Protein AF-A0A3C0NBJ3-F1 (afdb_monomer_lite)

Sequence (930 aa):
MSEVDSIRFATFNASLNRNNLGQLITDLSTPNNAQAKTVAEIIQRTNPDILLVNEFDFDAGGQAAQLFQQNYLSVSQNGVNPVEYPYFYVAPSNTGVASGFDLNNNGTVVTTPGAPGYGDDALGFGNFPGQYGMVIYSKYPIDTENVRTFQNFLWEDMPGALLPDNPNTAAANDWYSPEELEVFRLSSKSHWDVPVEVNGETVHVLVSHPTPPTFDGLEDRNGKRNHDEIRFWSDYITPGQGSYIYDDAGDYGGLGPGSRFVIMGDQNADPNDGDSVDNAIRQLLDNPLINTSITPSSEGGAEQAALQGGANTTHITDPAFDTADFADTTPGNLRVDYVLPSQNLEITDAAVFWPESTDPQFSLVGTFNPSIPGGFPSSDHRLVRVDVTPEPSTPDFNRQSVSNVEFIGEVTFPTGLTFEGTQVGGLSGIAYDRFNNVFYSISDDRSQFNPARFYTLSINLSDGRLDNGDVTFQDVTTITDENGQPFALNSLDPEGIAFSERGTLFISSEGERSTNRLLNPFINEFSLQGRQFNELPVPDRFNPRGTGANDPGIRNNLAFESLTITPNQRFLFTATENALVQDGPAATLTNGSPSRILQYDLQTGQEVGEFLYITDPVADAPNPVGSFNTNGLVELLALDNNGTFLSLERSFSTGVGNSVKLYQTSILGATDISNLDSVNGVDVDAAQKRLLLDFGDLGITLDNLEGIALGPKLADGRQSLIVVADNNFSSTQFTQILSFALDIDAIAGVAPIIGSDTNDILYGDNANDTIQGRGGNDQIFGGEGINTLFGDSGDDLIYGGSQADTITGGTGNDTIYTSEGNNTVFGSAGDDIIYSGSGSDVINGGTGNDTIWLGGGRDIVVLARGNGVDTINNFQLGLTQIGLTGGLTFSDLAIAQVDGATLISAGNELLAALSWVQASSINSSSFVTV

Structure (mmCIF, N/CA/C/O backbone):
data_AF-A0A3C0NBJ3-F1
#
_entry.id   AF-A0A3C0NBJ3-F1
#
loop_
_atom_site.group_PDB
_atom_site.id
_atom_site.type_symbol
_atom_site.label_atom_id
_atom_site.label_alt_id
_atom_site.label_comp_id
_atom_site.label_asym_id
_atom_site.label_entity_id
_atom_site.label_seq_id
_atom_site.pdbx_PDB_ins_code
_atom_site.Cartn_x
_atom_site.Cartn_y
_atom_site.Cartn_z
_atom_site.occupancy
_atom_site.B_iso_or_equiv
_atom_site.auth_seq_id
_atom_site.auth_comp_id
_atom_site.auth_asym_id
_atom_site.auth_atom_id
_atom_site.pdbx_PDB_model_num
ATOM 1 N N . MET A 1 1 ? 9.391 -20.615 16.357 1.00 29.08 1 MET A N 1
ATOM 2 C CA . MET A 1 1 ? 9.469 -19.472 15.438 1.00 29.08 1 MET A CA 1
ATOM 3 C C . MET A 1 1 ? 10.856 -19.519 14.834 1.00 29.08 1 MET A C 1
ATOM 5 O O . MET A 1 1 ? 11.816 -19.362 15.576 1.00 29.08 1 MET A O 1
ATOM 9 N N . SER A 1 2 ? 10.971 -19.940 13.576 1.00 29.11 2 SER A N 1
ATOM 10 C CA . SER A 1 2 ? 12.180 -19.681 12.789 1.00 29.11 2 SER A CA 1
ATOM 11 C C . SER A 1 2 ? 12.291 -18.166 12.634 1.00 29.11 2 SER A C 1
ATOM 13 O O . SER A 1 2 ? 11.265 -17.530 12.401 1.00 29.11 2 SER A O 1
ATOM 15 N N . GLU A 1 3 ? 13.478 -17.594 12.845 1.00 37.84 3 GLU A N 1
ATOM 16 C CA . GLU A 1 3 ? 13.745 -16.207 12.446 1.00 37.84 3 GLU A CA 1
ATOM 17 C C . GLU A 1 3 ? 13.321 -16.051 10.980 1.00 37.84 3 GLU A C 1
ATOM 19 O O . GLU A 1 3 ? 13.626 -16.912 10.155 1.00 37.84 3 GLU A O 1
ATOM 24 N N . VAL A 1 4 ? 12.539 -15.015 10.683 1.00 51.56 4 VAL A N 1
ATOM 25 C CA . VAL A 1 4 ? 12.315 -14.587 9.302 1.00 51.56 4 VAL A CA 1
ATOM 26 C C . VAL A 1 4 ? 13.670 -14.066 8.826 1.00 51.56 4 VAL A C 1
ATOM 28 O O . VAL A 1 4 ? 14.218 -13.153 9.443 1.00 51.56 4 VAL A O 1
ATOM 31 N N . ASP A 1 5 ? 14.257 -14.704 7.811 1.00 68.25 5 ASP A N 1
ATOM 32 C CA . ASP A 1 5 ? 15.579 -14.327 7.305 1.00 68.25 5 ASP A CA 1
ATOM 33 C C . ASP A 1 5 ? 15.504 -12.905 6.719 1.00 68.25 5 ASP A C 1
ATOM 35 O O . ASP A 1 5 ? 14.826 -12.666 5.719 1.00 68.25 5 ASP A O 1
ATOM 39 N N . SER A 1 6 ? 16.180 -11.956 7.373 1.00 87.94 6 SER A N 1
ATOM 40 C CA . SER A 1 6 ? 16.324 -10.576 6.895 1.00 87.94 6 SER A CA 1
ATOM 41 C C . SER A 1 6 ? 17.142 -10.542 5.597 1.00 87.94 6 SER A C 1
ATOM 43 O O . SER A 1 6 ? 18.134 -11.262 5.468 1.00 87.94 6 SER A O 1
ATOM 45 N N . ILE A 1 7 ? 16.729 -9.710 4.639 1.00 94.19 7 ILE A N 1
ATOM 46 C CA . ILE A 1 7 ? 17.386 -9.517 3.341 1.00 94.19 7 ILE A CA 1
ATOM 47 C C . ILE A 1 7 ? 18.196 -8.225 3.382 1.00 94.19 7 ILE A C 1
ATOM 49 O O . ILE A 1 7 ? 17.657 -7.150 3.643 1.00 94.19 7 ILE A O 1
ATOM 53 N N . ARG A 1 8 ? 19.484 -8.301 3.048 1.00 97.81 8 ARG A N 1
ATOM 54 C CA . ARG A 1 8 ? 20.381 -7.143 3.013 1.00 97.81 8 ARG A CA 1
ATOM 55 C C . ARG A 1 8 ? 20.541 -6.581 1.604 1.00 97.81 8 ARG A C 1
ATOM 57 O O . ARG A 1 8 ? 21.175 -7.202 0.747 1.00 97.81 8 ARG A O 1
ATOM 64 N N . PHE A 1 9 ? 20.071 -5.356 1.408 1.00 98.69 9 PHE A N 1
ATOM 65 C CA . PHE A 1 9 ? 20.303 -4.551 0.210 1.00 98.69 9 PHE A CA 1
ATOM 66 C C . PHE A 1 9 ? 21.470 -3.592 0.451 1.00 98.69 9 PHE A C 1
ATOM 68 O O . PHE A 1 9 ? 21.559 -2.974 1.513 1.00 98.69 9 PHE A O 1
ATOM 75 N N . ALA A 1 10 ? 22.383 -3.454 -0.513 1.00 98.81 10 ALA A N 1
ATOM 76 C CA . ALA A 1 10 ? 23.491 -2.509 -0.402 1.00 98.81 10 ALA A CA 1
ATOM 77 C C . ALA A 1 10 ? 23.874 -1.845 -1.724 1.00 98.81 10 ALA A C 1
ATOM 79 O O . ALA A 1 10 ? 23.907 -2.495 -2.766 1.00 98.81 10 ALA A O 1
ATOM 80 N N . THR A 1 11 ? 24.236 -0.567 -1.668 1.00 98.88 11 THR A N 1
ATOM 81 C CA . THR A 1 11 ? 24.849 0.142 -2.795 1.00 98.88 11 THR A CA 1
ATOM 82 C C . THR A 1 11 ? 26.283 0.534 -2.464 1.00 98.88 11 THR A C 1
ATOM 84 O O . THR A 1 11 ? 26.604 0.830 -1.309 1.00 98.88 11 THR A O 1
ATOM 87 N N . PHE A 1 12 ? 27.161 0.518 -3.465 1.00 98.75 12 PHE A N 1
ATOM 88 C CA . PHE A 1 12 ? 28.531 0.989 -3.330 1.00 98.75 12 PHE A CA 1
ATOM 89 C C . PHE A 1 12 ? 29.029 1.613 -4.637 1.00 98.75 12 PHE A C 1
ATOM 91 O O . PHE A 1 12 ? 29.381 0.895 -5.576 1.00 98.75 12 PHE A O 1
ATOM 98 N N . ASN A 1 13 ? 29.146 2.942 -4.685 1.00 98.50 13 ASN A N 1
ATOM 99 C CA . ASN A 1 13 ? 29.994 3.580 -5.685 1.00 98.50 13 ASN A CA 1
ATOM 100 C C . ASN A 1 13 ? 31.462 3.227 -5.391 1.00 98.50 13 ASN A C 1
ATOM 102 O O . ASN A 1 13 ? 32.079 3.713 -4.444 1.00 98.50 13 ASN A O 1
ATOM 106 N N . ALA A 1 14 ? 32.005 2.283 -6.160 1.00 96.94 14 ALA A N 1
ATOM 107 C CA . ALA A 1 14 ? 33.306 1.683 -5.884 1.00 96.94 14 ALA A CA 1
ATOM 108 C C . ALA A 1 14 ? 34.460 2.348 -6.652 1.00 96.94 14 ALA A C 1
ATOM 110 O O . ALA A 1 14 ? 35.603 1.893 -6.524 1.00 96.94 14 ALA A O 1
ATOM 111 N N . SER A 1 15 ? 34.171 3.362 -7.477 1.00 95.69 15 SER A N 1
ATOM 112 C CA . SER A 1 15 ? 35.147 4.074 -8.318 1.00 95.69 15 SER A CA 1
ATOM 113 C C . SER A 1 15 ? 36.046 3.097 -9.104 1.00 95.69 15 SER A C 1
ATOM 115 O O . SER A 1 15 ? 37.273 3.234 -9.206 1.00 95.69 15 SER A O 1
ATOM 117 N N . LEU A 1 16 ? 35.430 2.021 -9.619 1.00 96.00 16 LEU A N 1
ATOM 118 C CA . LEU A 1 16 ? 36.055 0.974 -10.437 1.00 96.00 16 LEU A CA 1
ATOM 119 C C . LEU A 1 16 ? 35.979 1.297 -11.939 1.00 96.00 16 LEU A C 1
ATOM 121 O O . LEU A 1 16 ? 36.159 0.430 -12.788 1.00 96.00 16 LEU A O 1
ATOM 125 N N . ASN A 1 17 ? 35.786 2.556 -12.291 1.00 94.81 17 ASN A N 1
ATOM 126 C CA . ASN A 1 17 ? 35.856 3.079 -13.644 1.00 94.81 17 ASN A CA 1
ATOM 127 C C . ASN A 1 17 ? 37.318 3.331 -14.049 1.00 94.81 17 ASN A C 1
ATOM 129 O O . ASN A 1 17 ? 38.215 3.477 -13.210 1.00 94.81 17 ASN A O 1
ATOM 133 N N . ARG A 1 18 ? 37.607 3.388 -15.349 1.00 95.06 18 ARG A N 1
ATOM 134 C CA . ARG A 1 18 ? 38.958 3.653 -15.863 1.00 95.06 18 ARG A CA 1
ATOM 135 C C . ARG A 1 18 ? 38.945 4.710 -16.952 1.00 95.06 18 ARG A C 1
ATOM 137 O O . ARG A 1 18 ? 37.949 4.951 -17.613 1.00 95.06 18 ARG A O 1
ATOM 144 N N . ASN A 1 19 ? 40.108 5.316 -17.179 1.00 92.38 19 ASN A N 1
ATOM 145 C CA . ASN A 1 19 ? 40.284 6.333 -18.221 1.00 92.38 19 ASN A CA 1
ATOM 146 C C . ASN A 1 19 ? 40.377 5.747 -19.636 1.00 92.38 19 ASN A C 1
ATOM 148 O O . ASN A 1 19 ? 40.322 6.492 -20.609 1.00 92.38 19 ASN A O 1
ATOM 152 N N . ASN A 1 20 ? 40.557 4.428 -19.764 1.00 93.00 20 ASN A N 1
ATOM 153 C CA . ASN A 1 20 ? 40.681 3.754 -21.051 1.00 93.00 20 ASN A CA 1
ATOM 154 C C . ASN A 1 20 ? 39.703 2.583 -21.141 1.00 93.00 20 ASN A C 1
ATOM 156 O O . ASN A 1 20 ? 39.637 1.750 -20.234 1.00 93.00 20 ASN A O 1
ATOM 160 N N . LEU A 1 21 ? 39.035 2.472 -22.289 1.00 93.25 21 LEU A N 1
ATOM 161 C CA . LEU A 1 21 ? 38.132 1.371 -22.604 1.00 93.25 21 LEU A CA 1
ATOM 162 C C . LEU A 1 21 ? 38.822 0.008 -22.411 1.00 93.25 21 LEU A C 1
ATOM 164 O O . LEU A 1 21 ? 39.921 -0.226 -22.920 1.00 93.25 21 LEU A O 1
ATOM 168 N N . GLY A 1 22 ? 38.168 -0.900 -21.682 1.00 95.06 22 GLY A N 1
ATOM 169 C CA . GLY A 1 22 ? 38.655 -2.262 -21.421 1.00 95.06 22 GLY A CA 1
ATOM 170 C C . GLY A 1 22 ? 39.768 -2.369 -20.368 1.00 95.06 22 GLY A C 1
ATOM 171 O O . GLY A 1 22 ? 40.236 -3.473 -20.070 1.00 95.06 22 GLY A O 1
ATOM 172 N N . GLN A 1 23 ? 40.196 -1.253 -19.769 1.00 96.50 23 GLN A N 1
ATOM 173 C CA . GLN A 1 23 ? 41.198 -1.287 -18.706 1.00 96.50 23 GLN A CA 1
ATOM 174 C C . GLN A 1 23 ? 40.659 -1.950 -17.433 1.00 96.50 23 GLN A C 1
ATOM 176 O O . GLN A 1 23 ? 41.407 -2.685 -16.794 1.00 96.50 23 GLN A O 1
ATOM 181 N N . LEU A 1 24 ? 39.370 -1.786 -17.111 1.00 97.50 24 LEU A N 1
ATOM 182 C CA . LEU A 1 24 ? 38.758 -2.459 -15.963 1.00 97.50 24 LEU A CA 1
ATOM 183 C C . LEU A 1 24 ? 38.866 -3.989 -16.081 1.00 97.50 24 LEU A C 1
ATOM 185 O O . LEU A 1 24 ? 39.357 -4.649 -15.169 1.00 97.50 24 LEU A O 1
ATOM 189 N N . ILE A 1 25 ? 38.522 -4.550 -17.245 1.00 98.31 25 ILE A N 1
ATOM 190 C CA . ILE A 1 25 ? 38.688 -5.985 -17.541 1.00 98.31 25 ILE A CA 1
ATOM 191 C C . ILE A 1 25 ? 40.145 -6.417 -17.335 1.00 98.31 25 ILE A C 1
ATOM 193 O O . ILE A 1 25 ? 40.414 -7.461 -16.742 1.00 98.31 25 ILE A O 1
ATOM 197 N N . THR A 1 26 ? 41.099 -5.609 -17.807 1.00 97.88 26 THR A N 1
ATOM 198 C CA . THR A 1 26 ? 42.531 -5.902 -17.653 1.00 97.88 26 THR A CA 1
ATOM 199 C C . THR A 1 26 ? 42.930 -5.950 -16.178 1.00 97.88 26 THR A C 1
ATOM 201 O O . THR A 1 26 ? 43.587 -6.904 -15.755 1.00 97.88 26 THR A O 1
ATOM 204 N N . ASP A 1 27 ? 42.491 -4.976 -15.384 1.00 97.31 27 ASP A N 1
ATOM 205 C CA . ASP A 1 27 ? 42.780 -4.893 -13.952 1.00 97.31 27 ASP A CA 1
ATOM 206 C C . ASP A 1 27 ? 42.161 -6.059 -13.167 1.00 97.31 27 ASP A C 1
ATOM 208 O O . ASP A 1 27 ? 42.806 -6.630 -12.281 1.00 97.31 27 ASP A O 1
ATOM 212 N N . LEU A 1 28 ? 40.937 -6.455 -13.524 1.00 98.38 28 LEU A N 1
ATOM 213 C CA . LEU A 1 28 ? 40.202 -7.534 -12.864 1.00 98.38 28 LEU A CA 1
ATOM 214 C C . LEU A 1 28 ? 40.626 -8.937 -13.323 1.00 98.38 28 LEU A C 1
ATOM 216 O O . LEU A 1 28 ? 40.340 -9.922 -12.642 1.00 98.38 28 LEU A O 1
ATOM 220 N N . SER A 1 29 ? 41.353 -9.054 -14.439 1.00 97.75 29 SER A N 1
ATOM 221 C CA . SER A 1 29 ? 41.797 -10.342 -15.001 1.00 97.75 29 SER A CA 1
ATOM 222 C C . SER A 1 29 ? 42.785 -11.118 -14.120 1.00 97.75 29 SER A C 1
ATOM 224 O O . SER A 1 29 ? 43.007 -12.311 -14.330 1.00 97.75 29 SER A O 1
ATOM 226 N N . THR A 1 30 ? 43.383 -10.455 -13.128 1.00 95.38 30 THR A N 1
ATOM 227 C CA . THR A 1 30 ? 44.258 -11.068 -12.121 1.00 95.38 30 THR A CA 1
ATOM 228 C C . THR A 1 30 ? 43.787 -10.666 -10.728 1.00 95.38 30 THR A C 1
ATOM 230 O O . THR A 1 30 ? 43.254 -9.574 -10.602 1.00 95.38 30 THR A O 1
ATOM 233 N N . PRO A 1 31 ? 44.038 -11.448 -9.664 1.00 94.19 31 PRO A N 1
ATOM 234 C CA . PRO A 1 31 ? 43.608 -11.124 -8.300 1.00 94.19 31 PRO A CA 1
ATOM 235 C C . PRO A 1 31 ? 44.600 -10.178 -7.594 1.00 94.19 31 PRO A C 1
ATOM 237 O O . PRO A 1 31 ? 44.971 -10.408 -6.444 1.00 94.19 31 PRO A O 1
ATOM 240 N N . ASN A 1 32 ? 45.148 -9.176 -8.290 1.00 95.25 32 ASN A N 1
ATOM 241 C CA . ASN A 1 32 ? 46.264 -8.353 -7.795 1.00 95.25 32 ASN A CA 1
ATOM 242 C C . ASN A 1 32 ? 45.982 -6.849 -7.750 1.00 95.25 32 ASN A C 1
ATOM 244 O O . ASN A 1 32 ? 46.804 -6.122 -7.191 1.00 95.25 32 ASN A O 1
ATOM 248 N N . ASN A 1 33 ? 44.868 -6.370 -8.307 1.00 96.81 33 ASN A N 1
ATOM 249 C CA . ASN A 1 33 ? 44.523 -4.955 -8.228 1.00 96.81 33 ASN A CA 1
ATOM 250 C C . ASN A 1 33 ? 44.215 -4.585 -6.767 1.00 96.81 33 ASN A C 1
ATOM 252 O O . ASN A 1 33 ? 43.391 -5.224 -6.119 1.00 96.81 33 ASN A O 1
ATOM 256 N N . ALA A 1 34 ? 44.922 -3.586 -6.236 1.00 95.44 34 ALA A N 1
ATOM 257 C CA . ALA A 1 34 ? 44.838 -3.232 -4.822 1.00 95.44 34 ALA A CA 1
ATOM 258 C C . ALA A 1 34 ? 43.461 -2.665 -4.444 1.00 95.44 34 ALA A C 1
ATOM 260 O O . ALA A 1 34 ? 42.879 -3.131 -3.472 1.00 95.44 34 ALA A O 1
ATOM 261 N N . GLN A 1 35 ? 42.925 -1.735 -5.241 1.00 96.75 35 GLN A N 1
ATOM 262 C CA . GLN A 1 35 ? 41.612 -1.126 -5.011 1.00 96.75 35 GLN A CA 1
ATOM 263 C C . GLN A 1 35 ? 40.508 -2.189 -5.027 1.00 96.75 35 GLN A C 1
ATOM 265 O O . GLN A 1 35 ? 39.727 -2.286 -4.087 1.00 96.75 35 GLN A O 1
ATOM 270 N N . ALA A 1 36 ? 40.502 -3.060 -6.043 1.00 97.88 36 ALA A N 1
ATOM 271 C CA . ALA A 1 36 ? 39.502 -4.120 -6.164 1.00 97.88 36 ALA A CA 1
ATOM 272 C C . ALA A 1 36 ? 39.545 -5.124 -4.993 1.00 97.88 36 ALA A C 1
ATOM 274 O O . ALA A 1 36 ? 38.499 -5.637 -4.603 1.00 97.88 36 ALA A O 1
ATOM 275 N N . LYS A 1 37 ? 40.716 -5.378 -4.382 1.00 97.94 37 LYS A N 1
ATOM 276 C CA . LYS A 1 37 ? 40.802 -6.168 -3.136 1.00 97.94 37 LYS A CA 1
ATOM 277 C C . LYS A 1 37 ? 40.146 -5.461 -1.963 1.00 97.94 37 LYS A C 1
ATOM 279 O O . LYS A 1 37 ? 39.405 -6.100 -1.228 1.00 97.94 37 LYS A O 1
ATOM 284 N N . THR A 1 38 ? 40.418 -4.169 -1.796 1.00 98.00 38 THR A N 1
ATOM 285 C CA . THR A 1 38 ? 39.830 -3.363 -0.724 1.00 98.00 38 THR A CA 1
ATOM 286 C C . THR A 1 38 ? 38.308 -3.314 -0.853 1.00 98.00 38 THR A C 1
ATOM 288 O O . THR A 1 38 ? 37.604 -3.603 0.109 1.00 98.00 38 THR A O 1
ATOM 291 N N . VAL A 1 39 ? 37.801 -3.035 -2.060 1.00 98.56 39 VAL A N 1
ATOM 292 C CA . VAL A 1 39 ? 36.362 -3.031 -2.372 1.00 98.56 39 VAL A CA 1
ATOM 293 C C . VAL A 1 39 ? 35.743 -4.403 -2.087 1.00 98.56 39 VAL A C 1
ATOM 295 O O . VAL A 1 39 ? 34.729 -4.492 -1.400 1.00 98.56 39 VAL A O 1
ATOM 298 N N . ALA A 1 40 ? 36.372 -5.486 -2.552 1.00 98.75 40 ALA A N 1
ATOM 299 C CA . ALA A 1 40 ? 35.876 -6.837 -2.303 1.00 98.75 40 ALA A CA 1
ATOM 300 C C . ALA A 1 40 ? 35.888 -7.216 -0.818 1.00 98.75 40 ALA A C 1
ATOM 302 O O . ALA A 1 40 ? 34.968 -7.889 -0.369 1.00 98.75 40 ALA A O 1
ATOM 303 N N . GLU A 1 41 ? 36.878 -6.774 -0.038 1.00 98.62 41 GLU A N 1
ATOM 304 C CA . GLU A 1 41 ? 36.890 -7.009 1.406 1.00 98.62 41 GLU A CA 1
ATOM 305 C C . GLU A 1 41 ? 35.724 -6.307 2.110 1.00 98.62 41 GLU A C 1
ATOM 307 O O . GLU A 1 41 ? 35.075 -6.921 2.956 1.00 98.62 41 GLU A O 1
ATOM 312 N N . ILE A 1 42 ? 35.429 -5.054 1.745 1.00 98.81 42 ILE A N 1
ATOM 313 C CA . ILE A 1 42 ? 34.271 -4.315 2.273 1.00 98.81 42 ILE A CA 1
ATOM 314 C C . ILE A 1 42 ? 32.981 -5.085 1.959 1.00 98.81 42 ILE A C 1
ATOM 316 O O . ILE A 1 42 ? 32.202 -5.377 2.864 1.00 98.81 42 ILE A O 1
ATOM 320 N N . ILE A 1 43 ? 32.797 -5.508 0.703 1.00 98.81 43 ILE A N 1
ATOM 321 C CA . ILE A 1 43 ? 31.631 -6.303 0.289 1.00 98.81 43 ILE A CA 1
ATOM 322 C C . ILE A 1 43 ? 31.562 -7.631 1.054 1.00 98.81 43 ILE A C 1
ATOM 324 O O . ILE A 1 43 ? 30.483 -8.026 1.478 1.00 98.81 43 ILE A O 1
ATOM 328 N N . GLN A 1 44 ? 32.685 -8.314 1.280 1.00 98.69 44 GLN A N 1
ATOM 329 C CA . GLN A 1 44 ? 32.726 -9.577 2.025 1.00 98.69 44 GLN A CA 1
ATOM 330 C C . GLN A 1 44 ? 32.371 -9.417 3.506 1.00 98.69 44 GLN A C 1
ATOM 332 O O . GLN A 1 44 ? 31.748 -10.301 4.092 1.00 98.69 44 GLN A O 1
ATOM 337 N N . ARG A 1 45 ? 32.757 -8.294 4.122 1.00 97.94 45 ARG A N 1
ATOM 338 C CA . ARG A 1 45 ? 32.411 -7.972 5.514 1.00 97.94 45 ARG A CA 1
ATOM 339 C C . ARG A 1 45 ? 30.940 -7.602 5.654 1.00 97.94 45 ARG A C 1
ATOM 341 O O . ARG A 1 45 ? 30.305 -8.027 6.615 1.00 97.94 45 ARG A O 1
ATOM 348 N N . THR A 1 46 ? 30.407 -6.850 4.694 1.00 98.00 46 THR A N 1
ATOM 349 C CA . THR A 1 46 ? 28.992 -6.472 4.666 1.00 98.00 46 THR A CA 1
ATOM 350 C C . THR A 1 46 ? 28.091 -7.633 4.234 1.00 98.00 46 THR A C 1
ATOM 352 O O . THR A 1 46 ? 26.970 -7.738 4.718 1.00 98.00 46 THR A O 1
ATOM 355 N N . ASN A 1 47 ? 28.575 -8.528 3.373 1.00 97.88 47 ASN A N 1
ATOM 356 C CA . ASN A 1 47 ? 27.869 -9.698 2.844 1.00 97.88 47 ASN A CA 1
ATOM 357 C C . ASN A 1 47 ? 26.418 -9.419 2.381 1.00 97.88 47 ASN A C 1
ATOM 359 O O . ASN A 1 47 ? 25.508 -10.133 2.811 1.00 97.88 47 ASN A O 1
ATOM 363 N N . PRO A 1 48 ? 26.174 -8.397 1.537 1.00 98.31 48 PRO A N 1
ATOM 364 C CA . PRO A 1 48 ? 24.825 -8.098 1.071 1.00 98.31 48 PRO A CA 1
ATOM 365 C C . PRO A 1 48 ? 24.244 -9.252 0.255 1.00 98.31 48 PRO A C 1
ATOM 367 O O . PRO A 1 48 ? 24.980 -10.069 -0.297 1.00 98.31 48 PRO A O 1
ATOM 370 N N . ASP A 1 49 ? 22.922 -9.352 0.212 1.00 98.19 49 ASP A N 1
ATOM 371 C CA . ASP A 1 49 ? 22.225 -10.337 -0.613 1.00 98.19 49 ASP A CA 1
ATOM 372 C C . ASP A 1 49 ? 21.980 -9.806 -2.019 1.00 98.19 49 ASP A C 1
ATOM 374 O O . ASP A 1 49 ? 22.121 -10.552 -2.989 1.00 98.19 49 ASP A O 1
ATOM 378 N N . ILE A 1 50 ? 21.686 -8.510 -2.120 1.00 98.69 50 ILE A N 1
ATOM 379 C CA . ILE A 1 50 ? 21.548 -7.772 -3.372 1.00 98.69 50 ILE A CA 1
ATOM 380 C C . ILE A 1 50 ? 22.447 -6.537 -3.283 1.00 98.69 50 ILE A C 1
ATOM 382 O O . ILE A 1 50 ? 22.341 -5.734 -2.354 1.00 98.69 50 ILE A O 1
ATOM 386 N N . LEU A 1 51 ? 23.372 -6.414 -4.232 1.00 98.88 51 LEU A N 1
ATOM 387 C CA . LEU A 1 51 ? 24.412 -5.391 -4.261 1.00 98.88 51 LEU A CA 1
ATOM 388 C C . LEU A 1 51 ? 24.385 -4.637 -5.586 1.00 98.88 51 LEU A C 1
ATOM 390 O O . LEU A 1 51 ? 24.609 -5.237 -6.635 1.00 98.88 51 LEU A O 1
ATOM 394 N N . LEU A 1 52 ? 24.231 -3.319 -5.522 1.00 98.88 52 LEU A N 1
ATOM 395 C CA . LEU A 1 52 ? 24.530 -2.419 -6.630 1.00 98.88 52 LEU A CA 1
ATOM 396 C C . LEU A 1 52 ? 25.963 -1.891 -6.496 1.00 98.88 52 LEU A C 1
ATOM 398 O O . LEU A 1 52 ? 26.360 -1.424 -5.430 1.00 98.88 52 LEU A O 1
ATOM 402 N N . VAL A 1 53 ? 26.733 -1.941 -7.582 1.00 98.81 53 VAL A N 1
ATOM 403 C CA . VAL A 1 53 ? 28.042 -1.285 -7.679 1.00 98.81 53 VAL A CA 1
ATOM 404 C C . VAL A 1 53 ? 27.989 -0.211 -8.762 1.00 98.81 53 VAL A C 1
ATOM 406 O O . VAL A 1 53 ? 27.844 -0.534 -9.945 1.00 98.81 53 VAL A O 1
ATOM 409 N N . ASN A 1 54 ? 28.122 1.054 -8.359 1.00 98.62 54 ASN A N 1
ATOM 410 C CA . ASN A 1 54 ? 28.247 2.193 -9.269 1.00 98.62 54 ASN A CA 1
ATOM 411 C C . ASN A 1 54 ? 29.715 2.408 -9.676 1.00 98.62 54 ASN A C 1
ATOM 413 O O . ASN A 1 54 ? 30.641 1.872 -9.059 1.00 98.62 54 ASN A O 1
ATOM 417 N N . GLU A 1 55 ? 29.913 3.183 -10.743 1.00 97.12 55 GLU A N 1
ATOM 418 C CA . GLU A 1 55 ? 31.218 3.418 -11.374 1.00 97.12 55 GLU A CA 1
ATOM 419 C C . GLU A 1 55 ? 31.944 2.129 -11.745 1.00 97.12 55 GLU A C 1
ATOM 421 O O . GLU A 1 55 ? 33.120 1.925 -11.459 1.00 97.12 55 GLU A O 1
ATOM 426 N N . PHE A 1 56 ? 31.221 1.247 -12.422 1.00 98.00 56 PHE A N 1
ATOM 427 C CA . PHE A 1 56 ? 31.731 -0.007 -12.941 1.00 98.00 56 PHE A CA 1
ATOM 428 C C . PHE A 1 56 ? 31.611 0.017 -14.466 1.00 98.00 56 PHE A C 1
ATOM 430 O O . PHE A 1 56 ? 30.512 -0.104 -15.003 1.00 98.00 56 PHE A O 1
ATOM 437 N N . ASP A 1 57 ? 32.728 0.241 -15.171 1.00 97.75 57 ASP A N 1
ATOM 438 C CA . ASP A 1 57 ? 32.722 0.399 -16.634 1.00 97.75 57 ASP A CA 1
ATOM 439 C C . ASP A 1 57 ? 31.970 -0.750 -17.324 1.00 97.75 57 ASP A C 1
ATOM 441 O O . ASP A 1 57 ? 32.269 -1.929 -17.114 1.00 97.75 57 ASP A O 1
ATOM 445 N N . PHE A 1 58 ? 31.010 -0.391 -18.175 1.00 97.25 58 PHE A N 1
ATOM 446 C CA . PHE A 1 58 ? 30.164 -1.337 -18.882 1.00 97.25 58 PHE A CA 1
ATOM 447 C C . PHE A 1 58 ? 30.947 -2.095 -19.955 1.00 97.25 58 PHE A C 1
ATOM 449 O O . PHE A 1 58 ? 31.683 -1.522 -20.765 1.00 97.25 58 PHE A O 1
ATOM 456 N N . ASP A 1 59 ? 30.702 -3.400 -20.021 1.00 96.12 59 ASP A N 1
ATOM 457 C CA . ASP A 1 59 ? 31.072 -4.235 -21.147 1.00 96.12 59 ASP A CA 1
ATOM 458 C C . ASP A 1 59 ? 29.902 -5.155 -21.515 1.00 96.12 59 ASP A C 1
ATOM 460 O O . ASP A 1 59 ? 29.308 -5.809 -20.660 1.00 96.12 59 ASP A O 1
ATOM 464 N N . ALA A 1 60 ? 29.573 -5.226 -22.807 1.00 93.44 60 ALA A N 1
ATOM 465 C CA . ALA A 1 60 ? 28.387 -5.943 -23.281 1.00 93.44 60 ALA A CA 1
ATOM 466 C C . ALA A 1 60 ? 28.412 -7.460 -23.004 1.00 93.44 60 ALA A C 1
ATOM 468 O O . ALA A 1 60 ? 27.384 -8.119 -23.123 1.00 93.44 60 ALA A O 1
ATOM 469 N N . GLY A 1 61 ? 29.579 -8.029 -22.685 1.00 94.06 61 GLY A N 1
ATOM 470 C CA . GLY A 1 61 ? 29.723 -9.444 -22.346 1.00 94.06 61 GLY A CA 1
ATOM 471 C C . GLY A 1 61 ? 29.613 -9.742 -20.848 1.00 94.06 61 GLY A C 1
ATOM 472 O O . GLY A 1 61 ? 29.653 -10.917 -20.482 1.00 94.06 61 GLY A O 1
ATOM 473 N N . GLY A 1 62 ? 29.532 -8.718 -19.990 1.00 96.94 62 GLY A N 1
ATOM 474 C CA . GLY A 1 62 ? 29.616 -8.862 -18.535 1.00 96.94 62 GLY A CA 1
ATOM 475 C C . GLY A 1 62 ? 30.947 -9.452 -18.051 1.00 96.94 62 GLY A C 1
ATOM 476 O O . GLY A 1 62 ? 31.013 -10.042 -16.972 1.00 96.94 62 GLY A O 1
ATOM 477 N N . GLN A 1 63 ? 32.013 -9.351 -18.847 1.00 98.38 63 GLN A N 1
ATOM 478 C CA . GLN A 1 63 ? 33.310 -9.947 -18.551 1.00 98.38 63 GLN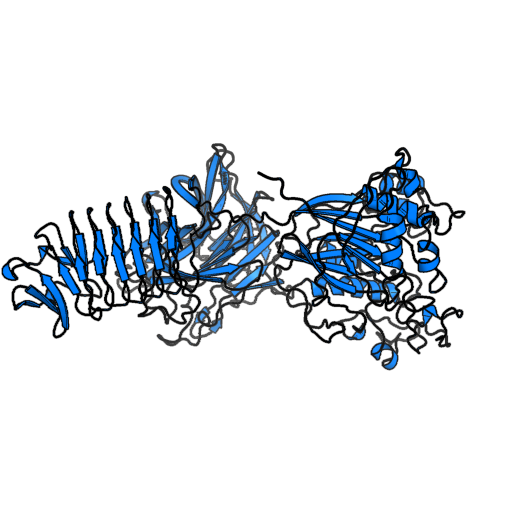 A CA 1
ATOM 479 C C . GLN A 1 63 ? 33.948 -9.317 -17.310 1.00 98.38 63 GLN A C 1
ATOM 481 O O . GLN A 1 63 ? 34.528 -10.037 -16.495 1.00 98.38 63 GLN A O 1
ATOM 486 N N . ALA A 1 64 ? 33.862 -7.994 -17.149 1.00 98.31 64 ALA A N 1
ATOM 487 C CA . ALA A 1 64 ? 34.373 -7.322 -15.960 1.00 98.31 64 ALA A CA 1
ATOM 488 C C . ALA A 1 64 ? 33.654 -7.833 -14.704 1.00 98.31 64 ALA A C 1
ATOM 490 O O . ALA A 1 64 ? 34.319 -8.172 -13.723 1.00 98.31 64 ALA A O 1
ATOM 491 N N . ALA A 1 65 ? 32.327 -7.980 -14.764 1.00 98.44 65 ALA A N 1
ATOM 492 C CA . ALA A 1 65 ? 31.530 -8.475 -13.647 1.00 98.44 65 ALA A CA 1
ATOM 493 C C . ALA A 1 65 ? 31.916 -9.912 -13.251 1.00 98.44 65 ALA A C 1
ATOM 495 O O . ALA A 1 65 ? 32.221 -10.203 -12.093 1.00 98.44 65 ALA A O 1
ATOM 496 N N . GLN A 1 66 ? 32.032 -10.806 -14.237 1.00 98.62 66 GLN A N 1
ATOM 497 C CA . GLN A 1 66 ? 32.478 -12.187 -14.021 1.00 98.62 66 GLN A CA 1
ATOM 498 C C . GLN A 1 66 ? 33.884 -12.261 -13.411 1.00 98.62 66 GLN A C 1
ATOM 500 O O . GLN A 1 66 ? 34.129 -13.063 -12.510 1.00 98.62 66 GLN A O 1
ATOM 505 N N . LEU A 1 67 ? 34.817 -11.429 -13.885 1.00 98.75 67 LEU A N 1
ATOM 506 C CA . LEU A 1 67 ? 36.184 -11.391 -13.365 1.00 98.75 67 LEU A CA 1
ATOM 507 C C . LEU A 1 67 ? 36.244 -10.829 -11.942 1.00 98.75 67 LEU A C 1
ATOM 509 O O . LEU A 1 67 ? 37.026 -11.333 -11.133 1.00 98.75 67 LEU A O 1
ATOM 513 N N . PHE A 1 68 ? 35.425 -9.825 -11.617 1.00 98.81 68 PHE A N 1
ATOM 514 C CA . PHE A 1 68 ? 35.325 -9.310 -10.253 1.00 98.81 68 PHE A CA 1
ATOM 515 C C . PHE A 1 68 ? 34.779 -10.379 -9.300 1.00 98.81 68 PHE A C 1
ATOM 517 O O . PHE A 1 68 ? 35.409 -10.662 -8.276 1.00 98.81 68 PHE A O 1
ATOM 524 N N . GLN A 1 69 ? 33.691 -11.058 -9.687 1.00 98.69 69 GLN A N 1
ATOM 525 C CA . GLN A 1 69 ? 33.154 -12.197 -8.944 1.00 98.69 69 GLN A CA 1
ATOM 526 C C . GLN A 1 69 ? 34.225 -13.278 -8.739 1.00 98.69 69 GLN A C 1
ATOM 528 O O . GLN A 1 69 ? 34.516 -13.662 -7.609 1.00 98.69 69 GLN A O 1
ATOM 533 N N . GLN A 1 70 ? 34.866 -13.733 -9.817 1.00 98.31 70 GLN A N 1
ATOM 534 C CA . GLN A 1 70 ? 35.797 -14.861 -9.790 1.00 98.31 70 GLN A CA 1
ATOM 535 C C . GLN A 1 70 ? 37.083 -14.579 -9.004 1.00 98.31 70 GLN A C 1
ATOM 537 O O . GLN A 1 70 ? 37.529 -15.426 -8.229 1.00 98.31 70 GLN A O 1
ATOM 542 N N . ASN A 1 71 ? 37.726 -13.436 -9.250 1.00 98.56 71 ASN A N 1
ATOM 543 C CA . ASN A 1 71 ? 39.080 -13.173 -8.757 1.00 98.56 71 ASN A CA 1
ATOM 544 C C . ASN A 1 71 ? 39.109 -12.401 -7.434 1.00 98.56 71 ASN A C 1
ATOM 546 O O . ASN A 1 71 ? 40.163 -12.366 -6.792 1.00 98.56 71 ASN A O 1
ATOM 550 N N . TYR A 1 72 ? 37.991 -11.787 -7.034 1.00 98.69 72 TYR A N 1
ATOM 551 C CA . TYR A 1 72 ? 37.935 -10.912 -5.866 1.00 98.69 72 TYR A CA 1
ATOM 552 C C . TYR A 1 72 ? 36.825 -11.299 -4.888 1.00 98.69 72 TYR A C 1
ATOM 554 O O . TYR A 1 72 ? 37.150 -11.580 -3.738 1.00 98.69 72 TYR A O 1
ATOM 562 N N . LEU A 1 73 ? 35.557 -11.379 -5.310 1.00 98.62 73 LEU A N 1
ATOM 563 C CA . LEU A 1 73 ? 34.443 -11.667 -4.387 1.00 98.62 73 LEU A CA 1
ATOM 564 C C . LEU A 1 73 ? 34.441 -13.125 -3.901 1.00 98.62 73 LEU A C 1
ATOM 566 O O . LEU A 1 73 ? 34.332 -13.364 -2.698 1.00 98.62 73 LEU A O 1
ATOM 570 N N . SER A 1 74 ? 34.687 -14.085 -4.798 1.00 98.06 74 SER A N 1
ATOM 571 C CA . SER A 1 74 ? 34.852 -15.517 -4.489 1.00 98.06 74 SER A CA 1
ATOM 572 C C . SER A 1 74 ? 36.220 -15.865 -3.878 1.00 98.06 74 SER A C 1
ATOM 574 O O . SER A 1 74 ? 36.502 -17.031 -3.594 1.00 98.06 74 SER A O 1
ATOM 576 N N . VAL A 1 75 ? 37.093 -14.878 -3.650 1.00 96.44 75 VAL A N 1
ATOM 577 C CA . VAL A 1 75 ? 38.430 -15.074 -3.072 1.00 96.44 75 VAL A CA 1
ATOM 578 C C . VAL A 1 75 ? 38.521 -14.342 -1.743 1.00 96.44 75 VAL A C 1
ATOM 580 O O . VAL A 1 75 ? 38.329 -13.136 -1.690 1.00 96.44 75 VAL A O 1
ATOM 583 N N . SER A 1 76 ? 38.871 -15.047 -0.667 1.00 97.62 76 SER A N 1
ATOM 584 C CA . SER A 1 76 ? 38.983 -14.439 0.666 1.00 97.62 76 SER A CA 1
ATOM 585 C C . SER A 1 76 ? 39.970 -13.269 0.663 1.00 97.62 76 SER A C 1
ATOM 587 O O . SER A 1 76 ? 41.149 -13.448 0.337 1.00 97.62 76 SER A O 1
ATOM 589 N N . GLN A 1 77 ? 39.498 -12.090 1.066 1.00 97.75 77 GLN A N 1
ATOM 590 C CA . GLN A 1 77 ? 40.341 -10.928 1.321 1.00 97.75 77 GLN A CA 1
ATOM 591 C C . GLN A 1 77 ? 40.644 -10.860 2.819 1.00 97.75 77 GLN A C 1
ATOM 593 O O . GLN A 1 77 ? 39.743 -10.861 3.652 1.00 97.75 77 GLN A O 1
ATOM 598 N N . ASN A 1 78 ? 41.930 -10.884 3.181 1.00 95.00 78 ASN A N 1
ATOM 599 C CA . ASN A 1 78 ? 42.403 -10.782 4.570 1.00 95.00 78 ASN A CA 1
ATOM 600 C C . ASN A 1 78 ? 41.707 -11.723 5.584 1.00 95.00 78 ASN A C 1
ATOM 602 O O . ASN A 1 78 ? 41.570 -11.398 6.763 1.00 95.00 78 ASN A O 1
ATOM 606 N N . GLY A 1 79 ? 41.319 -12.926 5.143 1.00 94.50 79 GLY A N 1
ATOM 607 C CA . GLY A 1 79 ? 40.697 -13.946 5.993 1.00 94.50 79 GLY A CA 1
ATOM 608 C C . GLY A 1 79 ? 39.192 -13.769 6.215 1.00 94.50 79 GLY A C 1
ATOM 609 O O . GLY A 1 79 ? 38.622 -14.525 6.999 1.00 94.50 79 GLY A O 1
ATOM 610 N N . VAL A 1 80 ? 38.552 -12.809 5.538 1.00 97.38 80 VAL A N 1
ATOM 611 C CA . VAL A 1 80 ? 37.089 -12.670 5.495 1.00 97.38 80 VAL A CA 1
ATOM 612 C C . VAL A 1 80 ? 36.508 -13.726 4.551 1.00 97.38 80 VAL A C 1
ATOM 614 O O . VAL A 1 80 ? 37.154 -14.123 3.576 1.00 97.38 80 VAL A O 1
ATOM 617 N N . ASN A 1 81 ? 35.315 -14.233 4.862 1.00 97.50 81 ASN A N 1
ATOM 618 C CA . ASN A 1 81 ? 34.655 -15.230 4.027 1.00 97.50 81 ASN A CA 1
ATOM 619 C C . ASN A 1 81 ? 34.361 -14.655 2.629 1.00 97.50 81 ASN A C 1
ATOM 621 O O . ASN A 1 81 ? 33.880 -13.527 2.536 1.00 97.50 81 ASN A O 1
ATOM 625 N N . PRO A 1 82 ? 34.623 -15.415 1.552 1.00 97.81 82 PRO A N 1
ATOM 626 C CA . PRO A 1 82 ? 34.163 -15.053 0.219 1.00 97.81 82 PRO A CA 1
ATOM 627 C C . PRO A 1 82 ? 32.643 -14.884 0.148 1.00 97.81 82 PRO A C 1
ATOM 629 O O . PRO A 1 82 ? 31.916 -15.529 0.905 1.00 97.81 82 PRO A O 1
ATOM 632 N N . VAL A 1 83 ? 32.182 -14.086 -0.814 1.00 97.44 83 VAL A N 1
ATOM 633 C CA . VAL A 1 83 ? 30.760 -13.928 -1.140 1.00 97.44 83 VAL A CA 1
ATOM 634 C C . VAL A 1 83 ? 30.542 -14.332 -2.592 1.00 97.44 83 VAL A C 1
ATOM 636 O O . VAL A 1 83 ? 31.292 -13.933 -3.488 1.00 97.44 83 VAL A O 1
ATOM 639 N N . GLU A 1 84 ? 29.524 -15.154 -2.820 1.00 97.81 84 GLU A N 1
ATOM 640 C CA . GLU A 1 84 ? 29.163 -15.655 -4.142 1.00 97.81 84 GLU A CA 1
ATOM 641 C C . GLU A 1 84 ? 27.796 -15.125 -4.553 1.00 97.81 84 GLU A C 1
ATOM 643 O O . GLU A 1 84 ? 26.806 -15.351 -3.858 1.00 97.81 84 GLU A O 1
ATOM 648 N N . TYR A 1 85 ? 27.757 -14.458 -5.704 1.00 98.50 85 TYR A N 1
ATOM 649 C CA . TYR A 1 85 ? 26.527 -14.031 -6.347 1.00 98.50 85 TYR A CA 1
ATOM 650 C C . TYR A 1 85 ? 26.319 -14.860 -7.622 1.00 98.50 85 TYR A C 1
ATOM 652 O O . TYR A 1 85 ? 27.039 -14.667 -8.606 1.00 98.50 85 TYR A O 1
ATOM 660 N N . PRO A 1 86 ? 25.391 -15.833 -7.618 1.00 97.44 86 PRO A N 1
ATOM 661 C CA . PRO A 1 86 ? 25.073 -16.634 -8.797 1.00 97.44 86 PRO A CA 1
ATOM 662 C C . PRO A 1 86 ? 24.451 -15.816 -9.935 1.00 97.44 86 PRO A C 1
ATOM 664 O O . PRO A 1 86 ? 24.534 -16.242 -11.088 1.00 97.44 86 PRO A O 1
ATOM 667 N N . TYR A 1 87 ? 23.863 -14.658 -9.629 1.00 98.44 87 TYR A N 1
ATOM 668 C CA . TYR A 1 87 ? 23.208 -13.790 -10.601 1.00 98.44 87 TYR A CA 1
ATOM 669 C C . TYR A 1 87 ? 23.874 -12.417 -10.622 1.00 98.44 87 TYR A C 1
ATOM 671 O O . TYR A 1 87 ? 24.266 -11.879 -9.584 1.00 98.44 87 TYR A O 1
ATOM 679 N N . PHE A 1 88 ? 23.990 -11.840 -11.814 1.00 98.38 88 PHE A N 1
ATOM 680 C CA . PHE A 1 88 ? 24.380 -10.449 -11.990 1.00 98.38 88 PHE A CA 1
ATOM 681 C C . PHE A 1 88 ? 23.662 -9.854 -13.201 1.00 98.38 88 PHE A C 1
ATOM 683 O O . PHE A 1 88 ? 23.282 -10.586 -14.118 1.00 98.38 88 PHE A O 1
ATOM 690 N N . TYR A 1 89 ? 23.515 -8.533 -13.216 1.00 98.44 89 TYR A N 1
ATOM 691 C CA . TYR A 1 89 ? 22.932 -7.797 -14.333 1.00 98.44 89 TYR A CA 1
ATOM 692 C C . TYR A 1 89 ? 23.786 -6.576 -14.685 1.00 98.44 89 TYR A C 1
ATOM 694 O O . TYR A 1 89 ? 24.269 -5.865 -13.802 1.00 98.44 89 TYR A O 1
ATOM 702 N N . VAL A 1 90 ? 23.980 -6.355 -15.987 1.00 97.88 90 VAL A N 1
ATOM 703 C CA . VAL A 1 90 ? 24.645 -5.182 -16.567 1.00 97.88 90 VAL A CA 1
ATOM 704 C C . VAL A 1 90 ? 23.850 -4.726 -17.784 1.00 97.88 90 VAL A C 1
ATOM 706 O O . VAL A 1 90 ? 23.375 -5.558 -18.557 1.00 97.88 90 VAL A O 1
ATOM 709 N N . ALA A 1 91 ? 23.758 -3.418 -17.995 1.00 96.56 91 ALA A N 1
ATOM 710 C CA . ALA A 1 91 ? 23.122 -2.840 -19.172 1.00 96.56 91 ALA A CA 1
ATOM 711 C C . ALA A 1 91 ? 23.891 -1.603 -19.669 1.00 96.56 91 ALA A C 1
ATOM 713 O O . ALA A 1 91 ? 24.713 -1.051 -18.929 1.00 96.56 91 ALA A O 1
ATOM 714 N N . PRO A 1 92 ? 23.677 -1.184 -20.932 1.00 94.88 92 PRO A N 1
ATOM 715 C CA . PRO A 1 92 ? 24.305 0.012 -21.477 1.00 94.88 92 PRO A CA 1
ATOM 716 C C . PRO A 1 92 ? 24.021 1.271 -20.642 1.00 94.88 92 PRO A C 1
ATOM 718 O O . PRO A 1 92 ? 22.935 1.441 -20.095 1.00 94.88 92 PRO A O 1
ATOM 721 N N . SER A 1 93 ? 25.004 2.170 -20.606 1.00 95.19 93 SER A N 1
ATOM 722 C CA . SER A 1 93 ? 24.928 3.493 -19.974 1.00 95.19 93 SER A CA 1
ATOM 723 C C . SER A 1 93 ? 24.995 4.587 -21.046 1.00 95.19 93 SER A C 1
ATOM 725 O O . SER A 1 93 ? 25.613 4.387 -22.096 1.00 95.19 93 SER A O 1
ATOM 727 N N . ASN A 1 94 ? 24.382 5.747 -20.798 1.00 97.56 94 ASN A N 1
ATOM 728 C CA . ASN A 1 94 ? 24.453 6.914 -21.693 1.00 97.56 94 ASN A CA 1
ATOM 729 C C . ASN A 1 94 ? 25.799 7.649 -21.645 1.00 97.56 94 ASN A C 1
ATOM 731 O O . ASN A 1 94 ? 26.129 8.430 -22.545 1.00 97.56 94 ASN A O 1
ATOM 735 N N . THR A 1 95 ? 26.616 7.355 -20.640 1.00 96.69 95 THR A N 1
ATOM 736 C CA . THR A 1 95 ? 27.959 7.911 -20.494 1.00 96.69 95 THR A CA 1
ATOM 737 C C . THR A 1 95 ? 28.855 7.626 -21.691 1.00 96.69 95 THR A C 1
ATOM 739 O O . THR A 1 95 ? 29.031 6.488 -22.139 1.00 96.69 95 THR A O 1
ATOM 742 N N . GLY A 1 96 ? 29.459 8.692 -22.210 1.00 95.88 96 GLY A N 1
ATOM 743 C CA . GLY A 1 96 ? 30.382 8.644 -23.331 1.00 95.88 96 GLY A CA 1
ATOM 744 C C . GLY A 1 96 ? 29.756 8.163 -24.638 1.00 95.88 96 GLY A C 1
ATOM 745 O O . GLY A 1 96 ? 30.505 7.818 -25.549 1.00 95.88 96 GLY A O 1
ATOM 746 N N . VAL A 1 97 ? 28.427 8.113 -24.768 1.00 97.25 97 VAL A N 1
ATOM 747 C CA . VAL A 1 97 ? 27.747 7.909 -26.055 1.00 97.25 97 VAL A CA 1
ATOM 748 C C . VAL A 1 97 ? 27.715 9.246 -26.791 1.00 97.25 97 VAL A C 1
ATOM 750 O O . VAL A 1 97 ? 27.162 10.216 -26.286 1.00 97.25 97 VAL A O 1
ATOM 753 N N . ALA A 1 98 ? 28.323 9.324 -27.975 1.00 96.81 98 ALA A N 1
ATOM 754 C CA . ALA A 1 98 ? 28.384 10.571 -28.736 1.00 96.81 98 ALA A CA 1
ATOM 755 C C . ALA A 1 98 ? 26.977 11.054 -29.138 1.00 96.81 98 ALA A C 1
ATOM 757 O O . ALA A 1 98 ? 26.247 10.306 -29.789 1.00 96.81 98 ALA A O 1
ATOM 758 N N . SER A 1 99 ? 26.629 12.303 -28.810 1.00 96.69 99 SER A N 1
ATOM 759 C CA . SER A 1 99 ? 25.340 12.899 -29.201 1.00 96.69 99 SER A CA 1
ATOM 760 C C . SER A 1 99 ? 25.310 13.315 -30.677 1.00 96.69 99 SER A C 1
ATOM 762 O O . SER A 1 99 ? 24.278 13.234 -31.334 1.00 96.69 99 SER A O 1
ATOM 764 N N . GLY A 1 100 ? 26.465 13.734 -31.212 1.00 96.75 100 GLY A N 1
ATOM 765 C CA . GLY A 1 100 ? 26.567 14.374 -32.526 1.00 96.75 100 GLY A CA 1
ATOM 766 C C . GLY A 1 100 ? 26.336 15.890 -32.512 1.00 96.75 100 GLY A C 1
ATOM 767 O O . GLY A 1 100 ? 26.387 16.498 -33.582 1.00 96.75 100 GLY A O 1
ATOM 768 N N . PHE A 1 101 ? 26.144 16.486 -31.333 1.00 97.88 101 PHE A N 1
ATOM 769 C CA . PHE A 1 101 ? 25.827 17.898 -31.116 1.00 97.88 101 PHE A CA 1
ATOM 770 C C . PHE A 1 101 ? 26.820 18.580 -30.153 1.00 97.88 101 PHE A C 1
ATOM 772 O O . PHE A 1 101 ? 27.665 17.909 -29.568 1.00 97.88 101 PHE A O 1
ATOM 779 N N . ASP A 1 102 ? 26.750 19.912 -30.052 1.00 96.56 102 ASP A N 1
ATOM 780 C CA . ASP A 1 102 ? 27.621 20.771 -29.223 1.00 96.56 102 ASP A CA 1
ATOM 781 C C . ASP A 1 102 ? 26.879 21.115 -27.925 1.00 96.56 102 ASP A C 1
ATOM 783 O O . ASP A 1 102 ? 26.389 22.228 -27.732 1.00 96.56 102 ASP A O 1
ATOM 787 N N . LEU A 1 103 ? 26.742 20.125 -27.041 1.00 95.06 103 LEU A N 1
ATOM 788 C CA . LEU A 1 103 ? 25.838 20.204 -25.885 1.00 95.06 103 LEU A CA 1
ATOM 789 C C . LEU A 1 103 ? 26.298 21.216 -24.824 1.00 95.06 103 LEU A C 1
ATOM 791 O O . LEU A 1 103 ? 25.515 21.618 -23.954 1.00 95.06 103 LEU A O 1
ATOM 795 N N . ASN A 1 104 ? 27.564 21.637 -24.871 1.00 93.31 104 ASN A N 1
ATOM 796 C CA . ASN A 1 104 ? 28.114 22.678 -24.004 1.00 93.31 104 ASN A CA 1
ATOM 797 C C . ASN A 1 104 ? 28.232 24.056 -24.684 1.00 93.31 104 ASN A C 1
ATOM 799 O O . ASN A 1 104 ? 28.727 24.992 -24.049 1.00 93.31 104 ASN A O 1
ATOM 803 N N . ASN A 1 105 ? 27.762 24.199 -25.928 1.00 93.62 105 ASN A N 1
ATOM 804 C CA . ASN A 1 105 ? 27.747 25.447 -26.691 1.00 93.62 105 ASN A CA 1
ATOM 805 C C . ASN A 1 105 ? 29.127 26.133 -26.806 1.00 93.62 105 ASN A C 1
ATOM 807 O O . ASN A 1 105 ? 29.231 27.368 -26.803 1.00 93.62 105 ASN A O 1
ATOM 811 N N . ASN A 1 106 ? 30.215 25.359 -26.912 1.00 93.12 106 ASN A N 1
ATOM 812 C CA . ASN A 1 106 ? 31.571 25.912 -27.034 1.00 93.12 106 ASN A CA 1
ATOM 813 C C . ASN A 1 106 ? 31.972 26.251 -28.487 1.00 93.12 106 ASN A C 1
ATOM 815 O O . ASN A 1 106 ? 33.030 26.849 -28.726 1.00 93.12 106 ASN A O 1
ATOM 819 N N . GLY A 1 107 ? 31.130 25.892 -29.458 1.00 95.12 107 GLY A N 1
ATOM 820 C CA . GLY A 1 107 ? 31.325 26.076 -30.893 1.00 95.12 107 GLY A CA 1
ATOM 821 C C . GLY A 1 107 ? 31.989 24.891 -31.604 1.00 95.12 107 GLY A C 1
ATOM 822 O O . GLY A 1 107 ? 32.363 25.032 -32.774 1.00 95.12 107 GLY A O 1
ATOM 823 N N . THR A 1 108 ? 32.187 23.756 -30.930 1.00 96.00 108 THR A N 1
ATOM 824 C CA . THR A 1 108 ? 32.878 22.571 -31.454 1.00 96.00 108 THR A CA 1
ATOM 825 C C . THR A 1 108 ? 32.142 21.302 -31.057 1.00 96.00 108 THR A C 1
ATOM 827 O O . THR A 1 108 ? 31.987 21.046 -29.879 1.00 96.00 108 THR A O 1
ATOM 830 N N . VAL A 1 109 ? 31.816 20.464 -32.044 1.00 97.38 109 VAL A N 1
ATOM 831 C CA . VAL A 1 109 ? 31.278 19.113 -31.824 1.00 97.38 109 VAL A CA 1
ATOM 832 C C . VAL A 1 109 ? 32.416 18.088 -31.816 1.00 97.38 109 VAL A C 1
ATOM 834 O O . VAL A 1 109 ? 33.148 17.961 -32.808 1.00 97.38 109 VAL A O 1
ATOM 837 N N . VAL A 1 110 ? 32.542 17.306 -30.744 1.00 96.75 110 VAL A N 1
ATOM 838 C CA . VAL A 1 110 ? 33.575 16.276 -30.571 1.00 96.75 110 VAL A CA 1
ATOM 839 C C . VAL A 1 110 ? 32.956 14.881 -30.445 1.00 96.75 110 VAL A C 1
ATOM 841 O O . VAL A 1 110 ? 32.448 14.485 -29.409 1.00 96.75 110 VAL A O 1
ATOM 844 N N . THR A 1 111 ? 33.081 14.060 -31.494 1.00 96.12 111 THR A N 1
ATOM 845 C CA . THR A 1 111 ? 32.485 12.702 -31.551 1.00 96.12 111 THR A CA 1
ATOM 846 C C . THR A 1 111 ? 33.501 11.559 -31.516 1.00 96.12 111 THR A C 1
ATOM 848 O O . THR A 1 111 ? 33.144 10.398 -31.709 1.00 96.12 111 THR A O 1
ATOM 851 N N . THR A 1 112 ? 34.786 11.854 -31.303 1.00 95.44 112 THR A N 1
ATOM 852 C CA . THR A 1 112 ? 35.842 10.829 -31.246 1.00 95.44 112 THR A CA 1
ATOM 853 C C . THR A 1 112 ? 36.182 10.477 -29.792 1.00 95.44 112 THR A C 1
ATOM 855 O O . THR A 1 112 ? 36.741 11.340 -29.113 1.00 95.44 112 THR A O 1
ATOM 858 N N . PRO A 1 113 ? 35.932 9.234 -29.326 1.00 93.75 113 PRO A N 1
ATOM 859 C CA . PRO A 1 113 ? 36.259 8.812 -27.963 1.00 93.75 113 PRO A CA 1
ATOM 860 C C . PRO A 1 113 ? 37.706 9.128 -27.563 1.00 93.75 113 PRO A C 1
ATOM 862 O O . PRO A 1 113 ? 38.644 8.888 -28.329 1.00 93.75 113 PRO A O 1
ATOM 865 N N . GLY A 1 114 ? 37.881 9.671 -26.358 1.00 89.44 114 GLY A N 1
ATOM 866 C CA . GLY A 1 114 ? 39.168 10.068 -25.781 1.00 89.44 114 GLY A CA 1
ATOM 867 C C . GLY A 1 114 ? 39.781 11.361 -26.339 1.00 89.44 114 GLY A C 1
ATOM 868 O O . GLY A 1 114 ? 40.855 11.761 -25.885 1.00 89.44 114 GLY A O 1
ATOM 869 N N . ALA A 1 115 ? 39.149 12.027 -27.313 1.00 94.44 115 ALA A N 1
ATOM 870 C CA . ALA A 1 115 ? 39.574 13.359 -27.742 1.00 94.44 115 ALA A CA 1
ATOM 871 C C . ALA A 1 115 ? 39.217 14.418 -26.675 1.00 94.44 115 ALA A C 1
ATOM 873 O O . ALA A 1 115 ? 38.176 14.295 -26.029 1.00 94.44 115 ALA A O 1
ATOM 874 N N . PRO A 1 116 ? 40.031 15.479 -26.486 1.00 93.81 116 PRO A N 1
ATOM 875 C CA . PRO A 1 116 ? 39.666 16.585 -25.600 1.00 93.81 116 PRO A CA 1
ATOM 876 C C . PRO A 1 116 ? 38.310 17.184 -25.997 1.00 93.81 116 PRO A C 1
ATOM 878 O O . PRO A 1 116 ? 38.124 17.514 -27.168 1.00 93.81 116 PRO A O 1
ATOM 881 N N . GLY A 1 117 ? 37.393 17.311 -25.037 1.00 92.38 117 GLY A N 1
ATOM 882 C CA . GLY A 1 117 ? 36.021 17.781 -25.258 1.00 92.38 117 GLY A CA 1
ATOM 883 C C . GLY A 1 117 ? 34.994 16.683 -25.565 1.00 92.38 117 GLY A C 1
ATOM 884 O O . GLY A 1 117 ? 33.809 16.969 -25.579 1.00 92.38 117 GLY A O 1
ATOM 885 N N . TYR A 1 118 ? 35.408 15.423 -25.777 1.00 95.31 118 TYR A N 1
ATOM 886 C CA . TYR A 1 118 ? 34.477 14.338 -26.135 1.00 95.31 118 TYR A CA 1
ATOM 887 C C . TYR A 1 118 ? 33.383 14.105 -25.088 1.00 95.31 118 TYR A C 1
ATOM 889 O O . TYR A 1 118 ? 32.222 13.929 -25.441 1.00 95.31 118 TYR A O 1
ATOM 897 N N . GLY A 1 119 ? 33.754 14.093 -23.805 1.00 94.12 119 GLY A N 1
ATOM 898 C CA . GLY A 1 119 ? 32.796 13.864 -22.726 1.00 94.12 119 GLY A CA 1
ATOM 899 C C . GLY A 1 119 ? 31.763 14.980 -22.598 1.00 94.12 119 GLY A C 1
ATOM 900 O O . GLY A 1 119 ? 30.640 14.701 -22.198 1.00 94.12 119 GLY A O 1
ATOM 901 N N . ASP A 1 120 ? 32.116 16.210 -22.972 1.00 94.62 120 ASP A N 1
ATOM 902 C CA . ASP A 1 120 ? 31.219 17.359 -22.860 1.00 94.62 120 ASP A CA 1
ATOM 903 C C . ASP A 1 120 ? 30.096 17.355 -23.917 1.00 94.62 120 ASP A C 1
ATOM 905 O O . ASP A 1 120 ? 29.053 17.964 -23.693 1.00 94.62 120 ASP A O 1
ATOM 909 N N . ASP A 1 121 ? 30.298 16.639 -25.032 1.00 96.12 121 ASP A N 1
ATOM 910 C CA . ASP A 1 121 ? 29.343 16.480 -26.142 1.00 96.12 121 ASP A CA 1
ATOM 911 C C . ASP A 1 121 ? 28.686 15.087 -26.175 1.00 96.12 121 ASP A C 1
ATOM 913 O O . ASP A 1 121 ? 27.979 14.722 -27.122 1.00 96.12 121 ASP A O 1
ATOM 917 N N . ALA A 1 122 ? 28.930 14.256 -25.165 1.00 96.94 122 ALA A N 1
ATOM 918 C CA . ALA A 1 122 ? 28.276 12.963 -25.023 1.00 96.94 122 ALA A CA 1
ATOM 919 C C . ALA A 1 122 ? 26.895 13.106 -24.351 1.00 96.94 122 ALA A C 1
ATOM 921 O O . ALA A 1 122 ? 26.654 14.040 -23.591 1.00 96.94 122 ALA A O 1
ATOM 922 N N . LEU A 1 123 ? 25.982 12.157 -24.598 1.00 96.94 123 LEU A N 1
ATOM 923 C CA . LEU A 1 123 ? 24.634 12.138 -23.997 1.00 96.94 123 LEU A CA 1
ATOM 924 C C . LEU A 1 123 ? 24.675 12.082 -22.456 1.00 96.94 123 LEU A C 1
ATOM 926 O O . LEU A 1 123 ? 23.793 12.612 -21.777 1.00 96.94 123 LEU A O 1
ATOM 930 N N . GLY A 1 124 ? 25.733 11.493 -21.908 1.00 96.25 124 GLY A N 1
ATOM 931 C CA . GLY A 1 124 ? 26.209 11.712 -20.548 1.00 96.25 124 GLY A CA 1
ATOM 932 C C . GLY A 1 124 ? 27.732 11.759 -20.536 1.00 96.25 124 GLY A C 1
ATOM 933 O O . GLY A 1 124 ? 28.380 11.161 -21.399 1.00 96.25 124 GLY A O 1
ATOM 934 N N . PHE A 1 125 ? 28.321 12.456 -19.567 1.00 95.88 125 PHE A N 1
ATOM 935 C CA . PHE A 1 125 ? 29.765 12.671 -19.548 1.00 95.88 125 PHE A CA 1
ATOM 936 C C . PHE A 1 125 ? 30.548 11.349 -19.470 1.00 95.88 125 PHE A C 1
ATOM 938 O O . PHE A 1 125 ? 30.306 10.500 -18.614 1.00 95.88 125 PHE A O 1
ATOM 945 N N . GLY A 1 126 ? 31.512 11.174 -20.374 1.00 95.50 126 GLY A N 1
ATOM 946 C CA . GLY A 1 126 ? 32.408 10.020 -20.393 1.00 95.50 126 GLY A CA 1
ATOM 947 C C . GLY A 1 126 ? 33.364 10.057 -21.581 1.00 95.50 126 GLY A C 1
ATOM 948 O O . GLY A 1 126 ? 33.023 10.529 -22.658 1.00 95.50 126 GLY A O 1
ATOM 949 N N . ASN A 1 127 ? 34.577 9.539 -21.411 1.00 94.94 127 ASN A N 1
ATOM 950 C CA . ASN A 1 127 ? 35.622 9.529 -22.439 1.00 94.94 127 ASN A CA 1
ATOM 951 C C . ASN A 1 127 ? 35.446 8.413 -23.482 1.00 94.94 127 ASN A C 1
ATOM 953 O O . ASN A 1 127 ? 36.091 8.438 -24.531 1.00 94.94 127 ASN A O 1
ATOM 957 N N . PHE A 1 128 ? 34.599 7.426 -23.199 1.00 95.88 128 PHE A N 1
ATOM 958 C CA . PHE A 1 128 ? 34.215 6.349 -24.108 1.00 95.88 128 PHE A CA 1
ATOM 959 C C . PHE A 1 128 ? 32.833 5.793 -23.722 1.00 95.88 128 PHE A C 1
ATOM 961 O O . PHE A 1 128 ? 32.458 5.901 -22.552 1.00 95.88 128 PHE A O 1
ATOM 968 N N . PRO A 1 129 ? 32.092 5.178 -24.667 1.00 96.06 129 PRO A N 1
ATOM 969 C CA . PRO A 1 129 ? 30.782 4.599 -24.379 1.00 96.06 129 PRO A CA 1
ATOM 970 C C . PRO A 1 129 ? 30.841 3.556 -23.258 1.00 96.06 129 PRO A C 1
ATOM 972 O O . PRO A 1 129 ? 31.601 2.590 -23.356 1.00 96.06 129 PRO A O 1
ATOM 975 N N . GLY A 1 130 ? 30.033 3.748 -22.215 1.00 94.19 130 GLY A N 1
ATOM 976 C CA . GLY A 1 130 ? 29.925 2.821 -21.087 1.00 94.19 130 GLY A CA 1
ATOM 977 C C . GLY A 1 130 ? 30.872 3.089 -19.912 1.00 94.19 130 GLY A C 1
ATOM 978 O O . GLY A 1 130 ? 30.848 2.325 -18.948 1.00 94.19 130 GLY A O 1
ATOM 979 N N . GLN A 1 131 ? 31.693 4.146 -19.945 1.00 96.81 131 GLN A N 1
ATOM 980 C CA . GLN A 1 131 ? 32.484 4.557 -18.773 1.00 96.81 131 GLN A CA 1
ATOM 981 C C . GLN A 1 131 ? 31.559 4.906 -17.592 1.00 96.81 131 GLN A C 1
ATOM 983 O O . GLN A 1 131 ? 30.527 5.513 -17.821 1.00 96.81 131 GLN A O 1
ATOM 988 N N . TYR A 1 132 ? 31.895 4.593 -16.340 1.00 96.38 132 TYR A N 1
ATOM 989 C CA . TYR A 1 132 ? 31.016 4.879 -15.178 1.00 96.38 132 TYR A CA 1
ATOM 990 C C . TYR A 1 132 ? 29.663 4.132 -15.182 1.00 96.38 132 TYR A C 1
ATOM 992 O O . TYR A 1 132 ? 28.672 4.636 -14.650 1.00 96.38 132 TYR A O 1
ATOM 1000 N N . GLY A 1 133 ? 29.607 2.945 -15.790 1.00 97.31 133 GLY A N 1
ATOM 1001 C CA . GLY A 1 133 ? 28.421 2.086 -15.757 1.00 97.31 133 GLY A CA 1
ATOM 1002 C C . GLY A 1 133 ? 28.087 1.553 -14.356 1.00 97.31 133 GLY A C 1
ATOM 1003 O O . GLY A 1 133 ? 28.613 2.014 -13.339 1.00 97.31 133 GLY A O 1
ATOM 1004 N N . MET A 1 134 ? 27.205 0.556 -14.306 1.00 98.25 134 MET A N 1
ATOM 1005 C CA . MET A 1 134 ? 26.806 -0.114 -13.068 1.00 98.25 134 MET A CA 1
ATOM 1006 C C . MET A 1 134 ? 26.747 -1.633 -13.250 1.00 98.25 134 MET A C 1
ATOM 1008 O O . MET A 1 134 ? 26.665 -2.142 -14.371 1.00 98.25 134 MET A O 1
ATOM 1012 N N . VAL A 1 135 ? 26.751 -2.357 -12.134 1.00 98.62 135 VAL A N 1
ATOM 1013 C CA . VAL A 1 135 ? 26.453 -3.792 -12.084 1.00 98.62 135 VAL A CA 1
ATOM 1014 C C . VAL A 1 135 ? 25.638 -4.113 -10.837 1.00 98.62 135 VAL A C 1
ATOM 1016 O O . VAL A 1 135 ? 25.953 -3.630 -9.751 1.00 98.62 135 VAL A O 1
ATOM 1019 N N . ILE A 1 136 ? 24.614 -4.953 -10.988 1.00 98.75 136 ILE A N 1
ATOM 1020 C CA . ILE A 1 136 ? 23.926 -5.593 -9.862 1.00 98.75 136 ILE A CA 1
ATOM 1021 C C . ILE A 1 136 ? 24.494 -6.995 -9.684 1.00 98.75 136 ILE A C 1
ATOM 1023 O O . ILE A 1 136 ? 24.632 -7.727 -10.661 1.00 98.75 136 ILE A O 1
ATOM 1027 N N . TYR A 1 137 ? 24.762 -7.385 -8.444 1.00 98.88 137 TYR A N 1
ATOM 1028 C CA . TYR A 1 137 ? 25.009 -8.760 -8.031 1.00 98.88 137 TYR A CA 1
ATOM 1029 C C . TYR A 1 137 ? 23.907 -9.213 -7.075 1.00 98.88 137 TYR A C 1
ATOM 1031 O O . TYR A 1 137 ? 23.530 -8.466 -6.176 1.00 98.88 137 TYR A O 1
ATOM 1039 N N . SER A 1 138 ? 23.407 -10.436 -7.242 1.00 98.50 138 SER A N 1
ATOM 1040 C CA . SER A 1 138 ? 22.322 -10.967 -6.416 1.00 98.50 138 SER A CA 1
ATOM 1041 C C . SER A 1 138 ? 22.546 -12.429 -6.036 1.00 98.50 138 SER A C 1
ATOM 1043 O O . SER A 1 138 ? 22.972 -13.258 -6.850 1.00 98.50 138 SER A O 1
ATOM 1045 N N . LYS A 1 139 ? 22.251 -12.751 -4.772 1.00 98.00 139 LYS A N 1
ATOM 1046 C CA . LYS A 1 139 ? 22.118 -14.130 -4.277 1.00 98.00 139 LYS A CA 1
ATOM 1047 C C . LYS A 1 139 ? 20.804 -14.771 -4.727 1.00 98.00 139 LYS A C 1
ATOM 1049 O O . LYS A 1 139 ? 20.722 -15.996 -4.810 1.00 98.00 139 LYS A O 1
ATOM 1054 N N . TYR A 1 140 ? 19.823 -13.943 -5.071 1.00 96.88 140 TYR A N 1
ATOM 1055 C CA . TYR A 1 140 ? 18.488 -14.323 -5.518 1.00 96.88 140 TYR A CA 1
ATOM 1056 C C . TYR A 1 140 ? 18.341 -14.210 -7.046 1.00 96.88 140 TYR A C 1
ATOM 1058 O O . TYR A 1 140 ? 19.005 -13.362 -7.654 1.00 96.88 140 TYR A O 1
ATOM 1066 N N . PRO A 1 141 ? 17.504 -15.044 -7.688 1.00 97.69 141 PRO A N 1
ATOM 1067 C CA . PRO A 1 141 ? 17.273 -14.975 -9.129 1.00 97.69 141 PRO A CA 1
ATOM 1068 C C . PRO A 1 141 ? 16.799 -13.589 -9.577 1.00 97.69 141 PRO A C 1
ATOM 1070 O O . PRO A 1 141 ? 15.913 -13.004 -8.963 1.00 97.69 141 PRO A O 1
ATOM 1073 N N . ILE A 1 142 ? 17.385 -13.089 -10.665 1.00 98.31 142 ILE A N 1
ATOM 1074 C CA . ILE A 1 142 ? 16.931 -11.874 -11.349 1.00 98.31 142 ILE A CA 1
ATOM 1075 C C . ILE A 1 142 ? 15.961 -12.298 -12.448 1.00 98.31 142 ILE A C 1
ATOM 1077 O O . ILE A 1 142 ? 16.320 -13.138 -13.280 1.00 98.31 142 ILE A O 1
ATOM 1081 N N . ASP A 1 143 ? 14.770 -11.707 -12.479 1.00 97.19 143 ASP A N 1
ATOM 1082 C CA . ASP A 1 143 ? 13.810 -11.915 -13.558 1.00 97.19 143 ASP A CA 1
ATOM 1083 C C . ASP A 1 143 ? 14.186 -11.056 -14.769 1.00 97.19 143 ASP A C 1
ATOM 1085 O O . ASP A 1 143 ? 13.679 -9.961 -15.000 1.00 97.19 143 ASP A O 1
ATOM 1089 N N . THR A 1 144 ? 15.136 -11.565 -15.552 1.00 95.19 144 THR A N 1
ATOM 1090 C CA . THR A 1 144 ? 15.689 -10.852 -16.707 1.00 95.19 144 THR A CA 1
ATOM 1091 C C . THR A 1 144 ? 14.680 -10.592 -17.823 1.00 95.19 144 THR A C 1
ATOM 1093 O O . THR A 1 144 ? 14.962 -9.757 -18.677 1.00 95.19 144 THR A O 1
ATOM 1096 N N . GLU A 1 145 ? 13.556 -11.317 -17.870 1.00 94.25 145 GLU A N 1
ATOM 1097 C CA . GLU A 1 145 ? 12.539 -11.122 -18.914 1.00 94.25 145 GLU A CA 1
ATOM 1098 C C . GLU A 1 145 ? 11.711 -9.857 -18.668 1.00 94.25 145 GLU A C 1
ATOM 1100 O O . GLU A 1 145 ? 11.296 -9.220 -19.633 1.00 94.25 145 GLU A O 1
ATOM 1105 N N . ASN A 1 146 ? 11.544 -9.466 -17.401 1.00 95.19 146 ASN A N 1
ATOM 1106 C CA . ASN A 1 146 ? 10.758 -8.303 -16.984 1.00 95.19 146 ASN A CA 1
ATOM 1107 C C . ASN A 1 146 ? 11.620 -7.111 -16.527 1.00 95.19 146 ASN A C 1
ATOM 1109 O O . ASN A 1 146 ? 11.102 -6.156 -15.949 1.00 95.19 146 ASN A O 1
ATOM 1113 N N . VAL A 1 147 ? 12.933 -7.134 -16.785 1.00 98.31 147 VAL A N 1
ATOM 1114 C CA . VAL A 1 147 ? 13.795 -5.969 -16.539 1.00 98.31 147 VAL A CA 1
ATOM 1115 C C . VAL A 1 147 ? 13.417 -4.831 -17.478 1.00 98.31 147 VAL A C 1
ATOM 1117 O O . VAL A 1 147 ? 13.380 -5.010 -18.697 1.00 98.31 147 VAL A O 1
ATOM 1120 N N . ARG A 1 148 ? 13.251 -3.631 -16.918 1.00 98.38 148 ARG A N 1
ATOM 1121 C CA . ARG A 1 148 ? 13.035 -2.402 -17.686 1.00 98.38 148 ARG A CA 1
ATOM 1122 C C . ARG A 1 148 ? 14.260 -1.507 -17.588 1.00 98.38 148 ARG A C 1
ATOM 1124 O O . ARG A 1 148 ? 14.796 -1.260 -16.507 1.00 98.38 148 ARG A O 1
ATOM 1131 N N . THR A 1 149 ? 14.719 -1.010 -18.729 1.00 98.44 149 THR A N 1
ATOM 1132 C CA . THR A 1 149 ? 15.796 -0.019 -18.807 1.00 98.44 149 THR A CA 1
ATOM 1133 C C . THR A 1 149 ? 15.269 1.257 -19.437 1.00 98.44 149 THR A C 1
ATOM 1135 O O . THR A 1 149 ? 14.425 1.213 -20.328 1.00 98.44 149 THR A O 1
ATOM 1138 N N . PHE A 1 150 ? 15.769 2.398 -18.973 1.00 98.38 150 PHE A N 1
ATOM 1139 C CA . PHE A 1 150 ? 15.288 3.714 -19.403 1.00 98.38 150 PHE A CA 1
ATOM 1140 C C . PHE A 1 150 ? 16.403 4.520 -20.080 1.00 98.38 150 PHE A C 1
ATOM 1142 O O . PHE A 1 150 ? 16.527 5.730 -19.890 1.00 98.38 150 PHE A O 1
ATOM 1149 N N . GLN A 1 151 ? 17.270 3.850 -20.848 1.00 97.25 151 GLN A N 1
ATOM 1150 C CA . GLN A 1 151 ? 18.410 4.496 -21.497 1.00 97.25 151 GLN A CA 1
ATOM 1151 C C . GLN A 1 151 ? 17.950 5.553 -22.511 1.00 97.25 151 GLN A C 1
ATOM 1153 O O . GLN A 1 151 ? 18.563 6.615 -22.628 1.00 97.25 151 GLN A O 1
ATOM 1158 N N . ASN A 1 152 ? 16.890 5.269 -23.265 1.00 97.75 152 ASN A N 1
ATOM 1159 C CA . ASN A 1 152 ? 16.441 6.100 -24.374 1.00 97.75 152 ASN A CA 1
ATOM 1160 C C . ASN A 1 152 ? 15.360 7.116 -23.999 1.00 97.75 152 ASN A C 1
ATOM 1162 O O . ASN A 1 152 ? 15.006 7.931 -24.851 1.00 97.75 152 ASN A O 1
ATOM 1166 N N . PHE A 1 153 ? 14.886 7.116 -22.755 1.00 98.50 153 PHE A N 1
ATOM 1167 C CA . PHE A 1 153 ? 13.895 8.076 -22.285 1.00 98.50 153 PHE A CA 1
ATOM 1168 C C . PHE A 1 153 ? 14.433 9.514 -22.413 1.00 98.50 153 PHE A C 1
ATOM 1170 O O . PHE A 1 153 ? 15.526 9.818 -21.920 1.00 98.50 153 PHE A O 1
ATOM 1177 N N . LEU A 1 154 ? 13.720 10.381 -23.138 1.00 98.62 154 LEU A N 1
ATOM 1178 C CA . LEU A 1 154 ? 14.148 11.756 -23.423 1.00 98.62 154 LEU A CA 1
ATOM 1179 C C . LEU A 1 154 ? 13.848 12.693 -22.253 1.00 98.62 154 LEU A C 1
ATOM 1181 O O . LEU A 1 154 ? 12.824 12.564 -21.588 1.00 98.62 154 LEU A O 1
ATOM 1185 N N . TRP A 1 155 ? 14.725 13.672 -22.018 1.00 98.38 155 TRP A N 1
ATOM 1186 C CA . TRP A 1 155 ? 14.497 14.649 -20.948 1.00 98.38 155 TRP A CA 1
ATOM 1187 C C . TRP A 1 155 ? 13.280 15.536 -21.247 1.00 98.38 155 TRP A C 1
ATOM 1189 O O . TRP A 1 155 ? 12.481 15.813 -20.357 1.00 98.38 155 TRP A O 1
ATOM 1199 N N . GLU A 1 156 ? 13.087 15.922 -22.511 1.00 97.94 156 GLU A N 1
ATOM 1200 C CA . GLU A 1 156 ? 11.951 16.760 -22.916 1.00 97.94 156 GLU A CA 1
ATOM 1201 C C . GLU A 1 156 ? 10.580 16.080 -22.771 1.00 97.94 156 GLU A C 1
ATOM 1203 O O . GLU A 1 156 ? 9.569 16.775 -22.677 1.00 97.94 156 GLU A O 1
ATOM 1208 N N . ASP A 1 157 ? 10.540 14.744 -22.705 1.00 98.12 157 ASP A N 1
ATOM 1209 C CA . ASP A 1 157 ? 9.293 13.985 -22.567 1.00 98.12 157 ASP A CA 1
ATOM 1210 C C . ASP A 1 157 ? 8.738 14.018 -21.135 1.00 98.12 157 ASP A C 1
ATOM 1212 O O . ASP A 1 157 ? 7.581 13.652 -20.912 1.00 98.12 157 ASP A O 1
ATOM 1216 N N . MET A 1 158 ? 9.521 14.484 -20.154 1.00 98.06 158 MET A N 1
ATOM 1217 C CA . MET A 1 158 ? 9.010 14.687 -18.801 1.00 98.06 158 MET A CA 1
ATOM 1218 C C . MET A 1 158 ? 8.020 15.859 -18.759 1.00 98.06 158 MET A C 1
ATOM 1220 O O . MET A 1 158 ? 8.360 16.987 -19.139 1.00 98.06 158 MET A O 1
ATOM 1224 N N . PRO A 1 159 ? 6.807 15.665 -18.209 1.00 96.75 159 PRO A N 1
ATOM 1225 C CA . PRO A 1 159 ? 5.880 16.759 -17.973 1.00 96.75 159 PRO A CA 1
ATOM 1226 C C . PRO A 1 159 ? 6.508 17.819 -17.064 1.00 96.75 159 PRO A C 1
ATOM 1228 O O . PRO A 1 159 ? 6.820 17.556 -15.900 1.00 96.75 159 PRO A O 1
ATOM 1231 N N . GLY A 1 160 ? 6.681 19.027 -17.602 1.00 95.81 160 GLY A N 1
ATOM 1232 C CA . GLY A 1 160 ? 7.295 20.136 -16.873 1.00 95.81 160 GLY A CA 1
ATOM 1233 C C . GLY A 1 160 ? 8.799 19.978 -16.634 1.00 95.81 160 GLY A C 1
ATOM 1234 O O . GLY A 1 160 ? 9.276 20.503 -15.633 1.00 95.81 160 GLY A O 1
ATOM 1235 N N . ALA A 1 161 ? 9.518 19.271 -17.517 1.00 97.19 161 ALA A N 1
ATOM 1236 C CA . ALA A 1 161 ? 10.974 19.122 -17.462 1.00 97.19 161 ALA A CA 1
ATOM 1237 C C . ALA A 1 161 ? 11.692 20.454 -17.173 1.00 97.19 161 ALA A C 1
ATOM 1239 O O . ALA A 1 161 ? 11.411 21.479 -17.811 1.00 97.19 161 ALA A O 1
ATOM 1240 N N . LEU A 1 162 ? 12.657 20.432 -16.253 1.00 96.94 162 LEU A N 1
ATOM 1241 C CA . LEU A 1 162 ? 13.493 21.573 -15.886 1.00 96.94 162 LEU A CA 1
ATOM 1242 C C . LEU A 1 162 ? 14.597 21.806 -16.925 1.00 96.94 162 LEU A C 1
ATOM 1244 O O . LEU A 1 162 ? 15.787 21.772 -16.625 1.00 96.94 162 LEU A O 1
ATOM 1248 N N . LEU A 1 163 ? 14.220 22.076 -18.172 1.00 97.50 163 LEU A N 1
ATOM 1249 C CA . LEU A 1 163 ? 15.198 22.371 -19.215 1.00 97.50 163 LEU A CA 1
ATOM 1250 C C . LEU A 1 163 ? 15.981 23.673 -18.895 1.00 97.50 163 LEU A C 1
ATOM 1252 O O . LEU A 1 163 ? 15.430 24.623 -18.328 1.00 97.50 163 LEU A O 1
ATOM 1256 N N . PRO A 1 164 ? 17.289 23.742 -19.204 1.00 96.38 164 PRO A N 1
ATOM 1257 C CA . PRO A 1 164 ? 18.119 24.890 -18.856 1.00 96.38 164 PRO A CA 1
ATOM 1258 C C . PRO A 1 164 ? 17.928 26.078 -19.813 1.00 96.38 164 PRO A C 1
ATOM 1260 O O . PRO A 1 164 ? 17.738 25.911 -21.020 1.00 96.38 164 PRO A O 1
ATOM 1263 N N . ASP A 1 165 ? 18.035 27.291 -19.263 1.00 95.44 165 ASP A N 1
ATOM 1264 C CA . ASP A 1 165 ? 18.005 28.550 -20.016 1.00 95.44 165 ASP A CA 1
ATOM 1265 C C . ASP A 1 165 ? 19.419 28.907 -20.478 1.00 95.44 165 ASP A C 1
ATOM 1267 O O . ASP A 1 165 ? 20.388 28.728 -19.733 1.00 95.44 165 ASP A O 1
ATOM 1271 N N . ASN A 1 166 ? 19.560 29.498 -21.663 1.00 94.00 166 ASN A N 1
ATOM 1272 C CA . ASN A 1 166 ? 20.806 30.143 -22.040 1.00 94.00 166 ASN A CA 1
ATOM 1273 C C . ASN A 1 166 ? 20.923 31.502 -21.325 1.00 94.00 166 ASN A C 1
ATOM 1275 O O . ASN A 1 166 ? 20.169 32.429 -21.628 1.00 94.00 166 ASN A O 1
ATOM 1279 N N . PRO A 1 167 ? 21.918 31.715 -20.442 1.00 92.44 167 PRO A N 1
ATOM 1280 C CA . PRO A 1 167 ? 22.033 32.957 -19.673 1.00 92.44 167 PRO A CA 1
ATOM 1281 C C . PRO A 1 167 ? 22.319 34.196 -20.541 1.00 92.44 167 PRO A C 1
ATOM 1283 O O . PRO A 1 167 ? 22.294 35.326 -20.048 1.00 92.44 167 PRO A O 1
ATOM 1286 N N . ASN A 1 168 ? 22.616 34.009 -21.832 1.00 92.06 168 ASN A N 1
ATOM 1287 C CA . ASN A 1 168 ? 22.874 35.087 -22.786 1.00 92.06 168 ASN A CA 1
ATOM 1288 C C . ASN A 1 168 ? 21.643 35.493 -23.611 1.00 92.06 168 ASN A C 1
ATOM 1290 O O . ASN A 1 168 ? 21.730 36.435 -24.409 1.00 92.06 168 ASN A O 1
ATOM 1294 N N . THR A 1 169 ? 20.514 34.807 -23.455 1.00 92.25 169 THR A N 1
ATOM 1295 C CA . THR A 1 169 ? 19.261 35.098 -24.154 1.00 92.25 169 THR A CA 1
ATOM 1296 C C . THR A 1 169 ? 18.163 35.439 -23.139 1.00 92.25 169 THR A C 1
ATOM 1298 O O . THR A 1 169 ? 18.387 35.492 -21.934 1.00 92.25 169 THR A O 1
ATOM 1301 N N . ALA A 1 170 ? 16.979 35.796 -23.639 1.00 92.19 170 ALA A N 1
ATOM 1302 C CA . ALA A 1 170 ? 15.797 36.039 -22.808 1.00 92.19 170 ALA A CA 1
ATOM 1303 C C . ALA A 1 170 ? 14.707 34.976 -23.020 1.00 92.19 170 ALA A C 1
ATOM 1305 O O . ALA A 1 170 ? 13.606 35.131 -22.492 1.00 92.19 170 ALA A O 1
ATOM 1306 N N . ALA A 1 171 ? 14.967 33.976 -23.868 1.00 93.19 171 ALA A N 1
ATOM 1307 C CA . ALA A 1 171 ? 14.050 32.865 -24.063 1.00 93.19 171 ALA A CA 1
ATOM 1308 C C . ALA A 1 171 ? 14.278 31.846 -22.942 1.00 93.19 171 ALA A C 1
ATOM 1310 O O . ALA A 1 171 ? 15.379 31.751 -22.417 1.00 93.19 171 ALA A O 1
ATOM 1311 N N . ALA A 1 172 ? 13.216 31.149 -22.551 1.00 93.19 172 ALA A N 1
ATOM 1312 C CA . ALA A 1 172 ? 13.307 30.074 -21.575 1.00 93.19 172 ALA A CA 1
ATOM 1313 C C . ALA A 1 172 ? 13.557 28.742 -22.289 1.00 93.19 172 ALA A C 1
ATOM 1315 O O . ALA A 1 172 ? 13.116 28.574 -23.432 1.00 93.19 172 ALA A O 1
ATOM 1316 N N . ASN A 1 173 ? 14.193 27.806 -21.591 1.00 94.44 173 ASN A N 1
ATOM 1317 C CA . ASN A 1 173 ? 14.477 26.437 -22.000 1.00 94.44 173 ASN A CA 1
ATOM 1318 C C . ASN A 1 173 ? 15.214 26.360 -23.347 1.00 94.44 173 ASN A C 1
ATOM 1320 O O . ASN A 1 173 ? 14.928 25.489 -24.165 1.00 94.44 173 ASN A O 1
ATOM 1324 N N . ASP A 1 174 ? 16.109 27.313 -23.614 1.00 95.38 174 ASP A N 1
ATOM 1325 C CA . ASP A 1 174 ? 16.747 27.500 -24.920 1.00 95.38 174 ASP A CA 1
ATOM 1326 C C . ASP A 1 174 ? 18.254 27.206 -24.922 1.00 95.38 174 ASP A C 1
ATOM 1328 O O . ASP A 1 174 ? 18.955 27.582 -25.866 1.00 95.38 174 ASP A O 1
ATOM 1332 N N . TRP A 1 175 ? 18.770 26.534 -23.886 1.00 96.75 175 TRP A N 1
ATOM 1333 C CA . TRP A 1 175 ? 20.148 26.044 -23.910 1.00 96.75 175 TRP A CA 1
ATOM 1334 C C . TRP A 1 175 ? 20.363 25.005 -25.019 1.00 96.75 175 TRP A C 1
ATOM 1336 O O . TRP A 1 175 ? 21.366 25.077 -25.732 1.00 96.75 175 TRP A O 1
ATOM 1346 N N . TYR A 1 176 ? 19.424 24.063 -25.151 1.00 97.00 176 TYR A N 1
ATOM 1347 C CA . TYR A 1 176 ? 19.419 23.036 -26.191 1.00 97.00 176 TYR A CA 1
ATOM 1348 C C . TYR A 1 176 ? 18.452 23.425 -27.313 1.00 97.00 176 TYR A C 1
ATOM 1350 O O . TYR A 1 176 ? 17.353 23.932 -27.081 1.00 97.00 176 TYR A O 1
ATOM 1358 N N . SER A 1 177 ? 18.866 23.176 -28.546 1.00 96.00 177 SER A N 1
ATOM 1359 C CA . SER A 1 177 ? 18.027 23.278 -29.736 1.00 96.00 177 SER A CA 1
ATOM 1360 C C . SER A 1 177 ? 16.980 22.156 -29.792 1.00 96.00 177 SER A C 1
ATOM 1362 O O . SER A 1 177 ? 17.175 21.100 -29.188 1.00 96.00 177 SER A O 1
ATOM 1364 N N . PRO A 1 178 ? 15.885 22.331 -30.558 1.00 96.38 178 PRO A N 1
ATOM 1365 C CA . PRO A 1 178 ? 14.911 21.262 -30.770 1.00 96.38 178 PRO A CA 1
ATOM 1366 C C . PRO A 1 178 ? 15.543 19.967 -31.300 1.00 96.38 178 PRO A C 1
ATOM 1368 O O . PRO A 1 178 ? 15.194 18.888 -30.845 1.00 96.38 178 PRO A O 1
ATOM 1371 N N . GLU A 1 179 ? 16.513 20.062 -32.213 1.00 97.56 179 GLU A N 1
ATOM 1372 C CA . GLU A 1 179 ? 17.202 18.892 -32.768 1.00 97.56 179 GLU A CA 1
ATOM 1373 C C . GLU A 1 179 ? 18.098 18.169 -31.746 1.00 97.56 179 GLU A C 1
ATOM 1375 O O . GLU A 1 179 ? 18.316 16.965 -31.866 1.00 97.56 179 GLU A O 1
ATOM 1380 N N . GLU A 1 180 ? 18.628 18.885 -30.750 1.00 98.00 180 GLU A N 1
ATOM 1381 C CA . GLU A 1 180 ? 19.374 18.279 -29.641 1.00 98.00 180 GLU A CA 1
ATOM 1382 C C . GLU A 1 180 ? 18.442 17.537 -28.685 1.00 98.00 180 GLU A C 1
ATOM 1384 O O . GLU A 1 180 ? 18.761 16.425 -28.264 1.00 98.00 180 GLU A O 1
ATOM 1389 N N . LEU A 1 181 ? 17.283 18.121 -28.370 1.00 97.75 181 LEU A N 1
ATOM 1390 C CA . LEU A 1 181 ? 16.312 17.522 -27.455 1.00 97.75 181 LEU A CA 1
ATOM 1391 C C . LEU A 1 181 ? 15.733 16.204 -27.994 1.00 97.75 181 LEU A C 1
ATOM 1393 O O . LEU A 1 181 ? 15.608 15.264 -27.211 1.00 97.75 181 LEU A O 1
ATOM 1397 N N . GLU A 1 182 ? 15.578 16.065 -29.319 1.00 97.50 182 GLU A N 1
ATOM 1398 C CA . GLU A 1 182 ? 15.140 14.817 -29.977 1.00 97.50 182 GLU A CA 1
ATOM 1399 C C . GLU A 1 182 ? 16.034 13.597 -29.662 1.00 97.50 182 GLU A C 1
ATOM 1401 O O . GLU A 1 182 ? 15.633 12.446 -29.868 1.00 97.50 182 GLU A O 1
ATOM 1406 N N . VAL A 1 183 ? 17.271 13.821 -29.200 1.00 96.81 183 VAL A N 1
ATOM 1407 C CA . VAL A 1 183 ? 18.212 12.753 -28.827 1.00 96.81 183 VAL A CA 1
ATOM 1408 C C . VAL A 1 183 ? 18.676 12.821 -27.374 1.00 96.81 183 VAL A C 1
ATOM 1410 O O . VAL A 1 183 ? 19.316 11.872 -26.906 1.00 96.81 183 VAL A O 1
ATOM 1413 N N . PHE A 1 184 ? 18.407 13.914 -26.657 1.00 97.44 184 PHE A N 1
ATOM 1414 C CA . PHE A 1 184 ? 18.995 14.139 -25.343 1.00 97.44 184 PHE A CA 1
ATOM 1415 C C . PHE A 1 184 ? 18.231 13.392 -24.250 1.00 97.44 184 PHE A C 1
ATOM 1417 O O . PHE A 1 184 ? 17.085 13.686 -23.908 1.00 97.44 184 PHE A O 1
ATOM 1424 N N . ARG A 1 185 ? 18.895 12.370 -23.710 1.00 97.81 185 ARG A N 1
ATOM 1425 C CA . ARG A 1 185 ? 18.317 11.437 -22.740 1.00 97.81 185 ARG A CA 1
ATOM 1426 C C . ARG A 1 185 ? 18.161 12.096 -21.378 1.00 97.81 185 ARG A C 1
ATOM 1428 O O . ARG A 1 185 ? 19.038 12.856 -20.979 1.00 97.81 185 ARG A O 1
ATOM 1435 N N . LEU A 1 186 ? 17.127 11.740 -20.622 1.00 98.38 186 LEU A N 1
ATOM 1436 C CA . LEU A 1 186 ? 17.042 12.115 -19.212 1.00 98.38 186 LEU A CA 1
ATOM 1437 C C . LEU A 1 186 ? 18.204 11.492 -18.443 1.00 98.38 186 LEU A C 1
ATOM 1439 O O . LEU A 1 186 ? 19.020 12.211 -17.874 1.00 98.38 186 LEU A O 1
ATOM 1443 N N . SER A 1 187 ? 18.326 10.162 -18.488 1.00 97.25 187 SER A N 1
ATOM 1444 C CA . SER A 1 187 ? 19.371 9.490 -17.730 1.00 97.25 187 SER A CA 1
ATOM 1445 C C . SER A 1 187 ? 20.751 9.806 -18.304 1.00 97.25 187 SER A C 1
ATOM 1447 O O . SER A 1 187 ? 21.045 9.510 -19.461 1.00 97.25 187 SER A O 1
ATOM 1449 N N . SER A 1 188 ? 21.616 10.391 -17.486 1.00 95.94 188 SER A N 1
ATOM 1450 C CA . SER A 1 188 ? 23.007 10.696 -17.817 1.00 95.94 188 SER A CA 1
ATOM 1451 C C . SER A 1 188 ? 23.880 9.447 -17.809 1.00 95.94 188 SER A C 1
ATOM 1453 O O . SER A 1 188 ? 24.703 9.263 -18.709 1.00 95.94 188 SER A O 1
ATOM 1455 N N . LYS A 1 189 ? 23.673 8.563 -16.829 1.00 96.81 189 LYS A N 1
ATOM 1456 C CA . LYS A 1 189 ? 24.329 7.257 -16.756 1.00 96.81 189 LYS A CA 1
ATOM 1457 C C . LYS A 1 189 ? 23.311 6.155 -17.000 1.00 96.81 189 LYS A 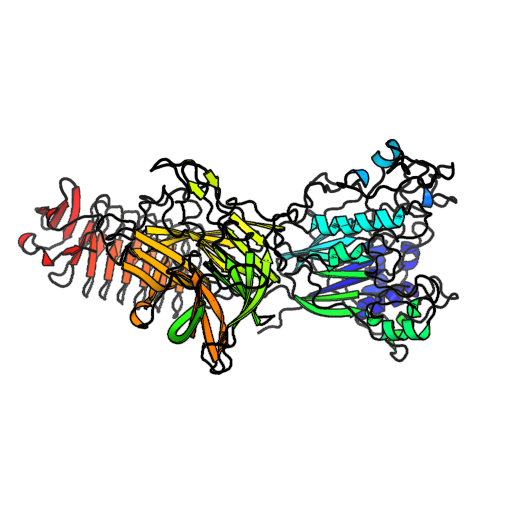C 1
ATOM 1459 O O . LYS A 1 189 ? 23.197 5.702 -18.138 1.00 96.81 189 LYS A O 1
ATOM 1464 N N . SER A 1 190 ? 22.571 5.715 -15.980 1.00 96.19 190 SER A N 1
ATOM 1465 C CA . SER A 1 190 ? 21.480 4.747 -16.187 1.00 96.19 190 SER A CA 1
ATOM 1466 C C . SER A 1 190 ? 20.368 4.830 -15.133 1.00 96.19 190 SER A C 1
ATOM 1468 O O . SER A 1 190 ? 20.610 5.293 -14.019 1.00 96.19 190 SER A O 1
ATOM 1470 N N . HIS A 1 191 ? 19.183 4.337 -15.511 1.00 98.31 191 HIS A N 1
ATOM 1471 C CA . HIS A 1 191 ? 18.031 4.008 -14.661 1.00 98.31 191 HIS A CA 1
ATOM 1472 C C . HIS A 1 191 ? 17.516 2.629 -15.079 1.00 98.31 191 HIS A C 1
ATOM 1474 O O . HIS A 1 191 ? 17.223 2.438 -16.266 1.00 98.31 191 HIS A O 1
ATOM 1480 N N . TRP A 1 192 ? 17.413 1.687 -14.140 1.00 98.62 192 TRP A N 1
ATOM 1481 C CA . TRP A 1 192 ? 16.901 0.335 -14.380 1.00 98.62 192 TRP A CA 1
ATOM 1482 C C . TRP A 1 192 ? 15.909 -0.069 -13.289 1.00 98.62 192 TRP A C 1
ATOM 1484 O O . TRP A 1 192 ? 16.165 0.165 -12.111 1.00 98.62 192 TRP A O 1
ATOM 1494 N N . ASP A 1 193 ? 14.822 -0.718 -13.685 1.00 98.69 193 ASP A N 1
ATOM 1495 C CA . ASP A 1 193 ? 13.967 -1.502 -12.798 1.00 98.69 193 ASP A CA 1
ATOM 1496 C C . ASP A 1 193 ? 14.314 -2.979 -13.000 1.00 98.69 193 ASP A C 1
ATOM 1498 O O . ASP A 1 193 ? 14.144 -3.520 -14.097 1.00 98.69 193 ASP A O 1
ATOM 1502 N N . VAL A 1 194 ? 14.878 -3.603 -11.964 1.00 98.69 194 VAL A N 1
ATOM 1503 C CA . VAL A 1 194 ? 15.367 -4.982 -12.006 1.00 98.69 194 VAL A CA 1
ATOM 1504 C C . VAL A 1 194 ? 14.587 -5.830 -11.002 1.00 98.69 194 VAL A C 1
ATOM 1506 O O . VAL A 1 194 ? 14.928 -5.827 -9.817 1.00 98.69 194 VAL A O 1
ATOM 1509 N N . PRO A 1 195 ? 13.557 -6.574 -11.442 1.00 98.06 195 PRO A N 1
ATOM 1510 C CA . PRO A 1 195 ? 12.796 -7.443 -10.554 1.00 98.06 195 PRO A CA 1
ATOM 1511 C C . PRO A 1 195 ? 13.648 -8.630 -10.072 1.00 98.06 195 PRO A C 1
ATOM 1513 O O . PRO A 1 195 ? 14.327 -9.301 -10.858 1.00 98.06 195 PRO A O 1
ATOM 1516 N N . VAL A 1 196 ? 13.638 -8.880 -8.761 1.00 97.38 196 VAL A N 1
ATOM 1517 C CA . VAL A 1 196 ? 14.376 -9.971 -8.107 1.00 97.38 196 VAL A CA 1
ATOM 1518 C C . VAL A 1 196 ? 13.415 -10.833 -7.298 1.00 97.38 196 VAL A C 1
ATOM 1520 O O . VAL A 1 196 ? 12.636 -10.325 -6.497 1.00 97.38 196 VAL A O 1
ATOM 1523 N N . GLU A 1 197 ? 13.508 -12.148 -7.479 1.00 91.69 197 GLU A N 1
ATOM 1524 C CA . GLU A 1 197 ? 12.643 -13.129 -6.820 1.00 91.69 197 GLU A CA 1
ATOM 1525 C C . GLU A 1 197 ? 13.198 -13.509 -5.446 1.00 91.69 197 GLU A C 1
ATOM 1527 O O . GLU A 1 197 ? 14.130 -14.314 -5.334 1.00 91.69 197 GLU A O 1
ATOM 1532 N N . VAL A 1 198 ? 12.615 -12.954 -4.382 1.00 85.06 198 VAL A N 1
ATOM 1533 C CA . VAL A 1 198 ? 13.027 -13.213 -3.002 1.00 85.06 198 VAL A CA 1
ATOM 1534 C C . VAL A 1 198 ? 11.921 -13.938 -2.247 1.00 85.06 198 VAL A C 1
ATOM 1536 O O . VAL A 1 198 ? 10.817 -13.436 -2.095 1.00 85.06 198 VAL A O 1
ATOM 1539 N N . ASN A 1 199 ? 12.214 -15.147 -1.759 1.00 77.94 199 ASN A N 1
ATOM 1540 C CA . ASN A 1 199 ? 11.273 -15.975 -0.992 1.00 77.94 199 ASN A CA 1
ATOM 1541 C C . ASN A 1 199 ? 9.907 -16.220 -1.675 1.00 77.94 199 ASN A C 1
ATOM 1543 O O . ASN A 1 199 ? 8.918 -16.477 -0.994 1.00 77.94 199 ASN A O 1
ATOM 1547 N N . GLY A 1 200 ? 9.870 -16.215 -3.013 1.00 74.12 200 GLY A N 1
ATOM 1548 C CA . GLY A 1 200 ? 8.654 -16.433 -3.808 1.00 74.12 200 GLY A CA 1
ATOM 1549 C C . GLY A 1 200 ? 7.860 -15.162 -4.120 1.00 74.12 200 GLY A C 1
ATOM 1550 O O . GLY A 1 200 ? 6.751 -15.270 -4.636 1.00 74.12 200 GLY A O 1
ATOM 1551 N N . GLU A 1 201 ? 8.411 -13.988 -3.810 1.00 81.19 201 GLU A N 1
ATOM 1552 C CA . GLU A 1 201 ? 7.824 -12.690 -4.130 1.00 81.19 201 GLU A CA 1
ATOM 1553 C C . GLU A 1 201 ? 8.819 -11.819 -4.904 1.00 81.19 201 GLU A C 1
ATOM 1555 O O . GLU A 1 201 ? 10.029 -11.843 -4.658 1.00 81.19 201 GLU A O 1
ATOM 1560 N N . THR A 1 202 ? 8.296 -11.001 -5.811 1.00 87.88 202 THR A N 1
ATOM 1561 C CA . THR A 1 202 ? 9.090 -10.048 -6.583 1.00 87.88 202 THR A CA 1
ATOM 1562 C C . THR A 1 202 ? 9.382 -8.791 -5.761 1.00 87.88 202 THR A C 1
ATOM 1564 O O . THR A 1 202 ? 8.470 -8.136 -5.249 1.00 87.88 202 THR A O 1
ATOM 1567 N N . VAL A 1 203 ? 10.659 -8.413 -5.675 1.00 95.31 203 VAL A N 1
ATOM 1568 C CA . VAL A 1 203 ? 11.107 -7.098 -5.199 1.00 95.31 203 VAL A CA 1
ATOM 1569 C C . VAL A 1 203 ? 11.777 -6.362 -6.357 1.00 95.31 203 VAL A C 1
ATOM 1571 O O . VAL A 1 203 ? 12.766 -6.838 -6.914 1.00 95.31 203 VAL A O 1
ATOM 1574 N N . HIS A 1 204 ? 11.254 -5.192 -6.715 1.00 98.19 204 HIS A N 1
ATOM 1575 C CA . HIS A 1 204 ? 11.808 -4.332 -7.759 1.00 98.19 204 HIS A CA 1
ATOM 1576 C C . HIS A 1 204 ? 13.045 -3.588 -7.249 1.00 98.19 204 HIS A C 1
ATOM 1578 O O . HIS A 1 204 ? 12.959 -2.722 -6.378 1.00 98.19 204 HIS A O 1
ATOM 1584 N N . VAL A 1 205 ? 14.221 -3.911 -7.779 1.00 98.69 205 VAL A N 1
ATOM 1585 C CA . VAL A 1 205 ? 15.467 -3.217 -7.436 1.00 98.69 205 VAL A CA 1
ATOM 1586 C C . VAL A 1 205 ? 15.639 -2.058 -8.415 1.00 98.69 205 VAL A C 1
ATOM 1588 O O . VAL A 1 205 ? 16.087 -2.246 -9.548 1.00 98.69 205 VAL A O 1
ATOM 1591 N N . LEU A 1 206 ? 15.234 -0.863 -7.983 1.00 98.88 206 LEU A N 1
ATOM 1592 C CA . LEU A 1 206 ? 15.228 0.355 -8.791 1.00 98.88 206 LEU A CA 1
ATOM 1593 C C . LEU A 1 206 ? 16.584 1.044 -8.658 1.00 98.88 206 LEU A C 1
ATOM 1595 O O . LEU A 1 206 ? 16.884 1.660 -7.636 1.00 98.88 206 LEU A O 1
ATOM 1599 N N . VAL A 1 207 ? 17.440 0.913 -9.665 1.00 98.75 207 VAL A N 1
ATOM 1600 C CA . VAL A 1 207 ? 18.825 1.387 -9.578 1.00 98.75 207 VAL A CA 1
ATOM 1601 C C . VAL A 1 207 ? 19.093 2.542 -10.516 1.00 98.75 207 VAL A C 1
ATOM 1603 O O . VAL A 1 207 ? 18.748 2.500 -11.698 1.00 98.75 207 VAL A O 1
ATOM 1606 N N . SER A 1 208 ? 19.764 3.570 -10.009 1.00 98.62 208 SER A N 1
ATOM 1607 C CA . SER A 1 208 ? 20.197 4.693 -10.832 1.00 98.62 208 SER A CA 1
ATOM 1608 C C . SER A 1 208 ? 21.560 5.226 -10.427 1.00 98.62 208 SER A C 1
ATOM 1610 O O . SER A 1 208 ? 22.101 4.941 -9.357 1.00 98.62 208 SER A O 1
ATOM 1612 N N . HIS A 1 209 ? 22.123 6.003 -11.345 1.00 98.25 209 HIS A N 1
ATOM 1613 C CA . HIS A 1 209 ? 23.297 6.818 -11.094 1.00 98.25 209 HIS A CA 1
ATOM 1614 C C . HIS A 1 209 ? 23.128 8.151 -11.836 1.00 98.25 209 HIS A C 1
ATOM 1616 O O . HIS A 1 209 ? 23.598 8.278 -12.970 1.00 98.25 209 HIS A O 1
ATOM 1622 N N . PRO A 1 210 ? 22.384 9.109 -11.257 1.00 97.56 210 PRO A N 1
ATOM 1623 C CA . PRO A 1 210 ? 22.159 10.422 -11.843 1.00 97.56 210 PRO A CA 1
ATOM 1624 C C . PRO A 1 210 ? 23.443 11.233 -12.039 1.00 97.56 210 PRO A C 1
ATOM 1626 O O . PRO A 1 210 ? 24.527 10.883 -11.558 1.00 97.56 210 PRO A O 1
ATOM 1629 N N . THR A 1 211 ? 23.323 12.346 -12.757 1.00 96.56 211 THR A N 1
ATOM 1630 C CA . THR A 1 211 ? 24.435 13.267 -12.983 1.00 96.56 211 THR A CA 1
ATOM 1631 C C . THR A 1 211 ? 24.800 13.986 -11.680 1.00 96.56 211 THR A C 1
ATOM 1633 O O . THR A 1 211 ? 23.898 14.365 -10.934 1.00 96.56 211 THR A O 1
ATOM 1636 N N . PRO A 1 212 ? 26.088 14.238 -11.392 1.00 95.81 212 PRO A N 1
ATOM 1637 C CA . PRO A 1 212 ? 26.480 15.151 -10.320 1.00 95.81 212 PRO A CA 1
ATOM 1638 C C . PRO A 1 212 ? 25.941 16.565 -10.585 1.00 95.81 212 PRO A C 1
ATOM 1640 O O . PRO A 1 212 ? 26.150 17.040 -11.702 1.00 95.81 212 PRO A O 1
ATOM 1643 N N . PRO A 1 213 ? 25.306 17.262 -9.620 1.00 93.69 213 PRO A N 1
ATOM 1644 C CA . PRO A 1 213 ? 24.693 18.584 -9.804 1.00 93.69 213 PRO A CA 1
ATOM 1645 C C . PRO A 1 213 ? 25.735 19.719 -9.782 1.00 93.69 213 PRO A C 1
ATOM 1647 O O . PRO A 1 213 ? 25.625 20.688 -9.043 1.00 93.69 213 PRO A O 1
ATOM 1650 N N . THR A 1 214 ? 26.824 19.560 -10.531 1.00 91.50 214 THR A N 1
ATOM 1651 C CA . THR A 1 214 ? 27.936 20.518 -10.594 1.00 91.50 214 THR A CA 1
ATOM 1652 C C . THR A 1 214 ? 28.633 20.435 -11.956 1.00 91.50 214 THR A C 1
ATOM 1654 O O . THR A 1 214 ? 28.196 19.697 -12.836 1.00 91.50 214 THR A O 1
ATOM 1657 N N . PHE A 1 215 ? 29.747 21.149 -12.144 1.00 86.94 215 PHE A N 1
ATOM 1658 C CA . PHE A 1 215 ? 30.524 21.228 -13.395 1.00 86.94 215 PHE A CA 1
ATOM 1659 C C . PHE A 1 215 ? 29.840 21.984 -14.552 1.00 86.94 215 PHE A C 1
ATOM 1661 O O . PHE A 1 215 ? 30.078 21.697 -15.728 1.00 86.94 215 PHE A O 1
ATOM 1668 N N . ASP A 1 216 ? 29.046 23.000 -14.230 1.00 88.38 216 ASP A N 1
ATOM 1669 C CA . ASP A 1 216 ? 28.340 23.872 -15.170 1.00 88.38 216 ASP A CA 1
ATOM 1670 C C . ASP A 1 216 ? 28.345 25.354 -14.732 1.00 88.38 216 ASP A C 1
ATOM 1672 O O . ASP A 1 216 ? 28.995 25.748 -13.759 1.00 88.38 216 ASP A O 1
ATOM 1676 N N . GLY A 1 217 ? 27.754 26.218 -15.562 1.00 91.06 217 GLY A N 1
ATOM 1677 C CA . GLY A 1 217 ? 27.630 27.653 -15.328 1.00 91.06 217 GLY A CA 1
ATOM 1678 C C . GLY A 1 217 ? 26.268 28.060 -14.757 1.00 91.06 217 GLY A C 1
ATOM 1679 O O . GLY A 1 217 ? 25.552 27.274 -14.151 1.00 91.06 217 GLY A O 1
ATOM 1680 N N . LEU A 1 218 ? 25.893 29.327 -14.970 1.00 91.62 218 LEU A N 1
ATOM 1681 C CA . LEU A 1 218 ? 24.630 29.895 -14.470 1.00 91.62 218 LEU A CA 1
ATOM 1682 C C . LEU A 1 218 ? 23.373 29.226 -15.052 1.00 91.62 218 LEU A C 1
ATOM 1684 O O . LEU A 1 218 ? 22.281 29.454 -14.541 1.00 91.62 218 LEU A O 1
ATOM 1688 N N . GLU A 1 219 ? 23.517 28.473 -16.140 1.00 94.00 219 GLU A N 1
ATOM 1689 C CA . GLU A 1 219 ? 22.451 27.691 -16.761 1.00 94.00 219 GLU A CA 1
ATOM 1690 C C . GLU A 1 219 ? 21.977 26.498 -15.910 1.00 94.00 219 GLU A C 1
ATOM 1692 O O . GLU A 1 219 ? 20.825 26.084 -16.069 1.00 94.00 219 GLU A O 1
ATOM 1697 N N . ASP A 1 220 ? 22.850 25.982 -15.029 1.00 94.81 220 ASP A N 1
ATOM 1698 C CA . ASP A 1 220 ? 22.610 24.859 -14.110 1.00 94.81 220 ASP A CA 1
ATOM 1699 C C . ASP A 1 220 ? 22.025 23.611 -14.805 1.00 94.81 220 ASP A C 1
ATOM 1701 O O . ASP A 1 220 ? 20.918 23.144 -14.529 1.00 94.81 220 ASP A O 1
ATOM 1705 N N . ARG A 1 221 ? 22.752 23.104 -15.807 1.00 95.25 221 ARG A N 1
ATOM 1706 C CA . ARG A 1 221 ? 22.323 21.960 -16.632 1.00 95.25 221 ARG A CA 1
ATOM 1707 C C . ARG A 1 221 ? 22.256 20.688 -15.814 1.00 95.25 221 ARG A C 1
ATOM 1709 O O . ARG A 1 221 ? 21.310 19.916 -15.955 1.00 95.25 221 ARG A O 1
ATOM 1716 N N . ASN A 1 222 ? 23.284 20.453 -15.017 1.00 96.44 222 ASN A N 1
ATOM 1717 C CA . ASN A 1 222 ? 23.455 19.219 -14.291 1.00 96.44 222 ASN A CA 1
ATOM 1718 C C . ASN A 1 222 ? 22.617 19.212 -13.016 1.00 96.44 222 ASN A C 1
ATOM 1720 O O . ASN A 1 222 ? 22.027 18.177 -12.725 1.00 96.44 222 ASN A O 1
ATOM 1724 N N . GLY A 1 223 ? 22.482 20.333 -12.299 1.00 97.12 223 GLY A N 1
ATOM 1725 C CA . GLY A 1 223 ? 21.589 20.400 -11.142 1.00 97.12 223 GLY A CA 1
ATOM 1726 C C . GLY A 1 223 ? 20.128 20.188 -11.532 1.00 97.12 223 GLY A C 1
ATOM 1727 O O . GLY A 1 223 ? 19.435 19.379 -10.913 1.00 97.12 223 GLY A O 1
ATOM 1728 N N . LYS A 1 224 ? 19.674 20.811 -12.626 1.00 98.00 224 LYS A N 1
ATOM 1729 C CA . LYS A 1 224 ? 18.315 20.595 -13.150 1.00 98.00 224 LYS A CA 1
ATOM 1730 C C . LYS A 1 224 ? 18.087 19.181 -13.689 1.00 98.00 224 LYS A C 1
ATOM 1732 O O . LYS A 1 224 ? 17.027 18.605 -13.457 1.00 98.00 224 LYS A O 1
ATOM 1737 N N . ARG A 1 225 ? 19.069 18.597 -14.387 1.00 98.12 225 ARG A N 1
ATOM 1738 C CA . ARG A 1 225 ? 18.967 17.213 -14.878 1.00 98.12 225 ARG A CA 1
ATOM 1739 C C . ARG A 1 225 ? 18.957 16.209 -13.728 1.00 98.12 225 ARG A C 1
ATOM 1741 O O . ARG A 1 225 ? 18.133 15.307 -13.748 1.00 98.12 225 ARG A O 1
ATOM 1748 N N . ASN A 1 226 ? 19.808 16.393 -12.716 1.00 98.50 226 ASN A N 1
ATOM 1749 C CA . ASN A 1 226 ? 19.827 15.564 -11.508 1.00 98.50 226 ASN A CA 1
ATOM 1750 C C . ASN A 1 226 ? 18.473 15.601 -10.785 1.00 98.50 226 ASN A C 1
ATOM 1752 O O . ASN A 1 226 ? 17.950 14.553 -10.413 1.00 98.50 226 ASN A O 1
ATOM 1756 N N . HIS A 1 227 ? 17.878 16.793 -10.657 1.00 98.56 227 HIS A N 1
ATOM 1757 C CA . HIS A 1 227 ? 16.542 16.951 -10.089 1.00 98.56 227 HIS A CA 1
ATOM 1758 C C . HIS A 1 227 ? 15.502 16.081 -10.799 1.00 98.56 227 HIS A C 1
ATOM 1760 O O . HIS A 1 227 ? 14.754 15.351 -10.147 1.00 98.56 227 HIS A O 1
ATOM 1766 N N . ASP A 1 228 ? 15.472 16.138 -12.128 1.00 98.69 228 ASP A N 1
ATOM 1767 C CA . ASP A 1 228 ? 14.511 15.392 -12.936 1.00 98.69 228 ASP A CA 1
ATOM 1768 C C . ASP A 1 228 ? 14.830 13.888 -13.008 1.00 98.69 228 ASP A C 1
ATOM 1770 O O . ASP A 1 228 ? 13.914 13.067 -13.016 1.00 98.69 228 ASP A O 1
ATOM 1774 N N . GLU A 1 229 ? 16.108 13.499 -12.971 1.00 98.69 229 GLU A N 1
ATOM 1775 C CA . GLU A 1 229 ? 16.527 12.100 -12.818 1.00 98.69 229 GLU A CA 1
ATOM 1776 C C . GLU A 1 229 ? 16.046 11.509 -11.480 1.00 98.69 229 GLU A C 1
ATOM 1778 O O . GLU A 1 229 ? 15.587 10.375 -11.441 1.00 98.69 229 GLU A O 1
ATOM 1783 N N . ILE A 1 230 ? 16.078 12.267 -10.382 1.00 98.75 230 ILE A N 1
ATOM 1784 C CA . ILE A 1 230 ? 15.549 11.803 -9.089 1.00 98.75 230 ILE A CA 1
ATOM 1785 C C . ILE A 1 230 ? 14.016 11.788 -9.092 1.00 98.75 230 ILE A C 1
ATOM 1787 O O . ILE A 1 230 ? 13.399 10.827 -8.621 1.00 98.75 230 ILE A O 1
ATOM 1791 N N . ARG A 1 231 ? 13.390 12.833 -9.652 1.00 98.44 231 ARG A N 1
ATOM 1792 C CA . ARG A 1 231 ? 11.933 12.913 -9.809 1.00 98.44 231 ARG A CA 1
ATOM 1793 C C . ARG A 1 231 ? 11.386 11.714 -10.573 1.00 98.44 231 ARG A C 1
ATOM 1795 O O . ARG A 1 231 ? 10.331 11.208 -10.204 1.00 98.44 231 ARG A O 1
ATOM 1802 N N . PHE A 1 232 ? 12.109 11.247 -11.591 1.00 98.75 232 PHE A N 1
ATOM 1803 C CA . PHE A 1 232 ? 11.747 10.067 -12.370 1.00 98.75 232 PHE A CA 1
ATOM 1804 C C . PHE A 1 232 ? 11.364 8.890 -11.472 1.00 98.75 232 PHE A C 1
ATOM 1806 O O . PHE A 1 232 ? 10.309 8.297 -11.678 1.00 98.75 232 PHE A O 1
ATOM 1813 N N . TRP A 1 233 ? 12.160 8.584 -10.439 1.00 98.56 233 TRP A N 1
ATOM 1814 C CA . TRP A 1 233 ? 11.816 7.504 -9.516 1.00 98.56 233 TRP A CA 1
ATOM 1815 C C . TRP A 1 233 ? 10.601 7.810 -8.655 1.00 98.56 233 TRP A C 1
ATOM 1817 O O . TRP A 1 233 ? 9.795 6.909 -8.450 1.00 98.56 233 TRP A O 1
ATOM 1827 N N . SER A 1 234 ? 10.435 9.052 -8.195 1.00 97.06 234 SER A N 1
ATOM 1828 C CA . SER A 1 234 ? 9.260 9.447 -7.407 1.00 97.06 234 SER A CA 1
ATOM 1829 C C . SER A 1 234 ? 7.968 9.289 -8.217 1.00 97.06 234 SER A C 1
ATOM 1831 O O . SER A 1 234 ? 7.002 8.698 -7.733 1.00 97.06 234 SER A O 1
ATOM 1833 N N . ASP A 1 235 ? 7.975 9.714 -9.483 1.00 96.44 235 ASP A N 1
ATOM 1834 C CA . ASP A 1 235 ? 6.848 9.539 -10.402 1.00 96.44 235 ASP A CA 1
ATOM 1835 C C . ASP A 1 235 ? 6.647 8.050 -10.755 1.00 96.44 235 ASP A C 1
ATOM 1837 O O . ASP A 1 235 ? 5.513 7.583 -10.832 1.00 96.44 235 ASP A O 1
ATOM 1841 N N . TYR A 1 236 ? 7.730 7.281 -10.933 1.00 97.81 236 TYR A N 1
ATOM 1842 C CA . TYR A 1 236 ? 7.679 5.855 -11.284 1.00 97.81 236 TYR A CA 1
ATOM 1843 C C . TYR A 1 236 ? 7.068 4.982 -10.182 1.00 97.81 236 TYR A C 1
ATOM 1845 O O . TYR A 1 236 ? 6.308 4.069 -10.493 1.00 97.81 236 TYR A O 1
ATOM 1853 N N . ILE A 1 237 ? 7.383 5.240 -8.909 1.00 92.44 237 ILE A N 1
ATOM 1854 C CA . ILE A 1 237 ? 6.852 4.457 -7.778 1.00 92.44 237 ILE A CA 1
ATOM 1855 C C . ILE A 1 237 ? 5.454 4.899 -7.346 1.00 92.44 237 ILE A C 1
ATOM 1857 O O . ILE A 1 237 ? 4.779 4.154 -6.641 1.00 92.44 237 ILE A O 1
ATOM 1861 N N . THR A 1 238 ? 5.034 6.110 -7.720 1.00 79.94 238 THR A N 1
ATOM 1862 C CA . THR A 1 238 ? 3.747 6.670 -7.305 1.00 79.94 238 THR A CA 1
ATOM 1863 C C . THR A 1 238 ? 2.673 6.268 -8.316 1.00 79.94 238 THR A C 1
ATOM 1865 O O . THR A 1 238 ? 2.738 6.703 -9.474 1.00 79.94 238 THR A O 1
ATOM 1868 N N . PRO A 1 239 ? 1.666 5.466 -7.919 1.00 74.94 239 PRO A N 1
ATOM 1869 C CA . PRO A 1 239 ? 0.612 5.035 -8.828 1.00 74.94 239 PRO A CA 1
ATOM 1870 C C . PRO A 1 239 ? -0.025 6.211 -9.581 1.00 74.94 239 PRO A C 1
ATOM 1872 O O . PRO A 1 239 ? -0.306 7.264 -9.015 1.00 74.94 239 PRO A O 1
ATOM 1875 N N . GLY A 1 240 ? -0.208 6.049 -10.893 1.00 73.44 240 GLY A N 1
ATOM 1876 C CA . GLY A 1 240 ? -0.799 7.065 -11.774 1.00 73.44 240 GLY A CA 1
ATOM 1877 C C . GLY A 1 240 ? 0.149 8.178 -12.249 1.00 73.44 240 GLY A C 1
ATOM 1878 O O . GLY A 1 240 ? -0.046 8.694 -13.353 1.00 73.44 240 GLY A O 1
ATOM 1879 N N . GLN A 1 241 ? 1.213 8.506 -11.507 1.00 82.25 241 GLN A N 1
ATOM 1880 C CA . GLN A 1 241 ? 2.134 9.596 -11.876 1.00 82.25 241 GLN A CA 1
ATOM 1881 C C . GLN A 1 241 ? 3.107 9.198 -12.998 1.00 82.25 241 GLN A C 1
ATOM 1883 O O . GLN A 1 241 ? 3.392 9.995 -13.890 1.00 82.25 241 GLN A O 1
ATOM 1888 N N . GLY A 1 242 ? 3.547 7.938 -13.034 1.00 89.50 242 GLY A N 1
ATOM 1889 C CA . GLY A 1 242 ? 4.493 7.418 -14.030 1.00 89.50 242 GLY A CA 1
ATOM 1890 C C . GLY A 1 242 ? 3.911 7.109 -15.418 1.00 89.50 242 GLY A C 1
ATOM 1891 O O . GLY A 1 242 ? 4.556 6.427 -16.208 1.00 89.50 242 GLY A O 1
ATOM 1892 N N . SER A 1 243 ? 2.694 7.557 -15.749 1.00 89.19 243 SER A N 1
ATOM 1893 C CA . SER A 1 243 ? 2.014 7.197 -17.012 1.00 89.19 243 SER A CA 1
ATOM 1894 C C . SER A 1 243 ? 2.736 7.661 -18.287 1.00 89.19 243 SER A C 1
ATOM 1896 O O . SER A 1 243 ? 2.554 7.068 -19.350 1.00 89.19 243 SER A O 1
ATOM 1898 N N . TYR A 1 244 ? 3.567 8.703 -18.189 1.00 96.25 244 TYR A N 1
ATOM 1899 C CA . TYR A 1 244 ? 4.371 9.231 -19.294 1.00 96.25 244 TYR A CA 1
ATOM 1900 C C . TYR A 1 244 ? 5.702 8.485 -19.489 1.00 96.25 244 TYR A C 1
ATOM 1902 O O . TYR A 1 244 ? 6.349 8.650 -20.524 1.00 96.25 244 TYR A O 1
ATOM 1910 N N . ILE A 1 245 ? 6.119 7.684 -18.505 1.00 98.31 245 ILE A N 1
ATOM 1911 C CA . ILE A 1 245 ? 7.402 6.984 -18.510 1.00 98.31 245 ILE A CA 1
ATOM 1912 C C . ILE A 1 245 ? 7.304 5.786 -19.447 1.00 98.31 245 ILE A C 1
ATOM 1914 O O . ILE A 1 245 ? 6.435 4.937 -19.263 1.00 98.31 245 ILE A O 1
ATOM 1918 N N . TYR A 1 246 ? 8.214 5.707 -20.417 1.00 98.31 246 TYR A N 1
ATOM 1919 C CA . TYR A 1 246 ? 8.385 4.550 -21.291 1.00 98.31 246 TYR A CA 1
ATOM 1920 C C . TYR A 1 246 ? 9.792 3.978 -21.156 1.00 98.31 246 TYR A C 1
ATOM 1922 O O . TYR A 1 246 ? 10.764 4.719 -20.999 1.00 98.31 246 TYR A O 1
ATOM 1930 N N . ASP A 1 247 ? 9.899 2.657 -21.223 1.00 98.38 247 ASP A N 1
ATOM 1931 C CA . ASP A 1 247 ? 11.187 1.971 -21.244 1.00 98.38 247 ASP A CA 1
ATOM 1932 C C . ASP A 1 247 ? 11.751 1.817 -22.666 1.00 98.38 247 ASP A C 1
ATOM 1934 O O . ASP A 1 247 ? 11.157 2.224 -23.669 1.00 98.38 247 ASP A O 1
ATOM 1938 N N . ASP A 1 248 ? 12.933 1.214 -22.758 1.00 98.12 248 ASP A N 1
ATOM 1939 C CA . ASP A 1 248 ? 13.632 0.965 -24.018 1.00 98.12 248 ASP A CA 1
ATOM 1940 C C . ASP A 1 248 ? 12.926 -0.051 -24.939 1.00 98.12 248 ASP A C 1
ATOM 1942 O O . ASP A 1 248 ? 13.257 -0.123 -26.128 1.00 98.12 248 ASP A O 1
ATOM 1946 N N . ALA A 1 249 ? 11.963 -0.824 -24.423 1.00 96.81 249 ALA A N 1
ATOM 1947 C CA . ALA A 1 249 ? 11.101 -1.705 -25.213 1.00 96.81 249 ALA A CA 1
ATOM 1948 C C . ALA A 1 249 ? 9.850 -0.978 -25.746 1.00 96.81 249 ALA A C 1
ATOM 1950 O O . ALA A 1 249 ? 9.214 -1.460 -26.689 1.00 96.81 249 ALA A O 1
ATOM 1951 N N . GLY A 1 250 ? 9.558 0.215 -25.220 1.00 95.69 250 GLY A N 1
ATOM 1952 C CA . GLY A 1 250 ? 8.408 1.041 -25.572 1.00 95.69 250 GLY A CA 1
ATOM 1953 C C . GLY A 1 250 ? 7.182 0.798 -24.691 1.00 95.69 250 GLY A C 1
ATOM 1954 O O . GLY A 1 250 ? 6.095 1.254 -25.055 1.00 95.69 250 GLY A O 1
ATOM 1955 N N . ASP A 1 251 ? 7.337 0.100 -23.563 1.00 94.56 251 ASP A N 1
ATOM 1956 C CA . ASP A 1 251 ? 6.259 -0.139 -22.608 1.00 94.56 251 ASP A CA 1
ATOM 1957 C C . ASP A 1 251 ? 6.130 1.043 -21.639 1.00 94.56 251 ASP A C 1
ATOM 1959 O O . ASP A 1 251 ? 7.116 1.517 -21.065 1.00 94.56 251 ASP A O 1
ATOM 1963 N N . TYR A 1 252 ? 4.895 1.524 -21.467 1.00 95.25 252 TYR A N 1
ATOM 1964 C CA . TYR A 1 252 ? 4.564 2.714 -20.678 1.00 95.25 252 TYR A CA 1
ATOM 1965 C C . TYR A 1 252 ? 4.070 2.371 -19.268 1.00 95.25 252 TYR A C 1
ATOM 1967 O O . TYR A 1 252 ? 3.404 1.357 -19.068 1.00 95.25 252 TYR A O 1
ATOM 1975 N N . GLY A 1 253 ? 4.308 3.277 -18.318 1.00 88.75 253 GLY A N 1
ATOM 1976 C CA . GLY A 1 253 ? 3.765 3.228 -16.959 1.00 88.75 253 GLY A CA 1
ATOM 1977 C C . GLY A 1 253 ? 4.822 3.023 -15.872 1.00 88.75 253 GLY A C 1
ATOM 1978 O O . GLY A 1 253 ? 5.960 2.636 -16.154 1.00 88.75 253 GLY A O 1
ATOM 1979 N N . GLY A 1 254 ? 4.416 3.291 -14.628 1.00 90.00 254 GLY A N 1
ATOM 1980 C CA . GLY A 1 254 ? 5.202 3.077 -13.408 1.00 90.00 254 GLY A CA 1
ATOM 1981 C C . GLY A 1 254 ? 4.904 1.743 -12.715 1.00 90.00 254 GLY A C 1
ATOM 1982 O O . GLY A 1 254 ? 4.292 0.851 -13.306 1.00 90.00 254 GLY A O 1
ATOM 1983 N N . LEU A 1 255 ? 5.316 1.621 -11.453 1.00 84.56 255 LEU A N 1
ATOM 1984 C CA . LEU A 1 255 ? 4.950 0.497 -10.595 1.00 84.56 255 LEU A CA 1
ATOM 1985 C C . LEU A 1 255 ? 3.466 0.540 -10.215 1.00 84.56 255 LEU A C 1
ATOM 1987 O O . LEU A 1 255 ? 2.849 1.602 -10.101 1.00 84.56 255 LEU A O 1
ATOM 1991 N N . GLY A 1 256 ? 2.898 -0.647 -10.012 1.00 74.06 256 GLY A N 1
ATOM 1992 C CA . GLY A 1 256 ? 1.544 -0.790 -9.498 1.00 74.06 256 GLY A CA 1
ATOM 1993 C C . GLY A 1 256 ? 1.455 -0.436 -8.006 1.00 74.06 256 GLY A C 1
ATOM 1994 O O . GLY A 1 256 ? 2.463 -0.474 -7.293 1.00 74.06 256 GLY A O 1
ATOM 1995 N N . PRO A 1 257 ? 0.249 -0.124 -7.498 1.00 60.25 257 PRO A N 1
ATOM 1996 C CA . PRO A 1 257 ? 0.017 0.004 -6.063 1.00 60.25 257 PRO A CA 1
ATOM 1997 C C . PRO A 1 257 ? 0.500 -1.241 -5.312 1.00 60.25 257 PRO A C 1
ATOM 1999 O O . PRO A 1 257 ? 0.280 -2.357 -5.768 1.00 60.25 257 PRO A O 1
ATOM 2002 N N . GLY A 1 258 ? 1.147 -1.053 -4.159 1.00 64.12 258 GLY A N 1
ATOM 2003 C CA . GLY A 1 258 ? 1.574 -2.158 -3.291 1.00 64.12 258 GLY A CA 1
ATOM 2004 C C . GLY A 1 258 ? 2.817 -2.934 -3.751 1.00 64.12 258 GLY A C 1
ATOM 2005 O O . GLY A 1 258 ? 3.272 -3.811 -3.010 1.00 64.12 258 GLY A O 1
ATOM 2006 N N . SER A 1 259 ? 3.416 -2.598 -4.902 1.00 80.00 259 SER A N 1
ATOM 2007 C CA . SER A 1 259 ? 4.701 -3.161 -5.336 1.00 80.00 259 SER A CA 1
ATOM 2008 C C . SER A 1 259 ? 5.781 -2.986 -4.264 1.00 80.00 259 SER A C 1
ATOM 2010 O O . SER A 1 259 ? 5.913 -1.925 -3.653 1.00 80.00 259 SER A O 1
ATOM 2012 N N . ARG A 1 260 ? 6.579 -4.034 -4.041 1.00 87.19 260 ARG A N 1
ATOM 2013 C CA . ARG A 1 260 ? 7.771 -3.958 -3.191 1.00 87.19 260 ARG A CA 1
ATOM 2014 C C . ARG A 1 260 ? 8.946 -3.515 -4.032 1.00 87.19 260 ARG A C 1
ATOM 2016 O O . ARG A 1 260 ? 9.206 -4.109 -5.078 1.00 87.19 260 ARG A O 1
ATOM 2023 N N . PHE A 1 261 ? 9.666 -2.506 -3.572 1.00 96.69 261 PHE A N 1
ATOM 2024 C CA . PHE A 1 261 ? 10.823 -1.996 -4.286 1.00 96.69 261 PHE A CA 1
ATOM 2025 C C . PHE A 1 261 ? 11.921 -1.553 -3.328 1.00 96.69 261 PHE A C 1
ATOM 2027 O O . PHE A 1 261 ? 11.677 -1.295 -2.155 1.00 96.69 261 PHE A O 1
ATOM 2034 N N . VAL A 1 262 ? 13.146 -1.449 -3.829 1.00 98.62 262 VAL A N 1
ATOM 2035 C CA . VAL A 1 262 ? 14.246 -0.780 -3.133 1.00 98.62 262 VAL A CA 1
ATOM 2036 C C . VAL A 1 262 ? 14.944 0.120 -4.138 1.00 98.62 262 VAL A C 1
ATOM 2038 O O . VAL A 1 262 ? 15.500 -0.373 -5.119 1.00 98.62 262 VAL A O 1
ATOM 2041 N N . ILE A 1 263 ? 14.912 1.434 -3.905 1.00 98.88 263 ILE A N 1
ATOM 2042 C CA . ILE A 1 263 ? 15.675 2.395 -4.707 1.00 98.88 263 ILE A CA 1
ATOM 2043 C C . ILE A 1 263 ? 17.112 2.413 -4.206 1.00 98.88 263 ILE A C 1
ATOM 2045 O O . ILE A 1 263 ? 17.351 2.577 -3.008 1.00 98.88 263 ILE A O 1
ATOM 2049 N N . MET A 1 264 ? 18.077 2.228 -5.104 1.00 98.62 264 MET A N 1
ATOM 2050 C CA . MET A 1 264 ? 19.485 2.108 -4.742 1.00 98.62 264 MET A CA 1
ATOM 2051 C C . MET A 1 264 ? 20.398 2.863 -5.703 1.00 98.62 264 MET A C 1
ATOM 2053 O O . MET A 1 264 ? 20.193 2.850 -6.915 1.00 98.62 264 MET A O 1
ATOM 2057 N N . GLY A 1 265 ? 21.450 3.474 -5.165 1.00 98.50 265 GLY A N 1
ATOM 2058 C CA . GLY A 1 265 ? 22.510 4.074 -5.973 1.00 98.50 265 GLY A CA 1
ATOM 2059 C C . GLY A 1 265 ? 23.064 5.364 -5.404 1.00 98.50 265 GLY A C 1
ATOM 2060 O O . GLY A 1 265 ? 22.542 5.909 -4.431 1.00 98.50 265 GLY A O 1
ATOM 2061 N N . ASP A 1 266 ? 24.120 5.838 -6.050 1.00 98.62 266 ASP A N 1
ATOM 2062 C CA . ASP A 1 266 ? 24.624 7.196 -5.895 1.00 98.62 266 ASP A CA 1
ATOM 2063 C C . ASP A 1 266 ? 23.685 8.163 -6.628 1.00 98.62 266 ASP A C 1
ATOM 2065 O O . ASP A 1 266 ? 23.732 8.275 -7.855 1.00 98.62 266 ASP A O 1
ATOM 2069 N N . GLN A 1 267 ? 22.815 8.830 -5.869 1.00 98.31 267 GLN A N 1
ATOM 2070 C CA . GLN A 1 267 ? 21.852 9.816 -6.362 1.00 98.31 267 GLN A CA 1
ATOM 2071 C C . GLN A 1 267 ? 22.482 11.200 -6.571 1.00 98.31 267 GLN A C 1
ATOM 2073 O O . GLN A 1 267 ? 21.831 12.087 -7.122 1.00 98.31 267 GLN A O 1
ATOM 2078 N N . ASN A 1 268 ? 23.741 11.400 -6.159 1.00 97.94 268 ASN A N 1
ATOM 2079 C CA . ASN A 1 268 ? 24.469 12.664 -6.282 1.00 97.94 268 ASN A CA 1
ATOM 2080 C C . ASN A 1 268 ? 23.779 13.888 -5.637 1.00 97.94 268 ASN A C 1
ATOM 2082 O O . ASN A 1 268 ? 24.132 15.029 -5.931 1.00 97.94 268 ASN A O 1
ATOM 2086 N N . ALA A 1 269 ? 22.813 13.674 -4.745 1.00 97.44 269 ALA A N 1
ATOM 2087 C CA . ALA A 1 269 ? 22.038 14.737 -4.121 1.00 97.44 269 ALA A CA 1
ATOM 2088 C C . ALA A 1 269 ? 21.981 14.555 -2.604 1.00 97.44 269 ALA A C 1
ATOM 2090 O O . ALA A 1 269 ? 21.495 13.542 -2.098 1.00 97.44 269 ALA A O 1
ATOM 2091 N N . ASP A 1 270 ? 22.470 15.570 -1.900 1.00 97.06 270 ASP A N 1
ATOM 2092 C CA . ASP A 1 270 ? 22.360 15.699 -0.453 1.00 97.06 270 ASP A CA 1
ATOM 2093 C C . ASP A 1 270 ? 21.066 16.450 -0.086 1.00 97.06 270 ASP A C 1
ATOM 2095 O O . ASP A 1 270 ? 20.670 17.366 -0.815 1.00 97.06 270 ASP A O 1
ATOM 2099 N N . PRO A 1 271 ? 20.380 16.095 1.017 1.00 93.94 271 PRO A N 1
ATOM 2100 C CA . PRO A 1 271 ? 19.130 16.742 1.401 1.00 93.94 271 PRO A CA 1
ATOM 2101 C C . PRO A 1 271 ? 19.254 18.216 1.807 1.00 93.94 271 PRO A C 1
ATOM 2103 O O . PRO A 1 271 ? 18.205 18.865 1.887 1.00 93.94 271 PRO A O 1
ATOM 2106 N N . ASN A 1 272 ? 20.454 18.724 2.138 1.00 92.50 272 ASN A N 1
ATOM 2107 C CA . ASN A 1 272 ? 20.625 20.091 2.653 1.00 92.50 272 ASN A CA 1
ATOM 2108 C C . ASN A 1 272 ? 21.968 20.783 2.329 1.00 92.50 272 ASN A C 1
ATOM 2110 O O . ASN A 1 272 ? 21.998 22.012 2.286 1.00 92.50 272 ASN A O 1
ATOM 2114 N N . ASP A 1 273 ? 23.069 20.043 2.189 1.00 92.31 273 ASP A N 1
ATOM 2115 C CA . ASP A 1 273 ? 24.439 20.582 2.209 1.00 92.31 273 ASP A CA 1
ATOM 2116 C C . ASP A 1 273 ? 25.119 20.610 0.828 1.00 92.31 273 ASP A C 1
ATOM 2118 O O . ASP A 1 273 ? 26.156 21.250 0.654 1.00 92.31 273 ASP A O 1
ATOM 2122 N N . GLY A 1 274 ? 24.529 19.940 -0.165 1.00 89.00 274 GLY A N 1
ATOM 2123 C CA . GLY A 1 274 ? 25.017 19.898 -1.545 1.00 89.00 274 GLY A CA 1
ATOM 2124 C C . GLY A 1 274 ? 24.425 20.980 -2.458 1.00 89.00 274 GLY A C 1
ATOM 2125 O O . GLY A 1 274 ? 23.504 21.705 -2.093 1.00 89.00 274 GLY A O 1
ATOM 2126 N N . ASP A 1 275 ? 24.910 21.028 -3.701 1.00 88.50 275 ASP A N 1
ATOM 2127 C CA . ASP A 1 275 ? 24.495 22.007 -4.724 1.00 88.50 275 ASP A CA 1
ATOM 2128 C C . ASP A 1 275 ? 23.267 21.553 -5.550 1.00 88.50 275 ASP A C 1
ATOM 2130 O O . ASP A 1 275 ? 23.023 22.046 -6.649 1.00 88.50 275 ASP A O 1
ATOM 2134 N N . SER A 1 276 ? 22.480 20.591 -5.052 1.00 91.88 276 SER A N 1
ATOM 2135 C CA . SER A 1 276 ? 21.315 20.084 -5.793 1.00 91.88 276 SER A CA 1
ATOM 2136 C C . SER A 1 276 ? 20.210 21.139 -5.932 1.00 91.88 276 SER A C 1
ATOM 2138 O O . SER A 1 276 ? 19.886 21.863 -4.986 1.00 91.88 276 SER A O 1
ATOM 2140 N N . VAL A 1 277 ? 19.584 21.197 -7.111 1.00 95.25 277 VAL A N 1
ATOM 2141 C CA . VAL A 1 277 ? 18.420 22.059 -7.348 1.00 95.25 277 VAL A CA 1
ATOM 2142 C C . VAL A 1 277 ? 17.267 21.614 -6.458 1.00 95.25 277 VAL A C 1
ATOM 2144 O O . VAL A 1 277 ? 16.899 20.443 -6.452 1.00 95.25 277 VAL A O 1
ATOM 2147 N N . ASP A 1 278 ? 16.712 22.569 -5.711 1.00 93.75 278 ASP A N 1
ATOM 2148 C CA . ASP A 1 278 ? 15.539 22.400 -4.842 1.00 93.75 278 ASP A CA 1
ATOM 2149 C C . ASP A 1 278 ? 15.623 21.207 -3.870 1.00 93.75 278 ASP A C 1
ATOM 2151 O O . ASP A 1 278 ? 14.617 20.602 -3.512 1.00 93.75 278 ASP A O 1
ATOM 2155 N N . ASN A 1 279 ? 16.835 20.861 -3.414 1.00 93.31 279 ASN A N 1
ATOM 2156 C CA . ASN A 1 279 ? 17.074 19.698 -2.549 1.00 93.31 279 ASN A CA 1
ATOM 2157 C C . ASN A 1 279 ? 16.506 18.402 -3.158 1.00 93.31 279 ASN A C 1
ATOM 2159 O O . ASN A 1 279 ? 15.803 17.649 -2.479 1.00 93.31 279 ASN A O 1
ATOM 2163 N N . ALA A 1 280 ? 16.787 18.164 -4.442 1.00 96.75 280 ALA A N 1
ATOM 2164 C CA . ALA A 1 280 ? 16.161 17.158 -5.302 1.00 96.75 280 ALA A CA 1
ATOM 2165 C C . ALA A 1 280 ? 15.836 15.807 -4.642 1.00 96.75 280 ALA A C 1
ATOM 2167 O O . ALA A 1 280 ? 14.763 15.254 -4.884 1.00 96.75 280 ALA A O 1
ATOM 2168 N N . ILE A 1 281 ? 16.726 15.282 -3.792 1.00 97.94 281 ILE A N 1
ATOM 2169 C CA . ILE A 1 281 ? 16.549 13.988 -3.119 1.00 97.94 281 ILE A CA 1
ATOM 2170 C C . ILE A 1 281 ? 15.332 13.921 -2.188 1.00 97.94 281 ILE A C 1
ATOM 2172 O O . ILE A 1 281 ? 14.789 12.841 -1.948 1.00 97.94 281 ILE A O 1
ATOM 2176 N N . ARG A 1 282 ? 14.845 15.065 -1.697 1.00 94.19 282 ARG A N 1
ATOM 2177 C CA . ARG A 1 282 ? 13.635 15.140 -0.868 1.00 94.19 282 ARG A CA 1
ATOM 2178 C C . ARG A 1 282 ? 12.385 14.659 -1.597 1.00 94.19 282 ARG A C 1
ATOM 2180 O O . ARG A 1 282 ? 11.487 14.141 -0.949 1.00 94.19 282 ARG A O 1
ATOM 2187 N N . GLN A 1 283 ? 12.372 14.697 -2.931 1.00 96.88 283 GLN A N 1
ATOM 2188 C CA . GLN A 1 283 ? 11.306 14.089 -3.735 1.00 96.88 283 GLN A CA 1
ATOM 2189 C C . GLN A 1 283 ? 11.146 12.581 -3.481 1.00 96.88 283 GLN A C 1
ATOM 2191 O O . GLN A 1 283 ? 10.060 12.049 -3.706 1.00 96.88 283 GLN A O 1
ATOM 2196 N N . LEU A 1 284 ? 12.205 11.896 -3.027 1.00 96.75 284 LEU A N 1
ATOM 2197 C CA . LEU A 1 284 ? 12.157 10.504 -2.576 1.00 96.75 284 LEU A CA 1
ATOM 2198 C C . LEU A 1 284 ? 12.029 10.406 -1.052 1.00 96.75 284 LEU A C 1
ATOM 2200 O O . LEU A 1 284 ? 11.205 9.645 -0.561 1.00 96.75 284 LEU A O 1
ATOM 2204 N N . LEU A 1 285 ? 12.809 11.175 -0.285 1.00 90.69 285 LEU A N 1
ATOM 2205 C CA . LEU A 1 285 ? 12.800 11.061 1.183 1.00 90.69 285 LEU A CA 1
ATOM 2206 C C . LEU A 1 285 ? 11.459 11.448 1.824 1.00 90.69 285 LEU A C 1
ATOM 2208 O O . LEU A 1 285 ? 11.113 10.895 2.867 1.00 90.69 285 LEU A O 1
ATOM 2212 N N . ASP A 1 286 ? 10.720 12.364 1.198 1.00 84.94 286 ASP A N 1
ATOM 2213 C CA . ASP A 1 286 ? 9.412 12.826 1.663 1.00 84.94 286 ASP A CA 1
ATOM 2214 C C . ASP A 1 286 ? 8.253 12.072 0.966 1.00 84.94 286 ASP A C 1
ATOM 2216 O O . ASP A 1 286 ? 7.082 12.363 1.223 1.00 84.94 286 ASP A O 1
ATOM 2220 N N . ASN A 1 287 ? 8.547 11.103 0.083 1.00 82.06 287 ASN A N 1
ATOM 2221 C CA . ASN A 1 287 ? 7.521 10.285 -0.565 1.00 82.06 287 ASN A CA 1
ATOM 2222 C C . ASN A 1 287 ? 6.972 9.247 0.437 1.00 82.06 287 ASN A C 1
ATOM 2224 O O . ASN A 1 287 ? 7.748 8.445 0.963 1.00 82.06 287 ASN A O 1
ATOM 2228 N N . PRO A 1 288 ? 5.647 9.206 0.687 1.00 74.12 288 PRO A N 1
ATOM 2229 C CA . PRO A 1 288 ? 5.060 8.326 1.699 1.00 74.12 288 PRO A CA 1
ATOM 2230 C C . PRO A 1 288 ? 5.223 6.831 1.391 1.00 74.12 288 PRO A C 1
ATOM 2232 O O . PRO A 1 288 ? 5.123 6.015 2.300 1.00 74.12 288 PRO A O 1
ATOM 2235 N N . LEU A 1 289 ? 5.500 6.457 0.137 1.00 77.12 289 LEU A N 1
ATOM 2236 C CA . LEU A 1 289 ? 5.692 5.064 -0.271 1.00 77.12 289 LEU A CA 1
ATOM 2237 C C . LEU A 1 289 ? 7.100 4.534 0.028 1.00 77.12 289 LEU A C 1
ATOM 2239 O O . LEU A 1 289 ? 7.370 3.358 -0.224 1.00 77.12 289 LEU A O 1
ATOM 2243 N N . ILE A 1 290 ? 7.997 5.368 0.560 1.00 85.94 290 ILE A N 1
ATOM 2244 C CA . ILE A 1 290 ? 9.371 4.999 0.902 1.00 85.94 290 ILE A CA 1
ATOM 2245 C C . ILE A 1 290 ? 9.515 4.898 2.419 1.00 85.94 290 ILE A C 1
ATOM 2247 O O . ILE A 1 290 ? 9.166 5.811 3.166 1.00 85.94 290 ILE A O 1
ATOM 2251 N N . ASN A 1 291 ? 10.091 3.792 2.888 1.00 82.88 291 ASN A N 1
ATOM 2252 C CA . ASN A 1 291 ? 10.432 3.635 4.292 1.00 82.88 291 ASN A CA 1
ATOM 2253 C C . ASN A 1 291 ? 11.717 4.412 4.627 1.00 82.88 291 ASN A C 1
ATOM 2255 O O . ASN A 1 291 ? 12.819 4.004 4.260 1.00 82.88 291 ASN A O 1
ATOM 2259 N N . THR A 1 292 ? 11.585 5.513 5.368 1.00 85.94 292 THR A N 1
ATOM 2260 C CA . THR A 1 292 ? 12.713 6.317 5.879 1.00 85.94 292 THR A CA 1
ATOM 2261 C C . THR A 1 292 ? 12.865 6.254 7.405 1.00 85.94 292 THR A C 1
ATOM 2263 O O . THR A 1 292 ? 13.617 7.038 7.988 1.00 85.94 292 THR A O 1
ATOM 2266 N N . SER A 1 293 ? 12.189 5.298 8.062 1.00 81.19 293 SER A N 1
ATOM 2267 C CA . SER A 1 293 ? 12.160 5.138 9.530 1.00 81.19 293 SER A CA 1
ATOM 2268 C C . SER A 1 293 ? 13.539 4.989 10.177 1.00 81.19 293 SER A C 1
ATOM 2270 O O . SER A 1 293 ? 13.736 5.407 11.320 1.00 81.19 293 SER A O 1
ATOM 2272 N N . ILE A 1 294 ? 14.503 4.430 9.443 1.00 87.69 294 ILE A N 1
ATOM 2273 C CA . ILE A 1 294 ? 15.897 4.310 9.861 1.00 87.69 294 ILE A CA 1
ATOM 2274 C C . ILE A 1 294 ? 16.784 4.873 8.753 1.00 87.69 294 ILE A C 1
ATOM 2276 O O . ILE A 1 294 ? 16.782 4.397 7.620 1.00 87.69 294 ILE A O 1
ATOM 2280 N N . THR A 1 295 ? 17.577 5.887 9.094 1.00 93.38 295 THR A N 1
ATOM 2281 C CA . THR A 1 295 ? 18.603 6.430 8.199 1.00 93.38 295 THR A CA 1
ATOM 2282 C C . THR A 1 295 ? 19.930 5.698 8.436 1.00 93.38 295 THR A C 1
ATOM 2284 O O . THR A 1 295 ? 20.394 5.687 9.579 1.00 93.38 295 THR A O 1
ATOM 2287 N N . PRO A 1 296 ? 20.564 5.108 7.399 1.00 97.75 296 PRO A N 1
ATOM 2288 C CA . PRO A 1 296 ? 21.898 4.528 7.525 1.00 97.75 296 PRO A CA 1
ATOM 2289 C C . PRO A 1 296 ? 22.897 5.546 8.083 1.00 97.75 296 PRO A C 1
ATOM 2291 O O . PRO A 1 296 ? 22.935 6.688 7.630 1.00 97.75 296 PRO A O 1
ATOM 2294 N N . SER A 1 297 ? 23.719 5.130 9.045 1.00 97.25 297 SER A N 1
ATOM 2295 C CA . SER A 1 297 ? 24.692 6.019 9.683 1.00 97.25 297 SER A CA 1
ATOM 2296 C C . SER A 1 297 ? 26.022 5.334 9.997 1.00 97.25 297 SER A C 1
ATOM 2298 O O . SER A 1 297 ? 26.160 4.109 9.885 1.00 97.25 297 SER A O 1
ATOM 2300 N N . SER A 1 298 ? 27.022 6.137 10.362 1.00 97.94 298 SER A N 1
ATOM 2301 C CA . SER A 1 298 ? 28.337 5.684 10.808 1.00 97.94 298 SER A CA 1
ATOM 2302 C C . SER A 1 298 ? 29.019 6.681 11.745 1.00 97.94 298 SER A C 1
ATOM 2304 O O . SER A 1 298 ? 28.935 7.892 11.562 1.00 97.94 298 SER A O 1
ATOM 2306 N N . GLU A 1 299 ? 29.786 6.169 12.706 1.00 96.75 299 GLU A N 1
ATOM 2307 C CA . GLU A 1 299 ? 30.630 7.009 13.569 1.00 96.75 299 GLU A CA 1
ATOM 2308 C C . GLU A 1 299 ? 31.848 7.574 12.811 1.00 96.75 299 GLU A C 1
ATOM 2310 O O . GLU A 1 299 ? 32.316 8.676 13.098 1.00 96.75 299 GLU A O 1
ATOM 2315 N N . GLY A 1 300 ? 32.363 6.847 11.810 1.00 96.94 300 GLY A N 1
ATOM 2316 C CA . GLY A 1 300 ? 33.513 7.292 11.023 1.00 96.94 300 GLY A CA 1
ATOM 2317 C C . GLY A 1 300 ? 33.214 8.500 10.138 1.00 96.94 300 GLY A C 1
ATOM 2318 O O . GLY A 1 300 ? 34.095 9.348 9.998 1.00 96.94 300 GLY A O 1
ATOM 2319 N N . GLY A 1 301 ? 31.994 8.631 9.601 1.00 95.88 301 GLY A N 1
ATOM 2320 C CA . GLY A 1 301 ? 31.570 9.833 8.869 1.00 95.88 301 GLY A CA 1
ATOM 2321 C C . GLY A 1 301 ? 31.673 11.088 9.739 1.00 95.88 301 GLY A C 1
ATOM 2322 O O . GLY A 1 301 ? 32.372 12.042 9.385 1.00 95.88 301 GLY A O 1
ATOM 2323 N N . ALA A 1 302 ? 31.111 11.029 10.951 1.00 96.25 302 ALA A N 1
ATOM 2324 C CA . ALA A 1 302 ? 31.192 12.112 11.930 1.00 96.25 302 ALA A CA 1
ATOM 2325 C C . ALA A 1 302 ? 32.639 12.435 12.352 1.00 96.25 302 ALA A C 1
ATOM 2327 O O . ALA A 1 302 ? 33.015 13.609 12.452 1.00 96.25 302 ALA A O 1
ATOM 2328 N N . GLU A 1 303 ? 33.479 11.415 12.569 1.00 96.44 303 GLU A N 1
ATOM 2329 C CA . GLU A 1 303 ? 34.897 11.612 12.892 1.00 96.44 303 GLU A CA 1
ATOM 2330 C C . GLU A 1 303 ? 35.653 12.300 11.744 1.00 96.44 303 GLU A C 1
ATOM 2332 O O . GLU A 1 303 ? 36.386 13.265 11.983 1.00 96.44 303 GLU A O 1
ATOM 2337 N N . GLN A 1 304 ? 35.489 11.834 10.499 1.00 94.56 304 GLN A N 1
ATOM 2338 C CA . GLN A 1 304 ? 36.211 12.400 9.356 1.00 94.56 304 GLN A CA 1
ATOM 2339 C C . GLN A 1 304 ? 35.754 13.826 9.045 1.00 94.56 304 GLN A C 1
ATOM 2341 O O . GLN A 1 304 ? 36.614 14.689 8.865 1.00 94.56 304 GLN A O 1
ATOM 2346 N N . ALA A 1 305 ? 34.448 14.108 9.096 1.00 93.94 305 ALA A N 1
ATOM 2347 C CA . ALA A 1 305 ? 33.924 15.462 8.930 1.00 93.94 305 ALA A CA 1
ATOM 2348 C C . ALA A 1 305 ? 34.557 16.440 9.940 1.00 93.94 305 ALA A C 1
ATOM 2350 O O . ALA A 1 305 ? 35.014 17.528 9.572 1.00 93.94 305 ALA A O 1
ATOM 2351 N N . ALA A 1 306 ? 34.672 16.023 11.209 1.00 93.38 306 ALA A N 1
ATOM 2352 C CA . ALA A 1 306 ? 35.301 16.816 12.264 1.00 93.38 306 ALA A CA 1
ATOM 2353 C C . ALA A 1 306 ? 36.824 16.975 12.093 1.00 93.38 306 ALA A C 1
ATOM 2355 O O . ALA A 1 306 ? 37.373 18.029 12.427 1.00 93.38 306 ALA A O 1
ATOM 2356 N N . LEU A 1 307 ? 37.519 15.939 11.610 1.00 91.31 307 LEU A N 1
ATOM 2357 C CA . LEU A 1 307 ? 38.970 15.960 11.392 1.00 91.31 307 LEU A CA 1
ATOM 2358 C C . LEU A 1 307 ? 39.379 16.804 10.184 1.00 91.31 307 LEU A C 1
ATOM 2360 O O . LEU A 1 307 ? 40.407 17.481 10.251 1.00 91.31 307 LEU A O 1
ATOM 2364 N N . GLN A 1 308 ? 38.608 16.739 9.098 1.00 89.12 308 GLN A N 1
ATOM 2365 C CA . GLN A 1 308 ? 38.849 17.514 7.884 1.00 89.12 308 GLN A CA 1
ATOM 2366 C C . GLN A 1 308 ? 38.543 18.992 8.144 1.00 89.12 308 GLN A C 1
ATOM 2368 O O . GLN A 1 308 ? 39.434 19.832 8.037 1.00 89.12 308 GLN A O 1
ATOM 2373 N N . GLY A 1 309 ? 37.345 19.303 8.643 1.00 88.06 309 GLY A N 1
ATOM 2374 C CA . GLY A 1 309 ? 36.917 20.683 8.827 1.00 88.06 309 GLY A CA 1
ATOM 2375 C C . GLY A 1 309 ? 36.438 21.312 7.516 1.00 88.06 309 GLY A C 1
ATOM 2376 O O . GLY A 1 309 ? 35.519 20.791 6.894 1.00 88.06 309 GLY A O 1
ATOM 2377 N N . GLY A 1 310 ? 36.968 22.488 7.156 1.00 90.00 310 GLY A N 1
ATOM 2378 C CA . GLY A 1 310 ? 36.645 23.148 5.882 1.00 90.00 310 GLY A CA 1
ATOM 2379 C C . GLY A 1 310 ? 35.143 23.323 5.632 1.00 90.00 310 GLY A C 1
ATOM 2380 O O . GLY A 1 310 ? 34.450 23.935 6.451 1.00 90.00 310 GLY A O 1
ATOM 2381 N N . ALA A 1 311 ? 34.659 22.800 4.499 1.00 90.81 311 ALA A N 1
ATOM 2382 C CA . ALA A 1 311 ? 33.245 22.847 4.104 1.00 90.81 311 ALA A CA 1
ATOM 2383 C C . ALA A 1 311 ? 32.324 22.160 5.133 1.00 90.81 311 ALA A C 1
ATOM 2385 O O . ALA A 1 311 ? 31.294 22.728 5.499 1.00 90.81 311 ALA A O 1
ATOM 2386 N N . ASN A 1 312 ? 32.778 21.055 5.739 1.00 93.44 312 ASN A N 1
ATOM 2387 C CA . ASN A 1 312 ? 32.018 20.295 6.740 1.00 93.44 312 ASN A CA 1
ATOM 2388 C C . ASN A 1 312 ? 31.642 21.136 7.969 1.00 93.44 312 ASN A C 1
ATOM 2390 O O . ASN A 1 312 ? 30.645 20.877 8.631 1.00 93.44 312 ASN A O 1
ATOM 2394 N N . THR A 1 313 ? 32.413 22.187 8.288 1.00 92.44 313 THR A N 1
ATOM 2395 C CA . THR A 1 313 ? 32.098 23.074 9.428 1.00 92.44 313 THR A CA 1
ATOM 2396 C C . THR A 1 313 ? 30.855 23.936 9.217 1.00 92.44 313 THR A C 1
ATOM 2398 O O . THR A 1 313 ? 30.361 24.534 10.176 1.00 92.44 313 THR A O 1
ATOM 2401 N N . THR A 1 314 ? 30.382 24.035 7.974 1.00 91.62 314 THR A N 1
ATOM 2402 C CA . THR A 1 314 ? 29.182 24.789 7.602 1.00 91.62 314 THR A CA 1
ATOM 2403 C C . THR A 1 314 ? 27.976 23.909 7.302 1.00 91.62 314 THR A C 1
ATOM 2405 O O . THR A 1 314 ? 26.895 24.465 7.123 1.00 91.62 314 THR A O 1
ATOM 2408 N N . HIS A 1 315 ? 28.147 22.584 7.285 1.00 94.62 315 HIS A N 1
ATOM 2409 C CA . HIS A 1 315 ? 27.060 21.647 7.016 1.00 94.62 315 HIS A CA 1
ATOM 2410 C C . HIS A 1 315 ? 26.071 21.606 8.184 1.00 94.62 315 HIS A C 1
ATOM 2412 O O . HIS A 1 315 ? 26.442 21.827 9.345 1.00 94.62 315 HIS A O 1
ATOM 2418 N N . ILE A 1 316 ? 24.802 21.364 7.870 1.00 93.06 316 ILE A N 1
ATOM 2419 C CA . ILE A 1 316 ? 23.702 21.305 8.837 1.00 93.06 316 ILE A CA 1
ATOM 2420 C C . ILE A 1 316 ? 23.114 19.902 8.990 1.00 93.06 316 ILE A C 1
ATOM 2422 O O . ILE A 1 316 ? 22.439 19.654 9.994 1.00 93.06 316 ILE A O 1
ATOM 2426 N N . THR A 1 317 ? 23.360 18.994 8.043 1.00 89.31 317 THR A N 1
ATOM 2427 C CA . THR A 1 317 ? 23.038 17.571 8.194 1.00 89.31 317 THR A CA 1
ATOM 2428 C C . THR A 1 317 ? 23.976 16.939 9.221 1.00 89.31 317 THR A C 1
ATOM 2430 O O . THR A 1 317 ? 25.113 17.374 9.410 1.00 89.31 317 THR A O 1
ATOM 2433 N N . ASP A 1 318 ? 23.485 15.929 9.941 1.00 94.12 318 ASP A N 1
ATOM 2434 C CA . ASP A 1 318 ? 24.336 15.146 10.835 1.00 94.12 318 ASP A CA 1
ATOM 2435 C C . ASP A 1 318 ? 25.361 14.362 9.992 1.00 94.12 318 ASP A C 1
ATOM 2437 O O . ASP A 1 318 ? 24.948 13.509 9.199 1.00 94.12 318 ASP A O 1
ATOM 2441 N N . PRO A 1 319 ? 26.677 14.603 10.157 1.00 95.56 319 PRO A N 1
ATOM 2442 C CA . PRO A 1 319 ? 27.710 13.959 9.345 1.00 95.56 319 PRO A CA 1
ATOM 2443 C C . PRO A 1 319 ? 27.805 12.445 9.571 1.00 95.56 319 PRO A C 1
ATOM 2445 O O . PRO A 1 319 ? 28.495 11.742 8.835 1.00 95.56 319 PRO A O 1
ATOM 2448 N N . ALA A 1 320 ? 27.114 11.900 10.579 1.00 96.69 320 ALA A N 1
ATOM 2449 C CA . ALA A 1 320 ? 26.956 10.458 10.702 1.00 96.69 320 ALA A CA 1
ATOM 2450 C C . ALA A 1 320 ? 26.217 9.843 9.499 1.00 96.69 320 ALA A C 1
ATOM 2452 O O . ALA A 1 320 ? 26.387 8.650 9.242 1.00 96.69 320 ALA A O 1
ATOM 2453 N N . PHE A 1 321 ? 25.409 10.624 8.773 1.00 97.56 321 PHE A N 1
ATOM 2454 C CA . PHE A 1 321 ? 24.663 10.177 7.594 1.00 97.56 321 PHE A CA 1
ATOM 2455 C C . PHE A 1 321 ? 25.434 10.328 6.280 1.00 97.56 321 PHE A C 1
ATOM 2457 O O . PHE A 1 321 ? 24.944 9.860 5.253 1.00 97.56 321 PHE A O 1
ATOM 2464 N N . ASP A 1 322 ? 26.614 10.953 6.299 1.00 97.69 322 ASP A N 1
ATOM 2465 C CA . ASP A 1 322 ? 27.423 11.146 5.098 1.00 97.69 322 ASP A CA 1
ATOM 2466 C C . ASP A 1 322 ? 27.877 9.801 4.521 1.00 97.69 322 ASP A C 1
ATOM 2468 O O . ASP A 1 322 ? 28.272 8.873 5.236 1.00 97.69 322 ASP A O 1
ATOM 2472 N N . THR A 1 323 ? 27.855 9.708 3.195 1.00 98.38 323 THR A N 1
ATOM 2473 C CA . THR A 1 323 ? 28.210 8.497 2.446 1.00 98.38 323 THR A CA 1
ATOM 2474 C C . THR A 1 323 ? 29.385 8.717 1.505 1.00 98.38 323 THR A C 1
ATOM 2476 O O . THR A 1 323 ? 29.941 7.739 1.015 1.00 98.38 323 THR A O 1
ATOM 2479 N N . ALA A 1 324 ? 29.810 9.963 1.291 1.00 97.00 324 ALA A N 1
ATOM 2480 C CA . ALA A 1 324 ? 30.950 10.311 0.453 1.00 97.00 324 ALA A CA 1
ATOM 2481 C C . ALA A 1 324 ? 31.853 11.369 1.103 1.00 97.00 324 ALA A C 1
ATOM 2483 O O . ALA A 1 324 ? 31.406 12.175 1.918 1.00 97.00 324 ALA A O 1
ATOM 2484 N N . ASP A 1 325 ? 33.134 11.349 0.731 1.00 94.81 325 ASP A N 1
ATOM 2485 C CA . ASP A 1 325 ? 34.180 12.274 1.177 1.00 94.81 325 ASP A CA 1
ATOM 2486 C C . ASP A 1 325 ? 34.851 12.933 -0.036 1.00 94.81 325 ASP A C 1
ATOM 2488 O O . ASP A 1 325 ? 35.721 12.339 -0.681 1.00 94.81 325 ASP A O 1
ATOM 2492 N N . PHE A 1 326 ? 34.490 14.188 -0.319 1.00 92.31 326 PHE A N 1
ATOM 2493 C CA . PHE A 1 326 ? 35.078 14.976 -1.408 1.00 92.31 326 PHE A CA 1
ATOM 2494 C C . PHE A 1 326 ? 36.255 15.855 -0.944 1.00 92.31 326 PHE A C 1
ATOM 2496 O O . PHE A 1 326 ? 36.550 16.897 -1.539 1.00 92.31 326 PHE A O 1
ATOM 2503 N N . ALA A 1 327 ? 36.976 15.395 0.087 1.00 85.62 327 ALA A N 1
ATOM 2504 C CA . ALA A 1 327 ? 38.090 16.072 0.746 1.00 85.62 327 ALA A CA 1
ATOM 2505 C C . ALA A 1 327 ? 37.697 17.389 1.451 1.00 85.62 327 ALA A C 1
ATOM 2507 O O . ALA A 1 327 ? 36.540 17.776 1.537 1.00 85.62 327 ALA A O 1
ATOM 2508 N N . ASP A 1 328 ? 38.689 18.109 1.986 1.00 77.62 328 ASP A N 1
ATOM 2509 C CA . ASP A 1 328 ? 38.493 19.311 2.818 1.00 77.62 328 ASP A CA 1
ATOM 2510 C C . ASP A 1 328 ? 38.190 20.599 2.004 1.00 77.62 328 ASP A C 1
ATOM 2512 O O . ASP A 1 328 ? 38.542 21.721 2.379 1.00 77.62 328 ASP A O 1
ATOM 2516 N N . THR A 1 329 ? 37.586 20.445 0.826 1.00 81.31 329 THR A N 1
ATOM 2517 C CA . THR A 1 329 ? 37.171 21.533 -0.074 1.00 81.31 329 THR A CA 1
ATOM 2518 C C . THR A 1 329 ? 35.696 21.395 -0.403 1.00 81.31 329 THR A C 1
ATOM 2520 O O . THR A 1 329 ? 35.187 20.287 -0.367 1.00 81.31 329 THR A O 1
ATOM 2523 N N . THR A 1 330 ? 35.019 22.489 -0.771 1.00 84.12 330 THR A N 1
ATOM 2524 C CA . THR A 1 330 ? 33.627 22.433 -1.252 1.00 84.12 330 THR A CA 1
ATOM 2525 C C . THR A 1 330 ? 33.485 21.340 -2.328 1.00 84.12 330 THR A C 1
ATOM 2527 O O . THR A 1 330 ? 34.249 21.387 -3.299 1.00 84.12 330 THR A O 1
ATOM 2530 N N . PRO A 1 331 ? 32.571 20.367 -2.157 1.00 90.50 331 PRO A N 1
ATOM 2531 C CA . PRO A 1 331 ? 31.453 20.387 -1.208 1.00 90.50 331 PRO A CA 1
ATOM 2532 C C . PRO A 1 331 ? 31.700 19.741 0.169 1.00 90.50 331 PRO A C 1
ATOM 2534 O O . PRO A 1 331 ? 30.867 19.925 1.033 1.00 90.50 331 PRO A O 1
ATOM 2537 N N . GLY A 1 332 ? 32.815 19.057 0.432 1.00 93.38 332 GLY A N 1
ATOM 2538 C CA . GLY A 1 332 ? 33.042 18.347 1.700 1.00 93.38 332 GLY A CA 1
ATOM 2539 C C . GLY A 1 332 ? 32.433 16.943 1.707 1.00 93.38 332 GLY A C 1
ATOM 2540 O O . GLY A 1 332 ? 32.387 16.281 0.674 1.00 93.38 332 GLY A O 1
ATOM 2541 N N . ASN A 1 333 ? 31.992 16.476 2.869 1.00 95.62 333 ASN A N 1
ATOM 2542 C CA . ASN A 1 333 ? 31.331 15.190 3.045 1.00 95.62 333 ASN A CA 1
ATOM 2543 C C . ASN A 1 333 ? 29.826 15.376 2.876 1.00 95.62 333 ASN A C 1
ATOM 2545 O O . ASN A 1 333 ? 29.275 16.362 3.362 1.00 95.62 333 ASN A O 1
ATOM 2549 N N . LEU A 1 334 ? 29.188 14.453 2.161 1.00 96.94 334 LEU A N 1
ATOM 2550 C CA . LEU A 1 334 ? 27.769 14.530 1.823 1.00 96.94 334 LEU A CA 1
ATOM 2551 C C . LEU A 1 334 ? 27.114 13.153 1.903 1.00 96.94 334 LEU A C 1
ATOM 2553 O O . LEU A 1 334 ? 27.771 12.123 1.702 1.00 96.94 334 LEU A O 1
ATOM 2557 N N . ARG A 1 335 ? 25.793 13.133 2.090 1.00 97.69 335 ARG A N 1
ATOM 2558 C CA . ARG A 1 335 ? 24.953 11.952 1.888 1.00 97.69 335 ARG A CA 1
ATOM 2559 C C . ARG A 1 335 ? 24.447 11.923 0.448 1.00 97.69 335 ARG A C 1
ATOM 2561 O O . ARG A 1 335 ? 23.499 12.618 0.099 1.00 97.69 335 ARG A O 1
ATOM 2568 N N . VAL A 1 336 ? 25.050 11.083 -0.386 1.00 98.25 336 VAL A N 1
ATOM 2569 C CA . VAL A 1 336 ? 24.705 10.977 -1.818 1.00 98.25 336 VAL A CA 1
ATOM 2570 C C . VAL A 1 336 ? 24.347 9.558 -2.259 1.00 98.25 336 VAL A C 1
ATOM 2572 O O . VAL A 1 336 ? 23.712 9.388 -3.295 1.00 98.25 336 VAL A O 1
ATOM 2575 N N . ASP A 1 337 ? 24.665 8.545 -1.453 1.00 98.75 337 ASP A N 1
ATOM 2576 C CA . ASP A 1 337 ? 24.359 7.140 -1.711 1.00 98.75 337 ASP A CA 1
ATOM 2577 C C . ASP A 1 337 ? 23.151 6.692 -0.883 1.00 98.75 337 ASP A C 1
ATOM 2579 O O . ASP A 1 337 ? 23.085 6.893 0.333 1.00 98.75 337 ASP A O 1
ATOM 2583 N N . TYR A 1 338 ? 22.190 6.044 -1.537 1.00 98.75 338 TYR A N 1
ATOM 2584 C CA . TYR A 1 338 ? 20.907 5.710 -0.930 1.00 98.75 338 TYR A CA 1
ATOM 2585 C C . TYR A 1 338 ? 20.548 4.240 -1.134 1.00 98.75 338 TYR A C 1
ATOM 2587 O O . TYR A 1 338 ? 20.826 3.652 -2.178 1.00 98.75 338 TYR A O 1
ATOM 2595 N N . VAL A 1 339 ? 19.908 3.664 -0.115 1.00 98.75 339 VAL A N 1
ATOM 2596 C CA . VAL A 1 339 ? 19.153 2.408 -0.169 1.00 98.75 339 VAL A CA 1
ATOM 2597 C C . VAL A 1 339 ? 17.820 2.710 0.508 1.00 98.75 339 VAL A C 1
ATOM 2599 O O . VAL A 1 339 ? 17.781 2.943 1.714 1.00 98.75 339 VAL A O 1
ATOM 2602 N N . LEU A 1 340 ? 16.758 2.808 -0.283 1.00 98.50 340 LEU A N 1
ATOM 2603 C CA . LEU A 1 340 ? 15.448 3.308 0.124 1.00 98.50 340 LEU A CA 1
ATOM 2604 C C . LEU A 1 340 ? 14.399 2.236 -0.185 1.00 98.50 340 LEU A C 1
ATOM 2606 O O . LEU A 1 340 ? 13.908 2.173 -1.316 1.00 98.50 340 LEU A O 1
ATOM 2610 N N . PRO A 1 341 ? 14.107 1.342 0.773 1.00 96.88 341 PRO A N 1
ATOM 2611 C CA . PRO A 1 341 ? 13.073 0.340 0.589 1.00 96.88 341 PRO A CA 1
ATOM 2612 C C . PRO A 1 341 ? 11.684 0.979 0.546 1.00 96.88 341 PRO A C 1
ATOM 2614 O O . PRO A 1 341 ? 11.444 2.035 1.135 1.00 96.88 341 PRO A O 1
ATOM 2617 N N . SER A 1 342 ? 10.759 0.320 -0.142 1.00 91.56 342 SER A N 1
ATOM 2618 C CA . SER A 1 342 ? 9.343 0.648 -0.112 1.00 91.56 342 SER A CA 1
ATOM 2619 C C . SER A 1 342 ? 8.803 0.506 1.304 1.00 91.56 342 SER A C 1
ATOM 2621 O O . SER A 1 342 ? 9.308 -0.253 2.130 1.00 91.56 342 SER A O 1
ATOM 2623 N N . GLN A 1 343 ? 7.746 1.240 1.602 1.00 79.44 343 GLN A N 1
ATOM 2624 C CA . GLN A 1 343 ? 7.175 1.301 2.937 1.00 79.44 343 GLN A CA 1
ATOM 2625 C C . GLN A 1 343 ? 6.721 -0.052 3.507 1.00 79.44 343 GLN A C 1
ATOM 2627 O O . GLN A 1 343 ? 6.781 -0.275 4.711 1.00 79.44 343 GLN A O 1
ATOM 2632 N N . ASN A 1 344 ? 6.289 -0.964 2.639 1.00 70.19 344 ASN A N 1
ATOM 2633 C CA . ASN A 1 344 ? 5.884 -2.330 2.975 1.00 70.19 344 ASN A CA 1
ATOM 2634 C C . ASN A 1 344 ? 7.070 -3.309 3.135 1.00 70.19 344 ASN A C 1
ATOM 2636 O O . ASN A 1 344 ? 6.877 -4.523 3.078 1.00 70.19 344 ASN A O 1
ATOM 2640 N N . LEU A 1 345 ? 8.286 -2.790 3.313 1.00 84.25 345 LEU A N 1
ATOM 2641 C CA . LEU A 1 345 ? 9.472 -3.518 3.748 1.00 84.25 345 LEU A CA 1
ATOM 2642 C C . LEU A 1 345 ? 9.950 -2.898 5.069 1.00 84.25 345 LEU A C 1
ATOM 2644 O O . LEU A 1 345 ? 10.388 -1.743 5.110 1.00 84.25 345 LEU A O 1
ATOM 2648 N N . GLU A 1 346 ? 9.849 -3.651 6.164 1.00 84.19 346 GLU A N 1
ATOM 2649 C CA . GLU A 1 346 ? 10.287 -3.188 7.484 1.00 84.19 346 GLU A CA 1
ATOM 2650 C C . GLU A 1 346 ? 11.816 -3.126 7.536 1.00 84.19 346 GLU A C 1
ATOM 2652 O O . GLU A 1 346 ? 12.484 -4.107 7.210 1.00 84.19 346 GLU A O 1
ATOM 2657 N N . ILE A 1 347 ? 12.378 -1.991 7.972 1.00 88.75 347 ILE A N 1
ATOM 2658 C CA . ILE A 1 347 ? 13.823 -1.858 8.177 1.00 88.75 347 ILE A CA 1
ATOM 2659 C C . ILE A 1 347 ? 14.190 -2.405 9.556 1.00 88.75 347 ILE A C 1
ATOM 2661 O O . ILE A 1 347 ? 13.786 -1.868 10.584 1.00 88.75 347 ILE A O 1
ATOM 2665 N N . THR A 1 348 ? 15.019 -3.444 9.565 1.00 89.50 348 THR A N 1
ATOM 2666 C CA . THR A 1 348 ? 15.498 -4.108 10.788 1.00 89.50 348 THR A CA 1
ATOM 2667 C C . THR A 1 348 ? 16.876 -3.625 11.234 1.00 89.50 348 THR A C 1
ATOM 2669 O O . THR A 1 348 ? 17.173 -3.623 12.429 1.00 89.50 348 THR A O 1
ATOM 2672 N N . ASP A 1 349 ? 17.720 -3.201 10.292 1.00 94.00 349 ASP A N 1
ATOM 2673 C CA . ASP A 1 349 ? 19.053 -2.650 10.547 1.00 94.00 349 ASP A CA 1
ATOM 2674 C C . ASP A 1 349 ? 19.520 -1.816 9.341 1.00 94.00 349 ASP A C 1
ATOM 2676 O O . ASP A 1 349 ? 19.098 -2.048 8.208 1.00 94.00 349 ASP A O 1
ATOM 2680 N N . ALA A 1 350 ? 20.400 -0.840 9.559 1.00 97.31 350 ALA A N 1
ATOM 2681 C CA . ALA A 1 350 ? 20.954 -0.003 8.495 1.00 97.31 350 ALA A CA 1
ATOM 2682 C C . ALA A 1 350 ? 22.308 0.584 8.906 1.00 97.31 350 ALA A C 1
ATOM 2684 O O . ALA A 1 350 ? 22.511 0.946 10.063 1.00 97.31 350 ALA A O 1
ATOM 2685 N N . ALA A 1 351 ? 23.249 0.701 7.964 1.00 98.25 351 ALA A N 1
ATOM 2686 C CA . ALA A 1 351 ? 24.571 1.256 8.260 1.00 98.25 351 ALA A CA 1
ATOM 2687 C C . ALA A 1 351 ? 25.293 1.799 7.023 1.00 98.25 351 ALA A C 1
ATOM 2689 O O . ALA A 1 351 ? 25.112 1.303 5.908 1.00 98.25 351 ALA A O 1
ATOM 2690 N N . VAL A 1 352 ? 26.201 2.745 7.258 1.00 98.81 352 VAL A N 1
ATOM 2691 C CA . VAL A 1 352 ? 27.249 3.137 6.310 1.00 98.81 352 VAL A CA 1
ATOM 2692 C C . VAL A 1 352 ? 28.557 2.457 6.727 1.00 98.81 352 VAL A C 1
ATOM 2694 O O . VAL A 1 352 ? 28.948 2.489 7.895 1.00 98.81 352 VAL A O 1
ATOM 2697 N N . PHE A 1 353 ? 29.266 1.820 5.791 1.00 98.56 353 PHE A N 1
ATOM 2698 C CA . PHE A 1 353 ? 30.584 1.239 6.054 1.00 98.56 353 PHE A CA 1
ATOM 2699 C C . PHE A 1 353 ? 31.644 2.347 6.102 1.00 98.56 353 PHE A C 1
ATOM 2701 O O . PHE A 1 353 ? 32.405 2.562 5.159 1.00 98.56 353 PHE A O 1
ATOM 2708 N N . TRP A 1 354 ? 31.690 3.057 7.225 1.00 98.19 354 TRP A N 1
ATOM 2709 C CA . TRP A 1 354 ? 32.711 4.052 7.526 1.00 98.19 354 TRP A CA 1
ATOM 2710 C C . TRP A 1 354 ? 33.130 3.903 8.992 1.00 98.19 354 TRP A C 1
ATOM 2712 O O . TRP A 1 354 ? 32.557 4.524 9.886 1.00 98.19 354 TRP A O 1
ATOM 2722 N N . PRO A 1 355 ? 34.080 3.004 9.285 1.00 97.94 355 PRO A N 1
ATOM 2723 C CA . PRO A 1 355 ? 34.546 2.816 10.652 1.00 97.94 355 PRO A CA 1
ATOM 2724 C C . PRO A 1 355 ? 35.397 4.013 11.115 1.00 97.94 355 PRO A C 1
ATOM 2726 O O . PRO A 1 355 ? 35.941 4.746 10.291 1.00 97.94 355 PRO A O 1
ATOM 2729 N N . GLU A 1 356 ? 35.547 4.197 12.427 1.00 97.44 356 GLU A N 1
ATOM 2730 C CA . GLU A 1 356 ? 36.438 5.216 13.004 1.00 97.44 356 GLU A CA 1
ATOM 2731 C C . GLU A 1 356 ? 37.918 4.891 12.755 1.00 97.44 356 GLU A C 1
ATOM 2733 O O . GLU A 1 356 ? 38.306 3.729 12.633 1.00 97.44 356 GLU A O 1
ATOM 2738 N N . SER A 1 357 ? 38.782 5.904 12.817 1.00 96.62 357 SER A N 1
ATOM 2739 C CA . SER A 1 357 ? 40.232 5.804 12.611 1.00 96.62 357 SER A CA 1
ATOM 2740 C C . SER A 1 357 ? 40.955 4.822 13.542 1.00 96.62 357 SER A C 1
ATOM 2742 O O . SER A 1 357 ? 42.074 4.384 13.252 1.00 96.62 357 SER A O 1
ATOM 2744 N N . THR A 1 358 ? 40.327 4.461 14.666 1.00 96.69 358 THR A N 1
ATOM 2745 C CA . THR A 1 358 ? 40.850 3.483 15.629 1.00 96.69 358 THR A CA 1
ATOM 2746 C C . THR A 1 358 ? 40.484 2.032 15.301 1.00 96.69 358 THR A C 1
ATOM 2748 O O . THR A 1 358 ? 41.129 1.116 15.824 1.00 96.69 358 THR A O 1
ATOM 2751 N N . ASP A 1 359 ? 39.506 1.805 14.422 1.00 97.62 359 ASP A N 1
ATOM 2752 C CA . ASP A 1 359 ? 39.109 0.474 13.980 1.00 97.62 359 ASP A CA 1
ATOM 2753 C C . ASP A 1 359 ? 40.138 -0.091 12.977 1.00 97.62 359 ASP A C 1
ATOM 2755 O O . ASP A 1 359 ? 40.549 0.598 12.037 1.00 97.62 359 ASP A O 1
ATOM 2759 N N . PRO A 1 360 ? 40.562 -1.363 13.104 1.00 95.25 360 PRO A N 1
ATOM 2760 C CA . PRO A 1 360 ? 41.455 -1.996 12.131 1.00 95.25 360 PRO A CA 1
ATOM 2761 C C . PRO A 1 360 ? 40.961 -1.942 10.671 1.00 95.25 360 PRO A C 1
ATOM 2763 O O . PRO A 1 360 ? 41.776 -1.926 9.741 1.00 95.25 360 PRO A O 1
ATOM 2766 N N . GLN A 1 361 ? 39.644 -1.913 10.459 1.00 96.75 361 GLN A N 1
ATOM 2767 C CA . GLN A 1 361 ? 38.992 -1.842 9.152 1.00 96.75 361 GLN A CA 1
ATOM 2768 C C . GLN A 1 361 ? 39.060 -0.442 8.529 1.00 96.75 361 GLN A C 1
ATOM 2770 O O . GLN A 1 361 ? 38.859 -0.324 7.323 1.00 96.75 361 GLN A O 1
ATOM 2775 N N . PHE A 1 362 ? 39.432 0.603 9.281 1.00 97.75 362 PHE A N 1
ATOM 2776 C CA . PHE A 1 362 ? 39.602 1.954 8.734 1.00 97.75 362 PHE A CA 1
ATOM 2777 C C . PHE A 1 362 ? 40.598 2.011 7.585 1.00 97.75 362 PHE A C 1
ATOM 2779 O O . PHE A 1 362 ? 40.435 2.796 6.661 1.00 97.75 362 PHE A O 1
ATOM 2786 N N . SER A 1 363 ? 41.599 1.130 7.575 1.00 96.44 363 SER A N 1
ATOM 2787 C CA . SER A 1 363 ? 42.548 1.027 6.460 1.00 96.44 363 SER A CA 1
ATOM 2788 C C . SER A 1 363 ? 41.897 0.739 5.095 1.00 96.44 363 SER A C 1
ATOM 2790 O O . SER A 1 363 ? 42.532 0.992 4.071 1.00 96.44 363 SER A O 1
ATOM 2792 N N . LEU A 1 364 ? 40.651 0.249 5.072 1.00 97.38 364 LEU A N 1
ATOM 2793 C CA . LEU A 1 364 ? 39.881 -0.010 3.855 1.00 97.38 364 LEU A CA 1
ATOM 2794 C C . LEU A 1 364 ? 39.255 1.258 3.254 1.00 97.38 364 LEU A C 1
ATOM 2796 O O . LEU A 1 364 ? 39.060 1.316 2.042 1.00 97.38 364 LEU A O 1
ATOM 2800 N N . VAL A 1 365 ? 38.957 2.270 4.072 1.00 96.50 365 VAL A N 1
ATOM 2801 C CA . VAL A 1 365 ? 38.334 3.534 3.625 1.00 96.50 365 VAL A CA 1
ATOM 2802 C C . VAL A 1 365 ? 39.307 4.709 3.718 1.00 96.50 365 VAL A C 1
ATOM 2804 O O . VAL A 1 365 ? 39.377 5.516 2.804 1.00 96.50 365 VAL A O 1
ATOM 2807 N N . GLY A 1 366 ? 40.156 4.731 4.745 1.00 94.19 366 GLY A N 1
ATOM 2808 C CA . GLY A 1 366 ? 41.226 5.698 4.951 1.00 94.19 366 GLY A CA 1
ATOM 2809 C C . GLY A 1 366 ? 40.755 7.144 5.113 1.00 94.19 366 GLY A C 1
ATOM 2810 O O . GLY A 1 366 ? 39.570 7.446 5.175 1.00 94.19 366 GLY A O 1
ATOM 2811 N N . THR A 1 367 ? 41.735 8.042 5.163 1.00 92.00 367 THR A N 1
ATOM 2812 C CA . THR A 1 367 ? 41.544 9.488 4.991 1.00 92.00 367 THR A CA 1
ATOM 2813 C C . THR A 1 367 ? 42.072 9.871 3.613 1.00 92.00 367 THR A C 1
ATOM 2815 O O . THR A 1 367 ? 43.008 9.227 3.118 1.00 92.00 367 THR A O 1
ATOM 2818 N N . PHE A 1 368 ? 41.526 10.936 3.025 1.00 90.50 368 PHE A N 1
ATOM 2819 C CA . PHE A 1 368 ? 41.962 11.446 1.730 1.00 90.50 368 PHE A CA 1
ATOM 2820 C C . PHE A 1 368 ? 43.491 11.579 1.639 1.00 90.50 368 PHE A C 1
ATOM 2822 O O . PHE A 1 368 ? 44.151 12.240 2.449 1.00 90.50 368 PHE A O 1
ATOM 2829 N N . ASN A 1 369 ? 44.068 10.959 0.612 1.00 90.25 369 ASN A N 1
ATOM 2830 C CA . ASN A 1 369 ? 45.489 10.987 0.316 1.00 90.25 369 ASN A CA 1
ATOM 2831 C C . ASN A 1 369 ? 45.719 11.170 -1.193 1.00 90.25 369 ASN A C 1
ATOM 2833 O O . ASN A 1 369 ? 45.622 10.205 -1.954 1.00 90.25 369 ASN A O 1
ATOM 2837 N N . PRO A 1 370 ? 46.171 12.354 -1.644 1.00 89.38 370 PRO A N 1
ATOM 2838 C CA . PRO A 1 370 ? 46.359 12.642 -3.068 1.00 89.38 370 PRO A CA 1
ATOM 2839 C C . PRO A 1 370 ? 47.485 11.823 -3.726 1.00 89.38 370 PRO A C 1
ATOM 2841 O O . PRO A 1 370 ? 47.680 11.895 -4.936 1.00 89.38 370 PRO A O 1
ATOM 2844 N N . SER A 1 371 ? 48.264 11.062 -2.947 1.00 90.56 371 SER A N 1
ATOM 2845 C CA . SER A 1 371 ? 49.280 10.140 -3.474 1.00 90.56 371 SER A CA 1
ATOM 2846 C C . SER A 1 371 ? 48.697 8.793 -3.915 1.00 90.56 371 SER A C 1
ATOM 2848 O O . SER A 1 371 ? 49.406 8.009 -4.548 1.00 90.56 371 SER A O 1
ATOM 2850 N N . ILE A 1 372 ? 47.444 8.500 -3.555 1.00 87.44 372 ILE A N 1
ATOM 2851 C CA . ILE A 1 372 ? 46.713 7.299 -3.962 1.00 87.44 372 ILE A CA 1
ATOM 2852 C C . ILE A 1 372 ? 45.837 7.671 -5.170 1.00 87.44 372 ILE A C 1
ATOM 2854 O O . ILE A 1 372 ? 45.179 8.711 -5.134 1.00 87.44 372 ILE A O 1
ATOM 2858 N N . PRO A 1 373 ? 45.821 6.875 -6.257 1.00 79.25 373 PRO A N 1
ATOM 2859 C CA . PRO A 1 373 ? 44.871 7.082 -7.349 1.00 79.25 373 PRO A CA 1
ATOM 2860 C C . PRO A 1 373 ? 43.432 7.093 -6.816 1.00 79.25 373 PRO A C 1
ATOM 2862 O O . PRO A 1 373 ? 43.045 6.148 -6.141 1.00 79.25 373 PRO A O 1
ATOM 2865 N N . GLY A 1 374 ? 42.674 8.158 -7.089 1.00 80.19 374 GLY A N 1
ATOM 2866 C CA . GLY A 1 374 ? 41.317 8.334 -6.550 1.00 80.19 374 GLY A CA 1
ATOM 2867 C C . GLY A 1 374 ? 41.252 8.830 -5.098 1.00 80.19 374 GLY A C 1
ATOM 2868 O O . GLY A 1 374 ? 40.173 8.941 -4.544 1.00 80.19 374 GLY A O 1
ATOM 2869 N N . GLY A 1 375 ? 42.382 9.137 -4.451 1.00 90.94 375 GLY A N 1
ATOM 2870 C CA . GLY A 1 375 ? 42.411 9.738 -3.112 1.00 90.94 375 GLY A CA 1
ATOM 2871 C C . GLY A 1 375 ? 42.224 8.759 -1.948 1.00 90.94 375 GLY A C 1
ATOM 2872 O O . GLY A 1 375 ? 42.783 8.999 -0.879 1.00 90.94 375 GLY A O 1
ATOM 2873 N N . PHE A 1 376 ? 41.537 7.634 -2.148 1.00 95.38 376 PHE A N 1
ATOM 2874 C CA . PHE A 1 376 ? 41.200 6.676 -1.089 1.00 95.38 376 PHE A CA 1
ATOM 2875 C C . PHE A 1 376 ? 41.610 5.231 -1.437 1.00 95.38 376 PHE A C 1
ATOM 2877 O O . PHE A 1 376 ? 41.778 4.899 -2.611 1.00 95.38 376 PHE A O 1
ATOM 2884 N N . PRO A 1 377 ? 41.806 4.336 -0.445 1.00 95.69 377 PRO A N 1
ATOM 2885 C CA . PRO A 1 377 ? 42.170 2.935 -0.683 1.00 95.69 377 PRO A CA 1
ATOM 2886 C C . PRO A 1 377 ? 41.114 2.104 -1.431 1.00 95.69 377 PRO A C 1
ATOM 2888 O O . PRO A 1 377 ? 41.485 1.153 -2.126 1.00 95.69 377 PRO A O 1
ATOM 2891 N N . SER A 1 378 ? 39.827 2.420 -1.253 1.00 96.62 378 SER A N 1
ATOM 2892 C CA . SER A 1 378 ? 38.695 1.784 -1.943 1.00 96.62 378 SER A CA 1
ATOM 2893 C C . SER A 1 378 ? 37.995 2.765 -2.881 1.00 96.62 378 SER A C 1
ATOM 2895 O O . SER A 1 378 ? 38.119 2.622 -4.095 1.00 96.62 378 SER A O 1
ATOM 2897 N N . SER A 1 379 ? 37.296 3.747 -2.317 1.00 97.19 379 SER A N 1
ATOM 2898 C CA . SER A 1 379 ? 36.504 4.757 -3.021 1.00 97.19 379 SER A CA 1
ATOM 2899 C C . SER A 1 379 ? 36.418 6.030 -2.173 1.00 97.19 379 SER A C 1
ATOM 2901 O O . SER A 1 379 ? 36.665 5.992 -0.968 1.00 97.19 379 SER A O 1
ATOM 2903 N N . ASP A 1 380 ? 36.110 7.159 -2.794 1.00 95.56 380 ASP A N 1
ATOM 2904 C CA . ASP A 1 380 ? 35.645 8.392 -2.153 1.00 95.56 380 ASP A CA 1
ATOM 2905 C C . ASP A 1 380 ? 34.225 8.262 -1.583 1.00 95.56 380 ASP A C 1
ATOM 2907 O O . ASP A 1 380 ? 33.895 8.950 -0.622 1.00 95.56 380 ASP A O 1
ATOM 2911 N N . HIS A 1 381 ? 33.453 7.285 -2.053 1.00 98.25 381 HIS A N 1
ATOM 2912 C CA . HIS A 1 381 ? 32.168 6.888 -1.480 1.00 98.25 381 HIS A CA 1
ATOM 2913 C C . HIS A 1 381 ? 32.307 5.724 -0.487 1.00 98.25 381 HIS A C 1
ATOM 2915 O O . HIS A 1 381 ? 33.354 5.069 -0.368 1.00 98.25 381 HIS A O 1
ATOM 2921 N N . ARG A 1 382 ? 31.240 5.454 0.262 1.00 98.50 382 ARG A N 1
ATOM 2922 C CA . ARG A 1 382 ? 31.138 4.382 1.255 1.00 98.50 382 ARG A CA 1
ATOM 2923 C C . ARG A 1 382 ? 29.979 3.465 0.905 1.00 98.50 382 ARG A C 1
ATOM 2925 O O . ARG A 1 382 ? 28.956 3.894 0.389 1.00 98.50 382 ARG A O 1
ATOM 2932 N N . LEU A 1 383 ? 30.134 2.182 1.219 1.00 98.81 383 LEU A N 1
ATOM 2933 C CA . LEU A 1 383 ? 29.052 1.221 1.042 1.00 98.81 383 LEU A CA 1
ATOM 2934 C C . LEU A 1 383 ? 27.921 1.541 2.027 1.00 98.81 383 LEU A C 1
ATOM 2936 O O . LEU A 1 383 ? 28.162 1.615 3.232 1.00 98.81 383 LEU A O 1
ATOM 2940 N N . VAL A 1 384 ? 26.695 1.653 1.524 1.00 98.88 384 VAL A N 1
ATOM 2941 C CA . VAL A 1 384 ? 25.475 1.851 2.321 1.00 98.88 384 VAL A CA 1
ATOM 2942 C C . VAL A 1 384 ? 24.649 0.573 2.284 1.00 98.88 384 VAL A C 1
ATOM 2944 O O . VAL A 1 384 ? 24.479 -0.005 1.211 1.00 98.88 384 VAL A O 1
ATOM 2947 N N . ARG A 1 385 ? 24.144 0.115 3.436 1.00 98.50 385 ARG A N 1
ATOM 2948 C CA . ARG A 1 385 ? 23.284 -1.074 3.534 1.00 98.50 385 ARG A CA 1
ATOM 2949 C C . ARG A 1 385 ? 22.014 -0.817 4.335 1.00 98.50 385 ARG A C 1
ATOM 2951 O O . ARG A 1 385 ? 22.041 -0.058 5.306 1.00 98.50 385 ARG A O 1
ATOM 2958 N N . VAL A 1 386 ? 20.960 -1.536 3.969 1.00 98.50 386 VAL A N 1
ATOM 2959 C CA . VAL A 1 386 ? 19.697 -1.638 4.704 1.00 98.50 386 VAL A CA 1
ATOM 2960 C C . VAL A 1 386 ? 19.256 -3.100 4.709 1.00 98.50 386 VAL A C 1
ATOM 2962 O O . VAL A 1 386 ? 19.292 -3.777 3.680 1.00 98.50 386 VAL A O 1
ATOM 2965 N N . ASP A 1 387 ? 18.863 -3.578 5.881 1.00 96.62 387 ASP A N 1
ATOM 2966 C CA . ASP A 1 387 ? 18.388 -4.930 6.134 1.00 96.62 387 ASP A CA 1
ATOM 2967 C C . ASP A 1 387 ? 16.873 -4.876 6.323 1.00 96.62 387 ASP A C 1
ATOM 2969 O O . ASP A 1 387 ? 16.388 -4.175 7.218 1.00 96.62 387 ASP A O 1
ATOM 2973 N N . VAL A 1 388 ? 16.125 -5.615 5.508 1.00 92.56 388 VAL A N 1
ATOM 2974 C CA . VAL A 1 388 ? 14.660 -5.608 5.541 1.00 92.56 388 VAL A CA 1
ATOM 2975 C C . VAL A 1 388 ? 14.078 -6.989 5.770 1.00 92.56 388 VAL A C 1
ATOM 2977 O O . VAL A 1 388 ? 14.612 -7.988 5.290 1.00 92.56 388 VAL A O 1
ATOM 2980 N N . THR A 1 389 ? 12.942 -7.047 6.449 1.00 81.12 389 THR A N 1
ATOM 2981 C CA . THR A 1 389 ? 12.128 -8.261 6.510 1.00 81.12 389 THR A CA 1
ATOM 2982 C C . THR A 1 389 ? 10.939 -8.128 5.566 1.00 81.12 389 THR A C 1
ATOM 2984 O O . THR A 1 389 ? 10.144 -7.198 5.717 1.00 81.12 389 THR A O 1
ATOM 2987 N N . PRO A 1 390 ? 10.782 -9.035 4.585 1.00 64.69 390 PRO A N 1
ATOM 2988 C CA . PRO A 1 390 ? 9.483 -9.224 3.963 1.00 64.69 390 PRO A CA 1
ATOM 2989 C C . PRO A 1 390 ? 8.550 -9.797 5.041 1.00 64.69 390 PRO A C 1
ATOM 2991 O O . PRO A 1 390 ? 8.955 -10.703 5.774 1.00 64.69 390 PRO A O 1
ATOM 2994 N N . GLU A 1 391 ? 7.344 -9.243 5.182 1.00 59.06 391 GLU A N 1
ATOM 2995 C CA . GLU A 1 391 ? 6.331 -9.718 6.140 1.00 59.06 391 GLU A CA 1
ATOM 2996 C C . GLU A 1 391 ? 6.204 -11.259 6.121 1.00 59.06 391 GLU A C 1
ATOM 2998 O O . GLU A 1 391 ? 6.385 -11.877 5.063 1.00 59.06 391 GLU A O 1
ATOM 3003 N N . PRO A 1 392 ? 5.918 -11.921 7.262 1.00 46.62 392 PRO A N 1
ATOM 3004 C CA . PRO A 1 392 ? 6.015 -13.371 7.366 1.00 46.62 392 PRO A CA 1
ATOM 3005 C C . PRO A 1 392 ? 5.137 -14.091 6.336 1.00 46.62 392 PRO A C 1
ATOM 3007 O O . PRO A 1 392 ? 3.921 -13.923 6.285 1.00 46.62 392 PRO A O 1
ATOM 3010 N N . SER A 1 393 ? 5.760 -14.991 5.576 1.00 45.41 393 SER A N 1
ATOM 3011 C CA . SER A 1 393 ? 5.145 -15.825 4.536 1.00 45.41 393 SER A CA 1
ATOM 3012 C C . SER A 1 393 ? 4.285 -16.982 5.062 1.00 45.41 393 SER A C 1
ATOM 3014 O O . SER A 1 393 ? 3.846 -17.830 4.285 1.00 45.41 393 SER A O 1
ATOM 3016 N N . THR A 1 394 ? 4.027 -17.057 6.370 1.00 45.56 394 THR A N 1
ATOM 3017 C CA . THR A 1 394 ? 3.061 -18.014 6.926 1.00 45.56 394 THR A CA 1
ATOM 3018 C C . THR A 1 394 ? 1.722 -17.317 7.121 1.00 45.56 394 THR A C 1
ATOM 3020 O O . THR A 1 394 ? 1.639 -16.470 8.013 1.00 45.56 394 THR A O 1
ATOM 3023 N N . PRO A 1 395 ? 0.678 -17.673 6.345 1.00 52.44 395 PRO A N 1
ATOM 3024 C CA . PRO A 1 395 ? -0.659 -17.154 6.580 1.00 52.44 395 PRO A CA 1
ATOM 3025 C C . PRO A 1 395 ? -1.067 -17.447 8.025 1.00 52.44 395 PRO A C 1
ATOM 3027 O O . PRO A 1 395 ? -1.011 -18.592 8.482 1.00 52.44 395 PRO A O 1
ATOM 3030 N N . ASP A 1 396 ? -1.420 -16.402 8.768 1.00 59.97 396 ASP A N 1
ATOM 3031 C CA . ASP A 1 396 ? -1.989 -16.557 10.098 1.00 59.97 396 ASP A CA 1
ATOM 3032 C C . ASP A 1 396 ? -3.443 -16.987 9.946 1.00 59.97 396 ASP A C 1
ATOM 3034 O O . ASP A 1 396 ? -4.305 -16.165 9.649 1.00 59.97 396 ASP A O 1
ATOM 3038 N N . PHE A 1 397 ? -3.707 -18.278 10.135 1.00 63.38 397 PHE A N 1
ATOM 3039 C CA . PHE A 1 397 ? -5.057 -18.838 10.085 1.00 63.38 397 PHE A CA 1
ATOM 3040 C C . PHE A 1 397 ? -5.831 -18.636 11.393 1.00 63.38 397 PHE A C 1
ATOM 3042 O O . PHE A 1 397 ? -7.017 -18.970 11.459 1.00 63.38 397 PHE A O 1
ATOM 3049 N N . ASN A 1 398 ? -5.178 -18.148 12.456 1.00 73.25 398 ASN A N 1
ATOM 3050 C CA . ASN A 1 398 ? -5.843 -17.978 13.739 1.00 73.25 398 ASN A CA 1
ATOM 3051 C C . ASN A 1 398 ? -7.000 -16.994 13.608 1.00 73.25 398 ASN A C 1
ATOM 3053 O O . ASN A 1 398 ? -6.916 -15.971 12.925 1.00 73.25 398 ASN A O 1
ATOM 3057 N N . ARG A 1 399 ? -8.087 -17.318 14.299 1.00 83.38 399 ARG A N 1
ATOM 3058 C CA . ARG A 1 399 ? -9.261 -16.463 14.387 1.00 83.38 399 ARG A CA 1
ATOM 3059 C C . ARG A 1 399 ? -9.367 -15.838 15.761 1.00 83.38 399 ARG A C 1
ATOM 3061 O O . ARG A 1 399 ? -8.824 -16.350 16.740 1.00 83.38 399 ARG A O 1
ATOM 3068 N N . GLN A 1 400 ? -10.093 -14.739 15.839 1.00 88.56 400 GLN A N 1
ATOM 3069 C CA . GLN A 1 400 ? -10.408 -14.071 17.094 1.00 88.56 400 GLN A CA 1
ATOM 3070 C C . GLN A 1 400 ? -11.899 -14.236 17.391 1.00 88.56 400 GLN A C 1
ATOM 3072 O O . GLN A 1 400 ? -12.734 -14.189 16.492 1.00 88.56 400 GLN A O 1
ATOM 3077 N N . SER A 1 401 ? -12.261 -14.424 18.656 1.00 91.38 401 SER A N 1
ATOM 3078 C CA . SER A 1 401 ? -13.662 -14.442 19.077 1.00 91.38 401 SER A CA 1
ATOM 3079 C C . SER A 1 401 ? -13.851 -13.619 20.335 1.00 91.38 401 SER A C 1
ATOM 3081 O O . SER A 1 401 ? -13.133 -13.787 21.316 1.00 91.38 401 SER A O 1
ATOM 3083 N N . VAL A 1 402 ? -14.865 -12.759 20.328 1.00 94.19 402 VAL A N 1
ATOM 3084 C CA . VAL A 1 402 ? -15.229 -11.931 21.476 1.00 94.19 402 VAL A CA 1
ATOM 3085 C C . VAL A 1 402 ? -16.138 -12.731 22.399 1.00 94.19 402 VAL A C 1
ATOM 3087 O O . VAL A 1 402 ? -17.270 -13.077 22.037 1.00 94.19 402 VAL A O 1
ATOM 3090 N N . SER A 1 403 ? -15.647 -13.043 23.594 1.00 92.81 403 SER A N 1
ATOM 3091 C CA . SER A 1 403 ? -16.396 -13.800 24.602 1.00 92.81 403 SER A CA 1
ATOM 3092 C C . SER A 1 403 ? -17.145 -12.906 25.585 1.00 92.81 403 SER A C 1
ATOM 3094 O O . SER A 1 403 ? -18.140 -13.347 26.165 1.00 92.81 403 SER A O 1
ATOM 3096 N N . ASN A 1 404 ? -16.727 -11.648 25.743 1.00 95.44 404 ASN A N 1
ATOM 3097 C CA . ASN A 1 404 ? -17.375 -10.690 26.632 1.00 95.44 404 ASN A CA 1
ATOM 3098 C C . ASN A 1 404 ? -17.131 -9.234 26.196 1.00 95.44 404 ASN A C 1
ATOM 3100 O O . ASN A 1 404 ? -16.069 -8.902 25.667 1.00 95.44 404 ASN A O 1
ATOM 3104 N N . VAL A 1 405 ? -18.126 -8.378 26.449 1.00 98.06 405 VAL A N 1
ATOM 3105 C CA . VAL A 1 405 ? -18.124 -6.936 26.160 1.00 98.06 405 VAL A CA 1
ATOM 3106 C C . VAL A 1 405 ? -18.565 -6.195 27.423 1.00 98.06 405 VAL A C 1
ATOM 3108 O O . VAL A 1 405 ? -19.709 -6.327 27.855 1.00 98.06 405 VAL A O 1
ATOM 3111 N N . GLU A 1 406 ? -17.675 -5.412 28.031 1.00 98.25 406 GLU A N 1
ATOM 3112 C CA . GLU A 1 406 ? -17.973 -4.604 29.220 1.00 98.25 406 GLU A CA 1
ATOM 3113 C C . GLU A 1 406 ? -17.942 -3.110 28.882 1.00 98.25 406 GLU A C 1
ATOM 3115 O O . GLU A 1 406 ? -16.940 -2.608 28.388 1.00 98.25 406 GLU A O 1
ATOM 3120 N N . PHE A 1 407 ? -19.008 -2.372 29.193 1.00 98.38 407 PHE A N 1
ATOM 3121 C CA . PHE A 1 407 ? -19.036 -0.916 29.038 1.00 98.38 407 PHE A CA 1
ATOM 3122 C C . PHE A 1 407 ? -18.177 -0.216 30.101 1.00 98.38 407 PHE A C 1
ATOM 3124 O O . PHE A 1 407 ? -18.422 -0.382 31.300 1.00 98.38 407 PHE A O 1
ATOM 3131 N N . ILE A 1 408 ? -17.202 0.596 29.675 1.00 97.94 408 ILE A N 1
ATOM 3132 C CA . ILE A 1 408 ? -16.252 1.260 30.587 1.00 97.94 408 ILE A CA 1
ATOM 3133 C C . ILE A 1 408 ? -16.392 2.787 30.651 1.00 97.94 408 ILE A C 1
ATOM 3135 O O . ILE A 1 408 ? -15.858 3.394 31.586 1.00 97.94 408 ILE A O 1
ATOM 3139 N N . GLY A 1 409 ? -17.178 3.407 29.764 1.00 98.00 409 GLY A N 1
ATOM 3140 C CA . GLY A 1 409 ? -17.604 4.801 29.918 1.00 98.00 409 GLY A CA 1
ATOM 3141 C C . GLY A 1 409 ? -18.003 5.509 28.625 1.00 98.00 409 GLY A C 1
ATOM 3142 O O . GLY A 1 409 ? -17.937 4.933 27.540 1.00 98.00 409 GLY A O 1
ATOM 3143 N N . GLU A 1 410 ? -18.418 6.770 28.761 1.00 97.69 410 GLU A N 1
ATOM 3144 C CA . GLU A 1 410 ? -18.804 7.652 27.655 1.00 97.69 410 GLU A CA 1
ATOM 3145 C C . GLU A 1 410 ? -18.325 9.093 27.879 1.00 97.69 410 GLU A C 1
ATOM 3147 O O . GLU A 1 410 ? -18.225 9.564 29.016 1.00 97.69 410 GLU A O 1
ATOM 3152 N N . VAL A 1 411 ? -18.104 9.811 26.779 1.00 97.25 411 VAL A N 1
ATOM 3153 C CA . VAL A 1 411 ? -17.914 11.265 26.738 1.00 97.25 411 VAL A CA 1
ATOM 3154 C C . VAL A 1 411 ? -18.830 11.846 25.670 1.00 97.25 411 VAL A C 1
ATOM 3156 O O . VAL A 1 411 ? -18.930 11.317 24.566 1.00 97.25 411 VAL A O 1
ATOM 3159 N N . THR A 1 412 ? -19.480 12.965 25.987 1.00 95.88 412 THR A N 1
ATOM 3160 C CA . THR A 1 412 ? -20.371 13.672 25.058 1.00 95.88 412 THR A CA 1
ATOM 3161 C C . THR A 1 412 ? -19.924 15.111 24.856 1.00 95.88 412 THR A C 1
ATOM 3163 O O . THR A 1 412 ? -19.607 15.805 25.828 1.00 95.88 412 THR A O 1
ATOM 3166 N N . PHE A 1 413 ? -20.014 15.600 23.625 1.00 94.62 413 PHE A N 1
ATOM 3167 C CA . PHE A 1 413 ? -19.765 16.987 23.260 1.00 94.62 413 PHE A CA 1
ATOM 3168 C C . PHE A 1 413 ? -21.021 17.616 22.648 1.00 94.62 413 PHE A C 1
ATOM 3170 O O . PHE A 1 413 ? -21.681 16.995 21.815 1.00 94.62 413 PHE A O 1
ATOM 3177 N N . PRO A 1 414 ? -21.376 18.856 23.023 1.00 92.56 414 PRO A N 1
ATOM 3178 C CA . PRO A 1 414 ? -22.554 19.510 22.468 1.00 92.56 414 PRO A CA 1
ATOM 3179 C C . PRO A 1 414 ? -22.354 19.852 20.987 1.00 92.56 414 PRO A C 1
ATOM 3181 O O . PRO A 1 414 ? -21.270 20.293 20.593 1.00 92.56 414 PRO A O 1
ATOM 3184 N N . THR A 1 415 ? -23.420 19.763 20.187 1.00 93.94 415 THR A N 1
ATOM 3185 C CA . THR A 1 415 ? -23.411 20.304 18.821 1.00 93.94 415 THR A CA 1
ATOM 3186 C C . THR A 1 415 ? -23.012 21.780 18.826 1.00 93.94 415 THR A C 1
ATOM 3188 O O . THR A 1 415 ? -23.483 22.574 19.646 1.00 93.94 415 THR A O 1
ATOM 3191 N N . GLY A 1 416 ? -22.140 22.154 17.889 1.00 91.94 416 GLY A N 1
ATOM 3192 C CA . GLY A 1 416 ? -21.574 23.498 17.793 1.00 91.94 416 GLY A CA 1
ATOM 3193 C C . GLY A 1 416 ? -20.264 23.678 18.562 1.00 91.94 416 GLY A C 1
ATOM 3194 O O . GLY A 1 416 ? -19.733 24.788 18.574 1.00 91.94 416 GLY A O 1
ATOM 3195 N N . LEU A 1 417 ? -19.723 22.620 19.185 1.00 93.94 417 LEU A N 1
ATOM 3196 C CA . LEU A 1 417 ? -18.324 22.602 19.610 1.00 93.94 417 LEU A CA 1
ATOM 3197 C C . LEU A 1 417 ? -17.427 22.935 18.410 1.00 93.94 417 LEU A C 1
ATOM 3199 O O . LEU A 1 417 ? -17.614 22.399 17.322 1.00 93.94 417 LEU A O 1
ATOM 3203 N N . THR A 1 418 ? -16.437 23.801 18.615 1.00 95.94 418 THR A N 1
ATOM 3204 C CA . THR A 1 418 ? -15.454 24.148 17.584 1.00 95.94 418 THR A CA 1
ATOM 3205 C C . THR A 1 418 ? -14.045 23.804 18.036 1.00 95.94 418 THR A C 1
ATOM 3207 O O . THR A 1 418 ? -13.672 24.145 19.161 1.00 95.94 418 THR A O 1
ATOM 3210 N N . PHE A 1 419 ? -13.247 23.242 17.136 1.00 96.56 419 PHE A N 1
ATOM 3211 C CA . PHE A 1 419 ? -11.813 23.026 17.287 1.00 96.56 419 PHE A CA 1
ATOM 3212 C C . PHE A 1 419 ? -11.089 23.719 16.127 1.00 96.56 419 PHE A C 1
ATOM 3214 O O . PHE A 1 419 ? -11.492 23.571 14.980 1.00 96.56 419 PHE A O 1
ATOM 3221 N N . GLU A 1 420 ? -10.108 24.571 16.433 1.00 96.06 420 GLU A N 1
ATOM 3222 C CA . GLU A 1 420 ? -9.372 25.387 15.444 1.00 96.06 420 GLU A CA 1
ATOM 3223 C C . GLU A 1 420 ? -10.243 26.165 14.433 1.00 96.06 420 GLU A C 1
ATOM 3225 O O . GLU A 1 420 ? -9.861 26.430 13.299 1.00 96.06 420 GLU A O 1
ATOM 3230 N N . GLY A 1 421 ? -11.434 26.595 14.863 1.00 94.81 421 GLY A N 1
ATOM 3231 C CA . GLY A 1 421 ? -12.382 27.326 14.011 1.00 94.81 421 GLY A CA 1
ATOM 3232 C C . GLY A 1 421 ? -13.280 26.438 13.141 1.00 94.81 421 GLY A C 1
ATOM 3233 O O . GLY A 1 421 ? -14.141 26.966 12.439 1.00 94.81 421 GLY A O 1
ATOM 3234 N N . THR A 1 422 ? -13.138 25.120 13.244 1.00 96.25 422 THR A N 1
ATOM 3235 C CA . THR A 1 422 ? -13.949 24.110 12.560 1.00 96.25 422 THR A CA 1
ATOM 3236 C C . THR A 1 422 ? -14.972 23.518 13.523 1.00 96.25 422 THR A C 1
ATOM 3238 O O . THR A 1 422 ? -14.626 23.167 14.652 1.00 96.25 422 THR A O 1
ATOM 3241 N N . GLN A 1 423 ? -16.233 23.392 13.108 1.00 95.56 423 GLN A N 1
ATOM 3242 C CA . GLN A 1 423 ? -17.252 22.743 13.935 1.00 95.56 423 GLN A CA 1
ATOM 3243 C C . GLN A 1 423 ? -17.021 21.228 13.977 1.00 95.56 423 GLN A C 1
ATOM 3245 O O . GLN A 1 423 ? -16.969 20.584 12.935 1.00 95.56 423 GLN A O 1
ATOM 3250 N N . VAL A 1 424 ? -16.913 20.673 15.184 1.00 95.12 424 VAL A N 1
ATOM 3251 C CA . VAL A 1 424 ? -16.845 19.229 15.431 1.00 95.12 424 VAL A CA 1
ATOM 3252 C C . VAL A 1 424 ? -18.243 18.624 15.284 1.00 95.12 424 VAL A C 1
ATOM 3254 O O . VAL A 1 424 ? -19.214 19.125 15.862 1.00 95.12 424 VAL A O 1
ATOM 3257 N N . GLY A 1 425 ? -18.336 17.553 14.509 1.00 93.81 425 GLY A N 1
ATOM 3258 C CA . GLY A 1 425 ? -19.565 16.834 14.190 1.00 93.81 425 GLY A CA 1
ATOM 3259 C C . GLY A 1 425 ? -19.317 15.875 13.034 1.00 93.81 425 GLY A C 1
ATOM 3260 O O . GLY A 1 425 ? -18.211 15.874 12.485 1.00 93.81 425 GLY A O 1
ATOM 3261 N N . GLY A 1 426 ? -20.318 15.082 12.674 1.00 93.75 426 GLY A N 1
ATOM 3262 C CA . GLY A 1 426 ? -20.178 14.193 11.530 1.00 93.75 426 GLY A CA 1
ATOM 3263 C C . GLY A 1 426 ? -19.323 12.963 11.769 1.00 93.75 426 GLY A C 1
ATOM 3264 O O . GLY A 1 426 ? -18.759 12.475 10.811 1.00 93.75 426 GLY A O 1
ATOM 3265 N N . LEU A 1 427 ? -19.065 12.541 13.014 1.00 95.75 427 LEU A N 1
ATOM 3266 C CA . LEU A 1 427 ? -18.069 11.490 13.265 1.00 95.75 427 LEU A CA 1
ATOM 3267 C C . LEU A 1 427 ? -18.604 10.109 12.849 1.00 95.75 427 LEU A C 1
ATOM 3269 O O . LEU A 1 427 ? -19.079 9.361 13.705 1.00 95.75 427 LEU A O 1
ATOM 3273 N N . SER A 1 428 ? -18.513 9.804 11.555 1.00 94.56 428 SER A N 1
ATOM 3274 C CA . SER A 1 428 ? -19.035 8.591 10.915 1.00 94.56 428 SER A CA 1
ATOM 3275 C C . SER A 1 428 ? -18.071 7.409 11.009 1.00 94.56 428 SER A C 1
ATOM 3277 O O . SER A 1 428 ? -18.505 6.281 11.207 1.00 94.56 428 SER A O 1
ATOM 3279 N N . GLY A 1 429 ? -16.759 7.661 11.028 1.00 96.75 429 GLY A N 1
ATOM 3280 C CA . GLY A 1 429 ? -15.732 6.623 11.158 1.00 96.75 429 GLY A CA 1
ATOM 3281 C C . GLY A 1 429 ? -14.621 6.984 12.146 1.00 96.75 429 GLY A C 1
ATOM 3282 O O . GLY A 1 429 ? -14.367 8.160 12.443 1.00 96.75 429 GLY A O 1
ATOM 3283 N N . ILE A 1 430 ? -13.915 5.971 12.658 1.00 98.44 430 ILE A N 1
ATOM 3284 C CA . ILE A 1 430 ? -12.719 6.145 13.494 1.00 98.44 430 ILE A CA 1
ATOM 3285 C C . ILE A 1 430 ? -11.691 5.032 13.245 1.00 98.44 430 ILE A C 1
ATOM 3287 O O . ILE A 1 430 ? -12.044 3.867 13.145 1.00 98.44 430 ILE A O 1
ATOM 3291 N N . ALA A 1 431 ? -10.406 5.384 13.213 1.00 98.12 431 ALA A N 1
ATOM 3292 C CA . ALA A 1 431 ? -9.282 4.459 13.092 1.00 98.12 431 ALA A CA 1
ATOM 3293 C C . ALA A 1 431 ? -8.218 4.745 14.160 1.00 98.12 431 ALA A C 1
ATOM 3295 O O . ALA A 1 431 ? -8.048 5.890 14.578 1.00 98.12 431 ALA A O 1
ATOM 3296 N N . TYR A 1 432 ? -7.488 3.719 14.603 1.00 97.31 432 TYR A N 1
ATOM 3297 C CA . TYR A 1 432 ? -6.444 3.844 15.626 1.00 97.31 432 TYR A CA 1
ATOM 3298 C C . TYR A 1 432 ? -5.046 3.678 15.027 1.00 97.31 432 TYR A C 1
ATOM 3300 O O . TYR A 1 432 ? -4.708 2.621 14.495 1.00 97.31 432 TYR A O 1
ATOM 3308 N N . ASP A 1 433 ? -4.214 4.703 15.183 1.00 92.38 433 ASP A N 1
ATOM 3309 C CA . ASP A 1 433 ? -2.778 4.626 14.947 1.00 92.38 433 ASP A CA 1
ATOM 3310 C C . ASP A 1 433 ? -2.082 4.213 16.244 1.00 92.38 433 ASP A C 1
ATOM 3312 O O . ASP A 1 433 ? -1.855 5.009 17.164 1.00 92.38 433 ASP A O 1
ATOM 3316 N N . ARG A 1 434 ? -1.726 2.930 16.308 1.00 84.12 434 ARG A N 1
ATOM 3317 C CA . ARG A 1 434 ? -1.050 2.332 17.464 1.00 84.12 434 ARG A CA 1
ATOM 3318 C C . ARG A 1 434 ? 0.385 2.820 17.663 1.00 84.12 434 ARG A C 1
ATOM 3320 O O . ARG A 1 434 ? 0.891 2.722 18.779 1.00 84.12 434 ARG A O 1
ATOM 3327 N N . PHE A 1 435 ? 1.049 3.310 16.615 1.00 77.56 435 PHE A N 1
ATOM 3328 C CA . PHE A 1 435 ? 2.449 3.736 16.680 1.00 77.56 435 PHE A CA 1
ATOM 3329 C C . PHE A 1 435 ? 2.569 5.110 17.324 1.00 77.56 435 PHE A C 1
ATOM 3331 O O . PHE A 1 435 ? 3.438 5.329 18.168 1.00 77.56 435 PHE A O 1
ATOM 3338 N N . ASN A 1 436 ? 1.649 6.009 16.977 1.00 82.06 436 ASN A N 1
ATOM 3339 C CA . ASN A 1 436 ? 1.585 7.351 17.551 1.00 82.06 436 ASN A CA 1
ATOM 3340 C C . ASN A 1 436 ? 0.606 7.454 18.729 1.00 82.06 436 ASN A C 1
ATOM 3342 O O . ASN A 1 436 ? 0.581 8.469 19.427 1.00 82.06 436 ASN A O 1
ATOM 3346 N N . ASN A 1 437 ? -0.160 6.391 18.991 1.00 89.56 437 ASN A N 1
ATOM 3347 C CA . ASN A 1 437 ? -1.187 6.321 20.027 1.00 89.56 437 ASN A CA 1
ATOM 3348 C C . ASN A 1 437 ? -2.224 7.454 19.901 1.00 89.56 437 ASN A C 1
ATOM 3350 O O . ASN A 1 437 ? -2.563 8.136 20.875 1.00 89.56 437 ASN A O 1
ATOM 3354 N N . VAL A 1 438 ? -2.720 7.647 18.680 1.00 97.12 438 VAL A N 1
ATOM 3355 C CA . VAL A 1 438 ? -3.761 8.620 18.327 1.00 97.12 438 VAL A CA 1
ATOM 3356 C C . VAL A 1 438 ? -4.864 7.936 17.530 1.00 97.12 438 VAL A C 1
ATOM 3358 O O . VAL A 1 438 ? -4.676 6.852 16.989 1.00 97.12 438 VAL A O 1
ATOM 3361 N N . PHE A 1 439 ? -6.028 8.569 17.464 1.00 98.62 439 PHE A N 1
ATOM 3362 C CA . PHE A 1 439 ? -7.137 8.137 16.627 1.00 98.62 439 PHE A CA 1
ATOM 3363 C C . PHE A 1 439 ? -7.401 9.169 15.538 1.00 98.62 439 PHE A C 1
ATOM 3365 O O . PHE A 1 439 ? -7.306 10.369 15.794 1.00 98.62 439 PHE A O 1
ATOM 3372 N N . TYR A 1 440 ? -7.791 8.705 14.359 1.00 98.56 440 TYR A N 1
ATOM 3373 C CA . TYR A 1 440 ? -8.272 9.535 13.263 1.00 98.56 440 TYR A CA 1
ATOM 3374 C C . TYR A 1 440 ? -9.766 9.299 13.100 1.00 98.56 440 TYR A C 1
ATOM 3376 O O . TYR A 1 440 ? -10.172 8.160 12.907 1.00 98.56 440 TYR A O 1
ATOM 3384 N N . SER A 1 441 ? -10.586 10.343 13.200 1.00 98.12 441 SER A N 1
ATOM 3385 C CA . SER A 1 441 ? -12.037 10.231 13.012 1.00 98.12 441 SER A CA 1
ATOM 3386 C C . SER A 1 441 ? -12.497 11.127 11.874 1.00 98.12 441 SER A C 1
ATOM 3388 O O . SER A 1 441 ? -12.234 12.332 11.890 1.00 98.12 441 SER A O 1
ATOM 3390 N N . ILE A 1 442 ? -13.124 10.527 10.866 1.00 98.00 442 ILE A N 1
ATOM 3391 C CA . ILE A 1 442 ? -13.593 11.218 9.664 1.00 98.00 442 ILE A CA 1
ATOM 3392 C C . ILE A 1 442 ? -14.910 11.943 9.944 1.00 98.00 442 ILE A C 1
ATOM 3394 O O . ILE A 1 442 ? -15.694 11.510 10.783 1.00 98.00 442 ILE A O 1
ATOM 3398 N N . SER A 1 443 ? -15.096 13.091 9.290 1.00 97.31 443 SER A N 1
ATOM 3399 C CA . SER A 1 443 ? -16.350 13.835 9.300 1.00 97.31 443 SER A CA 1
ATOM 3400 C C . SER A 1 443 ? -17.143 13.566 8.016 1.00 97.31 443 SER A C 1
ATOM 3402 O O . SER A 1 443 ? -16.612 13.834 6.937 1.00 97.31 443 SER A O 1
ATOM 3404 N N . ASP A 1 444 ? -18.410 13.173 8.145 1.00 94.88 444 ASP A N 1
ATOM 3405 C CA . ASP A 1 444 ? -19.407 13.032 7.066 1.00 94.88 444 ASP A CA 1
ATOM 3406 C C . ASP A 1 444 ? -19.812 14.361 6.405 1.00 94.88 444 ASP A C 1
ATOM 3408 O O . ASP A 1 444 ? -20.569 14.418 5.435 1.00 94.88 444 ASP A O 1
ATOM 3412 N N . ASP A 1 445 ? -19.291 15.487 6.904 1.00 95.56 445 ASP A N 1
ATOM 3413 C CA . ASP A 1 445 ? -19.603 16.790 6.351 1.00 95.56 445 ASP A CA 1
ATOM 3414 C C . ASP A 1 445 ? -19.130 16.863 4.901 1.00 95.56 445 ASP A C 1
ATOM 3416 O O . ASP A 1 445 ? -17.939 16.964 4.583 1.00 95.56 445 ASP A O 1
ATOM 3420 N N . ARG A 1 446 ? -20.116 16.939 4.014 1.00 95.00 446 ARG A N 1
ATOM 3421 C CA . ARG A 1 446 ? -19.976 17.043 2.561 1.00 95.00 446 ARG A CA 1
ATOM 3422 C C . ARG A 1 446 ? -19.452 18.402 2.099 1.00 95.00 446 ARG A C 1
ATOM 3424 O O . ARG A 1 446 ? -19.866 18.942 1.069 1.00 95.00 446 ARG A O 1
ATOM 3431 N N . SER A 1 447 ? -18.558 19.001 2.872 1.00 96.06 447 SER A N 1
ATOM 3432 C CA . SER A 1 447 ? -18.076 20.370 2.741 1.00 96.06 447 SER A CA 1
ATOM 3433 C C . SER A 1 447 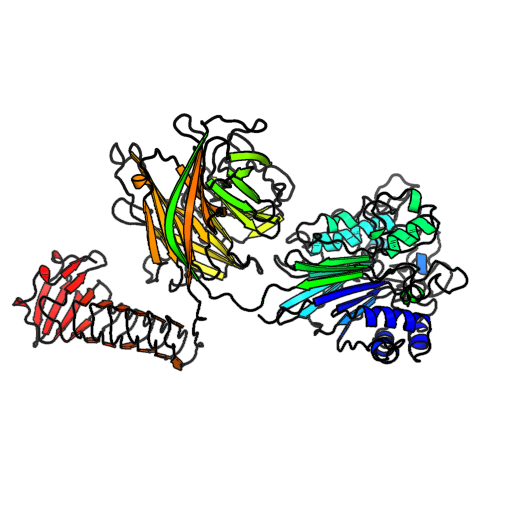? -19.165 21.444 2.874 1.00 96.06 447 SER A C 1
ATOM 3435 O O . SER A 1 447 ? -19.049 22.525 2.289 1.00 96.06 447 SER A O 1
ATOM 3437 N N . GLN A 1 448 ? -20.243 21.154 3.608 1.00 94.69 448 GLN A N 1
ATOM 3438 C CA . GLN A 1 448 ? -21.374 22.055 3.838 1.00 94.69 448 GLN A CA 1
ATOM 3439 C C . GLN A 1 448 ? -21.092 23.066 4.947 1.00 94.69 448 GLN A C 1
ATOM 3441 O O . GLN A 1 448 ? -21.414 24.249 4.784 1.00 94.69 448 GLN A O 1
ATOM 3446 N N . PHE A 1 449 ? -20.497 22.622 6.057 1.00 94.00 449 PHE A N 1
ATOM 3447 C CA . PHE A 1 449 ? -20.166 23.491 7.189 1.00 94.00 449 PHE A CA 1
ATOM 3448 C C . PHE A 1 449 ? -18.704 23.937 7.142 1.00 94.00 449 PHE A C 1
ATOM 3450 O O . PHE A 1 449 ? -18.410 25.130 7.256 1.00 94.00 449 PHE A O 1
ATOM 3457 N N . ASN A 1 450 ? -17.792 22.997 6.917 1.00 95.94 450 ASN A N 1
ATOM 3458 C CA . ASN A 1 450 ? -16.360 23.215 6.734 1.00 95.94 450 ASN A CA 1
ATOM 3459 C C . ASN A 1 450 ? -15.838 22.242 5.662 1.00 95.94 450 ASN A C 1
ATOM 3461 O O . ASN A 1 450 ? -16.500 21.239 5.434 1.00 95.94 450 ASN A O 1
ATOM 3465 N N . PRO A 1 451 ? -14.683 22.484 5.007 1.00 97.25 451 PRO A N 1
ATOM 3466 C CA . PRO A 1 451 ? -14.101 21.517 4.070 1.00 97.25 451 PRO A CA 1
ATOM 3467 C C . PRO A 1 451 ? -14.061 20.089 4.639 1.00 97.25 451 PRO A C 1
ATOM 3469 O O . PRO A 1 451 ? -13.902 19.920 5.852 1.00 97.25 451 PRO A O 1
ATOM 3472 N N . ALA A 1 452 ? -14.212 19.085 3.771 1.00 98.00 452 ALA A N 1
ATOM 3473 C CA . ALA A 1 452 ? -14.128 17.677 4.154 1.00 98.00 452 ALA A CA 1
ATOM 3474 C C . ALA A 1 452 ? -12.811 17.408 4.898 1.00 98.00 452 ALA A C 1
ATOM 3476 O O . ALA A 1 452 ? -11.770 17.986 4.563 1.00 98.00 452 ALA A O 1
ATOM 3477 N N . ARG A 1 453 ? -12.861 16.591 5.952 1.00 98.31 453 ARG A N 1
ATOM 3478 C CA . ARG A 1 453 ? -11.802 16.562 6.969 1.00 98.31 453 ARG A CA 1
ATOM 3479 C C . ARG A 1 453 ? -11.878 15.343 7.870 1.00 98.31 453 ARG A C 1
ATOM 3481 O O . ARG A 1 453 ? -12.964 14.817 8.093 1.00 98.31 453 ARG A O 1
ATOM 3488 N N . PHE A 1 454 ? -10.757 15.020 8.500 1.00 98.44 454 PHE A N 1
ATOM 3489 C CA . PHE A 1 454 ? -10.718 14.161 9.679 1.00 98.44 454 PHE A CA 1
ATOM 3490 C C . PHE A 1 454 ? -10.105 14.901 10.873 1.00 98.44 454 PHE A C 1
ATOM 3492 O O . PHE A 1 454 ? -9.414 15.914 10.730 1.00 98.44 454 PHE A O 1
ATOM 3499 N N . TYR A 1 455 ? -10.378 14.395 12.069 1.00 98.38 455 TYR A N 1
ATOM 3500 C CA . TYR A 1 455 ? -9.840 14.882 13.331 1.00 98.38 455 TYR A CA 1
ATOM 3501 C C . TYR A 1 455 ? -8.818 13.902 13.882 1.00 98.38 455 TYR A C 1
ATOM 3503 O O . TYR A 1 455 ? -9.077 12.701 13.922 1.00 98.38 455 TYR A O 1
ATOM 3511 N N . THR A 1 456 ? -7.710 14.427 14.396 1.00 98.56 456 THR A N 1
ATOM 3512 C CA . THR A 1 456 ? -6.776 13.650 15.212 1.00 98.56 456 THR A CA 1
ATOM 3513 C C . THR A 1 456 ? -7.173 13.788 16.675 1.00 98.56 456 THR A C 1
ATOM 3515 O O . THR A 1 456 ? -7.324 14.896 17.193 1.00 98.56 456 THR A O 1
ATOM 3518 N N . LEU A 1 457 ? -7.343 12.664 17.357 1.00 97.31 457 LEU A N 1
ATOM 3519 C CA . LEU A 1 457 ? -7.818 12.560 18.731 1.00 97.31 457 LEU A CA 1
ATOM 3520 C C . LEU A 1 457 ? -6.801 11.792 19.576 1.00 97.31 457 LEU A C 1
ATOM 3522 O O . LEU A 1 457 ? -6.198 10.823 19.123 1.00 97.31 457 LEU A O 1
ATOM 3526 N N . SER A 1 458 ? -6.674 12.151 20.847 1.00 97.50 458 SER A N 1
ATOM 3527 C CA . SER A 1 458 ? -6.111 11.258 21.863 1.00 97.50 458 SER A CA 1
ATOM 3528 C C . SER A 1 458 ? -7.220 10.828 22.815 1.00 97.50 458 SER A C 1
ATOM 3530 O O . SER A 1 458 ? -7.951 11.691 23.308 1.00 97.50 458 SER A O 1
ATOM 3532 N N . ILE A 1 459 ? -7.308 9.528 23.098 1.00 98.06 459 ILE A N 1
ATOM 3533 C CA . ILE A 1 459 ? -8.249 8.953 24.066 1.00 98.06 459 ILE A CA 1
ATOM 3534 C C . ILE A 1 459 ? -7.435 8.256 25.155 1.00 98.06 459 ILE A C 1
ATOM 3536 O O . ILE A 1 459 ? -6.760 7.257 24.902 1.00 98.06 459 ILE A O 1
ATOM 3540 N N . ASN A 1 460 ? -7.457 8.805 26.366 1.00 96.69 460 ASN A N 1
ATOM 3541 C CA . ASN A 1 460 ? -6.720 8.263 27.502 1.00 96.69 460 ASN A CA 1
ATOM 3542 C C . ASN A 1 460 ? -7.563 7.228 28.259 1.00 96.69 460 ASN A C 1
ATOM 3544 O O . ASN A 1 460 ? -8.530 7.588 28.905 1.00 96.69 460 ASN A O 1
ATOM 3548 N N . LEU A 1 461 ? -7.157 5.957 28.227 1.00 96.56 461 LEU A N 1
ATOM 3549 C CA . LEU A 1 461 ? -7.806 4.871 28.982 1.00 96.56 461 LEU A CA 1
ATOM 3550 C C . LEU A 1 461 ? -6.882 4.274 30.056 1.00 96.56 461 LEU A C 1
ATOM 3552 O O . LEU A 1 461 ? -7.029 3.117 30.454 1.00 96.56 461 LEU A O 1
ATOM 3556 N N . SER A 1 462 ? -5.869 5.028 30.497 1.00 93.75 462 SER A N 1
ATOM 3557 C CA . SER A 1 462 ? -4.819 4.513 31.389 1.00 93.75 462 SER A CA 1
ATOM 3558 C C . SER A 1 462 ? -5.323 4.087 32.772 1.00 93.75 462 SER A C 1
ATOM 3560 O O . SER A 1 462 ? -4.676 3.267 33.426 1.00 93.75 462 SER A O 1
ATOM 3562 N N . ASP A 1 463 ? -6.473 4.597 33.213 1.00 94.62 463 ASP A N 1
ATOM 3563 C CA . ASP A 1 463 ? -7.132 4.197 34.458 1.00 94.62 463 ASP A CA 1
ATOM 3564 C C . ASP A 1 463 ? -8.218 3.116 34.262 1.00 94.62 463 ASP A C 1
ATOM 3566 O O . ASP A 1 463 ? -8.836 2.673 35.235 1.00 94.62 463 ASP A O 1
ATOM 3570 N N . GLY A 1 464 ? -8.410 2.650 33.022 1.00 94.62 464 GLY A N 1
ATOM 3571 C CA . GLY A 1 464 ? -9.380 1.624 32.650 1.00 94.62 464 GLY A CA 1
ATOM 3572 C C . GLY A 1 464 ? -10.815 2.126 32.477 1.00 94.62 464 GLY A C 1
ATOM 3573 O O . GLY A 1 464 ? -11.728 1.301 32.421 1.00 94.62 464 GLY A O 1
ATOM 3574 N N . ARG A 1 465 ? -11.047 3.443 32.427 1.00 96.62 465 ARG A N 1
ATOM 3575 C CA . ARG A 1 465 ? -12.366 4.043 32.192 1.00 96.62 465 ARG A CA 1
ATOM 3576 C C . ARG A 1 465 ? -12.287 5.089 31.084 1.00 96.62 465 ARG A C 1
ATOM 3578 O O . ARG A 1 465 ? -11.204 5.478 30.674 1.00 96.62 465 ARG A O 1
ATOM 3585 N N . LEU A 1 466 ? -13.454 5.487 30.584 1.00 98.19 466 LEU A N 1
ATOM 3586 C CA . LEU A 1 466 ? -13.597 6.651 29.715 1.00 98.19 466 LEU A CA 1
ATOM 3587 C C . LEU A 1 466 ? -14.473 7.685 30.428 1.00 98.19 466 LEU A C 1
ATOM 3589 O O . LEU A 1 466 ? -15.652 7.419 30.685 1.00 98.19 466 LEU A O 1
ATOM 3593 N N . ASP A 1 467 ? -13.914 8.846 30.760 1.00 96.88 467 ASP A N 1
ATOM 3594 C CA . ASP A 1 467 ? -14.648 9.948 31.370 1.00 96.88 467 ASP A CA 1
ATOM 3595 C C . ASP A 1 467 ? -14.228 11.350 30.873 1.00 96.88 467 ASP A C 1
ATOM 3597 O O . ASP A 1 467 ? -13.443 11.538 29.938 1.00 96.88 467 ASP A O 1
ATOM 3601 N N . ASN A 1 468 ? -14.885 12.380 31.421 1.00 94.62 468 ASN A N 1
ATOM 3602 C CA . ASN A 1 468 ? -14.711 13.761 30.977 1.00 94.62 468 ASN A CA 1
ATOM 3603 C C . ASN A 1 468 ? -13.277 14.253 31.217 1.00 94.62 468 ASN A C 1
ATOM 3605 O O . ASN A 1 468 ? -12.910 14.613 32.336 1.00 94.62 468 ASN A O 1
ATOM 3609 N N . GLY A 1 469 ? -12.533 14.419 30.126 1.00 93.94 469 GLY A N 1
ATOM 3610 C CA . GLY A 1 469 ? -11.136 14.856 30.129 1.00 93.94 469 GLY A CA 1
ATOM 3611 C C . GLY A 1 469 ? -10.212 13.889 29.394 1.00 93.94 469 GLY A C 1
ATOM 3612 O O . GLY A 1 469 ? -9.108 14.289 29.031 1.00 93.94 469 GLY A O 1
ATOM 3613 N N . ASP A 1 470 ? -10.679 12.670 29.117 1.00 97.75 470 ASP A N 1
ATOM 3614 C CA . ASP A 1 470 ? -9.878 11.639 28.455 1.00 97.75 470 ASP A CA 1
ATOM 3615 C C . ASP A 1 470 ? -9.799 11.798 26.940 1.00 97.75 470 ASP A C 1
ATOM 3617 O O . ASP A 1 470 ? -8.812 11.386 26.333 1.00 97.75 470 ASP A O 1
ATOM 3621 N N . VAL A 1 471 ? -10.810 12.417 26.328 1.00 97.88 471 VAL A N 1
ATOM 3622 C CA . VAL A 1 471 ? -10.834 12.714 24.893 1.00 97.88 471 VAL A CA 1
ATOM 3623 C C . VAL A 1 471 ? -10.330 14.133 24.658 1.00 97.88 471 VAL A C 1
ATOM 3625 O O . VAL A 1 471 ? -10.906 15.101 25.157 1.00 97.88 471 VAL A O 1
ATOM 3628 N N . THR A 1 472 ? -9.284 14.263 23.844 1.00 97.12 472 THR A N 1
ATOM 3629 C CA . THR A 1 472 ? -8.745 15.555 23.403 1.00 97.12 472 THR A CA 1
ATOM 3630 C C . THR A 1 472 ? -8.582 15.573 21.887 1.00 97.12 472 THR A C 1
ATOM 3632 O O . THR A 1 472 ? -7.951 14.680 21.329 1.00 97.12 472 THR A O 1
ATOM 3635 N N . PHE A 1 473 ? -9.117 16.606 21.233 1.00 96.69 473 PHE A N 1
ATOM 3636 C CA . PHE A 1 473 ? -8.833 16.917 19.829 1.00 96.69 473 PHE A CA 1
ATOM 3637 C C . PHE A 1 473 ? -7.439 17.543 19.734 1.00 96.69 473 PHE A C 1
ATOM 3639 O O . PHE A 1 473 ? -7.151 18.509 20.443 1.00 96.69 473 PHE A O 1
ATOM 3646 N N . GLN A 1 474 ? -6.583 16.957 18.904 1.00 97.31 474 GLN A N 1
ATOM 3647 C CA . GLN A 1 474 ? -5.182 17.338 18.719 1.00 97.31 474 GLN A CA 1
ATOM 3648 C C . GLN A 1 474 ? -4.971 18.114 17.419 1.00 97.31 474 GLN A C 1
ATOM 3650 O O . GLN A 1 474 ? -4.178 19.048 17.405 1.00 97.31 474 GLN A O 1
ATOM 3655 N N . ASP A 1 475 ? -5.683 17.735 16.354 1.00 98.00 475 ASP A N 1
ATOM 3656 C CA . ASP A 1 475 ? -5.553 18.345 15.029 1.00 98.00 475 ASP A CA 1
ATOM 3657 C C . ASP A 1 475 ? -6.853 18.198 14.217 1.00 98.00 475 ASP A C 1
ATOM 3659 O O . ASP A 1 475 ? -7.706 17.358 14.531 1.00 98.00 475 ASP A O 1
ATOM 3663 N N . VAL A 1 476 ? -7.002 19.015 13.174 1.00 98.25 476 VAL A N 1
ATOM 3664 C CA . VAL A 1 476 ? -8.046 18.899 12.152 1.00 98.25 476 VAL A CA 1
ATOM 3665 C C . VAL A 1 476 ? -7.430 19.034 10.763 1.00 98.25 476 VAL A C 1
ATOM 3667 O O . VAL A 1 476 ? -6.954 20.095 10.361 1.00 98.25 476 VAL A O 1
ATOM 3670 N N . THR A 1 477 ? -7.488 17.956 9.991 1.00 98.50 477 THR A N 1
ATOM 3671 C CA . THR A 1 477 ? -6.828 17.869 8.689 1.00 98.50 477 THR A CA 1
ATOM 3672 C C . THR A 1 477 ? -7.870 17.903 7.582 1.00 98.50 477 THR A C 1
ATOM 3674 O O . THR A 1 477 ? -8.776 17.074 7.538 1.00 98.50 477 THR A O 1
ATOM 3677 N N . THR A 1 478 ? -7.755 18.880 6.680 1.00 98.38 478 THR A N 1
ATOM 3678 C CA . THR A 1 478 ? -8.602 18.945 5.479 1.00 98.38 478 THR A CA 1
ATOM 3679 C C . THR A 1 478 ? -8.159 17.876 4.492 1.00 98.38 478 THR A C 1
ATOM 3681 O O . THR A 1 478 ? -6.975 17.815 4.168 1.00 98.38 478 THR A O 1
ATOM 3684 N N . ILE A 1 479 ? -9.100 17.084 3.979 1.00 98.06 479 ILE A N 1
ATOM 3685 C CA . ILE A 1 479 ? -8.813 16.165 2.878 1.00 98.06 479 ILE A CA 1
ATOM 3686 C C . ILE A 1 479 ? -8.919 16.892 1.535 1.00 98.06 479 ILE A C 1
ATOM 3688 O O . ILE A 1 479 ? -9.785 17.745 1.316 1.00 98.06 479 ILE A O 1
ATOM 3692 N N . THR A 1 480 ? -7.994 16.575 0.643 1.00 97.56 480 THR A N 1
ATOM 3693 C CA . THR A 1 480 ? -7.780 17.235 -0.643 1.00 97.56 480 THR A CA 1
ATOM 3694 C C . THR A 1 480 ? -7.602 16.200 -1.742 1.00 97.56 480 THR A C 1
ATOM 3696 O O . THR A 1 480 ? -7.181 15.073 -1.478 1.00 97.56 480 THR A O 1
ATOM 3699 N N . ASP A 1 481 ? -7.929 16.590 -2.970 1.00 94.62 481 ASP A N 1
ATOM 3700 C CA . ASP A 1 481 ? -7.686 15.775 -4.153 1.00 94.62 481 ASP A CA 1
ATOM 3701 C C . ASP A 1 481 ? -6.179 15.595 -4.427 1.00 94.62 481 ASP A C 1
ATOM 3703 O O . ASP A 1 481 ? -5.309 16.151 -3.746 1.00 94.62 481 ASP A O 1
ATOM 3707 N N . GLU A 1 482 ? -5.854 14.828 -5.466 1.00 88.56 482 GLU A N 1
ATOM 3708 C CA . GLU A 1 482 ? -4.475 14.568 -5.903 1.00 88.56 482 GLU A CA 1
ATOM 3709 C C . GLU A 1 482 ? -3.666 15.845 -6.203 1.00 88.56 482 GLU A C 1
ATOM 3711 O O . GLU A 1 482 ? -2.438 15.856 -6.084 1.00 88.56 482 GLU A O 1
ATOM 3716 N N . ASN A 1 483 ? -4.339 16.957 -6.515 1.00 88.56 483 ASN A N 1
ATOM 3717 C CA . ASN A 1 483 ? -3.744 18.260 -6.816 1.00 88.56 483 ASN A CA 1
ATOM 3718 C C . ASN A 1 483 ? -3.633 19.163 -5.573 1.00 88.56 483 ASN A C 1
ATOM 3720 O O . ASN A 1 483 ? -3.292 20.347 -5.685 1.00 88.56 483 ASN A O 1
ATOM 3724 N N . GLY A 1 484 ? -3.936 18.629 -4.386 1.00 90.06 484 GLY A N 1
ATOM 3725 C CA . GLY A 1 484 ? -3.929 19.365 -3.125 1.00 90.06 484 GLY A CA 1
ATOM 3726 C C . GLY A 1 484 ? -5.060 20.389 -3.013 1.00 90.06 484 GLY A C 1
ATOM 3727 O O . GLY A 1 484 ? -4.953 21.329 -2.222 1.00 90.06 484 GLY A O 1
ATOM 3728 N N . GLN A 1 485 ? -6.127 20.262 -3.810 1.00 96.69 485 GLN A N 1
ATOM 3729 C CA . GLN A 1 485 ? -7.296 21.134 -3.714 1.00 96.69 485 GLN A CA 1
ATOM 3730 C C . GLN A 1 485 ? -8.350 20.528 -2.780 1.00 96.69 485 GLN A C 1
ATOM 3732 O O . GLN A 1 485 ? -8.665 19.344 -2.897 1.00 96.69 485 GLN A O 1
ATOM 3737 N N . PRO A 1 486 ? -8.947 21.314 -1.865 1.00 97.38 486 PRO A N 1
ATOM 3738 C CA . PRO A 1 486 ? -10.072 20.841 -1.068 1.00 97.38 486 PRO A CA 1
ATOM 3739 C C . PRO A 1 486 ? -11.237 20.408 -1.954 1.00 97.38 486 PRO A C 1
ATOM 3741 O O . PRO A 1 486 ? -11.579 21.096 -2.923 1.00 97.38 486 PRO A O 1
ATOM 3744 N N . PHE A 1 487 ? -11.884 19.306 -1.583 1.00 96.25 487 PHE A N 1
ATOM 3745 C CA . PHE A 1 487 ? -13.059 18.834 -2.301 1.00 96.25 487 PHE A CA 1
ATOM 3746 C C . PHE A 1 487 ? -14.176 19.883 -2.313 1.00 96.25 487 PHE A C 1
ATOM 3748 O O . PHE A 1 487 ? -14.423 20.605 -1.342 1.00 96.25 487 PHE A O 1
ATOM 3755 N N . ALA A 1 488 ? -14.872 19.975 -3.444 1.00 96.00 488 ALA A N 1
ATOM 3756 C CA . ALA A 1 488 ? -15.962 20.923 -3.607 1.00 96.00 488 ALA A CA 1
ATOM 3757 C C . ALA A 1 488 ? -17.187 20.521 -2.768 1.00 96.00 488 ALA A C 1
ATOM 3759 O O . ALA A 1 488 ? -17.439 19.342 -2.511 1.00 96.00 488 ALA A O 1
ATOM 3760 N N . LEU A 1 489 ? -18.009 21.513 -2.419 1.00 95.38 489 LEU A N 1
ATOM 3761 C CA . LEU A 1 489 ? -19.297 21.322 -1.751 1.00 95.38 489 LEU A CA 1
ATOM 3762 C C . LEU A 1 489 ? -20.128 20.210 -2.418 1.00 95.38 489 LEU A C 1
ATOM 3764 O O . LEU A 1 489 ? -20.512 20.328 -3.585 1.00 95.38 489 LEU A O 1
ATOM 3768 N N . ASN A 1 490 ? -20.473 19.186 -1.635 1.00 92.50 490 ASN A N 1
ATOM 3769 C CA . ASN A 1 490 ? -21.244 18.007 -2.019 1.00 92.50 490 ASN A CA 1
ATOM 3770 C C . ASN A 1 490 ? -20.644 17.197 -3.190 1.00 92.50 490 ASN A C 1
ATOM 3772 O O . ASN A 1 490 ? -21.396 16.655 -4.005 1.00 92.50 490 ASN A O 1
ATOM 3776 N N . SER A 1 491 ? -19.316 17.186 -3.335 1.00 93.44 491 SER A N 1
ATOM 3777 C CA . SER A 1 491 ? -18.620 16.354 -4.335 1.00 93.44 491 SER A CA 1
ATOM 3778 C C . SER A 1 491 ? -18.225 14.966 -3.821 1.00 93.44 491 SER A C 1
ATOM 3780 O O . SER A 1 491 ? -17.886 14.108 -4.625 1.00 93.44 491 SER A O 1
ATOM 3782 N N . LEU A 1 492 ? -18.334 14.752 -2.512 1.00 94.12 492 LEU A N 1
ATOM 3783 C CA . LEU A 1 492 ? -18.104 13.500 -1.799 1.00 94.12 492 LEU A CA 1
ATOM 3784 C C . LEU A 1 492 ? -19.082 13.394 -0.623 1.00 94.12 492 LEU A C 1
ATOM 3786 O O . LEU A 1 492 ? -19.780 14.370 -0.307 1.00 94.12 492 LEU A O 1
ATOM 3790 N N . ASP A 1 493 ? -19.130 12.212 -0.030 1.00 94.75 493 ASP A N 1
ATOM 3791 C CA . ASP A 1 493 ? -19.933 11.876 1.144 1.00 94.75 493 ASP A CA 1
ATOM 3792 C C . ASP A 1 493 ? -19.121 10.894 2.010 1.00 94.75 493 ASP A C 1
ATOM 3794 O O . ASP A 1 493 ? -19.202 9.690 1.771 1.00 94.75 493 ASP A O 1
ATOM 3798 N N . PRO A 1 494 ? -18.164 11.392 2.825 1.00 96.25 494 PRO A N 1
ATOM 3799 C CA . PRO A 1 494 ? -17.180 10.554 3.513 1.00 96.25 494 PRO A CA 1
ATOM 3800 C C . PRO A 1 494 ? -17.803 9.773 4.671 1.00 96.25 494 PRO A C 1
ATOM 3802 O O . PRO A 1 494 ? -18.431 10.387 5.518 1.00 96.25 494 PRO A O 1
ATOM 3805 N N . GLU A 1 495 ? -17.534 8.474 4.782 1.00 94.62 495 GLU A N 1
ATOM 3806 C CA . GLU A 1 495 ? -18.119 7.660 5.862 1.00 94.62 495 GLU A CA 1
ATOM 3807 C C . GLU A 1 495 ? -17.066 6.864 6.635 1.00 94.62 495 GLU A C 1
ATOM 3809 O O . GLU A 1 495 ? -16.740 7.172 7.781 1.00 94.62 495 GLU A O 1
ATOM 3814 N N . GLY A 1 496 ? -16.463 5.870 5.989 1.00 96.25 496 GLY A N 1
ATOM 3815 C CA . GLY A 1 496 ? -15.496 4.985 6.620 1.00 96.25 496 GLY A CA 1
ATOM 3816 C C . GLY A 1 496 ? -14.079 5.550 6.598 1.00 96.25 496 GLY A C 1
ATOM 3817 O O . GLY A 1 496 ? -13.667 6.245 5.664 1.00 96.25 496 GLY A O 1
ATOM 3818 N N . ILE A 1 497 ? -13.290 5.204 7.615 1.00 98.38 497 ILE A N 1
ATOM 3819 C CA . ILE A 1 497 ? -11.859 5.516 7.689 1.00 98.38 497 ILE A CA 1
ATOM 3820 C C . ILE A 1 497 ? -11.084 4.327 8.252 1.00 98.38 497 ILE A C 1
ATOM 3822 O O . ILE A 1 497 ? -11.430 3.787 9.297 1.00 98.38 497 ILE A O 1
ATOM 3826 N N . ALA A 1 498 ? -9.991 3.952 7.592 1.00 98.06 498 ALA A N 1
ATOM 3827 C CA . ALA A 1 498 ? -9.090 2.908 8.060 1.00 98.06 498 ALA A CA 1
ATOM 3828 C C . ALA A 1 498 ? -7.639 3.389 8.017 1.00 98.06 498 ALA A C 1
ATOM 3830 O O . ALA A 1 498 ? -7.169 3.919 7.011 1.00 98.06 498 ALA A O 1
ATOM 3831 N N . PHE A 1 499 ? -6.917 3.188 9.118 1.00 95.12 499 PHE A N 1
ATOM 3832 C CA . PHE A 1 499 ? -5.490 3.481 9.198 1.00 95.12 499 PHE A CA 1
ATOM 3833 C C . PHE A 1 499 ? -4.701 2.302 8.642 1.00 95.12 499 PHE A C 1
ATOM 3835 O O . PHE A 1 499 ? -4.841 1.177 9.128 1.00 95.12 499 PHE A O 1
ATOM 3842 N N . SER A 1 500 ? -3.856 2.572 7.652 1.00 88.75 500 SER A N 1
ATOM 3843 C CA . SER A 1 500 ? -2.847 1.617 7.229 1.00 88.75 500 SER A CA 1
ATOM 3844 C C . SER A 1 500 ? -1.579 1.834 8.043 1.00 88.75 500 SER A C 1
ATOM 3846 O O . SER A 1 500 ? -1.133 2.965 8.224 1.00 88.75 500 SER A O 1
ATOM 3848 N N . GLU A 1 501 ? -0.931 0.751 8.474 1.00 77.88 501 GLU A N 1
ATOM 3849 C CA . GLU A 1 501 ? 0.380 0.821 9.145 1.00 77.88 501 GLU A CA 1
ATOM 3850 C C . GLU A 1 501 ? 1.486 1.394 8.244 1.00 77.88 501 GLU A C 1
ATOM 3852 O O . GLU A 1 501 ? 2.556 1.767 8.716 1.00 77.88 501 GLU A O 1
ATOM 3857 N N . ARG A 1 502 ? 1.159 1.581 6.964 1.00 68.56 502 ARG A N 1
ATOM 3858 C CA . ARG A 1 502 ? 1.786 2.483 6.000 1.00 68.56 502 ARG A CA 1
ATOM 3859 C C . ARG A 1 502 ? 1.660 3.978 6.359 1.00 68.56 502 ARG A C 1
ATOM 3861 O O . ARG A 1 502 ? 1.893 4.838 5.524 1.00 68.56 502 ARG A O 1
ATOM 3868 N N . GLY A 1 503 ? 1.247 4.356 7.565 1.00 77.81 503 GLY A N 1
ATOM 3869 C CA . GLY A 1 503 ? 1.105 5.769 7.933 1.00 77.81 503 GLY A CA 1
ATOM 3870 C C . GLY A 1 503 ? 0.228 6.555 6.951 1.00 77.81 503 GLY A C 1
ATOM 3871 O O . GLY A 1 503 ? 0.539 7.703 6.640 1.00 77.81 503 GLY A O 1
ATOM 3872 N N . THR A 1 504 ? -0.814 5.920 6.417 1.00 89.50 504 THR A N 1
ATOM 3873 C CA . THR A 1 504 ? -1.776 6.493 5.467 1.00 89.50 504 THR A CA 1
ATOM 3874 C C . THR A 1 504 ? -3.192 6.153 5.918 1.00 89.50 504 THR A C 1
ATOM 3876 O O . THR A 1 504 ? -3.404 5.339 6.824 1.00 89.50 504 THR A O 1
ATOM 3879 N N . LEU A 1 505 ? -4.178 6.820 5.326 1.00 96.75 505 LEU A N 1
ATOM 3880 C CA . LEU A 1 505 ? -5.589 6.640 5.642 1.00 96.75 505 LEU A CA 1
ATOM 3881 C C . LEU A 1 505 ? -6.342 6.256 4.379 1.00 96.75 505 LEU A C 1
ATOM 3883 O O . LEU A 1 505 ? -6.342 7.011 3.410 1.00 96.75 505 LEU A O 1
ATOM 3887 N N . PHE A 1 506 ? -7.031 5.123 4.409 1.00 98.31 506 PHE A N 1
ATOM 3888 C CA . PHE A 1 506 ? -8.102 4.869 3.457 1.00 98.31 506 PHE A CA 1
ATOM 3889 C C . PHE A 1 506 ? -9.367 5.546 3.970 1.00 98.31 506 PHE A C 1
ATOM 3891 O O . PHE A 1 506 ? -9.680 5.447 5.157 1.00 98.31 506 PHE A O 1
ATOM 3898 N N . ILE A 1 507 ? -10.076 6.240 3.085 1.00 98.50 507 ILE A N 1
ATOM 3899 C CA . ILE A 1 507 ? -11.368 6.867 3.366 1.00 98.50 507 ILE A CA 1
ATOM 3900 C C . ILE A 1 507 ? -12.341 6.444 2.270 1.00 98.50 507 ILE A C 1
ATOM 3902 O O . ILE A 1 507 ? -12.034 6.566 1.078 1.00 98.50 507 ILE A O 1
ATOM 3906 N N . SER A 1 508 ? -13.510 5.952 2.670 1.00 97.81 508 SER A N 1
ATOM 3907 C CA . SER A 1 508 ? -14.597 5.648 1.748 1.00 97.81 508 SER A CA 1
ATOM 3908 C C . SER A 1 508 ? -15.533 6.841 1.612 1.00 97.81 508 SER A C 1
ATOM 3910 O O . SER A 1 508 ? -15.719 7.631 2.536 1.00 97.81 508 SER A O 1
ATOM 3912 N N . SER A 1 509 ? -16.115 6.971 0.424 1.00 96.50 509 SER A N 1
ATOM 3913 C CA . SER A 1 509 ? -17.242 7.855 0.174 1.00 96.50 509 SER A CA 1
ATOM 3914 C C . SER A 1 509 ? -18.390 7.041 -0.384 1.00 96.50 509 SER A C 1
ATOM 3916 O O . SER A 1 509 ? -18.213 6.296 -1.350 1.00 96.50 509 SER A O 1
ATOM 3918 N N . GLU A 1 510 ? -19.582 7.253 0.153 1.00 94.25 510 GLU A N 1
ATOM 3919 C CA . GLU A 1 510 ? -20.747 6.441 -0.185 1.00 94.25 510 GLU A CA 1
ATOM 3920 C C . GLU A 1 510 ? -21.401 6.787 -1.532 1.00 94.25 510 GLU A C 1
ATOM 3922 O O . GLU A 1 510 ? -22.189 6.021 -2.088 1.00 94.25 510 GLU A O 1
ATOM 3927 N N . GLY A 1 511 ? -21.033 7.934 -2.102 1.00 94.38 511 GLY A N 1
ATOM 3928 C CA . GLY A 1 511 ? -21.554 8.425 -3.372 1.00 94.38 511 GLY A CA 1
ATOM 3929 C C . GLY A 1 511 ? -22.831 9.240 -3.184 1.00 94.38 511 GLY A C 1
ATOM 3930 O O . GLY A 1 511 ? -23.074 9.837 -2.148 1.00 94.38 511 GLY A O 1
ATOM 3931 N N . GLU A 1 512 ? -23.642 9.366 -4.233 1.00 94.44 512 GLU A N 1
ATOM 3932 C CA . GLU A 1 512 ? -24.951 10.008 -4.112 1.00 94.44 512 GLU A CA 1
ATOM 3933 C C . GLU A 1 512 ? -25.883 9.528 -5.207 1.00 94.44 512 GLU A C 1
ATOM 3935 O O . GLU A 1 512 ? -25.535 9.512 -6.390 1.00 94.44 512 GLU A O 1
ATOM 3940 N N . ARG A 1 513 ? -27.128 9.250 -4.822 1.00 93.88 513 ARG A N 1
ATOM 3941 C CA . ARG A 1 513 ? -28.194 8.911 -5.757 1.00 93.88 513 ARG A CA 1
ATOM 3942 C C . ARG A 1 513 ? -29.408 9.801 -5.535 1.00 93.88 513 ARG A C 1
ATOM 3944 O O . ARG A 1 513 ? -30.428 9.382 -4.988 1.00 93.88 513 ARG A O 1
ATOM 3951 N N . SER A 1 514 ? -29.328 11.031 -6.035 1.00 91.06 514 SER A N 1
ATOM 3952 C CA . SER A 1 514 ? -30.404 12.014 -5.925 1.00 91.06 514 SER A CA 1
ATOM 3953 C C . SER A 1 514 ? -30.900 12.484 -7.291 1.00 91.06 514 SER A C 1
ATOM 3955 O O . SER A 1 514 ? -30.242 12.345 -8.320 1.00 91.06 514 SER A O 1
ATOM 3957 N N . THR A 1 515 ? -32.084 13.103 -7.328 1.00 88.62 515 THR A N 1
ATOM 3958 C CA . THR A 1 515 ? -32.646 13.659 -8.574 1.00 88.62 515 THR A CA 1
ATOM 3959 C C . THR A 1 515 ? -31.770 14.734 -9.214 1.00 88.62 515 THR A C 1
ATOM 3961 O O . THR A 1 515 ? -31.958 15.050 -10.387 1.00 88.62 515 THR A O 1
ATOM 3964 N N . ASN A 1 516 ? -30.862 15.333 -8.443 1.00 87.62 516 ASN A N 1
ATOM 3965 C CA . ASN A 1 516 ? -30.020 16.436 -8.891 1.00 87.62 516 ASN A CA 1
ATOM 3966 C C . ASN A 1 516 ? -28.604 15.983 -9.247 1.00 87.62 516 ASN A C 1
ATOM 3968 O O . ASN A 1 516 ? -27.905 16.720 -9.944 1.00 87.62 516 ASN A O 1
ATOM 3972 N N . ARG A 1 517 ? -28.171 14.816 -8.755 1.00 91.25 517 ARG A N 1
ATOM 3973 C CA . ARG A 1 517 ? -26.780 14.387 -8.826 1.00 91.25 517 ARG A CA 1
ATOM 3974 C C . ARG A 1 517 ? -26.655 12.870 -8.672 1.00 91.25 517 ARG A C 1
ATOM 3976 O O . ARG A 1 517 ? -27.319 12.262 -7.839 1.00 91.25 517 ARG A O 1
ATOM 3983 N N . LEU A 1 518 ? -25.779 12.298 -9.493 1.00 94.06 518 LEU A N 1
ATOM 3984 C CA . LEU A 1 518 ? -25.304 10.925 -9.391 1.00 94.06 518 LEU A CA 1
ATOM 3985 C C . LEU A 1 518 ? -23.798 10.998 -9.144 1.00 94.06 518 LEU A C 1
ATOM 3987 O O . LEU A 1 518 ? -23.078 11.499 -10.009 1.00 94.06 518 LEU A O 1
ATOM 3991 N N . LEU A 1 519 ? -23.354 10.576 -7.964 1.00 95.00 519 LE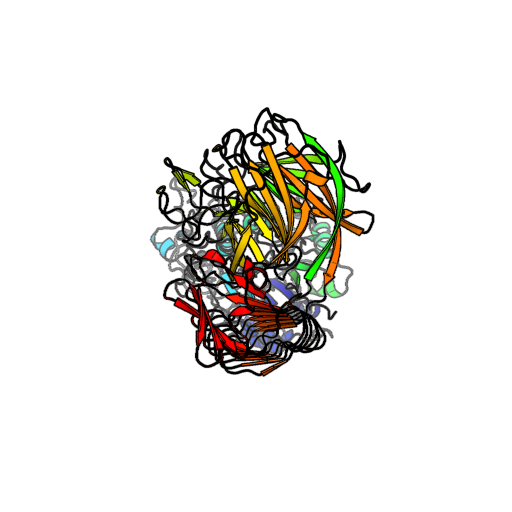U A N 1
ATOM 3992 C CA . LEU A 1 519 ? -21.939 10.422 -7.635 1.00 95.00 519 LEU A CA 1
ATOM 3993 C C . LEU A 1 519 ? -21.665 8.946 -7.404 1.00 95.00 519 LEU A C 1
ATOM 3995 O O . LEU A 1 519 ? -22.429 8.274 -6.710 1.00 95.00 519 LEU A O 1
ATOM 3999 N N . ASN A 1 520 ? -20.582 8.463 -8.000 1.00 96.25 520 ASN A N 1
ATOM 4000 C CA . ASN A 1 520 ? -20.101 7.125 -7.717 1.00 96.25 520 ASN A CA 1
ATOM 4001 C C . ASN A 1 520 ? -19.500 7.099 -6.306 1.00 96.25 520 ASN A C 1
ATOM 4003 O O . ASN A 1 520 ? -18.899 8.098 -5.896 1.00 96.25 520 ASN A O 1
ATOM 4007 N N . PRO A 1 521 ? -19.649 5.984 -5.585 1.00 97.00 521 PRO A N 1
ATOM 4008 C CA . PRO A 1 521 ? -18.872 5.766 -4.380 1.00 97.00 521 PRO A CA 1
ATOM 4009 C C . PRO A 1 521 ? -17.385 5.585 -4.723 1.00 97.00 521 PRO A C 1
ATOM 4011 O O . PRO A 1 521 ? -17.047 5.220 -5.853 1.00 97.00 521 PRO A O 1
ATOM 4014 N N . PHE A 1 522 ? -16.500 5.826 -3.758 1.00 96.69 522 PHE A N 1
ATOM 4015 C CA . PHE A 1 522 ? -15.058 5.608 -3.910 1.00 96.69 522 PHE A CA 1
ATOM 4016 C C . PHE A 1 522 ? -14.428 5.075 -2.625 1.00 96.69 522 PHE A C 1
ATOM 4018 O O . PHE A 1 522 ? -15.006 5.188 -1.544 1.00 96.69 522 PHE A O 1
ATOM 4025 N N . ILE A 1 523 ? -13.211 4.544 -2.749 1.00 97.81 523 ILE A N 1
ATOM 4026 C CA . ILE A 1 523 ? -12.335 4.206 -1.626 1.00 97.81 523 ILE A CA 1
ATOM 4027 C C . ILE A 1 523 ? -10.950 4.744 -1.982 1.00 97.81 523 ILE A C 1
ATOM 4029 O O . ILE A 1 523 ? -10.263 4.182 -2.833 1.00 97.81 523 ILE A O 1
ATOM 4033 N N . ASN A 1 524 ? -10.554 5.851 -1.359 1.00 96.62 524 ASN A N 1
ATOM 4034 C CA . ASN A 1 524 ? -9.339 6.575 -1.729 1.00 96.62 524 ASN A CA 1
ATOM 4035 C C . ASN A 1 524 ? -8.328 6.544 -0.585 1.00 96.62 524 ASN A C 1
ATOM 4037 O O . ASN A 1 524 ? -8.704 6.505 0.585 1.00 96.62 524 ASN A O 1
ATOM 4041 N N . GLU A 1 525 ? -7.045 6.576 -0.930 1.00 95.69 525 GLU A N 1
ATOM 4042 C CA . GLU A 1 525 ? -5.941 6.592 0.025 1.00 95.69 525 GLU A CA 1
ATOM 4043 C C . GLU A 1 525 ? -5.338 7.998 0.120 1.00 95.69 525 GLU A C 1
ATOM 4045 O O . GLU A 1 525 ? -5.044 8.657 -0.887 1.00 95.69 525 GLU A O 1
ATOM 4050 N N . PHE A 1 526 ? -5.151 8.449 1.356 1.00 94.38 526 PHE A N 1
ATOM 4051 C CA . PHE A 1 526 ? -4.728 9.791 1.717 1.00 94.38 526 PHE A CA 1
ATOM 4052 C C . PHE A 1 526 ? -3.498 9.743 2.616 1.00 94.38 526 PHE A C 1
ATOM 4054 O O . PHE A 1 526 ? -3.362 8.873 3.480 1.00 94.38 526 PHE A O 1
ATOM 4061 N N . SER A 1 527 ? -2.602 10.715 2.454 1.00 90.62 527 SER A N 1
ATOM 4062 C CA . SER A 1 527 ? -1.538 10.935 3.432 1.00 90.62 527 SER A CA 1
ATOM 4063 C C . SER A 1 527 ? -2.135 11.413 4.760 1.00 90.62 527 SER A C 1
ATOM 4065 O O . SER A 1 527 ? -3.248 11.943 4.798 1.00 90.62 527 SER A O 1
ATOM 4067 N N . LEU A 1 528 ? -1.377 11.335 5.858 1.00 89.38 528 LEU A N 1
ATOM 4068 C CA . LEU A 1 528 ? -1.801 11.923 7.142 1.00 89.38 528 LEU A CA 1
ATOM 4069 C C . LEU A 1 528 ? -1.921 13.454 7.099 1.00 89.38 528 LEU A C 1
ATOM 4071 O O . LEU A 1 528 ? -2.437 14.057 8.031 1.00 89.38 528 LEU A O 1
ATOM 4075 N N . GLN A 1 529 ? -1.464 14.097 6.023 1.00 92.44 529 GLN A N 1
ATOM 4076 C CA . GLN A 1 529 ? -1.681 15.521 5.758 1.00 92.44 529 GLN A CA 1
ATOM 4077 C C . GLN A 1 529 ? -2.940 15.770 4.908 1.00 92.44 529 GLN A C 1
ATOM 4079 O O . GLN A 1 529 ? -3.218 16.911 4.549 1.00 92.44 529 GLN A O 1
ATOM 4084 N N . GLY A 1 530 ? -3.702 14.719 4.591 1.00 94.69 530 GLY A N 1
ATOM 4085 C CA . GLY A 1 530 ? -4.988 14.788 3.905 1.00 94.69 530 GLY A CA 1
ATOM 4086 C C . GLY A 1 530 ? -4.906 14.867 2.383 1.00 94.69 530 GLY A C 1
ATOM 4087 O O . GLY A 1 530 ? -5.913 15.163 1.749 1.00 94.69 530 GLY A O 1
ATOM 4088 N N . ARG A 1 531 ? -3.751 14.626 1.752 1.00 94.31 531 ARG A N 1
ATOM 4089 C CA . ARG A 1 531 ? -3.657 14.632 0.282 1.00 94.31 531 ARG A CA 1
ATOM 4090 C C . ARG A 1 531 ? -3.937 13.246 -0.277 1.00 94.31 531 ARG A C 1
ATOM 4092 O O . ARG A 1 531 ? -3.243 12.304 0.098 1.00 94.31 531 ARG A O 1
ATOM 4099 N N . GLN A 1 532 ? -4.912 13.139 -1.179 1.00 92.44 532 GLN A N 1
ATOM 4100 C CA . GLN A 1 532 ? -5.146 11.913 -1.940 1.00 92.44 532 GLN A CA 1
ATOM 4101 C C . GLN A 1 532 ? -3.926 11.601 -2.810 1.00 92.44 532 GLN A C 1
ATOM 4103 O O . GLN A 1 532 ? -3.372 12.499 -3.446 1.00 92.44 532 GLN A O 1
ATOM 4108 N N . PHE A 1 533 ? -3.523 10.337 -2.875 1.00 81.06 533 PHE A N 1
ATOM 4109 C CA . PHE A 1 533 ? -2.458 9.908 -3.790 1.00 81.06 533 PHE A CA 1
ATOM 4110 C C . PHE A 1 533 ? -2.716 8.546 -4.448 1.00 81.06 533 PHE A C 1
ATOM 4112 O O . PHE A 1 533 ? -1.956 8.158 -5.332 1.00 81.06 533 PHE A O 1
ATOM 4119 N N . ASN A 1 534 ? -3.761 7.822 -4.037 1.00 85.56 534 ASN A N 1
ATOM 4120 C CA . ASN A 1 534 ? -4.126 6.527 -4.606 1.00 85.56 534 ASN A CA 1
ATOM 4121 C C . ASN A 1 534 ? -5.642 6.274 -4.452 1.00 85.56 534 ASN A C 1
ATOM 4123 O O . ASN A 1 534 ? -6.317 6.951 -3.671 1.00 85.56 534 ASN A O 1
ATOM 4127 N N . GLU A 1 535 ? -6.188 5.325 -5.211 1.00 91.69 535 GLU A N 1
ATOM 4128 C CA . GLU A 1 535 ? -7.598 4.917 -5.159 1.00 91.69 535 GLU A CA 1
ATOM 4129 C C . GLU A 1 535 ? -7.750 3.416 -5.424 1.00 91.69 535 GLU A C 1
ATOM 4131 O O . GLU A 1 535 ? -6.984 2.828 -6.190 1.00 91.69 535 GLU A O 1
ATOM 4136 N N . LEU A 1 536 ? -8.741 2.788 -4.788 1.00 92.88 536 LEU A N 1
ATOM 4137 C CA . LEU A 1 536 ? -9.134 1.414 -5.085 1.00 92.88 536 LEU A CA 1
ATOM 4138 C C . LEU A 1 536 ? -10.291 1.411 -6.095 1.00 92.88 536 LEU A C 1
ATOM 4140 O O . LEU A 1 536 ? -11.238 2.193 -5.959 1.00 92.88 536 LEU A O 1
ATOM 4144 N N . PRO A 1 537 ? -10.258 0.520 -7.101 1.00 92.25 537 PRO A N 1
ATOM 4145 C CA . PRO A 1 537 ? -11.306 0.439 -8.101 1.00 92.25 537 PRO A CA 1
ATOM 4146 C C . PRO A 1 537 ? -12.621 -0.015 -7.465 1.00 92.25 537 PRO A C 1
ATOM 4148 O O . PRO A 1 537 ? -12.686 -1.023 -6.762 1.00 92.25 537 PRO A O 1
ATOM 4151 N N . VAL A 1 538 ? -13.702 0.699 -7.764 1.00 95.69 538 VAL A N 1
ATOM 4152 C CA . VAL A 1 538 ? -15.048 0.306 -7.345 1.00 95.69 538 VAL A CA 1
ATOM 4153 C C . VAL A 1 538 ? -15.757 -0.417 -8.492 1.00 95.69 538 VAL A C 1
ATOM 4155 O O . VAL A 1 538 ? -15.869 0.150 -9.584 1.00 95.69 538 VAL A O 1
ATOM 4158 N N . PRO A 1 539 ? -16.274 -1.642 -8.278 1.00 94.12 539 PRO A N 1
ATOM 4159 C CA . PRO A 1 539 ? -16.950 -2.385 -9.333 1.00 94.12 539 PRO A CA 1
ATOM 4160 C C . PRO A 1 539 ? -18.195 -1.668 -9.876 1.00 94.12 539 PRO A C 1
ATOM 4162 O O . PRO A 1 539 ? -18.985 -1.065 -9.147 1.00 94.12 539 PRO A O 1
ATOM 4165 N N . ASP A 1 540 ? -18.445 -1.806 -11.180 1.00 94.62 540 ASP A N 1
ATOM 4166 C CA . ASP A 1 540 ? -19.517 -1.088 -11.888 1.00 94.62 540 ASP A CA 1
ATOM 4167 C C . ASP A 1 540 ? -20.939 -1.363 -11.371 1.00 94.62 540 ASP A C 1
ATOM 4169 O O . ASP A 1 540 ? -21.876 -0.622 -11.699 1.00 94.62 540 ASP A O 1
ATOM 4173 N N . ARG A 1 541 ? -21.136 -2.447 -10.613 1.00 95.06 541 ARG A N 1
ATOM 4174 C CA . ARG A 1 541 ? -22.421 -2.813 -9.996 1.00 95.06 541 ARG A CA 1
ATOM 4175 C C . ARG A 1 541 ? -22.824 -1.885 -8.847 1.00 95.06 541 ARG A C 1
ATOM 4177 O O . ARG A 1 541 ? -24.018 -1.791 -8.566 1.00 95.06 541 ARG A O 1
ATOM 4184 N N . PHE A 1 542 ? -21.874 -1.160 -8.253 1.00 97.06 542 PHE A N 1
ATOM 4185 C CA . PHE A 1 542 ? -22.129 -0.153 -7.219 1.00 97.06 542 PHE A CA 1
ATOM 4186 C C . PHE A 1 542 ? -22.482 1.215 -7.827 1.00 97.06 542 PHE A C 1
ATOM 4188 O O . PHE A 1 542 ? -23.290 1.955 -7.269 1.00 97.06 542 PHE A O 1
ATOM 4195 N N . ASN A 1 543 ? -21.974 1.534 -9.019 1.00 96.19 543 ASN A N 1
ATOM 4196 C CA . ASN A 1 543 ? -22.199 2.830 -9.663 1.00 96.19 543 ASN A CA 1
ATOM 4197 C C . ASN A 1 543 ? -23.699 3.095 -9.931 1.00 96.19 543 ASN A C 1
ATOM 4199 O O . ASN A 1 543 ? -24.351 2.294 -10.612 1.00 96.19 543 ASN A O 1
ATOM 4203 N N . PRO A 1 544 ? -24.277 4.216 -9.451 1.00 95.62 544 PRO A N 1
ATOM 4204 C CA . PRO A 1 544 ? -25.692 4.505 -9.647 1.00 95.62 544 PRO A CA 1
ATOM 4205 C C . PRO A 1 544 ? -25.981 4.865 -11.112 1.00 95.62 544 PRO A C 1
ATOM 4207 O O . PRO A 1 544 ? -25.525 5.882 -11.633 1.00 95.62 544 PRO A O 1
ATOM 4210 N N . ARG A 1 545 ? -26.800 4.054 -11.797 1.00 93.56 545 ARG A N 1
ATOM 4211 C CA . ARG A 1 545 ? -27.078 4.211 -13.247 1.00 93.56 545 ARG A CA 1
ATOM 4212 C C . ARG A 1 545 ? -28.335 5.025 -13.566 1.00 93.56 545 ARG A C 1
ATOM 4214 O O . ARG A 1 545 ? -28.775 5.077 -14.714 1.00 93.56 545 ARG A O 1
ATOM 4221 N N . GLY A 1 546 ? -28.923 5.653 -12.552 1.00 93.19 546 GLY A N 1
ATOM 4222 C CA . GLY A 1 546 ? -30.141 6.447 -12.660 1.00 93.19 546 GLY A CA 1
ATOM 4223 C C . GLY A 1 546 ? -30.840 6.631 -11.312 1.00 93.19 546 GLY A C 1
ATOM 4224 O O . GLY A 1 546 ? -30.359 6.176 -10.275 1.00 93.19 546 GLY A O 1
ATOM 4225 N N . THR A 1 547 ? -31.981 7.322 -11.324 1.00 92.88 547 THR A N 1
ATOM 4226 C CA . THR A 1 547 ? -32.759 7.688 -10.120 1.00 92.88 547 THR A CA 1
ATOM 4227 C C . THR A 1 547 ? -34.143 7.036 -10.068 1.00 92.88 547 THR A C 1
ATOM 4229 O O . THR A 1 547 ? -34.901 7.241 -9.119 1.00 92.88 547 THR A O 1
ATOM 4232 N N . GLY A 1 548 ? -34.506 6.249 -11.083 1.00 89.62 548 GLY A N 1
ATOM 4233 C CA . GLY A 1 548 ? -35.729 5.459 -11.115 1.00 89.62 548 GLY A CA 1
ATOM 4234 C C . GLY A 1 548 ? -35.720 4.358 -10.057 1.00 89.62 548 GLY A C 1
ATOM 4235 O O . GLY A 1 548 ? -34.673 3.862 -9.662 1.00 89.62 548 GLY A O 1
ATOM 4236 N N . ALA A 1 549 ? -36.895 3.924 -9.597 1.00 85.81 549 ALA A N 1
ATOM 4237 C CA . ALA A 1 549 ? -37.007 2.956 -8.496 1.00 85.81 549 ALA A CA 1
ATOM 4238 C C . ALA A 1 549 ? -36.254 1.626 -8.724 1.00 85.81 549 ALA A C 1
ATOM 4240 O O . ALA A 1 549 ? -35.893 0.977 -7.749 1.00 85.81 549 ALA A O 1
ATOM 4241 N N . ASN A 1 550 ? -35.997 1.266 -9.987 1.00 91.12 550 ASN A N 1
ATOM 4242 C CA . ASN A 1 550 ? -35.329 0.028 -10.397 1.00 91.12 550 ASN A CA 1
ATOM 4243 C C . ASN A 1 550 ? -33.977 0.270 -11.097 1.00 91.12 550 ASN A C 1
ATOM 4245 O O . ASN A 1 550 ? -33.418 -0.671 -11.653 1.00 91.12 550 ASN A O 1
ATOM 4249 N N . ASP A 1 551 ? -33.484 1.512 -11.147 1.00 94.50 551 ASP A N 1
ATOM 4250 C CA . ASP A 1 551 ? -32.181 1.788 -11.762 1.00 94.50 551 ASP A CA 1
ATOM 4251 C C . ASP A 1 551 ? -31.071 1.250 -10.839 1.00 94.50 551 ASP A C 1
ATOM 4253 O O . ASP A 1 551 ? -31.065 1.638 -9.667 1.00 94.50 551 ASP A O 1
ATOM 4257 N N . PRO A 1 552 ? -30.168 0.380 -11.331 1.00 95.75 552 PRO A N 1
ATOM 4258 C CA . PRO A 1 552 ? -29.202 -0.354 -10.511 1.00 95.75 552 PRO A CA 1
ATOM 4259 C C . PRO A 1 552 ? -28.120 0.550 -9.905 1.00 95.75 552 PRO A C 1
ATOM 4261 O O . PRO A 1 552 ? -27.925 1.691 -10.346 1.00 95.75 552 PRO A O 1
ATOM 4264 N N . GLY A 1 553 ? -27.407 -0.004 -8.926 1.00 96.56 553 GLY A N 1
ATOM 4265 C CA . GLY A 1 553 ? -26.358 0.658 -8.156 1.00 96.56 553 GLY A CA 1
ATOM 4266 C C . GLY A 1 553 ? -26.738 0.851 -6.692 1.00 96.56 553 GLY A C 1
ATOM 4267 O O . GLY A 1 553 ? -27.751 0.324 -6.212 1.00 96.56 553 GLY A O 1
ATOM 4268 N N . ILE A 1 554 ? -25.919 1.637 -5.998 1.00 96.44 554 ILE A N 1
ATOM 4269 C CA . ILE A 1 554 ? -26.143 2.037 -4.608 1.00 96.44 554 ILE A CA 1
ATOM 4270 C C . ILE A 1 554 ? -27.508 2.697 -4.400 1.00 96.44 554 ILE A C 1
ATOM 4272 O O . ILE A 1 554 ? -28.123 3.264 -5.312 1.00 96.44 554 ILE A O 1
ATOM 4276 N N . ARG A 1 555 ? -27.981 2.665 -3.157 1.00 94.00 555 ARG A N 1
ATOM 4277 C CA . ARG A 1 555 ? -29.050 3.549 -2.694 1.00 94.00 555 ARG A CA 1
ATOM 4278 C C . ARG A 1 555 ? -28.415 4.800 -2.085 1.00 94.00 555 ARG A C 1
ATOM 4280 O O . ARG A 1 555 ? -27.251 4.789 -1.728 1.00 94.00 555 ARG A O 1
ATOM 4287 N N . ASN A 1 556 ? -29.171 5.891 -2.043 1.00 92.69 556 ASN A N 1
ATOM 4288 C CA . ASN A 1 556 ? -28.676 7.138 -1.466 1.00 92.69 556 ASN A CA 1
ATOM 4289 C C . ASN A 1 556 ? -28.546 6.994 0.051 1.00 92.69 556 ASN A C 1
ATOM 4291 O O . ASN A 1 556 ? -29.558 6.614 0.648 1.00 92.69 556 ASN A O 1
ATOM 4295 N N . ASN A 1 557 ? -27.422 7.405 0.640 1.00 85.62 557 ASN A N 1
ATOM 4296 C CA . ASN A 1 557 ? -27.201 7.344 2.085 1.00 85.62 557 ASN A CA 1
ATOM 4297 C C . ASN A 1 557 ? -27.220 5.930 2.656 1.00 85.62 557 ASN A C 1
ATOM 4299 O O . ASN A 1 557 ? -27.911 5.729 3.645 1.00 85.62 557 ASN A O 1
ATOM 4303 N N . LEU A 1 558 ? -26.667 4.961 1.919 1.00 90.75 558 LEU A N 1
ATOM 4304 C CA . LEU A 1 558 ? -26.791 3.529 2.217 1.00 90.75 558 LEU A CA 1
ATOM 4305 C C . LEU A 1 558 ? -25.632 2.683 1.619 1.00 90.75 558 LEU A C 1
ATOM 4307 O O . LEU A 1 558 ? -25.840 1.503 1.294 1.00 90.75 558 LEU A O 1
ATOM 4311 N N . ALA A 1 559 ? -24.438 3.242 1.389 1.00 92.19 559 ALA A N 1
ATOM 4312 C CA . ALA A 1 559 ? -23.323 2.522 0.751 1.00 92.19 559 ALA A CA 1
ATOM 4313 C C . ALA A 1 559 ? -21.960 2.828 1.390 1.00 92.19 559 ALA A C 1
ATOM 4315 O O . ALA A 1 559 ? -21.771 3.893 1.920 1.00 92.19 559 ALA A O 1
ATOM 4316 N N . PHE A 1 560 ? -20.995 1.905 1.326 1.00 94.56 560 PHE A N 1
ATOM 4317 C CA . PHE A 1 560 ? -19.598 2.091 1.784 1.00 94.56 560 PHE A CA 1
ATOM 4318 C C . PHE A 1 560 ? -19.407 2.845 3.114 1.00 94.56 560 PHE A C 1
ATOM 4320 O O . PHE A 1 560 ? -18.441 3.593 3.272 1.00 94.56 560 PHE A O 1
ATOM 4327 N N . GLU A 1 561 ? -20.301 2.587 4.067 1.00 87.44 561 GLU A N 1
ATOM 4328 C CA . GLU A 1 561 ? -20.280 3.151 5.421 1.00 87.44 561 GLU A CA 1
ATOM 4329 C C . GLU A 1 561 ? -19.064 2.647 6.196 1.00 87.44 561 GLU A C 1
ATOM 4331 O O . GLU A 1 561 ? -18.317 3.399 6.809 1.00 87.44 561 GLU A O 1
ATOM 4336 N N . SER A 1 562 ? -18.821 1.339 6.095 1.00 94.12 562 SER A N 1
ATOM 4337 C CA . SER A 1 562 ? -17.766 0.676 6.845 1.00 94.12 562 SER A CA 1
ATOM 4338 C C . SER A 1 562 ? -16.436 0.675 6.110 1.00 94.12 562 SER A C 1
ATOM 4340 O O . SER A 1 562 ? -16.408 0.442 4.893 1.00 94.12 562 SER A O 1
ATOM 4342 N N . LEU A 1 563 ? -15.329 0.764 6.845 1.00 97.00 563 LEU A N 1
ATOM 4343 C CA . LEU A 1 563 ? -13.999 0.579 6.274 1.00 97.00 563 LEU A CA 1
ATOM 4344 C C . LEU A 1 563 ? -13.017 0.023 7.303 1.00 97.00 563 LEU A C 1
ATOM 4346 O O . LEU A 1 563 ? -12.769 0.623 8.343 1.00 97.00 563 LEU A O 1
ATOM 4350 N N . THR A 1 564 ? -12.389 -1.109 6.992 1.00 97.94 564 THR A N 1
ATOM 4351 C CA . THR A 1 564 ? -11.434 -1.742 7.906 1.00 97.94 564 THR A CA 1
ATOM 4352 C C . THR A 1 564 ? -10.308 -2.442 7.171 1.00 97.94 564 THR A C 1
ATOM 4354 O O . THR A 1 564 ? -10.474 -2.890 6.041 1.00 97.94 564 THR A O 1
ATOM 4357 N N . ILE A 1 565 ? -9.152 -2.547 7.821 1.00 96.00 565 ILE A N 1
ATOM 4358 C CA . ILE A 1 565 ? -7.982 -3.261 7.314 1.00 96.00 565 ILE A CA 1
ATOM 4359 C C . ILE A 1 565 ? -7.677 -4.407 8.275 1.00 96.00 565 ILE A C 1
ATOM 4361 O O . ILE A 1 565 ? -7.724 -4.234 9.495 1.00 96.00 565 ILE A O 1
ATOM 4365 N N . THR A 1 566 ? -7.371 -5.584 7.734 1.00 91.75 566 THR A N 1
ATOM 4366 C CA . THR A 1 566 ? -6.996 -6.749 8.536 1.00 91.75 566 THR A CA 1
ATOM 4367 C C . THR A 1 566 ? -5.720 -6.484 9.337 1.00 91.75 566 THR A C 1
ATOM 4369 O O . THR A 1 566 ? -4.865 -5.716 8.897 1.00 91.75 566 THR A O 1
ATOM 4372 N N . PRO A 1 567 ? -5.522 -7.134 10.497 1.00 85.81 567 PRO A N 1
ATOM 4373 C CA . PRO A 1 567 ? -4.337 -6.918 11.328 1.00 85.81 567 PRO A CA 1
ATOM 4374 C C . PRO A 1 567 ? -2.989 -7.072 10.606 1.00 85.81 567 PRO A C 1
ATOM 4376 O O . PRO A 1 567 ? -2.050 -6.358 10.935 1.00 85.81 567 PRO A O 1
ATOM 4379 N N . ASN A 1 568 ? -2.889 -7.965 9.615 1.00 73.12 568 ASN A N 1
ATOM 4380 C CA . ASN A 1 568 ? -1.695 -8.143 8.778 1.00 73.12 568 ASN A CA 1
ATOM 4381 C C . ASN A 1 568 ? -1.540 -7.097 7.659 1.00 73.12 568 ASN A C 1
ATOM 4383 O O . ASN A 1 568 ? -0.661 -7.245 6.815 1.00 73.12 568 ASN A O 1
ATOM 4387 N N . GLN A 1 569 ? -2.422 -6.096 7.597 1.00 84.00 569 GLN A N 1
ATOM 4388 C CA . GLN A 1 569 ? -2.392 -4.998 6.628 1.00 84.00 569 GLN A CA 1
ATOM 4389 C C . GLN A 1 569 ? -2.515 -5.425 5.161 1.00 84.00 569 GLN A C 1
ATOM 4391 O O . GLN A 1 569 ? -2.220 -4.645 4.252 1.00 84.00 569 GLN A O 1
ATOM 4396 N N . ARG A 1 570 ? -2.955 -6.663 4.915 1.00 79.44 570 ARG A N 1
ATOM 4397 C CA . ARG A 1 570 ? -3.078 -7.209 3.566 1.00 79.44 570 ARG A CA 1
ATOM 4398 C C . ARG A 1 570 ? -4.429 -6.914 2.944 1.00 79.44 570 ARG A C 1
ATOM 4400 O O . ARG A 1 570 ? -4.473 -6.543 1.778 1.00 79.44 570 ARG A O 1
ATOM 4407 N N . PHE A 1 571 ? -5.515 -7.106 3.684 1.00 86.69 571 PHE A N 1
ATOM 4408 C CA . PHE A 1 571 ? -6.853 -6.977 3.128 1.00 86.69 571 PHE A CA 1
ATOM 4409 C C . PHE A 1 571 ? -7.569 -5.768 3.699 1.00 86.69 571 PHE A C 1
ATOM 4411 O O . PHE A 1 571 ? -7.530 -5.523 4.903 1.00 86.69 571 PHE A O 1
ATOM 4418 N N . LEU A 1 572 ? -8.249 -5.039 2.824 1.00 97.06 572 LEU A N 1
ATOM 4419 C CA . LEU A 1 572 ? -9.199 -4.004 3.198 1.00 97.06 572 LEU A CA 1
ATOM 4420 C C . LEU A 1 572 ? -10.605 -4.508 2.910 1.00 97.06 572 LEU A C 1
ATOM 4422 O O . LEU A 1 572 ? -10.852 -5.101 1.862 1.00 97.06 572 LEU A O 1
ATOM 4426 N N . PHE A 1 573 ? -11.518 -4.248 3.834 1.00 98.19 573 PHE A N 1
ATOM 4427 C CA . PHE A 1 573 ? -12.929 -4.548 3.684 1.00 98.19 573 PHE A CA 1
ATOM 4428 C C . PHE A 1 573 ? -13.752 -3.268 3.767 1.00 98.19 573 PHE A C 1
ATOM 4430 O O . PHE A 1 573 ? -13.500 -2.407 4.610 1.00 98.19 573 PHE A O 1
ATOM 4437 N N . THR A 1 574 ? -14.758 -3.172 2.907 1.00 97.88 574 THR A N 1
ATOM 4438 C CA . THR A 1 574 ? -15.843 -2.191 3.011 1.00 97.88 574 THR A CA 1
ATOM 4439 C C . THR A 1 574 ? -17.171 -2.905 2.803 1.00 97.88 574 THR A C 1
ATOM 4441 O O . THR A 1 574 ? -17.195 -4.052 2.359 1.00 97.88 574 THR A O 1
ATOM 4444 N N . ALA A 1 575 ? -18.285 -2.257 3.107 1.00 97.25 575 ALA A N 1
ATOM 4445 C CA . ALA A 1 575 ? -19.597 -2.829 2.894 1.00 97.25 575 ALA A CA 1
ATOM 4446 C C . ALA A 1 575 ? -20.637 -1.758 2.609 1.00 97.25 575 ALA A C 1
ATOM 4448 O O . ALA A 1 575 ? -20.527 -0.612 3.035 1.00 97.25 575 ALA A O 1
ATOM 4449 N N . THR A 1 576 ? -21.676 -2.142 1.879 1.00 97.31 576 THR A N 1
ATOM 4450 C CA . THR A 1 576 ? -22.864 -1.301 1.730 1.00 97.31 576 THR A CA 1
ATOM 4451 C C . THR A 1 576 ? -23.662 -1.259 3.029 1.00 97.31 576 THR A C 1
ATOM 4453 O O . THR A 1 576 ? -23.750 -2.263 3.729 1.00 97.31 576 THR A O 1
ATOM 4456 N N . GLU A 1 577 ? -24.350 -0.162 3.326 1.00 95.25 577 GLU A N 1
ATOM 4457 C CA . GLU A 1 577 ? -25.255 -0.146 4.480 1.00 95.25 577 GLU A CA 1
ATOM 4458 C C . GLU A 1 577 ? -26.474 -1.056 4.253 1.00 95.25 577 GLU A C 1
ATOM 4460 O O . GLU A 1 577 ? -27.010 -1.689 5.165 1.00 95.25 577 GLU A O 1
ATOM 4465 N N . ASN A 1 578 ? -26.927 -1.118 2.999 1.00 94.62 578 ASN A N 1
ATOM 4466 C CA . ASN A 1 578 ? -28.154 -1.783 2.586 1.00 94.62 578 ASN A CA 1
ATOM 4467 C C . ASN A 1 578 ? -28.017 -2.427 1.204 1.00 94.62 578 ASN A C 1
ATOM 4469 O O . ASN A 1 578 ? -27.003 -2.285 0.528 1.00 94.62 578 ASN A O 1
ATOM 4473 N N . ALA A 1 579 ? -29.083 -3.084 0.744 1.00 96.06 579 ALA A N 1
ATOM 4474 C CA . ALA A 1 579 ? -29.097 -3.676 -0.588 1.00 96.06 579 ALA A CA 1
ATOM 4475 C C . ALA A 1 579 ? -28.888 -2.654 -1.698 1.00 96.06 579 ALA A C 1
ATOM 4477 O O . ALA A 1 579 ? -29.578 -1.624 -1.746 1.00 96.06 579 ALA A O 1
ATOM 4478 N N . LEU A 1 580 ? -28.052 -3.020 -2.676 1.00 96.94 580 LEU A N 1
ATOM 4479 C CA . LEU A 1 580 ? -28.092 -2.378 -3.983 1.00 96.94 580 LEU A CA 1
ATOM 4480 C C . LEU A 1 580 ? -29.498 -2.527 -4.568 1.00 96.94 580 LEU A C 1
ATOM 4482 O O . LEU A 1 580 ? -30.252 -3.455 -4.252 1.00 96.94 580 LEU A O 1
ATOM 4486 N N . VAL A 1 581 ? -29.877 -1.607 -5.453 1.00 96.88 581 VAL A N 1
ATOM 4487 C CA . VAL A 1 581 ? -31.238 -1.582 -6.008 1.00 96.88 581 VAL A CA 1
ATOM 4488 C C . VAL A 1 581 ? -31.601 -2.903 -6.695 1.00 96.88 581 VAL A C 1
ATOM 4490 O O . VAL A 1 581 ? -32.751 -3.337 -6.609 1.00 96.88 581 VAL A O 1
ATOM 4493 N N . GLN A 1 582 ? -30.632 -3.546 -7.347 1.00 95.69 582 GLN A N 1
ATOM 4494 C CA . GLN A 1 582 ? -30.812 -4.814 -8.046 1.00 95.69 582 GLN A CA 1
ATOM 4495 C C . GLN A 1 582 ? -30.801 -6.055 -7.143 1.00 95.69 582 GLN A C 1
ATOM 4497 O O . GLN A 1 582 ? -31.253 -7.103 -7.595 1.00 95.69 582 GLN A O 1
ATOM 4502 N N . ASP A 1 583 ? -30.311 -5.971 -5.906 1.00 95.69 583 ASP A N 1
ATOM 4503 C CA . ASP A 1 583 ? -30.207 -7.131 -5.006 1.00 95.69 583 ASP A CA 1
ATOM 4504 C C . ASP A 1 583 ? -31.495 -7.390 -4.230 1.00 95.69 583 ASP A C 1
ATOM 4506 O O . ASP A 1 583 ? -31.796 -8.525 -3.871 1.00 95.69 583 ASP A O 1
ATOM 4510 N N . GLY A 1 584 ? -32.295 -6.348 -3.997 1.00 93.50 584 GLY A N 1
ATOM 4511 C CA . GLY A 1 584 ? -33.534 -6.486 -3.249 1.00 93.50 584 GLY A CA 1
ATOM 4512 C C . GLY A 1 584 ? -34.045 -5.183 -2.641 1.00 93.50 584 GLY A C 1
ATOM 4513 O O . GLY A 1 584 ? -33.523 -4.095 -2.915 1.00 93.50 584 GLY A O 1
ATOM 4514 N N . PRO A 1 585 ? -35.125 -5.259 -1.843 1.00 92.69 585 PRO A N 1
ATOM 4515 C CA . PRO A 1 585 ? -35.614 -4.121 -1.077 1.00 92.69 585 PRO A CA 1
ATOM 4516 C C . PRO A 1 585 ? -34.627 -3.746 0.034 1.00 92.69 585 PRO A C 1
ATOM 4518 O O . PRO A 1 585 ? -33.919 -4.605 0.546 1.00 92.69 585 PRO A O 1
ATOM 4521 N N . ALA A 1 586 ? -34.645 -2.474 0.437 1.00 93.38 586 ALA A N 1
ATOM 4522 C CA . ALA A 1 586 ? -34.004 -2.066 1.682 1.00 93.38 586 ALA A CA 1
ATOM 4523 C C . ALA A 1 586 ? -34.731 -2.666 2.900 1.00 93.38 586 ALA A C 1
ATOM 4525 O O . ALA A 1 586 ? -35.877 -3.120 2.776 1.00 93.38 586 ALA A O 1
ATOM 4526 N N . ALA A 1 587 ? -34.094 -2.625 4.072 1.00 95.00 587 ALA A N 1
ATOM 4527 C CA . ALA A 1 587 ? -34.642 -3.208 5.295 1.00 95.00 587 ALA A CA 1
ATOM 4528 C C . ALA A 1 587 ? -36.044 -2.659 5.625 1.00 95.00 587 ALA A C 1
ATOM 4530 O O . ALA A 1 587 ? -36.360 -1.481 5.453 1.00 95.00 587 ALA A O 1
ATOM 4531 N N . THR A 1 588 ? -36.911 -3.540 6.118 1.00 95.19 588 THR A N 1
ATOM 4532 C CA . THR A 1 588 ? -38.307 -3.248 6.472 1.00 95.19 588 THR A CA 1
ATOM 4533 C C . THR A 1 588 ? -38.599 -3.718 7.893 1.00 95.19 588 THR A C 1
ATOM 4535 O O . THR A 1 588 ? -37.778 -4.378 8.512 1.00 95.19 588 THR A O 1
ATOM 4538 N N . LEU A 1 589 ? -39.799 -3.450 8.417 1.00 93.69 589 LEU A N 1
ATOM 4539 C CA . LEU A 1 589 ? -40.204 -3.924 9.753 1.00 93.69 589 LEU A CA 1
ATOM 4540 C C . LEU A 1 589 ? -40.290 -5.453 9.884 1.00 93.69 589 LEU A C 1
ATOM 4542 O O . LEU A 1 589 ? -40.417 -5.959 10.994 1.00 93.69 589 LEU A O 1
ATOM 4546 N N . THR A 1 590 ? -40.309 -6.189 8.771 1.00 93.81 590 THR A N 1
ATOM 4547 C CA . THR A 1 590 ? -40.466 -7.652 8.780 1.00 93.81 590 THR A CA 1
ATOM 4548 C C . THR A 1 590 ? -39.274 -8.390 8.203 1.00 93.81 590 THR A C 1
ATOM 4550 O O . THR A 1 590 ? -39.057 -9.536 8.570 1.00 93.81 590 THR A O 1
ATOM 4553 N N . ASN A 1 591 ? -38.525 -7.752 7.306 1.00 94.06 591 ASN A N 1
ATOM 4554 C CA . ASN A 1 591 ? -37.415 -8.368 6.592 1.00 94.06 591 ASN A CA 1
ATOM 4555 C C . ASN A 1 591 ? -36.180 -7.482 6.704 1.00 94.06 591 ASN A C 1
ATOM 4557 O O . ASN A 1 591 ? -36.294 -6.263 6.547 1.00 94.06 591 ASN A O 1
ATOM 4561 N N . GLY A 1 592 ? -35.032 -8.116 6.909 1.00 95.25 592 GLY A N 1
ATOM 4562 C CA . GLY A 1 592 ? -33.725 -7.502 6.728 1.00 95.25 592 GLY A CA 1
ATOM 4563 C C . GLY A 1 592 ? -33.411 -7.185 5.269 1.00 95.25 592 GLY A C 1
ATOM 4564 O O . GLY A 1 592 ? -34.267 -7.332 4.390 1.00 95.25 592 GLY A O 1
ATOM 4565 N N . SER A 1 593 ? -32.174 -6.768 5.017 1.00 95.75 593 SER A N 1
ATOM 4566 C CA . SER A 1 593 ? -31.691 -6.437 3.679 1.00 95.75 593 SER A CA 1
ATOM 4567 C C . SER A 1 593 ? -30.363 -7.123 3.344 1.00 95.75 593 SER A C 1
ATOM 4569 O O . SER A 1 593 ? -29.500 -7.204 4.217 1.00 95.75 593 SER A O 1
ATOM 4571 N N . PRO A 1 594 ? -30.163 -7.552 2.082 1.00 95.69 594 PRO A N 1
ATOM 4572 C CA . PRO A 1 594 ? -28.886 -8.081 1.603 1.00 95.69 594 PRO A CA 1
ATOM 4573 C C . PRO A 1 594 ? -27.860 -6.969 1.337 1.00 95.69 594 PRO A C 1
ATOM 4575 O O . PRO A 1 594 ? -27.890 -6.358 0.278 1.00 95.69 594 PRO A O 1
ATOM 4578 N N . SER A 1 595 ? -26.967 -6.696 2.283 1.00 96.88 595 SER A N 1
ATOM 4579 C CA . SER A 1 595 ? -25.770 -5.864 2.094 1.00 96.88 595 SER A CA 1
ATOM 4580 C C . SER A 1 595 ? -24.615 -6.682 1.487 1.00 96.88 595 SER A C 1
ATOM 4582 O O . SER A 1 595 ? -24.548 -7.894 1.672 1.00 96.88 595 SER A O 1
ATOM 4584 N N . ARG A 1 596 ? -23.703 -6.031 0.761 1.00 97.56 596 ARG A N 1
ATOM 4585 C CA . ARG A 1 596 ? -22.476 -6.611 0.200 1.00 97.56 596 ARG A CA 1
ATOM 4586 C C . ARG A 1 596 ? -21.252 -6.145 0.986 1.00 97.56 596 ARG A C 1
ATOM 4588 O O . ARG A 1 596 ? -21.093 -4.942 1.177 1.00 97.56 596 ARG A O 1
ATOM 4595 N N . ILE A 1 597 ? -20.390 -7.081 1.382 1.00 98.19 597 ILE A N 1
ATOM 4596 C CA . ILE A 1 597 ? -19.047 -6.858 1.937 1.00 98.19 597 ILE A CA 1
ATOM 4597 C C . ILE A 1 597 ? -18.036 -7.090 0.814 1.00 98.19 597 ILE A C 1
ATOM 4599 O O . ILE A 1 597 ? -17.987 -8.189 0.276 1.00 98.19 597 ILE A O 1
ATOM 4603 N N . LEU A 1 598 ? -17.220 -6.098 0.475 1.00 97.38 598 LEU A N 1
ATOM 4604 C CA . LEU A 1 598 ? -16.164 -6.203 -0.532 1.00 97.38 598 LEU A CA 1
ATOM 4605 C C . LEU A 1 598 ? -14.818 -6.409 0.155 1.00 97.38 598 LEU A C 1
ATOM 4607 O O . LEU A 1 598 ? -14.548 -5.777 1.175 1.00 97.38 598 LEU A O 1
ATOM 4611 N N . GLN A 1 599 ? -13.963 -7.232 -0.443 1.00 96.06 599 GLN A N 1
ATOM 4612 C CA . GLN A 1 599 ? -12.595 -7.483 -0.014 1.00 96.06 599 GLN A CA 1
ATOM 4613 C C . GLN A 1 599 ? -11.609 -7.046 -1.096 1.00 96.06 599 GLN A C 1
ATOM 4615 O O . GLN A 1 599 ? -11.672 -7.501 -2.238 1.00 96.06 599 GLN A O 1
ATOM 4620 N N . TYR A 1 600 ? -10.635 -6.231 -0.707 1.00 92.62 600 TYR A N 1
ATOM 4621 C CA . TYR A 1 600 ? -9.521 -5.804 -1.544 1.00 92.62 600 TYR A CA 1
ATOM 4622 C C . TYR A 1 600 ? -8.212 -6.384 -1.026 1.00 92.62 600 TYR A C 1
ATOM 4624 O O . TYR A 1 600 ? -7.967 -6.346 0.178 1.00 92.62 600 TYR A O 1
ATOM 4632 N N . ASP A 1 601 ? -7.342 -6.861 -1.917 1.00 80.12 601 ASP A N 1
ATOM 4633 C CA . ASP A 1 601 ? -5.941 -7.136 -1.577 1.00 80.12 601 ASP A CA 1
ATOM 4634 C C . ASP A 1 601 ? -5.124 -5.849 -1.766 1.00 80.12 601 ASP A C 1
ATOM 4636 O O . ASP A 1 601 ? -4.865 -5.427 -2.893 1.00 80.12 601 ASP A O 1
ATOM 4640 N N . LEU A 1 602 ? -4.694 -5.225 -0.666 1.00 78.75 602 LEU A N 1
ATOM 4641 C CA . LEU A 1 602 ? -3.913 -3.981 -0.646 1.00 78.75 602 LEU A CA 1
ATOM 4642 C C . LEU A 1 602 ? -2.493 -4.127 -1.214 1.00 78.75 602 LEU A C 1
ATOM 4644 O O . LEU A 1 602 ? -1.771 -3.128 -1.324 1.00 78.75 602 LEU A O 1
ATOM 4648 N N . GLN A 1 603 ? -2.051 -5.345 -1.532 1.00 67.31 603 GLN A N 1
ATOM 4649 C CA . GLN A 1 603 ? -0.826 -5.579 -2.294 1.00 67.31 603 GLN A CA 1
ATOM 4650 C C . GLN A 1 603 ? -1.048 -5.391 -3.796 1.00 67.31 603 GLN A C 1
ATOM 4652 O O . GLN A 1 603 ? -0.132 -4.960 -4.482 1.00 67.31 603 GLN A O 1
ATOM 4657 N N . THR A 1 604 ? -2.237 -5.721 -4.308 1.00 63.66 604 THR A N 1
ATOM 4658 C CA . THR A 1 604 ? -2.554 -5.642 -5.750 1.00 63.66 604 THR A CA 1
ATOM 4659 C C . THR A 1 604 ? -3.491 -4.483 -6.098 1.00 63.66 604 THR A C 1
ATOM 4661 O O . THR A 1 604 ? -3.634 -4.121 -7.266 1.00 63.66 604 THR A O 1
ATOM 4664 N N . GLY A 1 605 ? -4.171 -3.926 -5.094 1.00 77.56 605 GLY A N 1
ATOM 4665 C CA . GLY A 1 605 ? -5.249 -2.953 -5.244 1.00 77.56 605 GLY A CA 1
ATOM 4666 C C . GLY A 1 605 ? -6.531 -3.528 -5.855 1.00 77.56 605 GLY A C 1
ATOM 4667 O O . GLY A 1 605 ? -7.439 -2.762 -6.151 1.00 77.56 605 GLY A O 1
ATOM 4668 N N . GLN A 1 606 ? -6.621 -4.840 -6.088 1.00 79.56 606 GLN A N 1
ATOM 4669 C CA . GLN A 1 606 ? -7.773 -5.459 -6.746 1.00 79.56 606 GLN A CA 1
ATOM 4670 C C . GLN A 1 606 ? -8.802 -5.972 -5.742 1.00 79.56 606 GLN A C 1
ATOM 4672 O O . GLN A 1 606 ? -8.459 -6.383 -4.632 1.00 79.56 606 GLN A O 1
ATOM 4677 N N . GLU A 1 607 ? -10.063 -5.989 -6.173 1.00 88.12 607 GLU A N 1
ATOM 4678 C CA . GLU A 1 607 ? -11.109 -6.775 -5.523 1.00 88.12 607 GLU A CA 1
ATOM 4679 C C . GLU A 1 607 ? -10.749 -8.265 -5.636 1.00 88.12 607 GLU A C 1
ATOM 4681 O O . GLU A 1 607 ? -10.458 -8.758 -6.728 1.00 88.12 607 GLU A O 1
ATOM 4686 N N . VAL A 1 608 ? -10.755 -8.974 -4.510 1.00 78.75 608 VAL A N 1
ATOM 4687 C CA . VAL A 1 608 ? -10.421 -10.407 -4.433 1.00 78.75 608 VAL A CA 1
ATOM 4688 C C . VAL A 1 608 ? -11.532 -11.255 -3.821 1.00 78.75 608 VAL A C 1
ATOM 4690 O O . VAL A 1 608 ? -11.376 -12.469 -3.728 1.00 78.75 608 VAL A O 1
ATOM 4693 N N . GLY A 1 609 ? -12.635 -10.635 -3.406 1.00 84.88 609 GLY A N 1
ATOM 4694 C CA . GLY A 1 609 ? -13.805 -11.337 -2.903 1.00 84.88 609 GLY A CA 1
ATOM 4695 C C . GLY A 1 609 ? -14.944 -10.383 -2.577 1.00 84.88 609 GLY A C 1
ATOM 4696 O O . GLY A 1 609 ? -14.731 -9.205 -2.281 1.00 84.88 609 GLY A O 1
ATOM 4697 N N . GLU A 1 610 ? -16.160 -10.907 -2.605 1.00 94.75 610 GLU A N 1
ATOM 4698 C CA . GLU A 1 610 ? -17.346 -10.189 -2.162 1.00 94.75 610 GLU A CA 1
ATOM 4699 C C . GLU A 1 610 ? -18.304 -11.153 -1.467 1.00 94.75 610 GLU A C 1
ATOM 4701 O O . GLU A 1 610 ? -18.504 -12.265 -1.937 1.00 94.75 610 GLU A O 1
ATOM 4706 N N . PHE A 1 611 ? -18.922 -10.743 -0.362 1.00 94.44 611 PHE A N 1
ATOM 4707 C CA . PHE A 1 611 ? -19.732 -11.622 0.482 1.00 94.44 611 PHE A CA 1
ATOM 4708 C C . PHE A 1 611 ? -21.053 -10.965 0.857 1.00 94.44 611 PHE A C 1
ATOM 4710 O O . PHE A 1 611 ? -21.137 -9.751 1.048 1.00 94.44 611 PHE A O 1
ATOM 4717 N N . LEU A 1 612 ? -22.101 -11.773 0.997 1.00 95.56 612 LEU A N 1
ATOM 4718 C CA . LEU A 1 612 ? -23.417 -11.283 1.388 1.00 95.56 612 LEU A CA 1
ATOM 4719 C C . LEU A 1 612 ? -23.515 -11.121 2.912 1.00 95.56 612 LEU A C 1
ATOM 4721 O O . LEU A 1 612 ? -23.157 -12.027 3.653 1.00 95.56 612 LEU A O 1
ATOM 4725 N N . TYR A 1 613 ? -24.071 -10.013 3.390 1.00 97.31 613 TYR A N 1
ATOM 4726 C CA . TYR A 1 613 ? -24.428 -9.771 4.788 1.00 97.31 613 TYR A CA 1
ATOM 4727 C C . TYR A 1 613 ? -25.921 -9.468 4.898 1.00 97.31 613 TYR A C 1
ATOM 4729 O O . TYR A 1 613 ? -26.424 -8.564 4.235 1.00 97.31 613 TYR A O 1
ATOM 4737 N N . ILE A 1 614 ? -26.650 -10.182 5.755 1.00 96.75 614 ILE A N 1
ATOM 4738 C CA . ILE A 1 614 ? -28.081 -9.923 5.960 1.00 96.75 614 ILE A CA 1
ATOM 4739 C C . ILE A 1 614 ? -28.278 -9.063 7.208 1.00 96.75 614 ILE A C 1
ATOM 4741 O O . ILE A 1 614 ? -28.067 -9.532 8.330 1.00 96.75 614 ILE A O 1
ATOM 4745 N N . THR A 1 615 ? -28.723 -7.818 7.025 1.00 96.81 615 THR A N 1
ATOM 4746 C CA . THR A 1 615 ? -29.071 -6.924 8.144 1.00 96.81 615 THR A CA 1
ATOM 4747 C C . THR A 1 615 ? -30.319 -7.413 8.880 1.00 96.81 615 THR A C 1
ATOM 4749 O O . THR A 1 615 ? -31.114 -8.185 8.342 1.00 96.81 615 THR A O 1
ATOM 4752 N N . ASP A 1 616 ? -30.527 -6.980 10.121 1.00 96.88 616 ASP A N 1
ATOM 4753 C CA . ASP A 1 616 ? -31.797 -7.200 10.815 1.00 96.88 616 ASP A CA 1
ATOM 4754 C C . ASP A 1 616 ? -32.954 -6.416 10.150 1.00 96.88 616 ASP A C 1
ATOM 4756 O O . ASP A 1 616 ? -32.742 -5.430 9.434 1.00 96.88 616 ASP A O 1
ATOM 4760 N N . PRO A 1 617 ? -34.220 -6.793 10.405 1.00 97.62 617 PRO A N 1
ATOM 4761 C CA . PRO A 1 617 ? -35.352 -5.910 10.157 1.00 97.62 617 PRO A CA 1
ATOM 4762 C C . PRO A 1 617 ? -35.234 -4.594 10.941 1.00 97.62 617 PRO A C 1
ATOM 4764 O O . PRO A 1 617 ? -34.593 -4.521 11.988 1.00 97.62 617 PRO A O 1
ATOM 4767 N N . VAL A 1 618 ? -35.944 -3.566 10.479 1.00 97.19 618 VAL A N 1
ATOM 4768 C CA . VAL A 1 618 ? -36.127 -2.313 11.223 1.00 97.19 618 VAL A CA 1
ATOM 4769 C C . VAL A 1 618 ? -36.706 -2.619 12.605 1.00 97.19 618 VAL A C 1
ATOM 4771 O O . VAL A 1 618 ? -37.779 -3.219 12.702 1.00 97.19 618 VAL A O 1
ATOM 4774 N N . ALA A 1 619 ? -36.012 -2.175 13.656 1.00 94.69 619 ALA A N 1
ATOM 4775 C CA . ALA A 1 619 ? -36.295 -2.565 15.036 1.00 94.69 619 ALA A CA 1
ATOM 4776 C C . ALA A 1 619 ? -37.683 -2.105 15.507 1.00 94.69 619 ALA A C 1
ATOM 4778 O O . ALA A 1 619 ? -38.449 -2.886 16.072 1.00 94.69 619 ALA A O 1
ATOM 4779 N N . ASP A 1 620 ? -38.026 -0.847 15.220 1.00 95.31 620 ASP A N 1
ATOM 4780 C CA . ASP A 1 620 ? -39.257 -0.216 15.687 1.00 95.31 620 ASP A CA 1
ATOM 4781 C C . ASP A 1 620 ? -40.013 0.488 14.563 1.00 95.31 620 ASP A C 1
ATOM 4783 O O . ASP A 1 620 ? -39.432 1.053 13.637 1.00 95.31 620 ASP A O 1
ATOM 4787 N N . ALA A 1 621 ? -41.343 0.513 14.659 1.00 95.56 621 ALA A N 1
ATOM 4788 C CA . ALA A 1 621 ? -42.179 1.260 13.727 1.00 95.56 621 ALA A CA 1
ATOM 4789 C C . ALA A 1 621 ? -42.083 2.778 13.975 1.00 95.56 621 ALA A C 1
ATOM 4791 O O . ALA A 1 621 ? -42.168 3.215 15.125 1.00 95.56 621 ALA A O 1
ATOM 4792 N N . PRO A 1 622 ? -42.004 3.607 12.919 1.00 96.19 622 PRO A N 1
ATOM 4793 C CA . PRO A 1 622 ? -41.916 5.051 13.073 1.00 96.19 622 PRO A CA 1
ATOM 4794 C C . PRO A 1 622 ? -43.223 5.649 13.615 1.00 96.19 622 PRO A C 1
ATOM 4796 O O . PRO A 1 622 ? -44.326 5.153 13.355 1.00 96.19 622 PRO A O 1
ATOM 4799 N N . ASN A 1 623 ? -43.105 6.771 14.327 1.00 94.81 623 ASN A N 1
ATOM 4800 C CA . ASN A 1 623 ? -44.212 7.533 14.889 1.00 94.81 623 ASN A CA 1
ATOM 4801 C C . ASN A 1 623 ? -44.154 9.012 14.439 1.00 94.81 623 ASN A C 1
ATOM 4803 O O . ASN A 1 623 ? -43.319 9.769 14.937 1.00 94.81 623 ASN A O 1
ATOM 4807 N N . PRO A 1 624 ? -45.058 9.468 13.546 1.00 95.56 624 PRO A N 1
ATOM 4808 C CA . PRO A 1 624 ? -46.264 8.783 13.076 1.00 95.56 624 PRO A CA 1
ATOM 4809 C C . PRO A 1 624 ? -45.986 7.686 12.036 1.00 95.56 624 PRO A C 1
ATOM 4811 O O . PRO A 1 624 ? -45.009 7.744 11.290 1.00 95.56 624 PRO A O 1
ATOM 4814 N N . VAL A 1 625 ? -46.904 6.717 11.957 1.00 92.88 625 VAL A N 1
ATOM 4815 C CA . VAL A 1 625 ? -46.840 5.577 11.026 1.00 92.88 625 VAL A CA 1
ATOM 4816 C C . VAL A 1 625 ? -46.671 6.054 9.581 1.00 92.88 625 VAL A C 1
ATOM 4818 O O . VAL A 1 625 ? -47.402 6.934 9.126 1.00 92.88 625 VAL A O 1
ATOM 4821 N N . GLY A 1 626 ? -45.740 5.430 8.855 1.00 89.69 626 GLY A N 1
ATOM 4822 C CA . GLY A 1 626 ? -45.419 5.756 7.461 1.00 89.69 626 GLY A CA 1
ATOM 4823 C C . GLY A 1 626 ? -44.349 6.838 7.285 1.00 89.69 626 GLY A C 1
ATOM 4824 O O . GLY A 1 626 ? -44.087 7.231 6.152 1.00 89.69 626 GLY A O 1
ATOM 4825 N N . SER A 1 627 ? -43.751 7.327 8.377 1.00 95.75 627 SER A N 1
ATOM 4826 C CA . SER A 1 627 ? -42.556 8.183 8.317 1.00 95.75 627 SER A CA 1
ATOM 4827 C C . SER A 1 627 ? -41.295 7.367 7.993 1.00 95.75 627 SER A C 1
ATOM 4829 O O . SER A 1 627 ? -41.356 6.143 7.919 1.00 95.75 627 SER A O 1
ATOM 4831 N N . PHE A 1 628 ? -40.162 8.048 7.795 1.00 93.81 628 PHE A N 1
ATOM 4832 C CA . PHE A 1 628 ? -38.888 7.417 7.444 1.00 93.81 628 PHE A CA 1
ATOM 4833 C C . PHE A 1 628 ? -38.398 6.458 8.536 1.00 93.81 628 PHE A C 1
ATOM 4835 O O . PHE A 1 628 ? -38.460 6.784 9.731 1.00 93.81 628 PHE A O 1
ATOM 4842 N N . ASN A 1 629 ? -37.911 5.303 8.093 1.00 94.19 629 ASN A N 1
ATOM 4843 C CA . ASN A 1 629 ? -37.240 4.301 8.897 1.00 94.19 629 ASN A CA 1
ATOM 4844 C C . ASN A 1 629 ? -36.229 3.513 8.050 1.00 94.19 629 ASN A C 1
ATOM 4846 O O . ASN A 1 629 ? -36.397 3.396 6.837 1.00 94.19 629 ASN A O 1
ATOM 4850 N N . THR A 1 630 ? -35.192 2.986 8.696 1.00 94.81 630 THR A N 1
ATOM 4851 C CA . THR A 1 630 ? -34.156 2.161 8.059 1.00 94.81 630 THR A CA 1
ATOM 4852 C C . THR A 1 630 ? -33.489 1.237 9.087 1.00 94.81 630 THR A C 1
ATOM 4854 O O . THR A 1 630 ? -33.671 1.402 10.300 1.00 94.81 630 THR A O 1
ATOM 4857 N N . ASN A 1 631 ? -32.770 0.230 8.601 1.00 95.88 631 ASN A N 1
ATOM 4858 C CA . ASN A 1 631 ? -31.764 -0.514 9.353 1.00 95.88 631 ASN A CA 1
ATOM 4859 C C . ASN A 1 631 ? -30.637 -0.901 8.408 1.00 95.88 631 ASN A C 1
ATOM 4861 O O . ASN A 1 631 ? -30.915 -1.308 7.274 1.00 95.88 631 ASN A O 1
ATOM 4865 N N . GLY A 1 632 ? -29.409 -0.803 8.890 1.00 95.69 632 GLY A N 1
ATOM 4866 C CA . GLY A 1 632 ? -28.242 -0.871 8.041 1.00 95.69 632 GLY A CA 1
ATOM 4867 C C . GLY A 1 632 ? -26.984 -1.345 8.755 1.00 95.69 632 GLY A C 1
ATOM 4868 O O . GLY A 1 632 ? -26.872 -1.208 9.975 1.00 95.69 632 GLY A O 1
ATOM 4869 N N . LEU A 1 633 ? -26.063 -1.926 7.983 1.00 97.19 633 LEU A N 1
ATOM 4870 C CA . LEU A 1 633 ? -24.703 -2.250 8.412 1.00 97.19 633 LEU A CA 1
ATOM 4871 C C . LEU A 1 633 ? -23.851 -0.981 8.323 1.00 97.19 633 LEU A C 1
ATOM 4873 O O . LEU A 1 633 ? -23.415 -0.618 7.237 1.00 97.19 633 LEU A O 1
ATOM 4877 N N . VAL A 1 634 ? -23.637 -0.310 9.450 1.00 95.50 634 VAL A N 1
ATOM 4878 C CA . VAL A 1 634 ? -22.950 0.992 9.467 1.00 95.50 634 VAL A CA 1
ATOM 4879 C C . VAL A 1 634 ? -21.445 0.869 9.679 1.00 95.50 634 VAL A C 1
ATOM 4881 O O . VAL A 1 634 ? -20.713 1.772 9.316 1.00 95.50 634 VAL A O 1
ATOM 4884 N N . GLU A 1 635 ? -20.952 -0.253 10.219 1.00 96.75 635 GLU A N 1
ATOM 4885 C CA . GLU A 1 635 ? -19.507 -0.447 10.379 1.00 96.75 635 GLU A CA 1
ATOM 4886 C C . GLU A 1 635 ? -19.090 -1.919 10.443 1.00 96.75 635 GLU A C 1
ATOM 4888 O O . GLU A 1 635 ? -19.832 -2.782 10.929 1.00 96.75 635 GLU A O 1
ATOM 4893 N N . LEU A 1 636 ? -17.864 -2.183 9.992 1.00 96.50 636 LEU A N 1
ATOM 4894 C CA . LEU A 1 636 ? -17.131 -3.436 10.075 1.00 96.50 636 LEU A CA 1
ATOM 4895 C C . LEU A 1 636 ? -15.750 -3.162 10.660 1.00 96.50 636 LEU A C 1
ATOM 4897 O O . LEU A 1 636 ? -15.050 -2.260 10.234 1.00 96.50 636 LEU A O 1
ATOM 4901 N N . LEU A 1 637 ? -15.302 -4.004 11.581 1.00 98.19 637 LEU A N 1
ATOM 4902 C CA . LEU A 1 637 ? -13.966 -3.924 12.155 1.00 98.19 637 LEU A CA 1
ATOM 4903 C C . LEU A 1 637 ? -13.343 -5.313 12.167 1.00 98.19 637 LEU A C 1
ATOM 4905 O O . LEU A 1 637 ? -13.788 -6.188 12.912 1.00 98.19 637 LEU A O 1
ATOM 4909 N N . ALA A 1 638 ? -12.317 -5.517 11.343 1.00 97.12 638 ALA A N 1
ATOM 4910 C CA . ALA A 1 638 ? -11.603 -6.782 11.261 1.00 97.12 638 ALA A CA 1
ATOM 4911 C C . ALA A 1 638 ? -10.929 -7.103 12.602 1.00 97.12 638 ALA A C 1
ATOM 4913 O O . ALA A 1 638 ? -10.153 -6.312 13.141 1.00 97.12 638 ALA A O 1
ATOM 4914 N N . LEU A 1 639 ? -11.232 -8.280 13.149 1.00 95.12 639 LEU A N 1
ATOM 4915 C CA . LEU A 1 639 ? -10.580 -8.796 14.353 1.00 95.12 639 LEU A CA 1
ATOM 4916 C C . LEU A 1 639 ? -9.363 -9.658 14.009 1.00 95.12 639 LEU A C 1
ATOM 4918 O O . LEU A 1 639 ? -8.418 -9.725 14.790 1.00 95.12 639 LEU A O 1
ATOM 4922 N N . ASP A 1 640 ? -9.389 -10.321 12.854 1.00 88.81 640 ASP A N 1
ATOM 4923 C CA . ASP A 1 640 ? -8.339 -11.213 12.372 1.00 88.81 640 ASP A CA 1
ATOM 4924 C C . ASP A 1 640 ? -8.144 -11.099 10.852 1.00 88.81 640 ASP A C 1
ATOM 4926 O O . ASP A 1 640 ? -8.735 -10.247 10.189 1.00 88.81 640 ASP A O 1
ATOM 4930 N N . ASN A 1 641 ? -7.266 -11.942 10.308 1.00 83.19 641 ASN A N 1
ATOM 4931 C CA . ASN A 1 641 ? -6.919 -11.963 8.887 1.00 83.19 641 ASN A CA 1
ATOM 4932 C C . ASN A 1 641 ? -7.808 -12.902 8.055 1.00 83.19 641 ASN A C 1
ATOM 4934 O O . ASN A 1 641 ? -7.582 -13.043 6.857 1.00 83.19 641 ASN A O 1
ATOM 4938 N N . ASN A 1 642 ? -8.782 -13.568 8.684 1.00 77.50 642 ASN A N 1
ATOM 4939 C CA . ASN A 1 642 ? -9.538 -14.687 8.117 1.00 77.50 642 ASN A CA 1
ATOM 4940 C C . ASN A 1 642 ? -11.039 -14.389 8.031 1.00 77.50 642 ASN A C 1
ATOM 4942 O O . ASN A 1 642 ? -11.858 -15.306 7.968 1.00 77.50 642 ASN A O 1
ATOM 4946 N N . GLY A 1 643 ? -11.402 -13.105 8.042 1.00 85.62 643 GLY A N 1
ATOM 4947 C CA . GLY A 1 643 ? -12.774 -12.677 7.830 1.00 85.62 643 GLY A CA 1
ATOM 4948 C C . GLY A 1 643 ? -13.667 -12.786 9.064 1.00 85.62 643 GLY A C 1
ATOM 4949 O O . GLY A 1 643 ? -14.871 -12.999 8.915 1.00 85.62 643 GLY A O 1
ATOM 4950 N N . THR A 1 644 ? -13.115 -12.657 10.276 1.00 92.56 644 THR A N 1
ATOM 4951 C CA . THR A 1 644 ? -13.926 -12.367 11.469 1.00 92.56 644 THR A CA 1
ATOM 4952 C C . THR A 1 644 ? -13.939 -10.871 11.755 1.00 92.56 644 THR A C 1
ATOM 4954 O O . THR A 1 644 ? -12.893 -10.229 11.861 1.00 92.56 644 THR A O 1
ATOM 4957 N N . PHE A 1 645 ? -15.134 -10.325 11.958 1.00 97.56 645 PHE A N 1
ATOM 4958 C CA . PHE A 1 645 ? -15.375 -8.906 12.176 1.00 97.56 645 PHE A CA 1
ATOM 4959 C C . PHE A 1 645 ? -16.178 -8.671 13.455 1.00 97.56 645 PHE A C 1
ATOM 4961 O O . PHE A 1 645 ? -16.985 -9.505 13.871 1.00 97.56 645 PHE A O 1
ATOM 4968 N N . LEU A 1 646 ? -16.023 -7.490 14.038 1.00 98.56 646 LEU A N 1
ATOM 4969 C CA . LEU A 1 646 ? -17.133 -6.825 14.707 1.00 98.56 646 LEU A CA 1
ATOM 4970 C C . LEU A 1 646 ? -17.951 -6.088 13.651 1.00 98.56 646 LEU A C 1
ATOM 4972 O O . LEU A 1 646 ? -17.373 -5.467 12.768 1.00 98.56 646 LEU A O 1
ATOM 4976 N N . SER A 1 647 ? -19.275 -6.145 13.737 1.00 98.19 647 SER A N 1
ATOM 4977 C CA . SER A 1 647 ? -20.153 -5.377 12.855 1.00 98.19 647 SER A CA 1
ATOM 4978 C C . SER A 1 647 ? -21.187 -4.607 13.660 1.00 98.19 647 SER A C 1
ATOM 4980 O O . SER A 1 647 ? -21.812 -5.178 14.563 1.00 98.19 647 SER A O 1
ATOM 4982 N N . LEU A 1 648 ? -21.378 -3.335 13.328 1.00 97.75 648 LEU A N 1
ATOM 4983 C CA . LEU A 1 648 ? -22.357 -2.462 13.961 1.00 97.75 648 LEU A CA 1
ATOM 4984 C C . LEU A 1 648 ? -23.576 -2.323 13.047 1.00 97.75 648 LEU A C 1
ATOM 4986 O O . LEU A 1 648 ? -23.449 -1.954 11.882 1.00 97.75 648 LEU A O 1
ATOM 4990 N N . GLU A 1 649 ? -24.759 -2.615 13.581 1.00 97.56 649 GLU A N 1
ATOM 4991 C CA . GLU A 1 649 ? -26.017 -2.307 12.904 1.00 97.56 649 GLU A CA 1
ATOM 4992 C C . GLU A 1 649 ? -26.756 -1.188 13.620 1.00 97.56 649 GLU A C 1
ATOM 4994 O O . GLU A 1 649 ? -26.896 -1.209 14.851 1.00 97.56 649 GLU A O 1
ATOM 4999 N N . ARG A 1 650 ? -27.285 -0.249 12.834 1.00 95.44 650 ARG A N 1
ATOM 5000 C CA . ARG A 1 650 ? -28.087 0.871 13.319 1.00 95.44 650 ARG A CA 1
ATOM 5001 C C . ARG A 1 650 ? -29.445 0.880 12.633 1.00 95.44 650 ARG A C 1
ATOM 5003 O O . ARG A 1 650 ? -29.559 1.072 11.425 1.00 95.44 650 ARG A O 1
ATOM 5010 N N . SER A 1 651 ? -30.497 0.764 13.437 1.00 96.06 651 SER A N 1
ATOM 5011 C CA . SER A 1 651 ? -31.867 1.014 13.009 1.00 96.06 651 SER A CA 1
ATOM 5012 C C . SER A 1 651 ? -32.319 2.390 13.471 1.00 96.06 651 SER A C 1
ATOM 5014 O O . SER A 1 651 ? -32.173 2.733 14.643 1.00 96.06 651 SER A O 1
ATOM 5016 N N . PHE A 1 652 ? -32.932 3.159 12.573 1.00 93.94 652 PHE A N 1
ATOM 5017 C CA . PHE A 1 652 ? -33.549 4.442 12.895 1.00 93.94 652 PHE A CA 1
ATOM 5018 C C . PHE A 1 652 ? -35.028 4.440 12.526 1.00 93.94 652 PHE A C 1
ATOM 5020 O O . PHE A 1 652 ? -35.418 4.005 11.441 1.00 93.94 652 PHE A O 1
ATOM 5027 N N . SER A 1 653 ? -35.851 5.011 13.404 1.00 95.94 653 SER A N 1
ATOM 5028 C CA . SER A 1 653 ? -37.262 5.278 13.133 1.00 95.94 653 SER A CA 1
ATOM 5029 C C . SER A 1 653 ? -37.657 6.678 13.586 1.00 95.94 653 SER A C 1
ATOM 5031 O O . SER A 1 653 ? -37.482 7.054 14.748 1.00 95.94 653 SER A O 1
ATOM 5033 N N . THR A 1 654 ? -38.266 7.449 12.679 1.00 94.69 654 THR A N 1
ATOM 5034 C CA . THR A 1 654 ? -38.744 8.809 12.977 1.00 94.69 654 THR A CA 1
ATOM 5035 C C . THR A 1 654 ? -39.656 8.804 14.207 1.00 94.69 654 THR A C 1
ATOM 5037 O O . THR A 1 654 ? -40.635 8.061 14.253 1.00 94.69 654 THR A O 1
ATOM 5040 N N . GLY A 1 655 ? -39.363 9.652 15.197 1.00 91.69 655 GLY A N 1
ATOM 5041 C CA . GLY A 1 655 ? -40.150 9.768 16.432 1.00 91.69 655 GLY A CA 1
ATOM 5042 C C . GLY A 1 655 ? -39.945 8.638 17.449 1.00 91.69 655 GLY A C 1
ATOM 5043 O O . GLY A 1 655 ? -40.614 8.650 18.483 1.00 91.69 655 GLY A O 1
ATOM 5044 N N . VAL A 1 656 ? -39.033 7.701 17.168 1.00 92.12 656 VAL A N 1
ATOM 5045 C CA . VAL A 1 656 ? -38.557 6.670 18.102 1.00 92.12 656 VAL A CA 1
ATOM 5046 C C . VAL A 1 656 ? -37.081 6.903 18.434 1.00 92.12 656 VAL A C 1
ATOM 5048 O O . VAL A 1 656 ? -36.754 7.036 19.609 1.00 92.12 656 VAL A O 1
ATOM 5051 N N . GLY A 1 657 ? -36.226 7.064 17.420 1.00 90.75 657 GLY A N 1
ATOM 5052 C CA . GLY A 1 657 ? -34.779 7.245 17.576 1.00 90.75 657 GLY A CA 1
ATOM 5053 C C . GLY A 1 657 ? -33.981 6.057 17.041 1.00 90.75 657 GLY A C 1
ATOM 5054 O O . GLY A 1 657 ? -34.487 5.312 16.198 1.00 90.75 657 GLY A O 1
ATOM 5055 N N . ASN A 1 658 ? -32.743 5.923 17.524 1.00 91.88 658 ASN A N 1
ATOM 5056 C CA . ASN A 1 658 ? -31.810 4.865 17.141 1.00 91.88 658 ASN A CA 1
ATOM 5057 C C . ASN A 1 658 ? -31.960 3.620 18.032 1.00 91.88 658 ASN A C 1
ATOM 5059 O O . ASN A 1 658 ? -32.116 3.730 19.249 1.00 91.88 658 ASN A O 1
ATOM 5063 N N . SER A 1 659 ? -31.843 2.444 17.422 1.00 94.50 659 SER A N 1
ATOM 5064 C CA . SER A 1 659 ? -31.572 1.156 18.065 1.00 94.50 659 SER A CA 1
ATOM 5065 C C . SER A 1 659 ? -30.292 0.607 17.444 1.00 94.50 659 SER A C 1
ATOM 5067 O O . SER A 1 659 ? -30.215 0.478 16.225 1.00 94.50 659 SER A O 1
ATOM 5069 N N . VAL A 1 660 ? -29.277 0.344 18.268 1.00 96.69 660 VAL A N 1
ATOM 5070 C CA . VAL A 1 660 ? -27.933 -0.020 17.802 1.00 96.69 660 VAL A CA 1
ATOM 5071 C C . VAL A 1 660 ? -27.530 -1.353 18.411 1.00 96.69 660 VAL A C 1
ATOM 5073 O O . VAL A 1 660 ? -27.723 -1.573 19.611 1.00 96.69 660 VAL A O 1
ATOM 5076 N N . LYS A 1 661 ? -26.952 -2.236 17.598 1.00 97.88 661 LYS A N 1
ATOM 5077 C CA . LYS A 1 661 ? -26.502 -3.562 18.024 1.00 97.88 661 LYS A CA 1
ATOM 5078 C C . LYS A 1 661 ? -25.100 -3.857 17.510 1.00 97.88 661 LYS A C 1
ATOM 5080 O O . LYS A 1 661 ? -24.785 -3.584 16.357 1.00 97.88 661 LYS A O 1
ATOM 5085 N N . LEU A 1 662 ? -24.287 -4.465 18.370 1.00 98.56 662 LEU A N 1
ATOM 5086 C CA . LEU A 1 662 ? -22.966 -4.983 18.032 1.00 98.56 662 LEU A CA 1
ATOM 5087 C C . LEU A 1 662 ? -23.040 -6.494 17.825 1.00 98.56 662 LEU A C 1
ATOM 5089 O O . LEU A 1 662 ? -23.495 -7.234 18.704 1.00 98.56 662 LEU A O 1
ATOM 5093 N N . TYR A 1 663 ? -22.511 -6.950 16.702 1.00 98.56 663 TYR A N 1
ATOM 5094 C CA . TYR A 1 663 ? -22.403 -8.355 16.340 1.00 98.56 663 TYR A CA 1
ATOM 5095 C C . TYR A 1 663 ? -20.938 -8.761 16.173 1.00 98.56 663 TYR A C 1
ATOM 5097 O O . TYR A 1 663 ? -20.090 -7.942 15.830 1.00 98.56 663 TYR A O 1
ATOM 5105 N N . GLN A 1 664 ? -20.651 -10.045 16.379 1.00 97.62 664 GLN A N 1
ATOM 5106 C CA . GLN A 1 664 ? -19.498 -10.701 15.771 1.00 97.62 664 GLN A CA 1
ATOM 5107 C C . GLN A 1 664 ? -19.968 -11.354 14.477 1.00 97.62 664 GLN A C 1
ATOM 5109 O O . GLN A 1 664 ? -20.921 -12.133 14.513 1.00 97.62 664 GLN A O 1
ATOM 5114 N N . THR A 1 665 ? -19.286 -11.078 13.376 1.00 95.00 665 THR A N 1
ATOM 5115 C CA . THR A 1 665 ? -19.634 -11.556 12.036 1.00 95.00 665 THR A CA 1
ATOM 5116 C C . THR A 1 665 ? -18.483 -12.362 11.455 1.00 95.00 665 THR A C 1
ATOM 5118 O O . THR A 1 665 ? -17.324 -12.068 11.733 1.00 95.00 665 THR A O 1
ATOM 5121 N N . SER A 1 666 ? -18.786 -13.388 10.664 1.00 89.19 666 SER A N 1
ATOM 5122 C CA . SER A 1 666 ? -17.794 -14.158 9.924 1.00 89.19 666 SER A CA 1
ATOM 5123 C C . SER A 1 666 ? -18.253 -14.405 8.493 1.00 89.19 666 SER A C 1
ATOM 5125 O O . SER A 1 666 ? -19.383 -14.836 8.273 1.00 89.19 666 SER A O 1
ATOM 5127 N N . ILE A 1 667 ? -17.360 -14.154 7.536 1.00 83.06 667 ILE A N 1
ATOM 5128 C CA . ILE A 1 667 ? -17.543 -14.530 6.122 1.00 83.06 667 ILE A CA 1
ATOM 5129 C C . ILE A 1 667 ? -17.076 -15.965 5.841 1.00 83.06 667 ILE A C 1
ATOM 5131 O O . ILE A 1 667 ? -17.128 -16.418 4.703 1.00 83.06 667 ILE A O 1
ATOM 5135 N N . LEU A 1 668 ? -16.610 -16.698 6.858 1.00 73.38 668 LEU A N 1
ATOM 5136 C CA . LEU A 1 668 ? -16.207 -18.085 6.679 1.00 73.38 668 LEU A CA 1
ATOM 5137 C C . LEU A 1 668 ? -17.421 -18.927 6.276 1.00 73.38 668 LEU A C 1
ATOM 5139 O O . LEU A 1 668 ? -18.407 -18.997 7.009 1.00 73.38 668 LEU A O 1
ATOM 5143 N N . GLY A 1 669 ? -17.318 -19.568 5.114 1.00 63.28 669 GLY A N 1
ATOM 5144 C CA . GLY A 1 669 ? -18.402 -20.343 4.526 1.00 63.28 669 GLY A CA 1
ATOM 5145 C C . GLY A 1 669 ? -19.470 -19.521 3.807 1.00 63.28 669 GLY A C 1
ATOM 5146 O O . GLY A 1 669 ? -20.432 -20.102 3.322 1.00 63.28 669 GLY A O 1
ATOM 5147 N N . ALA A 1 670 ? -19.312 -18.197 3.717 1.00 70.62 670 ALA A N 1
ATOM 5148 C CA . ALA A 1 670 ? -20.131 -17.390 2.824 1.00 70.62 670 ALA A CA 1
ATOM 5149 C C . ALA A 1 670 ? -19.694 -17.620 1.371 1.00 70.62 670 ALA A C 1
ATOM 5151 O O . ALA A 1 670 ? -18.502 -17.752 1.080 1.00 70.62 670 ALA A O 1
ATOM 5152 N N . THR A 1 671 ? -20.654 -17.635 0.451 1.00 74.19 671 THR A N 1
ATOM 5153 C CA . THR A 1 671 ? -20.367 -17.722 -0.981 1.00 74.19 671 THR A CA 1
ATOM 5154 C C . THR A 1 671 ? -19.683 -16.437 -1.446 1.00 74.19 671 THR A C 1
ATOM 5156 O O . THR A 1 671 ? -20.158 -15.340 -1.145 1.00 74.19 671 THR A O 1
ATOM 5159 N N . ASP A 1 672 ? -18.601 -16.562 -2.217 1.00 79.06 672 ASP A N 1
ATOM 5160 C CA . ASP A 1 672 ? -18.027 -15.423 -2.935 1.00 79.06 672 ASP A CA 1
ATOM 5161 C C . ASP A 1 672 ? -18.951 -15.027 -4.099 1.00 79.06 672 ASP A C 1
ATOM 5163 O O . ASP A 1 672 ? -19.154 -15.774 -5.060 1.00 79.06 672 ASP A O 1
ATOM 5167 N N . ILE A 1 673 ? -19.534 -13.837 -3.993 1.00 86.94 673 ILE A N 1
ATOM 5168 C CA . ILE A 1 673 ? -20.509 -13.268 -4.925 1.00 86.94 673 ILE A CA 1
ATOM 5169 C C . ILE A 1 673 ? -19.909 -12.187 -5.835 1.00 86.94 673 ILE A C 1
ATOM 5171 O O . ILE A 1 673 ? -20.662 -11.507 -6.536 1.00 86.94 673 ILE A O 1
ATOM 5175 N N . SER A 1 674 ? -18.580 -12.039 -5.876 1.00 83.56 674 SER A N 1
ATOM 5176 C CA . SER A 1 674 ? -17.873 -11.012 -6.671 1.00 83.56 674 SER A CA 1
ATOM 5177 C C . SER A 1 674 ? -18.222 -11.053 -8.165 1.00 83.56 674 SER A C 1
ATOM 5179 O O . SER A 1 674 ? -18.298 -10.026 -8.848 1.00 83.56 674 SER A O 1
ATOM 5181 N N . ASN A 1 675 ? -18.531 -12.247 -8.678 1.00 81.25 675 ASN A N 1
ATOM 5182 C CA . ASN A 1 675 ? -18.929 -12.475 -10.069 1.00 81.25 675 ASN A CA 1
ATOM 5183 C C . ASN A 1 675 ? -20.425 -12.217 -10.352 1.00 81.25 675 ASN A C 1
ATOM 5185 O O . ASN A 1 675 ? -20.870 -12.385 -11.491 1.00 81.25 675 ASN A O 1
ATOM 5189 N N . LEU A 1 676 ? -21.221 -11.830 -9.347 1.00 84.69 676 LEU A N 1
ATOM 5190 C CA . LEU A 1 676 ? -22.667 -11.634 -9.468 1.00 84.69 676 LEU A CA 1
ATOM 5191 C C . LEU A 1 676 ? -23.052 -10.148 -9.506 1.00 84.69 676 LEU A C 1
ATOM 5193 O O . LEU A 1 676 ? -22.991 -9.433 -8.504 1.00 84.69 676 LEU A O 1
ATOM 5197 N N . ASP A 1 677 ? -23.604 -9.709 -10.642 1.00 89.81 677 ASP A N 1
ATOM 5198 C CA . ASP A 1 677 ? -24.203 -8.370 -10.788 1.00 89.81 677 ASP A CA 1
ATOM 5199 C C . ASP A 1 677 ? -25.406 -8.143 -9.850 1.00 89.81 677 ASP A C 1
ATOM 5201 O O . ASP A 1 677 ? -25.705 -7.005 -9.478 1.00 89.81 677 ASP A O 1
ATOM 5205 N N . SER A 1 678 ? -26.119 -9.217 -9.494 1.00 94.06 678 SER A N 1
ATOM 5206 C CA . SER A 1 678 ? -27.260 -9.222 -8.577 1.00 94.06 678 SER A CA 1
ATOM 5207 C C . SER A 1 678 ? -27.346 -10.561 -7.845 1.00 94.06 678 SER A C 1
ATOM 5209 O O . SER A 1 678 ? -27.167 -11.605 -8.471 1.00 94.06 678 SER A O 1
ATOM 5211 N N . VAL A 1 679 ? -27.673 -10.531 -6.552 1.00 90.12 679 VAL A N 1
ATOM 5212 C CA . VAL A 1 679 ? -27.962 -11.742 -5.753 1.00 90.12 679 VAL A CA 1
ATOM 5213 C C . VAL A 1 679 ? -29.453 -12.106 -5.724 1.00 90.12 679 VAL A C 1
ATOM 5215 O O . VAL A 1 679 ? -29.852 -13.106 -5.134 1.00 90.12 679 VAL A O 1
ATOM 5218 N N . ASN A 1 680 ? -30.318 -11.303 -6.348 1.00 89.44 680 ASN A N 1
ATOM 5219 C CA . ASN A 1 680 ? -31.760 -11.509 -6.274 1.00 89.44 680 ASN A CA 1
ATOM 5220 C C . ASN A 1 680 ? -32.183 -12.787 -7.017 1.00 89.44 680 ASN A C 1
ATOM 5222 O O . ASN A 1 680 ? -32.078 -12.868 -8.243 1.00 89.44 680 ASN A O 1
ATOM 5226 N N . GLY A 1 681 ? -32.723 -13.757 -6.278 1.00 76.31 681 GLY A N 1
ATOM 5227 C CA . GLY A 1 681 ? -33.160 -15.041 -6.829 1.00 76.31 681 GLY A CA 1
ATOM 5228 C C . GLY A 1 681 ? -32.020 -16.023 -7.111 1.00 76.31 681 GLY A C 1
ATOM 5229 O O . GLY A 1 681 ? -32.241 -16.982 -7.849 1.00 76.31 681 GLY A O 1
ATOM 5230 N N . VAL A 1 682 ? -30.835 -15.780 -6.545 1.00 74.62 682 VAL A N 1
ATOM 5231 C CA . VAL A 1 682 ? -29.699 -16.709 -6.532 1.00 74.62 682 VAL A CA 1
ATOM 5232 C C . VAL A 1 682 ? -29.583 -17.287 -5.122 1.00 74.62 682 VAL A C 1
ATOM 5234 O O . VAL A 1 682 ? -29.725 -16.546 -4.150 1.00 74.62 682 VAL A O 1
ATOM 5237 N N . ASP A 1 683 ? -29.369 -18.596 -5.015 1.00 76.44 683 ASP A N 1
ATOM 5238 C CA . ASP A 1 683 ? -29.105 -19.252 -3.733 1.00 76.44 683 ASP A CA 1
ATOM 5239 C C . ASP A 1 683 ? -27.622 -19.079 -3.393 1.00 76.44 683 ASP A C 1
ATOM 5241 O O . ASP A 1 683 ? -26.761 -19.492 -4.171 1.00 76.44 683 ASP A O 1
ATOM 5245 N N . VAL A 1 684 ? -27.333 -18.374 -2.301 1.00 76.00 684 VAL A N 1
ATOM 5246 C CA . VAL A 1 684 ? -25.975 -18.052 -1.841 1.00 76.00 684 VAL A CA 1
ATOM 5247 C C . VAL A 1 684 ? -25.944 -18.051 -0.318 1.00 76.00 684 VAL A C 1
ATOM 5249 O O . VAL A 1 684 ? -26.877 -17.569 0.332 1.00 76.00 684 VAL A O 1
ATOM 5252 N N . ASP A 1 685 ? -24.844 -18.528 0.252 1.00 77.25 685 ASP A N 1
ATOM 5253 C CA . ASP A 1 685 ? -24.616 -18.504 1.690 1.00 77.25 685 ASP A CA 1
ATOM 5254 C C . ASP A 1 685 ? -24.123 -17.120 2.123 1.00 77.25 685 ASP A C 1
ATOM 5256 O O . ASP A 1 685 ? -23.125 -16.597 1.620 1.00 77.25 685 ASP A O 1
ATOM 5260 N N . ALA A 1 686 ? -24.838 -16.507 3.067 1.00 81.50 686 ALA A N 1
ATOM 5261 C CA . ALA A 1 686 ? -24.466 -15.222 3.645 1.00 81.50 686 ALA A CA 1
ATOM 5262 C C . ALA A 1 686 ? -23.522 -15.380 4.845 1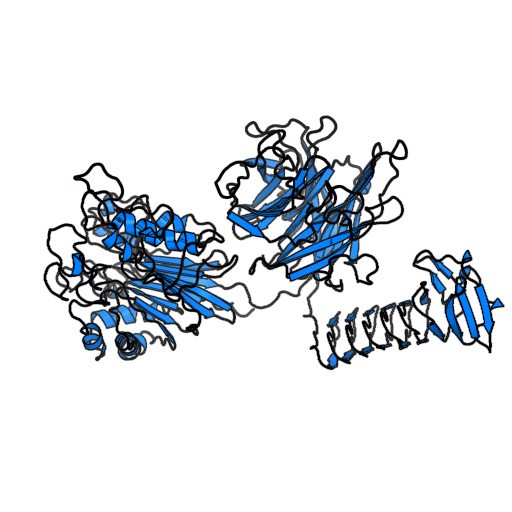.00 81.50 686 ALA A C 1
ATOM 5264 O O . ALA A 1 686 ? -23.504 -16.405 5.527 1.00 81.50 686 ALA A O 1
ATOM 5265 N N . ALA A 1 687 ? -22.794 -14.309 5.154 1.00 85.31 687 ALA A N 1
ATOM 5266 C CA . ALA A 1 687 ? -21.989 -14.179 6.355 1.00 85.31 687 ALA A CA 1
ATOM 5267 C C . ALA A 1 687 ? -22.827 -14.454 7.613 1.00 85.31 687 ALA A C 1
ATOM 5269 O O . ALA A 1 687 ? -23.938 -13.940 7.787 1.00 85.31 687 ALA A O 1
ATOM 5270 N N . GLN A 1 688 ? -22.265 -15.246 8.522 1.00 85.56 688 GLN A N 1
ATOM 5271 C CA . GLN A 1 688 ? -22.906 -15.576 9.788 1.00 85.56 688 GLN A CA 1
ATOM 5272 C C . GLN A 1 688 ? -22.631 -14.485 10.818 1.00 85.56 688 GLN A C 1
ATOM 5274 O O . GLN A 1 688 ? -21.508 -13.994 10.922 1.00 85.56 688 GLN A O 1
ATOM 5279 N N . LYS A 1 689 ? -23.630 -14.138 11.636 1.00 93.44 689 LYS A N 1
ATOM 5280 C CA . LYS A 1 689 ? -23.479 -13.144 12.707 1.00 93.44 689 LYS A CA 1
ATOM 5281 C C . LYS A 1 689 ? -24.061 -13.616 14.039 1.00 93.44 689 LYS A C 1
ATOM 5283 O O . LYS A 1 689 ? -25.074 -14.313 14.089 1.00 93.44 689 LYS A O 1
ATOM 5288 N N . ARG A 1 690 ? -23.434 -13.199 15.140 1.00 93.38 690 ARG A N 1
ATOM 5289 C CA . ARG A 1 690 ? -23.826 -13.487 16.528 1.00 93.38 690 ARG A CA 1
ATOM 5290 C C . ARG A 1 690 ? -23.907 -12.191 17.323 1.00 93.38 690 ARG A C 1
ATOM 5292 O O . ARG A 1 690 ? -22.920 -11.467 17.409 1.00 93.38 690 ARG A O 1
ATOM 5299 N N . LEU A 1 691 ? -25.062 -11.916 17.932 1.00 96.56 691 LEU A N 1
ATOM 5300 C CA . LEU A 1 691 ? -25.257 -10.724 18.765 1.00 96.56 691 LEU A CA 1
ATOM 5301 C C . LEU A 1 691 ? -24.309 -10.751 19.973 1.00 96.56 691 LEU A C 1
ATOM 5303 O O . LEU A 1 691 ? -24.250 -11.752 20.693 1.00 96.56 691 LEU A O 1
ATOM 5307 N N . LEU A 1 692 ? -23.590 -9.649 20.190 1.00 95.75 692 LEU A N 1
ATOM 5308 C CA . LEU A 1 692 ? -22.723 -9.433 21.350 1.00 95.75 692 LEU A CA 1
ATOM 5309 C C . LEU A 1 692 ? -23.351 -8.472 22.358 1.00 95.75 692 LEU A C 1
ATOM 5311 O O . LEU A 1 692 ? -23.312 -8.738 23.557 1.00 95.75 692 LEU A O 1
ATOM 5315 N N . LEU A 1 693 ? -23.914 -7.362 21.872 1.00 97.12 693 LEU A N 1
ATOM 5316 C CA . LEU A 1 693 ? -24.467 -6.297 22.705 1.00 97.12 693 LEU A CA 1
ATOM 5317 C C . LEU A 1 693 ? -25.623 -5.595 21.986 1.00 97.12 693 LEU A C 1
ATOM 5319 O O . LEU A 1 693 ? -25.485 -5.196 20.833 1.00 97.12 693 LEU A O 1
ATOM 5323 N N . ASP A 1 694 ? -26.729 -5.386 22.696 1.00 97.00 694 ASP A N 1
ATOM 5324 C CA . ASP A 1 694 ? -27.733 -4.379 22.348 1.00 97.00 694 ASP A CA 1
ATOM 5325 C C . ASP A 1 694 ? -27.434 -3.112 23.160 1.00 97.00 694 ASP A C 1
ATOM 5327 O O . ASP A 1 694 ? -27.404 -3.146 24.394 1.00 97.00 694 ASP A O 1
ATOM 5331 N N . PHE A 1 695 ? -27.170 -1.986 22.494 1.00 96.19 695 PHE A N 1
ATOM 5332 C CA . PHE A 1 695 ? -26.801 -0.750 23.193 1.00 96.19 695 PHE A CA 1
ATOM 5333 C C . PHE A 1 695 ? -27.960 -0.183 24.024 1.00 96.19 695 PHE A C 1
ATOM 5335 O O . PHE A 1 695 ? -27.721 0.575 24.968 1.00 96.19 695 PHE A O 1
ATOM 5342 N N . GLY A 1 696 ? -29.208 -0.572 23.735 1.00 92.12 696 GLY A N 1
ATOM 5343 C CA . GLY A 1 696 ? -30.370 -0.211 24.546 1.00 92.12 696 GLY A CA 1
ATOM 5344 C C . GLY A 1 696 ? -30.279 -0.717 25.990 1.00 92.12 696 GLY A C 1
ATOM 5345 O O . GLY A 1 696 ? -30.823 -0.085 26.901 1.00 92.12 696 GLY A O 1
ATOM 5346 N N . ASP A 1 697 ? -29.523 -1.793 26.229 1.00 93.81 697 ASP A N 1
ATOM 5347 C CA . ASP A 1 697 ? -29.332 -2.379 27.559 1.00 93.81 697 ASP A CA 1
ATOM 5348 C C . ASP A 1 697 ? -28.379 -1.563 28.453 1.00 93.81 697 ASP A C 1
ATOM 5350 O O . ASP A 1 697 ? -28.353 -1.755 29.673 1.00 93.81 697 ASP A O 1
ATOM 5354 N N . LEU A 1 698 ? -27.628 -0.610 27.886 1.00 94.06 698 LEU A N 1
ATOM 5355 C CA . LEU A 1 698 ? -26.689 0.237 28.632 1.00 94.06 698 LEU A CA 1
ATOM 5356 C C . LEU A 1 698 ? -27.395 1.278 29.515 1.00 94.06 698 LEU A C 1
ATOM 5358 O O . LEU A 1 698 ? -26.814 1.773 30.482 1.00 94.06 698 LEU A O 1
ATOM 5362 N N . GLY A 1 699 ? -28.650 1.620 29.202 1.00 91.25 699 GLY A N 1
ATOM 5363 C CA . GLY A 1 699 ? -29.428 2.607 29.957 1.00 91.25 699 GLY A CA 1
ATOM 5364 C C . GLY A 1 699 ? -28.928 4.053 29.824 1.00 91.25 699 GLY A C 1
ATOM 5365 O O . GLY A 1 699 ? -29.236 4.881 30.685 1.00 91.25 699 GLY A O 1
ATOM 5366 N N . ILE A 1 700 ? -28.173 4.354 28.765 1.00 91.81 700 ILE A N 1
ATOM 5367 C CA . ILE A 1 700 ? -27.693 5.696 28.403 1.00 91.81 700 ILE A CA 1
ATOM 5368 C C . ILE A 1 700 ? -28.510 6.274 27.240 1.00 91.81 700 ILE A C 1
ATOM 5370 O O . ILE A 1 700 ? -29.306 5.578 26.612 1.00 91.81 700 ILE A O 1
ATOM 5374 N N . THR A 1 701 ? -28.345 7.569 26.965 1.00 90.38 701 THR A N 1
ATOM 5375 C CA . THR A 1 701 ? -28.923 8.182 25.758 1.00 90.38 701 THR A CA 1
ATOM 5376 C C . THR A 1 701 ? -27.948 7.987 24.606 1.00 90.38 701 THR A C 1
ATOM 5378 O O . THR A 1 701 ? -26.789 8.366 24.736 1.00 90.38 701 THR A O 1
ATOM 5381 N N . LEU A 1 702 ? -28.413 7.398 23.510 1.00 91.00 702 LEU A N 1
ATOM 5382 C CA . LEU A 1 702 ? -27.603 7.147 22.319 1.00 91.00 702 LEU A CA 1
ATOM 5383 C C . LEU A 1 702 ? -27.849 8.235 21.275 1.00 91.00 702 LEU A C 1
ATOM 5385 O O . LEU A 1 702 ? -28.998 8.652 21.094 1.00 91.00 702 LEU A O 1
ATOM 5389 N N . ASP A 1 703 ? -26.788 8.650 20.585 1.00 90.00 703 ASP A N 1
ATOM 5390 C CA . ASP A 1 703 ? -26.891 9.398 19.327 1.00 90.00 703 ASP A CA 1
ATOM 5391 C C . ASP A 1 703 ? -26.670 8.475 18.110 1.00 90.00 703 ASP A C 1
ATOM 5393 O O . ASP A 1 703 ? -26.969 7.276 18.178 1.00 90.00 703 ASP A O 1
ATOM 5397 N N . ASN A 1 704 ? -26.230 9.018 16.976 1.00 89.81 704 ASN A N 1
ATOM 5398 C CA . ASN A 1 704 ? -26.034 8.315 15.715 1.00 89.81 704 ASN A CA 1
ATOM 5399 C C . ASN A 1 704 ? -24.733 7.493 15.709 1.00 89.81 704 ASN A C 1
ATOM 5401 O O . ASN A 1 704 ? -23.749 7.898 15.107 1.00 89.81 704 ASN A O 1
ATOM 5405 N N . LEU A 1 705 ? -24.688 6.381 16.455 1.00 93.75 705 LEU A N 1
ATOM 5406 C CA . LEU A 1 705 ? -23.484 5.534 16.532 1.00 93.75 705 LEU A CA 1
ATOM 5407 C C . LEU A 1 705 ? -23.176 4.894 15.175 1.00 93.75 705 LEU A C 1
ATOM 5409 O O . LEU A 1 705 ? -24.015 4.142 14.674 1.00 93.75 705 LEU A O 1
ATOM 5413 N N . GLU A 1 706 ? -21.989 5.158 14.633 1.00 88.94 706 GLU A N 1
ATOM 5414 C CA . GLU A 1 706 ? -21.612 4.738 13.275 1.00 88.94 706 GLU A CA 1
ATOM 5415 C C . GLU A 1 706 ? -20.210 4.121 13.255 1.00 88.94 706 GLU A C 1
ATOM 5417 O O . GLU A 1 706 ? -20.109 2.937 12.975 1.00 88.94 706 GLU A O 1
ATOM 5422 N N . GLY A 1 707 ? -19.161 4.810 13.708 1.00 95.69 707 GLY A N 1
ATOM 5423 C CA . GLY A 1 707 ? -17.792 4.275 13.631 1.00 95.69 707 GLY A CA 1
ATOM 5424 C C . GLY A 1 707 ? -17.329 3.471 14.851 1.00 95.69 707 GLY A C 1
ATOM 5425 O O . GLY A 1 707 ? -17.641 3.817 15.998 1.00 95.69 707 GLY A O 1
ATOM 5426 N N . ILE A 1 708 ? -16.493 2.446 14.637 1.00 98.06 708 ILE A N 1
ATOM 5427 C CA . ILE A 1 708 ? -15.826 1.684 15.710 1.00 98.06 708 ILE A CA 1
ATOM 5428 C C . ILE A 1 708 ? -14.342 1.423 15.411 1.00 98.06 708 ILE A C 1
ATOM 5430 O O . ILE A 1 708 ? -13.964 1.134 14.285 1.00 98.06 708 ILE A O 1
ATOM 5434 N N . ALA A 1 709 ? -13.494 1.429 16.443 1.00 98.19 709 ALA A N 1
ATOM 5435 C CA . ALA A 1 709 ? -12.081 1.047 16.333 1.00 98.19 709 ALA A CA 1
ATOM 5436 C C . ALA A 1 709 ? -11.596 0.282 17.563 1.00 98.19 709 ALA A C 1
ATOM 5438 O O . ALA A 1 709 ? -11.977 0.588 18.695 1.00 98.19 709 ALA A O 1
ATOM 5439 N N . LEU A 1 710 ? -10.672 -0.663 17.370 1.00 97.56 710 LEU A N 1
ATOM 5440 C CA . LEU A 1 710 ? -9.867 -1.156 18.486 1.00 97.56 710 LEU A CA 1
ATOM 5441 C C . LEU A 1 710 ? -8.932 -0.040 18.963 1.00 97.56 710 LEU A C 1
ATOM 5443 O O . LEU A 1 710 ? -8.242 0.575 18.158 1.00 97.56 710 LEU A O 1
ATOM 5447 N N . GLY A 1 711 ? -8.895 0.205 20.269 1.00 96.25 711 GLY A N 1
ATOM 5448 C CA . GLY A 1 711 ? -7.968 1.154 20.885 1.00 96.25 711 GLY A CA 1
ATOM 5449 C C . GLY A 1 711 ? -6.746 0.481 21.527 1.00 96.25 711 GLY A C 1
ATOM 5450 O O . GLY A 1 711 ? -6.443 -0.686 21.256 1.00 96.25 711 GLY A O 1
ATOM 5451 N N . PRO A 1 712 ? -6.035 1.171 22.436 1.00 93.81 712 PRO A N 1
ATOM 5452 C CA . PRO A 1 712 ? -4.949 0.562 23.198 1.00 93.81 712 PRO A CA 1
ATOM 5453 C C . PRO A 1 712 ? -5.453 -0.580 24.095 1.00 93.81 712 PRO A C 1
ATOM 5455 O O . PRO A 1 712 ? -6.599 -0.584 24.558 1.00 93.81 712 PRO A O 1
ATOM 5458 N N . LYS A 1 713 ? -4.579 -1.544 24.405 1.00 95.00 713 LYS A N 1
ATOM 5459 C CA . LYS A 1 713 ? -4.854 -2.520 25.471 1.00 95.00 713 LYS A CA 1
ATOM 5460 C C . LYS A 1 713 ? -5.017 -1.792 26.806 1.00 95.00 713 LYS A C 1
ATOM 5462 O O . LYS A 1 713 ? -4.233 -0.904 27.142 1.00 95.00 713 LYS A O 1
ATOM 5467 N N . LEU A 1 714 ? -6.015 -2.200 27.579 1.00 96.19 714 LEU A N 1
ATOM 5468 C CA . LEU A 1 714 ? -6.229 -1.709 28.935 1.00 96.19 714 LEU A CA 1
ATOM 5469 C C . LEU A 1 714 ? -5.151 -2.258 29.877 1.00 96.19 714 LEU A C 1
ATOM 5471 O O . LEU A 1 714 ? -4.487 -3.255 29.588 1.00 96.19 714 LEU A O 1
ATOM 5475 N N . ALA A 1 715 ? -4.998 -1.631 31.045 1.00 93.06 715 ALA A N 1
ATOM 5476 C CA . ALA A 1 715 ? -3.992 -2.027 32.034 1.00 93.06 715 ALA A CA 1
ATOM 5477 C C . ALA A 1 715 ? -4.160 -3.474 32.550 1.00 93.06 715 ALA A C 1
ATOM 5479 O O . ALA A 1 715 ? -3.201 -4.067 33.044 1.00 93.06 715 ALA A O 1
ATOM 5480 N N . ASP A 1 716 ? -5.365 -4.041 32.444 1.00 93.56 716 ASP A N 1
ATOM 5481 C CA . ASP A 1 716 ? -5.674 -5.432 32.795 1.00 93.56 716 ASP A CA 1
ATOM 5482 C C . ASP A 1 716 ? -5.433 -6.431 31.642 1.00 93.56 716 ASP A C 1
ATOM 5484 O O . ASP A 1 716 ? -5.602 -7.634 31.832 1.00 93.56 716 ASP A O 1
ATOM 5488 N N . GLY A 1 717 ? -4.989 -5.948 30.476 1.00 92.75 717 GLY A N 1
ATOM 5489 C CA . GLY A 1 717 ? -4.673 -6.739 29.287 1.00 92.75 717 GLY A CA 1
ATOM 5490 C C . GLY A 1 717 ? -5.828 -6.906 28.298 1.00 92.75 717 GLY A C 1
ATOM 5491 O O . GLY A 1 717 ? -5.600 -7.407 27.194 1.00 92.75 717 GLY A O 1
ATOM 5492 N N . ARG A 1 718 ? -7.048 -6.475 28.644 1.00 97.00 718 ARG A N 1
ATOM 5493 C CA . ARG A 1 718 ? -8.201 -6.548 27.737 1.00 97.00 718 ARG A CA 1
ATOM 5494 C C . ARG A 1 718 ? -8.086 -5.546 26.596 1.00 97.00 718 ARG A C 1
ATOM 5496 O O . ARG A 1 718 ? -7.372 -4.546 26.682 1.00 97.00 718 ARG A O 1
ATOM 5503 N N . GLN A 1 719 ? -8.770 -5.836 25.496 1.00 97.81 719 GLN A N 1
ATOM 5504 C CA . GLN A 1 719 ? -8.781 -4.966 24.324 1.00 97.81 719 GLN A CA 1
ATOM 5505 C C . GLN A 1 719 ? -9.800 -3.842 24.519 1.00 97.81 719 GLN A C 1
ATOM 5507 O O . GLN A 1 719 ? -10.947 -4.139 24.829 1.00 97.81 719 GLN A O 1
ATOM 5512 N N . SER A 1 720 ? -9.425 -2.575 24.325 1.00 98.38 720 SER A N 1
ATOM 5513 C CA . SER A 1 720 ? -10.436 -1.512 24.263 1.00 98.38 720 SER A CA 1
ATOM 5514 C C . SER A 1 720 ? -11.097 -1.462 22.884 1.00 98.38 720 SER A C 1
ATOM 5516 O O . SER A 1 720 ? -10.436 -1.699 21.867 1.00 98.38 720 SER A O 1
ATOM 5518 N N . LEU A 1 721 ? -12.391 -1.153 22.865 1.00 98.69 721 LEU A N 1
ATOM 5519 C CA . LEU A 1 721 ? -13.179 -0.826 21.679 1.00 98.69 721 LEU A CA 1
ATOM 5520 C C . LEU A 1 721 ? -13.737 0.581 21.859 1.00 98.69 721 LEU A C 1
ATOM 5522 O O . LEU A 1 721 ? -14.421 0.842 22.847 1.00 98.69 721 LEU A O 1
ATOM 5526 N N . ILE A 1 722 ? -13.450 1.458 20.907 1.00 98.62 722 ILE A N 1
ATOM 5527 C CA . ILE A 1 722 ? -13.983 2.813 20.827 1.00 98.62 722 ILE A CA 1
ATOM 5528 C C . ILE A 1 722 ? -15.151 2.811 19.850 1.00 98.62 722 ILE A C 1
ATOM 5530 O O . ILE A 1 722 ? -15.055 2.197 18.792 1.00 98.62 722 ILE A O 1
ATOM 5534 N N . VAL A 1 723 ? -16.228 3.504 20.204 1.00 98.31 723 VAL A N 1
ATOM 5535 C CA . VAL A 1 723 ? -17.392 3.728 19.338 1.00 98.31 723 VAL A CA 1
ATOM 5536 C C . VAL A 1 723 ? -17.637 5.227 19.261 1.00 98.31 723 VAL A C 1
ATOM 5538 O O . VAL A 1 723 ? -17.680 5.882 20.306 1.00 98.31 723 VAL A O 1
ATOM 5541 N N . VAL A 1 724 ? -17.784 5.772 18.058 1.00 97.44 724 VAL A N 1
ATOM 5542 C CA . VAL A 1 724 ? -18.082 7.190 17.824 1.00 97.44 724 VAL A CA 1
ATOM 5543 C C . VAL A 1 724 ? -19.493 7.366 17.286 1.00 97.44 724 VAL A C 1
ATOM 5545 O O . VAL A 1 724 ? -20.076 6.460 16.691 1.00 97.44 724 VAL A O 1
ATOM 5548 N N . ALA A 1 725 ? -20.051 8.540 17.554 1.00 93.06 725 ALA A N 1
ATOM 5549 C CA . ALA A 1 725 ? -21.364 8.925 17.090 1.00 93.06 725 ALA A CA 1
ATOM 5550 C C . ALA A 1 725 ? -21.313 10.215 16.294 1.00 93.06 725 ALA A C 1
ATOM 5552 O O . ALA A 1 725 ? -20.728 11.221 16.730 1.00 93.06 725 ALA A O 1
ATOM 5553 N N . ASP A 1 726 ? -22.058 10.198 15.206 1.00 84.50 726 ASP A N 1
ATOM 5554 C CA . ASP A 1 726 ? -22.402 11.369 14.451 1.00 84.50 726 ASP A CA 1
ATOM 5555 C C . ASP A 1 726 ? -23.540 12.162 15.143 1.00 84.50 726 ASP A C 1
ATOM 5557 O O . ASP A 1 726 ? -24.455 11.631 15.773 1.00 84.50 726 ASP A O 1
ATOM 5561 N N . ASN A 1 727 ? -23.454 13.488 15.068 1.00 88.56 727 ASN A N 1
ATOM 5562 C CA . ASN A 1 727 ? -24.475 14.410 15.550 1.00 88.56 727 ASN A CA 1
ATOM 5563 C C . ASN A 1 727 ? -25.284 15.062 14.414 1.00 88.56 727 ASN A C 1
ATOM 5565 O O . ASN A 1 727 ? -26.077 15.968 14.696 1.00 88.56 727 ASN A O 1
ATOM 5569 N N . ASN A 1 728 ? -25.045 14.684 13.151 1.00 87.38 728 ASN A N 1
ATOM 5570 C CA . ASN A 1 728 ? -25.591 15.246 11.913 1.00 87.38 728 ASN A CA 1
ATOM 5571 C C . ASN A 1 728 ? -25.553 16.792 11.869 1.00 87.38 728 ASN A C 1
ATOM 5573 O O . ASN A 1 728 ? -26.409 17.446 11.262 1.00 87.38 728 ASN A O 1
ATOM 5577 N N . PHE A 1 729 ? -24.644 17.423 12.623 1.00 92.81 729 PHE A N 1
ATOM 5578 C CA . PHE A 1 729 ? -24.606 18.870 12.882 1.00 92.81 729 PHE A CA 1
ATOM 5579 C C . PHE A 1 729 ? -25.938 19.465 13.398 1.00 92.81 729 PHE A C 1
ATOM 5581 O O . PHE A 1 729 ? -26.185 20.675 13.315 1.00 92.81 729 PHE A O 1
ATOM 5588 N N . SER A 1 730 ? -26.803 18.635 13.983 1.00 91.56 730 SER A N 1
ATOM 5589 C CA . SER A 1 730 ? -28.144 19.004 14.423 1.00 91.56 730 SER A CA 1
ATOM 5590 C C . SER A 1 730 ? -28.161 19.531 15.854 1.00 91.56 730 SER A C 1
ATOM 5592 O O . SER A 1 730 ? -27.601 18.950 16.785 1.00 91.56 730 SER A O 1
ATOM 5594 N N . SER A 1 731 ? -28.893 20.627 16.078 1.00 88.31 731 SER A N 1
ATOM 5595 C CA . SER A 1 731 ? -29.026 21.248 17.408 1.00 88.31 731 SER A CA 1
ATOM 5596 C C . SER A 1 731 ? -29.723 20.375 18.466 1.00 88.31 731 SER A C 1
ATOM 5598 O O . SER A 1 731 ? -29.739 20.746 19.639 1.00 88.31 731 SER A O 1
ATOM 5600 N N . THR A 1 732 ? -30.344 19.263 18.059 1.00 87.75 732 THR A N 1
ATOM 5601 C CA . THR A 1 732 ? -31.016 18.307 18.955 1.00 87.75 732 THR A CA 1
ATOM 5602 C C . THR A 1 732 ? -30.175 17.071 19.269 1.00 87.75 732 THR A C 1
ATOM 5604 O O . THR A 1 732 ? -30.639 16.232 20.035 1.00 87.75 732 THR A O 1
ATOM 5607 N N . GLN A 1 733 ? -28.989 16.965 18.675 1.00 92.25 733 GLN A N 1
ATOM 5608 C CA . GLN A 1 733 ? -28.043 15.856 18.810 1.00 92.25 733 GLN A CA 1
ATOM 5609 C C . GLN A 1 733 ? -26.773 16.321 19.550 1.00 92.25 733 GLN A C 1
ATOM 5611 O O . GLN A 1 733 ? -26.683 17.475 19.989 1.00 92.25 733 GLN A O 1
ATOM 5616 N N . PHE A 1 734 ? -25.827 15.414 19.755 1.00 93.69 734 PHE A N 1
ATOM 5617 C CA . PHE A 1 734 ? -24.538 15.607 20.406 1.00 93.69 734 PHE A CA 1
ATOM 5618 C C . PHE A 1 734 ? -23.517 14.596 19.865 1.00 93.69 734 PHE A C 1
ATOM 5620 O O . PHE A 1 734 ? -23.848 13.471 19.523 1.00 93.69 734 PHE A O 1
ATOM 5627 N N . THR A 1 735 ? -22.243 14.978 19.804 1.00 94.19 735 THR A N 1
ATOM 5628 C CA . THR A 1 735 ? -21.182 14.013 19.475 1.00 94.19 735 THR A CA 1
ATOM 5629 C C . THR A 1 735 ? -20.943 13.132 20.692 1.00 94.19 735 THR A C 1
ATOM 5631 O O . THR A 1 735 ? -20.805 13.652 21.802 1.00 94.19 735 THR A O 1
ATOM 5634 N N . GLN A 1 736 ? -20.869 11.819 20.506 1.00 95.19 736 GLN A N 1
ATOM 5635 C CA . GLN A 1 736 ? -20.690 10.851 21.587 1.00 95.19 736 GLN A CA 1
ATOM 5636 C C . GLN A 1 736 ? -19.516 9.929 21.268 1.00 95.19 736 GLN A C 1
ATOM 5638 O O . GLN A 1 736 ? -19.319 9.535 20.125 1.00 95.19 736 GLN A O 1
ATOM 5643 N N . ILE A 1 737 ? -18.729 9.604 22.289 1.00 97.75 737 ILE A N 1
ATOM 5644 C CA . ILE A 1 737 ? -17.671 8.599 22.223 1.00 97.75 737 ILE A CA 1
ATOM 5645 C C . ILE A 1 737 ? -17.886 7.641 23.382 1.00 97.75 737 ILE A C 1
ATOM 5647 O O . ILE A 1 737 ? -17.996 8.072 24.531 1.00 97.75 737 ILE A O 1
ATOM 5651 N N . LEU A 1 738 ? -17.948 6.350 23.086 1.00 98.38 738 LEU A N 1
ATOM 5652 C CA . LEU A 1 738 ? -18.088 5.280 24.067 1.00 98.38 738 LEU A CA 1
ATOM 5653 C C . LEU A 1 738 ? -16.834 4.416 24.056 1.00 98.38 738 LEU A C 1
ATOM 5655 O O . LEU A 1 738 ? -16.151 4.305 23.038 1.00 98.38 738 LEU A O 1
ATOM 5659 N N . SER A 1 739 ? -16.556 3.772 25.186 1.00 98.44 739 SER A N 1
ATOM 5660 C CA . SER A 1 739 ? -15.489 2.783 25.276 1.00 98.44 739 SER A CA 1
ATOM 5661 C C . SER A 1 739 ? -15.954 1.520 25.987 1.00 98.44 739 SER A C 1
ATOM 5663 O O . SER A 1 739 ? -16.719 1.568 26.961 1.00 98.44 739 SER A O 1
ATOM 5665 N N . PHE A 1 740 ? -15.464 0.384 25.499 1.00 98.69 740 PHE A N 1
ATOM 5666 C CA . PHE A 1 740 ? -15.733 -0.948 26.022 1.00 98.69 740 PHE A CA 1
ATOM 5667 C C . PHE A 1 740 ? -14.430 -1.717 26.238 1.00 98.69 740 PHE A C 1
ATOM 5669 O O . PHE A 1 740 ? -13.459 -1.525 25.511 1.00 98.69 740 PHE A O 1
ATOM 5676 N N . ALA A 1 741 ? -14.424 -2.621 27.212 1.00 98.56 741 ALA A N 1
ATOM 5677 C CA . ALA A 1 741 ? -13.393 -3.630 27.391 1.00 98.56 741 ALA A CA 1
ATOM 5678 C C . ALA A 1 741 ? -13.872 -4.962 26.799 1.00 98.56 741 ALA A C 1
ATOM 5680 O O . ALA A 1 741 ? -14.922 -5.476 27.188 1.00 98.56 741 ALA A O 1
ATOM 5681 N N . LEU A 1 742 ? -13.096 -5.518 25.872 1.00 98.38 742 LEU A N 1
ATOM 5682 C CA . LEU A 1 742 ? -13.364 -6.785 25.206 1.00 98.38 742 LEU A CA 1
ATOM 5683 C C . LEU A 1 742 ? -12.434 -7.877 25.732 1.00 98.38 742 LEU A C 1
ATOM 5685 O O . LEU A 1 742 ? -11.207 -7.711 25.758 1.00 98.38 742 LEU A O 1
ATOM 5689 N N . ASP A 1 743 ? -13.027 -9.017 26.068 1.00 97.06 743 ASP A N 1
ATOM 5690 C CA . ASP A 1 743 ? -12.303 -10.279 26.176 1.00 97.06 743 ASP A CA 1
ATOM 5691 C C . ASP A 1 743 ? -12.296 -10.932 24.791 1.00 97.06 743 ASP A C 1
ATOM 5693 O O . ASP A 1 743 ? -13.354 -11.252 24.239 1.00 97.06 743 ASP A O 1
ATOM 5697 N N . ILE A 1 744 ? -11.099 -11.068 24.212 1.00 93.75 744 ILE A N 1
ATOM 5698 C CA . ILE A 1 744 ? -10.899 -11.651 22.885 1.00 93.75 744 ILE A CA 1
ATOM 5699 C C . ILE A 1 744 ? -10.043 -12.903 23.029 1.00 93.75 744 ILE A C 1
ATOM 5701 O O . ILE A 1 744 ? -8.892 -12.839 23.467 1.00 93.75 744 ILE A O 1
ATOM 5705 N N . ASP A 1 745 ? -10.629 -14.031 22.655 1.00 88.44 745 ASP A N 1
ATOM 5706 C CA . ASP A 1 745 ? -10.001 -15.338 22.688 1.00 88.44 745 ASP A CA 1
ATOM 5707 C C . ASP A 1 745 ? -9.469 -15.696 21.297 1.00 88.44 745 ASP A C 1
ATOM 5709 O O . ASP A 1 745 ? -10.180 -15.587 20.294 1.00 88.44 745 ASP A O 1
ATOM 5713 N N . ALA A 1 746 ? -8.220 -16.164 21.242 1.00 82.19 746 ALA A N 1
ATOM 5714 C CA . ALA A 1 746 ? -7.646 -16.714 20.023 1.00 82.19 746 ALA A CA 1
ATOM 5715 C C . ALA A 1 746 ? -8.161 -18.142 19.806 1.00 82.19 746 ALA A C 1
ATOM 5717 O O . ALA A 1 746 ? -7.991 -19.025 20.653 1.00 82.19 746 ALA A O 1
ATOM 5718 N N . ILE A 1 747 ? -8.752 -18.372 18.643 1.00 73.69 747 ILE A N 1
ATOM 5719 C CA . ILE A 1 747 ? -9.114 -19.687 18.137 1.00 73.69 747 ILE A CA 1
ATOM 5720 C C . ILE A 1 747 ? -7.993 -20.102 17.190 1.00 73.69 747 ILE A C 1
ATOM 5722 O O . ILE A 1 747 ? -7.745 -19.431 16.189 1.00 73.69 747 ILE A O 1
ATOM 5726 N N . ALA A 1 748 ? -7.299 -21.193 17.517 1.00 67.00 748 ALA A N 1
ATOM 5727 C CA . ALA A 1 748 ? -6.248 -21.709 16.653 1.00 67.00 748 ALA A CA 1
ATOM 5728 C C . ALA A 1 748 ? -6.829 -22.040 15.273 1.00 67.00 748 ALA A C 1
ATOM 5730 O O . ALA A 1 748 ? -7.811 -22.776 15.171 1.00 67.00 748 ALA A O 1
ATOM 5731 N N . GLY A 1 749 ? -6.236 -21.467 14.233 1.00 58.12 749 GLY A N 1
ATOM 5732 C CA . GLY A 1 749 ? -6.635 -21.721 12.861 1.00 58.12 749 GLY A CA 1
ATOM 5733 C C . GLY A 1 749 ? -6.015 -22.993 12.333 1.00 58.12 749 GLY A C 1
ATOM 5734 O O . GLY A 1 749 ? -4.796 -23.154 12.402 1.00 58.12 749 GLY A O 1
ATOM 5735 N N . VAL A 1 750 ? -6.838 -23.861 11.761 1.00 56.66 750 VAL A N 1
ATOM 5736 C CA . VAL A 1 750 ? -6.376 -24.893 10.833 1.00 56.66 750 VAL A CA 1
ATOM 5737 C C . VAL A 1 750 ? -6.584 -24.328 9.430 1.00 56.66 750 VAL A C 1
ATOM 5739 O O . VAL A 1 750 ? -7.628 -23.738 9.152 1.00 56.66 750 VAL A O 1
ATOM 5742 N N . ALA A 1 751 ? -5.565 -24.419 8.574 1.00 60.50 751 ALA A N 1
ATOM 5743 C CA . ALA A 1 751 ? -5.690 -23.996 7.182 1.00 60.50 751 ALA A CA 1
ATOM 5744 C C . ALA A 1 751 ? -6.845 -24.768 6.516 1.00 60.50 751 ALA A C 1
ATOM 5746 O O . ALA A 1 751 ? -6.927 -25.979 6.738 1.00 60.50 751 ALA A O 1
ATOM 5747 N N . PRO A 1 752 ? -7.702 -24.124 5.698 1.00 67.31 752 PRO A N 1
ATOM 5748 C CA . PRO A 1 752 ? -8.731 -24.847 4.967 1.00 67.31 752 PRO A CA 1
ATOM 5749 C C . PRO A 1 752 ? -8.114 -25.957 4.116 1.00 67.31 752 PRO A C 1
ATOM 5751 O O . PRO A 1 752 ? -7.069 -25.770 3.482 1.00 67.31 752 PRO A O 1
ATOM 5754 N N . ILE A 1 753 ? -8.765 -27.113 4.093 1.00 76.94 753 ILE A N 1
ATOM 5755 C CA . ILE A 1 753 ? -8.383 -28.218 3.219 1.00 76.94 753 ILE A CA 1
ATOM 5756 C C . ILE A 1 753 ? -9.098 -27.985 1.893 1.00 76.94 753 ILE A C 1
ATOM 5758 O O . ILE A 1 753 ? -10.299 -28.211 1.780 1.00 76.94 753 ILE A O 1
ATOM 5762 N N . ILE A 1 754 ? -8.361 -27.481 0.907 1.00 78.12 754 ILE A N 1
ATOM 5763 C CA . ILE A 1 754 ? -8.908 -27.093 -0.395 1.00 78.12 754 ILE A CA 1
ATOM 5764 C C . ILE A 1 754 ? -8.502 -28.129 -1.447 1.00 78.12 754 ILE A C 1
ATOM 5766 O O . ILE A 1 754 ? -7.313 -28.431 -1.596 1.00 78.12 754 ILE A O 1
ATOM 5770 N N . GLY A 1 755 ? -9.492 -28.651 -2.167 1.00 81.00 755 GLY A N 1
ATOM 5771 C CA . GLY A 1 755 ? -9.334 -29.495 -3.342 1.00 81.00 755 GLY A CA 1
ATOM 5772 C C . GLY A 1 755 ? -8.910 -28.728 -4.599 1.00 81.00 755 GLY A C 1
ATOM 5773 O O . GLY A 1 755 ? -8.489 -27.566 -4.589 1.00 81.00 755 GLY A O 1
ATOM 5774 N N . SER A 1 756 ? -8.982 -29.418 -5.718 1.00 77.31 756 SER A N 1
ATOM 5775 C CA . SER A 1 756 ? -8.669 -28.974 -7.067 1.00 77.31 756 SER A CA 1
ATOM 5776 C C . SER A 1 756 ? -9.947 -28.925 -7.904 1.00 77.31 756 SER A C 1
ATOM 5778 O O . SER A 1 756 ? -11.010 -29.309 -7.449 1.00 77.31 756 SER A O 1
ATOM 5780 N N . ASP A 1 757 ? -9.864 -28.495 -9.163 1.00 81.44 757 ASP A N 1
ATOM 5781 C CA . ASP A 1 757 ? -11.010 -28.604 -10.084 1.00 81.44 757 ASP A CA 1
ATOM 5782 C C . ASP A 1 757 ? -11.153 -30.036 -10.669 1.00 81.44 757 ASP A C 1
ATOM 5784 O O . ASP A 1 757 ? -11.660 -30.229 -11.780 1.00 81.44 757 ASP A O 1
ATOM 5788 N N . THR A 1 758 ? -10.615 -31.049 -9.977 1.00 83.69 758 THR A N 1
ATOM 5789 C CA . THR A 1 758 ? -10.710 -32.471 -10.330 1.00 83.69 758 THR A CA 1
ATOM 5790 C C . THR A 1 758 ? -11.025 -33.315 -9.099 1.00 83.69 758 THR A C 1
ATOM 5792 O O . THR A 1 758 ? -10.673 -32.924 -8.006 1.00 83.69 758 THR A O 1
ATOM 5795 N N . ASN A 1 759 ? -11.554 -34.527 -9.292 1.00 93.94 759 ASN A N 1
ATOM 5796 C CA . ASN A 1 759 ? -11.946 -35.417 -8.195 1.00 93.94 759 ASN A CA 1
ATOM 5797 C C . ASN A 1 759 ? -10.855 -35.641 -7.128 1.00 93.94 759 ASN A C 1
ATOM 5799 O O . ASN A 1 759 ? -9.823 -36.270 -7.406 1.00 93.94 759 ASN A O 1
ATOM 5803 N N . ASP A 1 760 ? -11.174 -35.284 -5.891 1.00 91.31 760 ASP A N 1
ATOM 5804 C CA . ASP A 1 760 ? -10.287 -35.320 -4.740 1.00 91.31 760 ASP A CA 1
ATOM 5805 C C . ASP A 1 760 ? -10.765 -36.246 -3.612 1.00 91.31 760 ASP A C 1
ATOM 5807 O O . ASP A 1 760 ? -11.888 -36.755 -3.573 1.00 91.31 760 ASP A O 1
ATOM 5811 N N . ILE A 1 761 ? -9.848 -36.521 -2.680 1.00 94.38 761 ILE A N 1
ATOM 5812 C CA . ILE A 1 761 ? -10.148 -37.198 -1.415 1.00 94.38 761 ILE A CA 1
ATOM 5813 C C . ILE A 1 761 ? -9.566 -36.353 -0.281 1.00 94.38 761 ILE A C 1
ATOM 5815 O O . ILE A 1 761 ? -8.346 -36.324 -0.093 1.00 94.38 761 ILE A O 1
ATOM 5819 N N . LEU A 1 762 ? -10.440 -35.691 0.472 1.00 89.44 762 LEU A N 1
ATOM 5820 C CA . LEU A 1 762 ? -10.105 -34.677 1.469 1.00 89.44 762 LEU A CA 1
ATOM 5821 C C . LEU A 1 762 ? -10.429 -35.182 2.881 1.00 89.44 762 LEU A C 1
ATOM 5823 O O . LEU A 1 762 ? -11.496 -35.748 3.116 1.00 89.44 762 LEU A O 1
ATOM 5827 N N . TYR A 1 763 ? -9.506 -34.983 3.825 1.00 90.44 763 TYR A N 1
ATOM 5828 C CA . TYR A 1 763 ? -9.636 -35.457 5.207 1.00 90.44 763 TYR A CA 1
ATOM 5829 C C . TYR A 1 763 ? -9.386 -34.324 6.197 1.00 90.44 763 TYR A C 1
ATOM 5831 O O . TYR A 1 763 ? -8.268 -33.810 6.243 1.00 90.44 763 TYR A O 1
ATOM 5839 N N . GLY A 1 764 ? -10.394 -34.021 7.009 1.00 84.25 764 GLY A N 1
ATOM 5840 C CA . GLY A 1 764 ? -10.264 -33.294 8.265 1.00 84.25 764 GLY A CA 1
ATOM 5841 C C . GLY A 1 764 ? -9.522 -34.115 9.316 1.00 84.25 764 GLY A C 1
ATOM 5842 O O . GLY A 1 764 ? -9.240 -35.310 9.134 1.00 84.25 764 GLY A O 1
ATOM 5843 N N . ASP A 1 765 ? -9.165 -33.460 10.411 1.00 79.25 765 ASP A N 1
ATOM 5844 C CA . ASP A 1 765 ? -8.501 -34.064 11.550 1.00 79.25 765 ASP A CA 1
ATOM 5845 C C . ASP A 1 765 ? -9.444 -34.218 12.762 1.00 79.25 765 ASP A C 1
ATOM 5847 O O . ASP A 1 765 ? -10.552 -34.735 12.624 1.00 79.25 765 ASP A O 1
ATOM 5851 N N . ASN A 1 766 ? -8.965 -33.939 13.977 1.00 81.38 766 ASN A N 1
ATOM 5852 C CA . ASN A 1 766 ? -9.794 -33.985 15.187 1.00 81.38 766 ASN A CA 1
ATOM 5853 C C . ASN A 1 766 ? -10.164 -32.574 15.691 1.00 81.38 766 ASN A C 1
ATOM 5855 O O . ASN A 1 766 ? -10.571 -32.425 16.851 1.00 81.38 766 ASN A O 1
ATOM 5859 N N . ALA A 1 767 ? -9.888 -31.545 14.894 1.00 77.75 767 ALA A N 1
ATOM 5860 C CA . ALA A 1 767 ? -10.213 -30.154 15.136 1.00 77.75 767 ALA A CA 1
ATOM 5861 C C . ALA A 1 767 ? -11.437 -29.737 14.311 1.00 77.75 767 ALA A C 1
ATOM 5863 O O . ALA A 1 767 ? -12.029 -30.514 13.582 1.00 77.75 767 ALA A O 1
ATOM 5864 N N . ASN A 1 768 ? -11.844 -28.482 14.468 1.00 79.06 768 ASN A N 1
ATOM 5865 C CA . ASN A 1 768 ? -12.891 -27.913 13.633 1.00 79.06 768 ASN A CA 1
ATOM 5866 C C . ASN A 1 768 ? -12.290 -27.563 12.270 1.00 79.06 768 ASN A C 1
ATOM 5868 O O . ASN A 1 768 ? -11.508 -26.609 12.186 1.00 79.06 768 ASN A O 1
ATOM 5872 N N . ASP A 1 769 ? -12.666 -28.300 11.232 1.00 79.88 769 ASP A N 1
ATOM 5873 C CA . ASP A 1 769 ? -12.118 -28.130 9.892 1.00 79.88 769 ASP A CA 1
ATOM 5874 C C . ASP A 1 769 ? -13.041 -27.329 8.971 1.00 79.88 769 ASP A C 1
ATOM 5876 O O . ASP A 1 769 ? -14.267 -27.322 9.097 1.00 79.88 769 ASP A O 1
ATOM 5880 N N . THR A 1 770 ? -12.428 -26.651 8.003 1.00 81.31 770 THR A N 1
ATOM 5881 C CA . THR A 1 770 ? -13.123 -26.138 6.820 1.00 81.31 770 THR A CA 1
ATOM 5882 C C . THR A 1 770 ? -12.565 -26.856 5.605 1.00 81.31 770 THR A C 1
ATOM 5884 O O . THR A 1 770 ? -11.367 -26.756 5.334 1.00 81.31 770 THR A O 1
ATOM 5887 N N . ILE A 1 771 ? -13.414 -27.601 4.897 1.00 85.38 771 ILE A N 1
ATOM 5888 C CA . ILE A 1 771 ? -13.009 -28.415 3.746 1.00 85.38 771 ILE A CA 1
ATOM 5889 C C . ILE A 1 771 ? -13.824 -28.003 2.526 1.00 85.38 771 ILE A C 1
ATOM 5891 O O . ILE A 1 771 ? -15.048 -27.933 2.611 1.00 85.38 771 ILE A O 1
ATOM 5895 N N . GLN A 1 772 ? -13.141 -27.752 1.411 1.00 88.38 772 GLN A N 1
ATOM 5896 C CA . GLN A 1 772 ? -13.746 -27.302 0.162 1.00 88.38 772 GLN A CA 1
ATOM 5897 C C . GLN A 1 772 ? -13.313 -28.195 -1.007 1.00 88.38 772 GLN A C 1
ATOM 5899 O O . GLN A 1 772 ? -12.116 -28.282 -1.283 1.00 88.38 772 GLN A O 1
ATOM 5904 N N . GLY A 1 773 ? -14.273 -28.833 -1.682 1.00 86.12 773 GLY A N 1
ATOM 5905 C CA . GLY A 1 773 ? -14.050 -29.716 -2.834 1.00 86.12 773 GLY A CA 1
ATOM 5906 C C . GLY A 1 773 ? -13.629 -28.976 -4.105 1.00 86.12 773 GLY A C 1
ATOM 5907 O O . GLY A 1 773 ? -12.595 -29.283 -4.694 1.00 86.12 773 GLY A O 1
ATOM 5908 N N . ARG A 1 774 ? -14.320 -27.870 -4.414 1.00 88.62 774 ARG A N 1
ATOM 5909 C CA . ARG A 1 774 ? -14.250 -27.096 -5.666 1.00 88.62 774 ARG A CA 1
ATOM 5910 C C . ARG A 1 774 ? -14.899 -27.806 -6.852 1.00 88.62 774 ARG A C 1
ATOM 5912 O O . ARG A 1 774 ? -16.085 -27.611 -7.101 1.00 88.62 774 ARG A O 1
ATOM 5919 N N . GLY A 1 775 ? -14.126 -28.487 -7.688 1.00 79.12 775 GLY A N 1
ATOM 5920 C CA . GLY A 1 775 ? -14.621 -29.028 -8.947 1.00 79.12 775 GLY A CA 1
ATOM 5921 C C . GLY A 1 775 ? -14.327 -30.507 -9.075 1.00 79.12 775 GLY A C 1
ATOM 5922 O O . GLY A 1 775 ? -13.222 -30.946 -8.802 1.00 79.12 775 GLY A O 1
ATOM 5923 N N . GLY A 1 776 ? -15.267 -31.262 -9.629 1.00 89.94 776 GLY A N 1
ATOM 5924 C CA . GLY A 1 776 ? -15.133 -32.708 -9.757 1.00 89.94 776 GLY A CA 1
ATOM 5925 C C . GLY A 1 776 ? -15.918 -33.440 -8.679 1.00 89.94 776 GLY A C 1
ATOM 5926 O O . GLY A 1 776 ? -16.572 -32.837 -7.855 1.00 89.94 776 GLY A O 1
ATOM 5927 N N . ASN A 1 777 ? -15.917 -34.769 -8.755 1.00 97.19 777 ASN A N 1
ATOM 5928 C CA . ASN A 1 777 ? -16.700 -35.595 -7.836 1.00 97.19 777 ASN A CA 1
ATOM 5929 C C . ASN A 1 777 ? -15.813 -36.025 -6.665 1.00 97.19 777 ASN A C 1
ATOM 5931 O O . ASN A 1 777 ? -15.007 -36.961 -6.816 1.00 97.19 777 ASN A O 1
ATOM 5935 N N . ASP A 1 778 ? -15.981 -35.366 -5.532 1.00 97.25 778 ASP A N 1
ATOM 5936 C CA . ASP A 1 778 ? -15.073 -35.405 -4.399 1.00 97.25 778 ASP A CA 1
ATOM 5937 C C . ASP A 1 778 ? -15.533 -36.353 -3.292 1.00 97.25 778 ASP A C 1
ATOM 5939 O O . ASP A 1 778 ? -16.699 -36.732 -3.161 1.00 97.25 778 ASP A O 1
ATOM 5943 N N . GLN A 1 779 ? -14.574 -36.792 -2.477 1.00 97.81 779 GLN A N 1
ATOM 5944 C CA . GLN A 1 779 ? -14.837 -37.511 -1.233 1.00 97.81 779 GLN A CA 1
ATOM 5945 C C . GLN A 1 779 ? -14.320 -36.697 -0.056 1.00 97.81 779 GLN A C 1
ATOM 5947 O O . GLN A 1 779 ? -13.108 -36.576 0.128 1.00 97.81 779 GLN A O 1
ATOM 5952 N N . ILE A 1 780 ? -15.235 -36.191 0.764 1.00 96.94 780 ILE A N 1
ATOM 5953 C CA . ILE A 1 780 ? -14.930 -35.296 1.879 1.00 96.94 780 ILE A CA 1
ATOM 5954 C C . ILE A 1 780 ? -15.215 -36.010 3.199 1.00 96.94 780 ILE A C 1
ATOM 5956 O O . ILE A 1 780 ? -16.313 -36.517 3.424 1.00 96.94 780 ILE A O 1
ATOM 5960 N N . PHE A 1 781 ? -14.224 -36.039 4.088 1.00 96.38 781 PHE A N 1
ATOM 5961 C CA . PHE A 1 781 ? -14.335 -36.612 5.428 1.00 96.38 781 PHE A CA 1
ATOM 5962 C C . PHE A 1 781 ? -14.036 -35.531 6.468 1.00 96.38 781 PHE A C 1
ATOM 5964 O O . PHE A 1 781 ? -12.871 -35.203 6.657 1.00 96.38 781 PHE A O 1
ATOM 5971 N N . GLY A 1 782 ? -15.055 -35.002 7.150 1.00 89.06 782 GLY A N 1
ATOM 5972 C CA . GLY A 1 782 ? -14.904 -33.923 8.136 1.00 89.06 782 GLY A CA 1
ATOM 5973 C C . GLY A 1 782 ? -14.180 -34.326 9.422 1.00 89.06 782 GLY A C 1
ATOM 5974 O O . GLY A 1 782 ? -13.527 -33.496 10.031 1.00 89.06 782 GLY A O 1
ATOM 5975 N N . GLY A 1 783 ? -14.199 -35.609 9.795 1.00 88.44 783 GLY A N 1
ATOM 5976 C CA . GLY A 1 783 ? -13.463 -36.096 10.967 1.00 88.44 783 GLY A CA 1
ATOM 5977 C C . GLY A 1 783 ? -14.218 -35.883 12.283 1.00 88.44 783 GLY A C 1
ATOM 5978 O O . GLY A 1 783 ? -15.409 -36.170 12.371 1.00 88.44 783 GLY A O 1
ATOM 5979 N N . GLU A 1 784 ? -13.517 -35.477 13.339 1.00 85.12 784 GLU A N 1
ATOM 5980 C CA . GLU A 1 784 ? -14.130 -35.123 14.630 1.00 85.12 784 GLU A CA 1
ATOM 5981 C C . GLU A 1 784 ? -14.043 -33.609 14.808 1.00 85.12 784 GLU A C 1
ATOM 5983 O O . GLU A 1 784 ? -12.973 -33.065 14.596 1.00 85.12 784 GLU A O 1
ATOM 5988 N N . GLY A 1 785 ? -15.084 -32.934 15.296 1.00 83.12 785 GLY A N 1
ATOM 5989 C CA . GLY A 1 785 ? -15.041 -31.473 15.455 1.00 83.12 785 GLY A CA 1
ATOM 5990 C C . GLY A 1 785 ? -16.326 -30.836 14.959 1.00 83.12 785 GLY A C 1
ATOM 5991 O O . GLY A 1 785 ? -17.193 -31.526 14.463 1.00 83.12 785 GLY A O 1
ATOM 5992 N N . ILE A 1 786 ? -16.488 -29.529 15.130 1.00 84.00 786 ILE A N 1
ATOM 5993 C CA . ILE A 1 786 ? -17.576 -28.799 14.467 1.00 84.00 786 ILE A CA 1
ATOM 5994 C C . ILE A 1 786 ? -17.034 -28.325 13.123 1.00 84.00 786 ILE A C 1
ATOM 5996 O O . ILE A 1 786 ? -16.263 -27.364 13.087 1.00 84.00 786 ILE A O 1
ATOM 6000 N N . ASN A 1 787 ? -17.415 -29.012 12.052 1.00 84.00 787 ASN A N 1
ATOM 6001 C CA . ASN A 1 787 ? -16.849 -28.821 10.724 1.00 84.00 787 ASN A CA 1
ATOM 6002 C C . ASN A 1 787 ? -17.760 -27.998 9.815 1.00 84.00 787 ASN A C 1
ATOM 6004 O O . ASN A 1 787 ? -18.986 -28.002 9.951 1.00 84.00 787 ASN A O 1
ATOM 6008 N N . THR A 1 788 ? -17.137 -27.343 8.840 1.00 85.19 788 THR A N 1
ATOM 6009 C CA . THR A 1 788 ? -17.820 -26.715 7.709 1.00 85.19 788 THR A CA 1
ATOM 6010 C C . THR A 1 788 ? -17.334 -27.368 6.417 1.00 85.19 788 THR A C 1
ATOM 6012 O O . THR A 1 788 ? -16.152 -27.266 6.084 1.00 85.19 788 THR A O 1
ATOM 6015 N N . LEU A 1 789 ? -18.222 -28.062 5.703 1.00 89.62 789 LEU A N 1
ATOM 6016 C CA . LEU A 1 789 ? -17.871 -28.885 4.541 1.00 89.62 789 LEU A CA 1
ATOM 6017 C C . LEU A 1 789 ? -18.625 -28.423 3.289 1.00 89.62 789 LEU A C 1
ATOM 6019 O O . LEU A 1 789 ? -19.851 -28.332 3.325 1.00 89.62 789 LEU A O 1
ATOM 6023 N N . PHE A 1 790 ? -17.897 -28.202 2.194 1.00 90.44 790 PHE A N 1
ATOM 6024 C CA . PHE A 1 790 ? -18.432 -27.794 0.891 1.00 90.44 790 PHE A CA 1
ATOM 6025 C C . PHE A 1 790 ? -18.016 -28.796 -0.188 1.00 90.44 790 PHE A C 1
ATOM 6027 O O . PHE A 1 790 ? -16.814 -28.972 -0.404 1.00 90.44 790 PHE A O 1
ATOM 6034 N N . GLY A 1 791 ? -18.977 -29.445 -0.852 1.00 91.31 791 GLY A N 1
ATOM 6035 C CA . GLY A 1 791 ? -18.714 -30.240 -2.063 1.00 91.31 791 GLY A CA 1
ATOM 6036 C C . GLY A 1 791 ? -18.439 -29.358 -3.287 1.00 91.31 791 GLY A C 1
ATOM 6037 O O . GLY A 1 791 ? -17.477 -29.577 -4.013 1.00 91.31 791 GLY A O 1
ATOM 6038 N N . ASP A 1 792 ? -19.165 -28.241 -3.387 1.00 91.00 792 ASP A N 1
ATOM 6039 C CA . ASP A 1 792 ? -19.126 -27.263 -4.479 1.00 91.00 792 ASP A CA 1
ATOM 6040 C C . ASP A 1 792 ? -19.688 -27.784 -5.808 1.00 91.00 792 ASP A C 1
ATOM 6042 O O . ASP A 1 792 ? -20.875 -27.607 -6.060 1.00 91.00 792 ASP A O 1
ATOM 6046 N N . SER A 1 793 ? -18.884 -28.297 -6.739 1.00 89.06 793 SER A N 1
ATOM 6047 C CA . SER A 1 793 ? -19.378 -28.679 -8.067 1.00 89.06 793 SER A CA 1
ATOM 6048 C C . SER A 1 793 ? -18.958 -30.077 -8.481 1.00 89.06 793 SER A C 1
ATOM 6050 O O . SER A 1 793 ? -17.794 -30.323 -8.768 1.00 89.06 793 SER A O 1
ATOM 6052 N N . GLY A 1 794 ? -19.936 -30.954 -8.671 1.00 93.56 794 GLY A N 1
ATOM 6053 C CA . GLY A 1 794 ? -19.741 -32.361 -8.986 1.00 93.56 794 GLY A CA 1
ATOM 6054 C C . GLY A 1 794 ? -20.747 -33.224 -8.238 1.00 93.56 794 GLY A C 1
ATOM 6055 O O . GLY A 1 794 ? -21.573 -32.721 -7.500 1.00 93.56 794 GLY A O 1
ATOM 6056 N N . ASP A 1 795 ? -20.735 -34.534 -8.487 1.00 98.00 795 ASP A N 1
ATOM 6057 C CA . ASP A 1 795 ? -21.524 -35.458 -7.658 1.00 98.00 795 ASP A CA 1
ATOM 6058 C C . ASP A 1 795 ? -20.656 -35.914 -6.468 1.00 98.00 795 ASP A C 1
ATOM 6060 O O . ASP A 1 795 ? -19.836 -36.834 -6.622 1.00 98.00 795 ASP A O 1
ATOM 6064 N N . ASP A 1 796 ? -20.827 -35.291 -5.305 1.00 98.31 796 ASP A N 1
ATOM 6065 C CA . ASP A 1 796 ? -19.924 -35.424 -4.162 1.00 98.31 796 ASP A CA 1
ATOM 6066 C C . ASP A 1 796 ? -20.375 -36.462 -3.131 1.00 98.31 796 ASP A C 1
ATOM 6068 O O . ASP A 1 796 ? -21.548 -36.817 -2.986 1.00 98.31 796 ASP A O 1
ATOM 6072 N N . LEU A 1 797 ? -19.411 -36.986 -2.373 1.00 98.44 797 LEU A N 1
ATOM 6073 C CA . LEU A 1 797 ? -19.642 -37.880 -1.243 1.00 98.44 797 LEU A CA 1
ATOM 6074 C C . LEU A 1 797 ? -19.074 -37.260 0.034 1.00 98.44 797 LEU A C 1
ATOM 6076 O O . LEU A 1 797 ? -17.862 -37.279 0.256 1.00 98.44 797 LEU A O 1
ATOM 6080 N N . ILE A 1 798 ? -19.957 -36.781 0.910 1.00 98.25 798 ILE A N 1
ATOM 6081 C CA . ILE A 1 798 ? -19.579 -36.017 2.102 1.00 98.25 798 ILE A CA 1
ATOM 6082 C C . ILE A 1 798 ? -19.925 -36.789 3.377 1.00 98.25 798 ILE A C 1
ATOM 6084 O O . ILE A 1 798 ? -21.053 -37.245 3.569 1.00 98.25 798 ILE A O 1
ATOM 6088 N N . TYR A 1 799 ? -18.954 -36.903 4.281 1.00 97.69 799 TYR A N 1
ATOM 6089 C CA . TYR A 1 799 ? -19.112 -37.434 5.631 1.00 97.69 799 TYR A CA 1
ATOM 6090 C C . TYR A 1 799 ? -18.839 -36.323 6.651 1.00 97.69 799 TYR A C 1
ATOM 6092 O O . TYR A 1 799 ? -17.683 -35.947 6.820 1.00 97.69 799 TYR A O 1
ATOM 6100 N N . GLY A 1 800 ? -19.886 -35.841 7.331 1.00 92.19 800 GLY A N 1
ATOM 6101 C CA . GLY A 1 800 ? -19.836 -34.786 8.358 1.00 92.19 800 GLY A CA 1
ATOM 6102 C C . GLY A 1 800 ? -18.901 -35.138 9.504 1.00 92.19 800 GLY A C 1
ATOM 6103 O O . GLY A 1 800 ? -17.836 -34.546 9.647 1.00 92.19 800 GLY A O 1
ATOM 6104 N N . GLY A 1 801 ? -19.246 -36.213 10.216 1.00 91.38 801 GLY A N 1
ATOM 6105 C CA . GLY A 1 801 ? -18.420 -36.733 11.294 1.00 91.38 801 GLY A CA 1
ATOM 6106 C C . GLY A 1 801 ? -19.151 -36.717 12.627 1.00 91.38 801 GLY A C 1
ATOM 6107 O O . GLY A 1 801 ? -20.284 -37.187 12.733 1.00 91.38 801 GLY A O 1
ATOM 6108 N N . SER A 1 802 ? -18.465 -36.287 13.680 1.00 86.38 802 SER A N 1
ATOM 6109 C CA . SER A 1 802 ? -19.055 -36.146 15.013 1.00 86.38 802 SER A CA 1
ATOM 6110 C C . SER A 1 802 ? -19.287 -34.674 15.341 1.00 86.38 802 SER A C 1
ATOM 6112 O O . SER A 1 802 ? -18.502 -33.842 14.930 1.00 86.38 802 SER A O 1
ATOM 6114 N N . GLN A 1 803 ? -20.265 -34.371 16.204 1.00 90.38 803 GLN A N 1
ATOM 6115 C CA . GLN A 1 803 ? -20.653 -33.007 16.622 1.00 90.38 803 GLN A CA 1
ATOM 6116 C C . GLN A 1 803 ? -21.485 -32.244 15.578 1.00 90.38 803 GLN A C 1
ATOM 6118 O O . GLN A 1 803 ? -22.127 -32.851 14.740 1.00 90.38 803 GLN A O 1
ATOM 6123 N N . ALA A 1 804 ? -21.696 -30.945 15.797 1.00 89.00 804 ALA A N 1
ATOM 6124 C CA . ALA A 1 804 ? -22.661 -30.153 15.041 1.00 89.00 804 ALA A CA 1
ATOM 6125 C C . ALA A 1 804 ? -21.991 -29.551 13.805 1.00 89.00 804 ALA A C 1
ATOM 6127 O O . ALA A 1 804 ? -21.386 -28.487 13.916 1.00 89.00 804 ALA A O 1
ATOM 6128 N N . ASP A 1 805 ? -22.114 -30.218 12.664 1.00 89.62 805 ASP A N 1
ATOM 6129 C CA . ASP A 1 805 ? -21.500 -29.796 11.408 1.00 89.62 805 ASP A CA 1
ATOM 6130 C C . ASP A 1 805 ? -22.440 -28.919 10.567 1.00 89.62 805 ASP A C 1
ATOM 6132 O O . ASP A 1 805 ? -23.673 -28.994 10.661 1.00 89.62 805 ASP A O 1
ATOM 6136 N N . THR A 1 806 ? -21.844 -28.089 9.711 1.00 88.94 806 THR A N 1
ATOM 6137 C CA . THR A 1 806 ? -22.528 -27.394 8.612 1.00 88.94 806 THR A CA 1
ATOM 6138 C C . THR A 1 806 ? -22.034 -27.965 7.291 1.00 88.94 806 THR A C 1
ATOM 6140 O O . THR A 1 806 ? -20.831 -27.972 7.035 1.00 88.94 806 THR A O 1
ATOM 6143 N N . ILE A 1 807 ? -22.947 -28.481 6.472 1.00 92.81 807 ILE A N 1
ATOM 6144 C CA . ILE A 1 807 ? -22.598 -29.219 5.256 1.00 92.81 807 ILE A CA 1
ATOM 6145 C C . ILE A 1 807 ? -23.413 -28.697 4.079 1.00 92.81 807 ILE A C 1
ATOM 6147 O O . ILE A 1 807 ? -24.644 -28.702 4.143 1.00 92.81 807 ILE A O 1
ATOM 6151 N N . THR A 1 808 ? -22.719 -28.335 3.005 1.00 95.12 808 THR A N 1
ATOM 6152 C CA . THR A 1 808 ? -23.301 -27.938 1.723 1.00 95.12 808 THR A CA 1
ATOM 6153 C C . THR A 1 808 ? -22.798 -28.885 0.634 1.00 95.12 808 THR A C 1
ATOM 6155 O O . THR A 1 808 ? -21.588 -29.009 0.444 1.00 95.12 808 THR A O 1
ATOM 6158 N N . GLY A 1 809 ? -23.718 -29.577 -0.045 1.00 90.69 809 GLY A N 1
ATOM 6159 C CA . GLY A 1 809 ? -23.425 -30.445 -1.191 1.00 90.69 809 GLY A CA 1
ATOM 6160 C C . GLY A 1 809 ? -22.897 -29.617 -2.354 1.00 90.69 809 GLY A C 1
ATOM 6161 O O . GLY A 1 809 ? -21.705 -29.635 -2.633 1.00 90.69 809 GLY A O 1
ATOM 6162 N N . GLY A 1 810 ? -23.749 -28.745 -2.890 1.00 89.94 810 GLY A N 1
ATOM 6163 C CA . GLY A 1 810 ? -23.375 -27.796 -3.929 1.00 89.94 810 GLY A CA 1
ATOM 6164 C C . GLY A 1 810 ? -24.172 -28.041 -5.203 1.00 89.94 810 GLY A C 1
ATOM 6165 O O . GLY A 1 810 ? -25.396 -28.005 -5.187 1.00 89.94 810 GLY A O 1
ATOM 6166 N N . THR A 1 811 ? -23.505 -28.183 -6.342 1.00 89.19 811 THR A N 1
ATOM 6167 C CA . THR A 1 811 ? -24.135 -28.472 -7.634 1.00 89.19 811 THR A CA 1
ATOM 6168 C C . THR A 1 811 ? -23.777 -29.878 -8.089 1.00 89.19 811 THR A C 1
ATOM 6170 O O . THR A 1 811 ? -22.604 -30.165 -8.269 1.00 89.19 811 THR A O 1
ATOM 6173 N N . GLY A 1 812 ? -24.769 -30.698 -8.419 1.00 95.12 812 GLY A N 1
ATOM 6174 C CA . GLY A 1 812 ? -24.590 -32.112 -8.754 1.00 95.12 812 GLY A CA 1
ATOM 6175 C C . GLY A 1 812 ? -25.427 -32.986 -7.827 1.00 95.12 812 GLY A C 1
ATOM 6176 O O . GLY A 1 812 ? -26.203 -32.472 -7.043 1.00 95.12 812 GLY A O 1
ATOM 6177 N N . ASN A 1 813 ? -25.389 -34.306 -8.007 1.00 98.25 813 ASN A N 1
ATOM 6178 C CA . ASN A 1 813 ? -26.218 -35.224 -7.219 1.00 98.25 813 ASN A CA 1
ATOM 6179 C C . ASN A 1 813 ? -25.397 -35.782 -6.060 1.00 98.25 813 ASN A C 1
ATOM 6181 O O . ASN A 1 813 ? -24.699 -36.796 -6.206 1.00 98.25 813 ASN A O 1
ATOM 6185 N N . ASP A 1 814 ? -25.510 -35.140 -4.910 1.00 98.56 814 ASP A N 1
ATOM 6186 C CA . ASP A 1 814 ? -24.620 -35.367 -3.788 1.00 98.56 814 ASP A CA 1
ATOM 6187 C C . ASP A 1 814 ? -25.120 -36.478 -2.871 1.00 98.56 814 ASP A C 1
ATOM 6189 O O . ASP A 1 814 ? -26.307 -36.794 -2.761 1.00 98.56 814 ASP A O 1
ATOM 6193 N N . THR A 1 815 ? -24.189 -37.126 -2.178 1.00 98.69 815 THR A N 1
ATOM 6194 C CA . THR A 1 815 ? -24.493 -38.091 -1.124 1.00 98.69 815 THR A CA 1
ATOM 6195 C C . THR A 1 815 ? -23.879 -37.635 0.192 1.00 98.69 815 THR A C 1
ATOM 6197 O O . THR A 1 815 ? -22.666 -37.699 0.380 1.00 98.69 815 THR A O 1
ATOM 6200 N N . ILE A 1 816 ? -24.727 -37.252 1.145 1.00 98.56 816 ILE A N 1
ATOM 6201 C CA . ILE A 1 816 ? -24.316 -36.627 2.405 1.00 98.56 816 ILE A CA 1
ATOM 6202 C C . ILE A 1 816 ? -24.640 -37.541 3.592 1.00 98.56 816 ILE A C 1
ATOM 6204 O O . ILE A 1 816 ? -25.777 -37.978 3.772 1.00 98.56 816 ILE A O 1
ATOM 6208 N N . TYR A 1 817 ? -23.646 -37.803 4.439 1.00 98.19 817 TYR A N 1
ATOM 6209 C CA . TYR A 1 817 ? -23.770 -38.528 5.704 1.00 98.19 817 TYR A CA 1
ATOM 6210 C C . TYR A 1 817 ? -23.300 -37.646 6.860 1.00 98.19 817 TYR A C 1
ATOM 6212 O O . TYR A 1 817 ? -22.105 -37.570 7.136 1.00 98.19 817 TYR A O 1
ATOM 6220 N N . THR A 1 818 ? -24.216 -37.023 7.593 1.00 93.50 818 THR A N 1
ATOM 6221 C CA . THR A 1 818 ? -23.839 -36.145 8.718 1.00 93.50 818 THR A CA 1
ATOM 6222 C C . THR A 1 818 ? -23.358 -36.928 9.940 1.00 93.50 818 THR A C 1
ATOM 6224 O O . THR A 1 818 ? -22.395 -36.546 10.582 1.00 93.50 818 THR A O 1
ATOM 6227 N N . SER A 1 819 ? -23.941 -38.110 10.169 1.00 91.31 819 SER A N 1
ATOM 6228 C CA . SER A 1 819 ? -23.627 -39.053 11.255 1.00 91.31 819 SER A CA 1
ATOM 6229 C C . SER A 1 819 ? -24.141 -38.663 12.652 1.00 91.31 819 SER A C 1
ATOM 6231 O O . SER A 1 819 ? -25.231 -39.112 13.010 1.00 91.31 819 SER A O 1
ATOM 6233 N N . GLU A 1 820 ? -23.388 -37.948 13.490 1.00 90.19 820 GLU A N 1
ATOM 6234 C CA . GLU A 1 820 ? -23.822 -37.576 14.854 1.00 90.19 820 GLU A CA 1
ATOM 6235 C C . GLU A 1 820 ? -23.999 -36.053 14.995 1.00 90.19 820 GLU A C 1
ATOM 6237 O O . GLU A 1 820 ? -23.610 -35.308 14.113 1.00 90.19 820 GLU A O 1
ATOM 6242 N N . GLY A 1 821 ? -24.578 -35.583 16.107 1.00 91.56 821 GLY A N 1
ATOM 6243 C CA . GLY A 1 821 ? -24.699 -34.154 16.430 1.00 91.56 821 GLY A CA 1
ATOM 6244 C C . GLY A 1 821 ? -25.863 -33.425 15.751 1.00 91.56 821 GLY A C 1
ATOM 6245 O O . GLY A 1 821 ? -26.641 -34.018 15.025 1.00 91.56 821 GLY A O 1
ATOM 6246 N N . ASN A 1 822 ? -26.059 -32.147 16.093 1.00 92.31 822 ASN A N 1
ATOM 6247 C CA . ASN A 1 822 ? -27.165 -31.345 15.555 1.00 92.31 822 ASN A CA 1
ATOM 6248 C C . ASN A 1 822 ? -26.675 -30.605 14.312 1.00 92.31 822 ASN A C 1
ATOM 6250 O O . ASN A 1 822 ? -26.055 -29.550 14.448 1.00 92.31 822 ASN A O 1
ATOM 6254 N N . ASN A 1 823 ? -26.924 -31.163 13.136 1.00 93.44 823 ASN A N 1
ATOM 6255 C CA . ASN A 1 823 ? -26.309 -30.687 11.905 1.00 93.44 823 ASN A CA 1
ATOM 6256 C C . ASN A 1 823 ? -27.208 -29.713 11.151 1.00 93.44 823 ASN A C 1
ATOM 6258 O O . ASN A 1 823 ? -28.437 -29.766 11.256 1.00 93.44 823 ASN A O 1
ATOM 6262 N N . THR A 1 824 ? -26.586 -28.851 10.353 1.00 93.25 824 THR A N 1
ATOM 6263 C CA . THR A 1 824 ? -27.276 -28.059 9.330 1.00 93.25 824 THR A CA 1
ATOM 6264 C C . THR A 1 824 ? -26.807 -28.530 7.960 1.00 93.25 824 THR A C 1
ATOM 6266 O O . THR A 1 824 ? -25.608 -28.544 7.697 1.00 93.25 824 THR A O 1
ATOM 6269 N N . VAL A 1 825 ? -27.743 -28.952 7.109 1.00 93.62 825 VAL A N 1
ATOM 6270 C CA . VAL A 1 825 ? -27.443 -29.589 5.821 1.00 93.62 825 VAL A CA 1
ATOM 6271 C C . VAL A 1 825 ? -28.196 -28.914 4.692 1.00 93.62 825 VAL A C 1
ATOM 6273 O O . VAL A 1 825 ? -29.423 -28.797 4.752 1.00 93.62 825 VAL A O 1
ATOM 6276 N N . PHE A 1 826 ? -27.459 -28.570 3.644 1.00 93.75 826 PHE A N 1
ATOM 6277 C CA . PHE A 1 826 ? -27.968 -28.087 2.371 1.00 93.75 826 PHE A CA 1
ATOM 6278 C C . PHE A 1 826 ? -27.497 -29.043 1.270 1.00 93.75 826 PHE A C 1
ATOM 6280 O O . PHE A 1 826 ? -26.297 -29.202 1.077 1.00 93.75 826 PHE A O 1
ATOM 6287 N N . GLY A 1 827 ? -28.421 -29.730 0.594 1.00 92.81 827 GLY A N 1
ATOM 6288 C CA . GLY A 1 827 ? -28.090 -30.488 -0.624 1.00 92.81 827 GLY A CA 1
ATOM 6289 C C . GLY A 1 827 ? -27.747 -29.541 -1.777 1.00 92.81 827 GLY A C 1
ATOM 6290 O O . GLY A 1 827 ? -26.719 -29.683 -2.425 1.00 92.81 827 GLY A O 1
ATOM 6291 N N . SER A 1 828 ? -28.509 -28.448 -1.859 1.00 93.69 828 SER A N 1
ATOM 6292 C CA . SER A 1 828 ? -28.385 -27.372 -2.842 1.00 93.69 828 SER A CA 1
ATOM 6293 C C . SER A 1 828 ? -28.959 -27.762 -4.203 1.00 93.69 828 SER A C 1
ATOM 6295 O O . SER A 1 828 ? -30.176 -27.730 -4.332 1.00 93.69 828 SER A O 1
ATOM 6297 N N . ALA A 1 829 ? -28.188 -28.014 -5.254 1.00 90.56 829 ALA A N 1
ATOM 6298 C CA . ALA A 1 829 ? -28.739 -28.204 -6.595 1.00 90.56 829 ALA A CA 1
ATOM 6299 C C . ALA A 1 829 ? -28.416 -29.581 -7.176 1.00 90.56 829 ALA A C 1
ATOM 6301 O O . ALA A 1 829 ? -27.324 -29.780 -7.688 1.00 90.56 829 ALA A O 1
ATOM 6302 N N . GLY A 1 830 ? -29.417 -30.449 -7.287 1.00 96.12 830 GLY A N 1
ATOM 6303 C CA . GLY A 1 830 ? -29.318 -31.779 -7.884 1.00 96.12 830 GLY A CA 1
ATOM 6304 C C . GLY A 1 830 ? -30.293 -32.745 -7.228 1.00 96.12 830 GLY A C 1
ATOM 6305 O O . GLY A 1 830 ? -31.085 -32.342 -6.394 1.00 96.12 830 GLY A O 1
ATOM 6306 N N . ASP A 1 831 ? -30.319 -34.005 -7.665 1.00 98.38 831 ASP A N 1
ATOM 6307 C CA . ASP A 1 831 ? -31.136 -35.032 -7.007 1.00 98.38 831 ASP A CA 1
ATOM 6308 C C . ASP A 1 831 ? -30.307 -35.692 -5.879 1.00 98.38 831 ASP A C 1
ATOM 6310 O O . ASP A 1 831 ? -29.648 -36.716 -6.102 1.00 98.38 831 ASP A O 1
ATOM 6314 N N . ASP A 1 832 ? -30.349 -35.132 -4.669 1.00 98.62 832 ASP A N 1
ATOM 6315 C CA . ASP A 1 832 ? -29.424 -35.479 -3.583 1.00 98.62 832 ASP A CA 1
ATOM 6316 C C . ASP A 1 832 ? -29.882 -36.661 -2.717 1.00 98.62 832 ASP A C 1
ATOM 6318 O O . ASP A 1 832 ? -31.062 -37.019 -2.629 1.00 98.62 832 ASP A O 1
ATOM 6322 N N . ILE A 1 833 ? -28.941 -37.288 -2.007 1.00 98.75 833 ILE A N 1
ATOM 6323 C CA . ILE A 1 833 ? -29.205 -38.337 -1.017 1.00 98.75 833 ILE A CA 1
ATOM 6324 C C . ILE A 1 833 ? -28.605 -37.945 0.334 1.00 98.75 833 ILE A C 1
ATOM 6326 O O . ILE A 1 833 ? -27.397 -38.023 0.540 1.00 98.75 833 ILE A O 1
ATOM 6330 N N . ILE A 1 834 ? -29.462 -37.636 1.309 1.00 98.62 834 ILE A N 1
ATOM 6331 C CA . ILE A 1 834 ? -29.041 -37.130 2.622 1.00 98.62 834 ILE A CA 1
ATOM 6332 C C . ILE A 1 834 ? -29.382 -38.135 3.726 1.00 98.62 834 ILE A C 1
ATOM 6334 O O . ILE A 1 834 ? -30.533 -38.546 3.877 1.00 98.62 834 ILE A O 1
ATOM 6338 N N . TYR A 1 835 ? -28.396 -38.498 4.545 1.00 98.38 835 TYR A N 1
ATOM 6339 C CA . TYR A 1 835 ? -28.541 -39.321 5.746 1.00 98.38 835 TYR A CA 1
ATOM 6340 C C . TYR A 1 835 ? -28.189 -38.495 6.988 1.00 98.38 835 TYR A C 1
ATOM 6342 O O . TYR A 1 835 ? -27.012 -38.272 7.268 1.00 98.38 835 TYR A O 1
ATOM 6350 N N . SER A 1 836 ? -29.206 -38.091 7.758 1.00 94.06 836 SER A N 1
ATOM 6351 C CA . SER A 1 836 ? -29.033 -37.145 8.877 1.00 94.06 836 SER A CA 1
ATOM 6352 C C . SER A 1 836 ? -28.481 -37.771 10.163 1.00 94.06 836 SER A C 1
ATOM 6354 O O . SER A 1 836 ? -28.007 -37.086 11.060 1.00 94.06 836 SER A O 1
ATOM 6356 N N . GLY A 1 837 ? -28.538 -39.099 10.280 1.00 94.12 837 GLY A N 1
ATOM 6357 C CA . GLY A 1 837 ? -28.011 -39.780 11.458 1.00 94.12 837 GLY A CA 1
ATOM 6358 C C . GLY A 1 837 ? -28.708 -39.364 12.764 1.00 94.12 837 GLY A C 1
ATOM 6359 O O . GLY A 1 837 ? -29.935 -39.310 12.829 1.00 94.12 837 GLY A O 1
ATOM 6360 N N . SER A 1 838 ? -27.962 -39.218 13.857 1.00 93.38 838 SER A N 1
ATOM 6361 C CA . SER A 1 838 ? -28.529 -38.909 15.177 1.00 93.38 838 SER A CA 1
ATOM 6362 C C . SER A 1 838 ? -28.255 -37.477 15.611 1.00 93.38 838 SER A C 1
ATOM 6364 O O . SER A 1 838 ? -27.106 -37.064 15.603 1.00 93.38 838 SER A O 1
ATOM 6366 N N . GLY A 1 839 ? -29.263 -36.815 16.167 1.00 93.38 839 GLY A N 1
ATOM 6367 C CA . GLY A 1 839 ? -29.216 -35.418 16.573 1.00 93.38 839 GLY A CA 1
ATOM 6368 C C . GLY A 1 839 ? -30.497 -34.710 16.163 1.00 93.38 839 GLY A C 1
ATOM 6369 O O . GLY A 1 839 ? -31.429 -35.340 15.688 1.00 93.38 839 GLY A O 1
ATOM 6370 N N . SER A 1 840 ? -30.613 -33.424 16.472 1.00 94.25 840 SER A N 1
ATOM 6371 C CA . SER A 1 840 ? -31.723 -32.598 15.985 1.00 94.25 840 SER A CA 1
ATOM 6372 C C . SER A 1 840 ? -31.220 -31.797 14.796 1.00 94.25 840 SER A C 1
ATOM 6374 O O . SER A 1 840 ? -30.586 -30.762 14.999 1.00 94.25 840 SER A O 1
ATOM 6376 N N . ASP A 1 841 ? -31.460 -32.314 13.595 1.00 94.69 841 ASP A N 1
ATOM 6377 C CA . ASP A 1 841 ? -30.884 -31.770 12.365 1.00 94.69 841 ASP A CA 1
ATOM 6378 C C . ASP A 1 841 ? -31.835 -30.793 11.663 1.00 94.69 841 ASP A C 1
ATOM 6380 O O . ASP A 1 841 ? -33.062 -30.917 11.742 1.00 94.69 841 ASP A O 1
ATOM 6384 N N . VAL A 1 842 ? -31.272 -29.839 10.926 1.00 94.00 842 VAL A N 1
ATOM 6385 C CA . VAL A 1 842 ? -31.998 -28.991 9.974 1.00 94.00 842 VAL A CA 1
ATOM 6386 C C . VAL A 1 842 ? -31.510 -29.335 8.576 1.00 94.00 842 VAL A C 1
ATOM 6388 O O . VAL A 1 842 ? -30.321 -29.239 8.294 1.00 94.00 842 VAL A O 1
ATOM 6391 N N . ILE A 1 843 ? -32.425 -29.763 7.709 1.00 97.19 843 ILE A N 1
ATOM 6392 C CA . ILE A 1 843 ? -32.094 -30.322 6.397 1.00 97.19 843 ILE A CA 1
ATOM 6393 C C . ILE A 1 843 ? -32.911 -29.606 5.333 1.00 97.19 843 ILE A C 1
ATOM 6395 O O . ILE A 1 843 ? -34.142 -29.596 5.397 1.00 97.19 843 ILE A O 1
ATOM 6399 N N . ASN A 1 844 ? -32.231 -29.061 4.337 1.00 95.44 844 ASN A N 1
ATOM 6400 C CA . ASN A 1 844 ? -32.820 -28.548 3.114 1.00 95.44 844 ASN A CA 1
ATOM 6401 C C . ASN A 1 844 ? -32.225 -29.327 1.938 1.00 95.44 844 ASN A C 1
ATOM 6403 O O . ASN A 1 844 ? -31.020 -29.262 1.723 1.00 95.44 844 ASN A O 1
ATOM 6407 N N . GLY A 1 845 ? -33.056 -30.076 1.210 1.00 92.06 845 GLY A N 1
ATOM 6408 C CA . GLY A 1 845 ? -32.610 -30.769 -0.004 1.00 92.06 845 GLY A CA 1
ATOM 6409 C C . GLY A 1 845 ? -32.153 -29.780 -1.075 1.00 92.06 845 GLY A C 1
ATOM 6410 O O . GLY A 1 845 ? -31.086 -29.933 -1.641 1.00 92.06 845 GLY A O 1
ATOM 6411 N N . GLY A 1 846 ? -32.856 -28.651 -1.193 1.00 94.31 846 GLY A N 1
ATOM 6412 C CA . GLY A 1 846 ? -32.580 -27.645 -2.210 1.00 94.31 846 GLY A CA 1
ATOM 6413 C C . GLY A 1 846 ? -33.410 -27.896 -3.467 1.00 94.31 846 GLY A C 1
ATOM 6414 O O . GLY A 1 846 ? -34.590 -28.214 -3.352 1.00 94.31 846 GLY A O 1
ATOM 6415 N N . THR A 1 847 ? -32.871 -27.625 -4.654 1.00 92.88 847 THR A N 1
ATOM 6416 C CA . THR A 1 847 ? -33.547 -27.842 -5.936 1.00 92.88 847 THR A CA 1
ATOM 6417 C C . THR A 1 847 ? -33.199 -29.199 -6.538 1.00 92.88 847 THR A C 1
ATOM 6419 O O . THR A 1 847 ? -32.046 -29.432 -6.871 1.00 92.88 847 THR A O 1
ATOM 6422 N N . GLY A 1 848 ? -34.211 -30.005 -6.840 1.00 96.12 848 GLY A N 1
ATOM 6423 C CA . GLY A 1 848 ? -34.079 -31.337 -7.419 1.00 96.12 848 GLY A CA 1
ATOM 6424 C C . GLY A 1 848 ? -35.124 -32.280 -6.835 1.00 96.12 848 GLY A C 1
ATOM 6425 O O . GLY A 1 848 ? -36.179 -31.855 -6.381 1.00 96.12 848 GLY A O 1
ATOM 6426 N N . ASN A 1 849 ? -34.931 -33.586 -6.944 1.00 98.06 849 ASN A N 1
ATOM 6427 C CA . ASN A 1 849 ? -35.801 -34.562 -6.291 1.00 98.06 849 ASN A CA 1
ATOM 6428 C C . ASN A 1 849 ? -34.989 -35.341 -5.268 1.00 98.06 849 ASN A C 1
ATOM 6430 O O . ASN A 1 849 ? -34.450 -36.412 -5.565 1.00 98.06 849 ASN A O 1
ATOM 6434 N N . ASP A 1 850 ? -34.960 -34.819 -4.050 1.00 98.50 850 ASP A N 1
ATOM 6435 C CA . ASP A 1 850 ? -34.023 -35.289 -3.041 1.00 98.50 850 ASP A CA 1
ATOM 6436 C C . ASP A 1 850 ? -34.554 -36.502 -2.287 1.00 98.50 850 ASP A C 1
ATOM 6438 O O . ASP A 1 850 ? -35.757 -36.710 -2.113 1.00 98.50 850 ASP A O 1
ATOM 6442 N N . THR A 1 851 ? -33.655 -37.344 -1.796 1.00 98.50 851 THR A N 1
ATOM 6443 C CA . THR A 1 851 ? -33.978 -38.498 -0.960 1.00 98.50 851 THR A CA 1
ATOM 6444 C C . THR A 1 851 ? -33.367 -38.330 0.422 1.00 98.50 851 THR A C 1
ATOM 6446 O O . THR A 1 851 ? -32.181 -38.569 0.636 1.00 98.50 851 THR A O 1
ATOM 6449 N N . ILE A 1 852 ? -34.212 -38.018 1.402 1.00 98.50 852 ILE A N 1
ATOM 6450 C CA . ILE A 1 852 ? -33.790 -37.724 2.772 1.00 98.50 852 ILE A CA 1
ATOM 6451 C C . ILE A 1 852 ? -34.112 -38.915 3.678 1.00 98.50 852 ILE A C 1
ATOM 6453 O O . ILE A 1 852 ? -35.256 -39.372 3.772 1.00 98.50 852 ILE A O 1
ATOM 6457 N N . TRP A 1 853 ? -33.099 -39.427 4.369 1.00 97.94 853 TRP A N 1
ATOM 6458 C CA . TRP A 1 853 ? -33.189 -40.490 5.364 1.00 97.94 853 TRP A CA 1
ATOM 6459 C C . TRP A 1 853 ? -32.921 -39.928 6.752 1.00 97.94 853 TRP A C 1
ATOM 6461 O O . TRP A 1 853 ? -31.777 -39.752 7.169 1.00 97.94 853 TRP A O 1
ATOM 6471 N N . LEU A 1 854 ? -34.007 -39.708 7.488 1.00 96.56 854 LEU A N 1
ATOM 6472 C CA . LEU A 1 854 ? -33.935 -39.228 8.860 1.00 96.56 854 LEU A CA 1
ATOM 6473 C C . LEU A 1 854 ? -33.507 -40.350 9.804 1.00 96.56 854 LEU A C 1
ATOM 6475 O O . LEU A 1 854 ? -33.940 -41.507 9.664 1.00 96.56 854 LEU A O 1
ATOM 6479 N N . GLY A 1 855 ? -32.669 -40.003 10.777 1.00 93.25 855 GLY A N 1
ATOM 6480 C CA . GLY A 1 855 ? -32.351 -40.883 11.890 1.00 93.25 855 GLY A CA 1
ATOM 6481 C C . GLY A 1 855 ? -33.118 -40.507 13.155 1.00 93.25 855 GLY A C 1
ATOM 6482 O O . GLY A 1 855 ? -34.330 -40.718 13.227 1.00 93.25 855 GLY A O 1
ATOM 6483 N N . GLY A 1 856 ? -32.416 -40.114 14.215 1.00 89.12 856 GLY A N 1
ATOM 6484 C CA . GLY A 1 856 ? -33.015 -39.969 15.541 1.00 89.12 856 GLY A CA 1
ATOM 6485 C C . GLY A 1 856 ? -32.772 -38.610 16.171 1.00 89.12 856 GLY A C 1
ATOM 6486 O O . GLY A 1 856 ? -31.631 -38.267 16.414 1.00 89.12 856 GLY A O 1
ATOM 6487 N N . GLY A 1 857 ? -33.840 -37.945 16.598 1.00 92.62 857 GLY A N 1
ATOM 6488 C CA . GLY A 1 857 ? -33.816 -36.673 17.316 1.00 92.62 857 GLY A CA 1
ATOM 6489 C C . GLY A 1 857 ? -34.973 -35.805 16.843 1.00 92.62 857 GLY A C 1
ATOM 6490 O O . GLY A 1 857 ? -36.013 -36.359 16.483 1.00 92.62 857 GLY A O 1
ATOM 6491 N N . ARG A 1 858 ? -34.876 -34.477 16.959 1.00 94.19 858 ARG A N 1
ATOM 6492 C CA . ARG A 1 858 ? -35.944 -33.565 16.521 1.00 94.19 858 ARG A CA 1
ATOM 6493 C C . ARG A 1 858 ? -35.537 -32.836 15.253 1.00 94.19 858 ARG A C 1
ATOM 6495 O O . ARG A 1 858 ? -34.982 -31.747 15.336 1.00 94.19 858 ARG A O 1
ATOM 6502 N N . ASP A 1 859 ? -35.859 -33.437 14.120 1.00 95.94 859 ASP A N 1
ATOM 6503 C CA . ASP A 1 859 ? -35.389 -32.943 12.829 1.00 95.94 859 ASP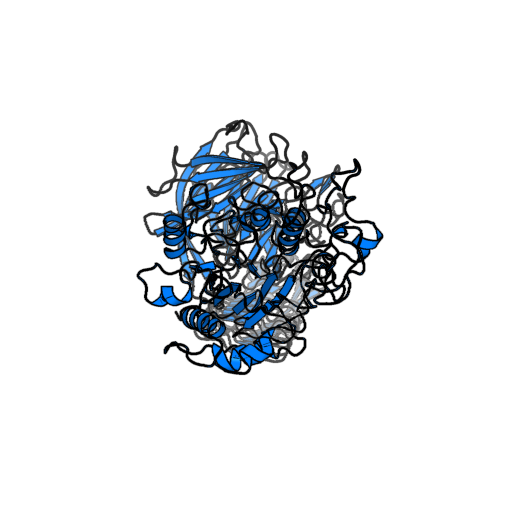 A CA 1
ATOM 6504 C C . ASP A 1 859 ? -36.375 -31.957 12.203 1.00 95.94 859 ASP A C 1
ATOM 6506 O O . ASP A 1 859 ? -37.595 -32.075 12.374 1.00 95.94 859 ASP A O 1
ATOM 6510 N N . ILE A 1 860 ? -35.852 -31.015 11.429 1.00 96.31 860 ILE A N 1
ATOM 6511 C CA . ILE A 1 860 ? -36.622 -30.118 10.575 1.00 96.31 860 ILE A CA 1
ATOM 6512 C C . ILE A 1 860 ? -36.197 -30.370 9.132 1.00 96.31 860 ILE A C 1
ATOM 6514 O O . ILE A 1 860 ? -35.044 -30.148 8.783 1.00 96.31 860 ILE A O 1
ATOM 6518 N N . VAL A 1 861 ? -37.138 -30.794 8.287 1.00 97.12 861 VAL A N 1
ATOM 6519 C CA . VAL A 1 861 ? -36.925 -30.878 6.833 1.00 97.12 861 VAL A CA 1
ATOM 6520 C C . VAL A 1 861 ? -37.609 -29.694 6.168 1.00 97.12 861 VAL A C 1
ATOM 6522 O O . VAL A 1 861 ? -38.828 -29.548 6.280 1.00 97.12 861 VAL A O 1
ATOM 6525 N N . VAL A 1 862 ? -36.835 -28.830 5.526 1.00 94.19 862 VAL A N 1
ATOM 6526 C CA . VAL A 1 862 ? -37.302 -27.588 4.908 1.00 94.19 862 VAL A CA 1
ATOM 6527 C C . VAL A 1 862 ? -37.828 -27.870 3.503 1.00 94.19 862 VAL A C 1
ATOM 6529 O O . VAL A 1 862 ? -37.171 -28.540 2.722 1.00 94.19 862 VAL A O 1
ATOM 6532 N N . LEU A 1 863 ? -39.012 -27.340 3.187 1.00 92.75 863 LEU A N 1
ATOM 6533 C CA . LEU A 1 863 ? -39.623 -27.389 1.860 1.00 92.75 863 LEU A CA 1
ATOM 6534 C C . LEU A 1 863 ? -39.918 -25.972 1.356 1.00 92.75 863 LEU A C 1
ATOM 6536 O O . LEU A 1 863 ? -40.453 -25.129 2.090 1.00 92.75 863 LEU A O 1
ATOM 6540 N N . ALA A 1 864 ? -39.660 -25.747 0.069 1.00 89.38 864 ALA A N 1
ATOM 6541 C CA . ALA A 1 864 ? -39.982 -24.516 -0.647 1.00 89.38 864 ALA A CA 1
ATOM 6542 C C . ALA A 1 864 ? -40.671 -24.814 -1.990 1.00 89.38 864 ALA A C 1
ATOM 6544 O O . ALA A 1 864 ? -40.658 -25.939 -2.482 1.00 89.38 864 ALA A O 1
ATOM 6545 N N . ARG A 1 865 ? -41.300 -23.798 -2.593 1.00 88.81 865 ARG A N 1
ATOM 6546 C CA . ARG A 1 865 ? -41.787 -23.893 -3.981 1.00 88.81 865 ARG A CA 1
ATOM 6547 C C . ARG A 1 865 ? -40.610 -23.809 -4.944 1.00 88.81 865 ARG A C 1
ATOM 6549 O O . ARG A 1 865 ? -39.715 -23.005 -4.726 1.00 88.81 865 ARG A O 1
ATOM 6556 N N . GLY A 1 866 ? -40.682 -24.532 -6.053 1.00 87.44 866 GLY A N 1
ATOM 6557 C CA . GLY A 1 866 ? -39.653 -24.553 -7.090 1.00 87.44 866 GLY A CA 1
ATOM 6558 C C . GLY A 1 866 ? -38.503 -25.516 -6.807 1.00 87.44 866 GLY A C 1
ATOM 6559 O O . GLY A 1 866 ? -37.678 -25.710 -7.693 1.00 87.44 866 GLY A O 1
ATOM 6560 N N . ASN A 1 867 ? -38.495 -26.151 -5.633 1.00 90.19 867 ASN A N 1
ATOM 6561 C CA . ASN A 1 867 ? -37.438 -27.053 -5.192 1.00 90.19 867 ASN A CA 1
ATOM 6562 C C . ASN A 1 867 ? -37.558 -28.467 -5.762 1.00 90.19 867 ASN A C 1
ATOM 6564 O O . ASN A 1 867 ? -36.608 -29.211 -5.681 1.00 90.19 867 ASN A O 1
ATOM 6568 N N . GLY A 1 868 ? -38.676 -28.821 -6.399 1.00 93.25 868 GLY A N 1
ATOM 6569 C CA . GLY A 1 868 ? -38.902 -30.170 -6.920 1.00 93.25 868 GLY A CA 1
ATOM 6570 C C . GLY A 1 868 ? -39.641 -31.065 -5.924 1.00 93.25 868 GLY A C 1
ATOM 6571 O O . GLY A 1 868 ? -40.528 -30.578 -5.220 1.00 93.25 868 GLY A O 1
ATOM 6572 N N . VAL A 1 869 ? -39.407 -32.383 -5.977 1.00 97.12 869 VAL A N 1
ATOM 6573 C CA . VAL A 1 869 ? -40.202 -33.380 -5.237 1.00 97.12 869 VAL A CA 1
ATOM 6574 C C . VAL A 1 869 ? -39.328 -34.274 -4.365 1.00 97.12 869 VAL A C 1
ATOM 6576 O O . VAL A 1 869 ? -38.807 -35.290 -4.830 1.00 97.12 869 VAL A O 1
ATOM 6579 N N . ASP A 1 870 ? -39.328 -33.999 -3.066 1.00 97.50 870 ASP A N 1
ATOM 6580 C CA . ASP A 1 870 ? -38.485 -34.735 -2.125 1.00 97.50 870 ASP A CA 1
ATOM 6581 C C . ASP A 1 870 ? -39.151 -36.018 -1.633 1.00 97.50 870 ASP A C 1
ATOM 6583 O O . ASP A 1 870 ? -40.358 -36.091 -1.385 1.00 97.50 870 ASP A O 1
ATOM 6587 N N . THR A 1 871 ? -38.358 -37.054 -1.403 1.00 97.50 871 THR A N 1
ATOM 6588 C CA . THR A 1 871 ? -38.762 -38.280 -0.722 1.00 97.50 871 THR A CA 1
ATOM 6589 C C . THR A 1 871 ? -38.181 -38.298 0.683 1.00 97.50 871 THR A C 1
ATOM 6591 O O . THR A 1 871 ? -36.995 -38.548 0.884 1.00 97.50 871 THR A O 1
ATOM 6594 N N . ILE A 1 872 ? -39.043 -38.117 1.681 1.00 97.81 872 ILE A N 1
ATOM 6595 C CA . ILE A 1 872 ? -38.652 -38.096 3.091 1.00 97.81 872 ILE A CA 1
ATOM 6596 C C . ILE A 1 872 ? -38.967 -39.457 3.715 1.00 97.81 872 ILE A C 1
ATOM 6598 O O . ILE A 1 872 ? -40.125 -39.870 3.869 1.00 97.81 872 ILE A O 1
ATOM 6602 N N . ASN A 1 873 ? -37.913 -40.167 4.098 1.00 96.62 873 ASN A N 1
ATOM 6603 C CA . ASN A 1 873 ? -37.971 -41.474 4.732 1.00 96.62 873 ASN A CA 1
ATOM 6604 C C . ASN A 1 873 ? -37.796 -41.358 6.251 1.00 96.62 873 ASN A C 1
ATOM 6606 O O . ASN A 1 873 ? -37.165 -40.437 6.759 1.00 96.62 873 ASN A O 1
ATOM 6610 N N . ASN A 1 874 ? -38.360 -42.326 6.982 1.00 94.25 874 ASN A N 1
ATOM 6611 C CA . ASN A 1 874 ? -38.307 -42.417 8.449 1.00 94.25 874 ASN A CA 1
ATOM 6612 C C . ASN A 1 874 ? -38.891 -41.220 9.219 1.00 94.25 874 ASN A C 1
ATOM 6614 O O . ASN A 1 874 ? -38.554 -41.031 10.382 1.00 94.25 874 ASN A O 1
ATOM 6618 N N . PHE A 1 875 ? -39.812 -40.457 8.629 1.00 94.25 875 PHE A N 1
ATOM 6619 C CA . PHE A 1 875 ? -40.470 -39.343 9.314 1.00 94.25 875 PHE A CA 1
ATOM 6620 C C . PHE A 1 875 ? -41.136 -39.775 10.636 1.00 94.25 875 PHE A C 1
ATOM 6622 O O . PHE A 1 875 ? -42.004 -40.658 10.660 1.00 94.25 875 PHE A O 1
ATOM 6629 N N . GLN A 1 876 ? -40.764 -39.127 11.744 1.00 91.38 876 GLN A N 1
ATOM 6630 C CA . GLN A 1 876 ? -41.215 -39.487 13.089 1.00 91.38 876 GLN A CA 1
ATOM 6631 C C . GLN A 1 876 ? -42.245 -38.482 13.612 1.00 91.38 876 GLN A C 1
ATOM 6633 O O . GLN A 1 876 ? -41.933 -37.337 13.931 1.00 91.38 876 GLN A O 1
ATOM 6638 N N . LEU A 1 877 ? -43.498 -38.918 13.766 1.00 89.56 877 LEU A N 1
ATOM 6639 C CA . LEU A 1 877 ? -44.576 -38.059 14.269 1.00 89.56 877 LEU A CA 1
ATOM 6640 C C . LEU A 1 877 ? -44.244 -37.462 15.648 1.00 89.56 877 LEU A C 1
ATOM 6642 O O . LEU A 1 877 ? -44.055 -38.190 16.623 1.00 89.56 877 LEU A O 1
ATOM 6646 N N . GLY A 1 878 ? -44.254 -36.129 15.734 1.00 85.06 878 GLY A N 1
ATOM 6647 C CA . GLY A 1 878 ? -44.018 -35.375 16.971 1.00 85.06 878 GLY A CA 1
ATOM 6648 C C . GLY A 1 878 ? -42.544 -35.160 17.325 1.00 85.06 878 GLY A C 1
ATOM 6649 O O . GLY A 1 878 ? -42.270 -34.489 18.319 1.00 85.06 878 GLY A O 1
ATOM 6650 N N . LEU A 1 879 ? -41.625 -35.711 16.530 1.00 90.00 879 LEU A N 1
ATOM 6651 C CA . LEU A 1 879 ? -40.191 -35.453 16.623 1.00 90.00 879 LEU A CA 1
ATOM 6652 C C . LEU A 1 879 ? -39.695 -34.707 15.384 1.00 90.00 879 LEU A C 1
ATOM 6654 O O . LEU A 1 879 ? -39.066 -33.670 15.542 1.00 90.00 879 LEU A O 1
ATOM 6658 N N . THR A 1 880 ? -40.076 -35.161 14.189 1.00 94.25 880 THR A N 1
ATOM 6659 C CA . THR A 1 880 ? -39.797 -34.471 12.928 1.00 94.25 880 THR A CA 1
ATOM 6660 C C . THR A 1 880 ? -40.848 -33.396 12.644 1.00 94.25 880 THR A C 1
ATOM 6662 O O . THR A 1 880 ? -42.057 -33.634 12.788 1.00 94.25 880 THR A O 1
ATOM 6665 N N . GLN A 1 881 ? -40.396 -32.230 12.191 1.00 95.56 881 GLN A N 1
ATOM 6666 C CA . GLN A 1 881 ? -41.227 -31.166 11.637 1.00 95.56 881 GLN A CA 1
ATOM 6667 C C . GLN A 1 881 ? -40.838 -30.865 10.188 1.00 95.56 881 GLN A C 1
ATOM 6669 O O . GLN A 1 881 ? -39.724 -31.130 9.749 1.00 95.56 881 GLN A O 1
ATOM 6674 N N . ILE A 1 882 ? -41.786 -30.308 9.445 1.00 97.06 882 ILE A N 1
ATOM 6675 C CA . ILE A 1 882 ? -41.569 -29.791 8.099 1.00 97.06 882 ILE A CA 1
ATOM 6676 C C . ILE A 1 882 ? -41.465 -28.274 8.190 1.00 97.06 882 ILE A C 1
ATOM 6678 O O . ILE A 1 882 ? -42.421 -27.598 8.582 1.00 97.06 882 ILE A O 1
ATOM 6682 N N . GLY A 1 883 ? -40.296 -27.759 7.847 1.00 92.56 883 GLY A N 1
ATOM 6683 C CA . GLY A 1 883 ? -40.045 -26.340 7.705 1.00 92.56 883 GLY A CA 1
ATOM 6684 C C . GLY A 1 883 ? -40.679 -25.802 6.428 1.00 92.56 883 GLY A C 1
ATOM 6685 O O . GLY A 1 883 ? -40.523 -26.398 5.370 1.00 92.56 883 GLY A O 1
ATOM 6686 N N . LEU A 1 884 ? -41.408 -24.694 6.511 1.00 89.50 884 LEU A N 1
ATOM 6687 C CA . LEU A 1 884 ? -41.976 -24.008 5.351 1.00 89.50 884 LEU A CA 1
ATOM 6688 C C . LEU A 1 884 ? -41.282 -22.659 5.176 1.00 89.50 884 LEU A C 1
ATOM 6690 O O . LEU A 1 884 ? -41.373 -21.818 6.070 1.00 89.50 884 LEU A O 1
ATOM 6694 N N . THR A 1 885 ? -40.638 -22.465 4.024 1.00 86.25 885 THR A N 1
ATOM 6695 C CA . THR A 1 885 ? -39.954 -21.217 3.645 1.00 86.25 885 THR A CA 1
ATOM 6696 C C . THR A 1 885 ? -40.516 -20.648 2.330 1.00 86.25 885 THR A C 1
ATOM 6698 O O . THR A 1 885 ? -41.509 -21.149 1.792 1.00 86.25 885 THR A O 1
ATOM 6701 N N . GLY A 1 886 ? -39.961 -19.542 1.826 1.00 77.06 886 GLY A N 1
ATOM 6702 C CA . GLY A 1 886 ? -40.391 -18.917 0.566 1.00 77.06 886 GLY A CA 1
ATOM 6703 C C . GLY A 1 886 ? -41.831 -18.388 0.607 1.00 77.06 886 GLY A C 1
ATOM 6704 O O . GLY A 1 886 ? -42.538 -18.385 -0.402 1.00 77.06 886 GLY A O 1
ATOM 6705 N N . GLY A 1 887 ? -42.300 -17.993 1.795 1.00 77.38 887 GLY A N 1
ATOM 6706 C CA . GLY A 1 887 ? -43.666 -17.517 2.025 1.00 77.38 887 GLY A CA 1
ATOM 6707 C C . GLY A 1 887 ? -44.735 -18.616 2.078 1.00 77.38 887 GLY A C 1
ATOM 6708 O O . GLY A 1 887 ? -45.922 -18.287 2.123 1.00 77.38 887 GLY A O 1
ATOM 6709 N N . LEU A 1 888 ? -44.357 -19.901 2.080 1.00 86.19 888 LEU A N 1
ATOM 6710 C CA . LEU A 1 888 ? -45.300 -20.998 2.298 1.00 86.19 888 LEU A CA 1
ATOM 6711 C C . LEU A 1 888 ? -45.835 -20.997 3.732 1.00 86.19 888 LEU A C 1
ATOM 6713 O O . LEU A 1 888 ? -45.099 -20.894 4.711 1.00 86.19 888 LEU A O 1
ATOM 6717 N N . THR A 1 889 ? -47.140 -21.206 3.860 1.00 90.31 889 THR A N 1
ATOM 6718 C CA . THR A 1 889 ? -47.805 -21.438 5.140 1.00 90.31 889 THR A CA 1
ATOM 6719 C C . THR A 1 889 ? -48.542 -22.771 5.117 1.00 90.31 889 THR A C 1
ATOM 6721 O O . THR A 1 889 ? -48.884 -23.302 4.062 1.00 90.31 889 THR A O 1
ATOM 6724 N N . PHE A 1 890 ? -48.887 -23.301 6.294 1.00 92.88 890 PHE A N 1
ATOM 6725 C CA . PHE A 1 890 ? -49.680 -24.533 6.387 1.00 92.88 890 PHE A CA 1
ATOM 6726 C C . PHE A 1 890 ? -51.015 -24.446 5.622 1.00 92.88 890 PHE A C 1
ATOM 6728 O O . PHE A 1 890 ? -51.526 -25.455 5.143 1.00 92.88 890 PHE A O 1
ATOM 6735 N N . SER A 1 891 ? -51.586 -23.243 5.488 1.00 93.62 891 SER A N 1
ATOM 6736 C CA . SER A 1 891 ? -52.850 -23.046 4.771 1.00 93.62 891 SER A CA 1
ATOM 6737 C C . SER A 1 891 ? -52.743 -23.196 3.252 1.00 93.62 891 SER A C 1
ATOM 6739 O O . SER A 1 891 ? -53.767 -23.391 2.597 1.00 93.62 891 SER A O 1
ATOM 6741 N N . ASP A 1 892 ? -51.526 -23.168 2.709 1.00 93.69 892 ASP A N 1
ATOM 6742 C CA . ASP A 1 892 ? -51.260 -23.344 1.282 1.00 93.69 892 ASP A CA 1
ATOM 6743 C C . ASP A 1 892 ? -51.171 -24.823 0.873 1.00 93.69 892 ASP A C 1
ATOM 6745 O O . ASP A 1 892 ? -51.134 -25.133 -0.322 1.00 93.69 892 ASP A O 1
ATOM 6749 N N . LEU A 1 893 ? -51.138 -25.738 1.852 1.00 96.38 893 LEU A N 1
ATOM 6750 C CA . LEU A 1 893 ? -50.817 -27.144 1.636 1.00 96.38 893 LEU A CA 1
ATOM 6751 C C . LEU A 1 893 ? -52.056 -28.027 1.443 1.00 96.38 893 LEU A C 1
ATOM 6753 O O . LEU A 1 893 ? -53.049 -27.949 2.171 1.00 96.38 893 LEU A O 1
ATOM 6757 N N . ALA A 1 894 ? -51.949 -28.955 0.497 1.00 96.25 894 ALA A N 1
ATOM 6758 C CA . ALA A 1 894 ? -52.829 -30.098 0.324 1.00 96.25 894 ALA A CA 1
ATOM 6759 C C . ALA A 1 894 ? -52.069 -31.381 0.684 1.00 96.25 894 ALA A C 1
ATOM 6761 O O . ALA A 1 894 ? -50.999 -31.650 0.143 1.00 96.25 894 ALA A O 1
ATOM 6762 N N . ILE A 1 895 ? -52.640 -32.179 1.590 1.00 97.00 895 ILE A N 1
ATOM 6763 C CA . ILE A 1 895 ? -52.039 -33.427 2.074 1.00 97.00 895 ILE A CA 1
ATOM 6764 C C . ILE A 1 895 ? -52.925 -34.598 1.647 1.00 97.00 895 ILE A C 1
ATOM 6766 O O . ILE A 1 895 ? -54.114 -34.636 1.980 1.00 97.00 895 ILE A O 1
ATOM 6770 N N . ALA A 1 896 ? -52.365 -35.558 0.910 1.00 95.81 896 ALA A N 1
ATOM 6771 C CA . ALA A 1 896 ? -53.112 -36.682 0.348 1.00 95.81 896 ALA A CA 1
ATOM 6772 C C . ALA A 1 896 ? -52.371 -38.013 0.508 1.00 95.81 896 ALA A C 1
ATOM 6774 O O . ALA A 1 896 ? -51.150 -38.072 0.456 1.00 95.81 896 ALA A O 1
ATOM 6775 N N . GLN A 1 897 ? -53.114 -39.108 0.666 1.00 96.31 897 GLN A N 1
ATOM 6776 C CA . GLN A 1 897 ? -52.538 -40.452 0.650 1.00 96.31 897 GLN A CA 1
ATOM 6777 C C . GLN A 1 897 ? -52.565 -41.008 -0.778 1.00 96.31 897 GLN A C 1
ATOM 6779 O O . GLN A 1 897 ? -53.646 -41.124 -1.361 1.00 96.31 897 GLN A O 1
ATOM 6784 N N . VAL A 1 898 ? -51.410 -41.410 -1.309 1.00 93.00 898 VAL A N 1
ATOM 6785 C CA . VAL A 1 898 ? -51.288 -42.053 -2.628 1.00 93.00 898 VAL A CA 1
ATOM 6786 C C . VAL A 1 898 ? -50.299 -43.212 -2.529 1.00 93.00 898 VAL A C 1
ATOM 6788 O O . VAL A 1 898 ? -49.212 -43.048 -1.991 1.00 93.00 898 VAL A O 1
ATOM 6791 N N . ASP A 1 899 ? -50.704 -44.401 -2.982 1.00 86.12 899 ASP A N 1
ATOM 6792 C CA . ASP A 1 899 ? -49.863 -45.608 -3.082 1.00 86.12 899 ASP A CA 1
ATOM 6793 C C . ASP A 1 899 ? -49.002 -45.943 -1.842 1.00 86.12 899 ASP A C 1
ATOM 6795 O O . ASP A 1 899 ? -47.929 -46.530 -1.941 1.00 86.12 899 ASP A O 1
ATOM 6799 N N . GLY A 1 900 ? -49.504 -45.625 -0.643 1.00 83.56 900 GLY A N 1
ATOM 6800 C CA . GLY A 1 900 ? -48.835 -45.916 0.633 1.00 83.56 900 GLY A CA 1
ATOM 6801 C C . GLY A 1 900 ? -47.898 -44.820 1.154 1.00 83.56 900 GLY A C 1
ATOM 6802 O O . GLY A 1 900 ? -47.425 -44.942 2.283 1.00 83.56 900 GLY A O 1
ATOM 6803 N N . ALA A 1 901 ? -47.707 -43.732 0.403 1.00 92.31 901 ALA A N 1
ATOM 6804 C CA . ALA A 1 901 ? -46.996 -42.526 0.828 1.00 92.31 901 ALA A CA 1
ATOM 6805 C C . ALA A 1 901 ? -47.971 -41.369 1.105 1.00 92.31 901 ALA A C 1
ATOM 6807 O O . ALA A 1 901 ? -49.083 -41.325 0.561 1.00 92.31 901 ALA A O 1
ATOM 6808 N N . THR A 1 902 ? -47.574 -40.449 1.984 1.00 96.88 902 THR A N 1
ATOM 6809 C CA . THR A 1 902 ? -48.289 -39.183 2.192 1.00 96.88 902 THR A CA 1
ATOM 6810 C C . THR A 1 902 ? -47.655 -38.112 1.320 1.00 96.88 902 THR A C 1
ATOM 6812 O O . THR A 1 902 ? -46.490 -37.792 1.501 1.00 96.88 902 THR A O 1
ATOM 6815 N N . LEU A 1 903 ? -48.422 -37.559 0.390 1.00 97.12 903 LEU A N 1
ATOM 6816 C CA . LEU A 1 903 ? -47.997 -36.489 -0.502 1.00 97.12 903 LEU A CA 1
ATOM 6817 C C . LEU A 1 903 ? -48.353 -35.127 0.087 1.00 97.12 903 LEU A C 1
ATOM 6819 O O . LEU A 1 903 ? -49.467 -34.949 0.591 1.00 97.12 903 LEU A O 1
ATOM 6823 N N . ILE A 1 904 ? -47.428 -34.178 -0.021 1.00 97.25 904 ILE A N 1
ATOM 6824 C CA . ILE A 1 904 ? -47.592 -32.779 0.375 1.00 97.25 904 ILE A CA 1
ATOM 6825 C C . ILE A 1 904 ? -47.456 -31.921 -0.876 1.00 97.25 904 ILE A C 1
ATOM 6827 O O . ILE A 1 904 ? -46.447 -31.982 -1.570 1.00 97.25 904 ILE A O 1
ATOM 6831 N N . SER A 1 905 ? -48.478 -31.127 -1.177 1.00 96.69 905 SER A N 1
ATOM 6832 C CA . SER A 1 905 ? -48.537 -30.287 -2.376 1.00 96.69 905 SER A CA 1
ATOM 6833 C C . SER A 1 905 ? -48.929 -28.855 -2.028 1.00 96.69 905 SER A C 1
ATOM 6835 O O . SER A 1 905 ? -49.708 -28.652 -1.102 1.00 96.69 905 SER A O 1
ATOM 6837 N N . ALA A 1 906 ? -48.472 -27.869 -2.799 1.00 95.25 906 ALA A N 1
ATOM 6838 C CA . ALA A 1 906 ? -48.872 -26.468 -2.668 1.00 95.25 906 ALA A CA 1
ATOM 6839 C C . ALA A 1 906 ? -49.485 -25.955 -3.982 1.00 95.25 906 ALA A C 1
ATOM 6841 O O . ALA A 1 906 ? -48.797 -25.564 -4.928 1.00 95.25 906 ALA A O 1
ATOM 6842 N N . GLY A 1 907 ? -50.817 -25.930 -4.063 1.00 92.44 907 GLY A N 1
ATOM 6843 C CA . GLY A 1 907 ? -51.522 -25.686 -5.325 1.00 92.44 907 GLY A CA 1
ATOM 6844 C C . GLY A 1 907 ? -51.428 -26.892 -6.269 1.00 92.44 907 GLY A C 1
ATOM 6845 O O . GLY A 1 907 ? -51.923 -27.962 -5.933 1.00 92.44 907 GLY A O 1
ATOM 6846 N N . ASN A 1 908 ? -50.826 -26.716 -7.452 1.00 90.75 908 ASN A N 1
ATOM 6847 C CA . ASN A 1 908 ? -50.634 -27.792 -8.444 1.00 90.75 908 ASN A CA 1
ATOM 6848 C C . ASN A 1 908 ? -49.250 -28.457 -8.364 1.00 90.75 908 ASN A C 1
ATOM 6850 O O . ASN A 1 908 ? -48.948 -29.340 -9.164 1.00 90.75 908 ASN A O 1
ATOM 6854 N N . GLU A 1 909 ? -48.409 -27.996 -7.447 1.00 95.00 909 GLU A N 1
ATOM 6855 C CA . GLU A 1 909 ? -47.030 -28.431 -7.287 1.00 95.00 909 GLU A CA 1
ATOM 6856 C C . GLU A 1 909 ? -46.944 -29.462 -6.163 1.00 95.00 909 GLU A C 1
ATOM 6858 O O . GLU A 1 909 ? -47.458 -29.227 -5.068 1.00 95.00 909 GLU A O 1
ATOM 6863 N N . LEU A 1 910 ? -46.336 -30.613 -6.442 1.00 96.56 910 LEU A N 1
ATOM 6864 C CA . LEU A 1 910 ? -45.987 -31.602 -5.427 1.00 96.56 910 LEU A CA 1
ATOM 6865 C C . LEU A 1 910 ? -44.645 -31.181 -4.823 1.00 96.56 910 LEU A C 1
ATOM 6867 O O . LEU A 1 910 ? -43.744 -30.885 -5.588 1.00 96.56 910 LEU A O 1
ATOM 6871 N N . LEU A 1 911 ? -44.552 -31.126 -3.494 1.00 96.00 911 LEU A N 1
ATOM 6872 C CA . LEU A 1 911 ? -43.340 -30.707 -2.782 1.00 96.00 911 LEU A CA 1
ATOM 6873 C C . LEU A 1 911 ? -42.599 -31.903 -2.189 1.00 96.00 911 LEU A C 1
ATOM 6875 O O . LEU A 1 911 ? -41.386 -31.978 -2.262 1.00 96.00 911 LEU A O 1
ATOM 6879 N N . ALA A 1 912 ? -43.330 -32.849 -1.589 1.00 97.31 912 ALA A N 1
ATOM 6880 C CA . ALA A 1 912 ? -42.703 -34.008 -0.964 1.00 97.31 912 ALA A CA 1
ATOM 6881 C C . ALA A 1 912 ? -43.624 -35.229 -0.875 1.00 97.31 912 ALA A C 1
ATOM 6883 O O . ALA A 1 912 ? -44.857 -35.121 -0.836 1.00 97.31 912 ALA A O 1
ATOM 6884 N N . ALA A 1 913 ? -43.007 -36.401 -0.763 1.00 96.94 913 ALA A N 1
ATOM 6885 C CA . ALA A 1 913 ? -43.607 -37.679 -0.430 1.00 96.94 913 ALA A CA 1
ATOM 6886 C C . ALA A 1 913 ? -42.987 -38.234 0.864 1.00 96.94 913 ALA A C 1
ATOM 6888 O O . ALA A 1 913 ? -41.802 -38.544 0.935 1.00 96.94 913 ALA A O 1
ATOM 6889 N N . LEU A 1 914 ? -43.813 -38.413 1.893 1.00 96.75 914 LEU A N 1
ATOM 6890 C CA . LEU A 1 914 ? -43.441 -39.046 3.155 1.00 96.75 914 LEU A CA 1
ATOM 6891 C C . LEU A 1 914 ? -43.697 -40.554 3.076 1.00 96.75 914 LEU A C 1
ATOM 6893 O O . LEU A 1 914 ? -44.853 -41.004 3.003 1.00 96.75 914 LEU A O 1
ATOM 6897 N N . SER A 1 915 ? -42.633 -41.344 3.146 1.00 90.75 915 SER A N 1
ATOM 6898 C CA . SER A 1 915 ? -42.716 -42.805 3.127 1.00 90.75 915 SER A CA 1
ATOM 6899 C C . SER A 1 915 ? -43.298 -43.353 4.432 1.00 90.75 915 SER A C 1
ATOM 6901 O O . SER A 1 915 ? -42.856 -43.006 5.524 1.00 90.75 915 SER A O 1
ATOM 6903 N N . TRP A 1 916 ? -44.270 -44.267 4.327 1.00 85.81 916 TRP A N 1
ATOM 6904 C CA . TRP A 1 916 ? -44.848 -45.024 5.454 1.00 85.81 916 TRP A CA 1
ATOM 6905 C C . TRP A 1 916 ? -45.563 -44.198 6.539 1.00 85.81 916 TRP A C 1
ATOM 6907 O O . TRP A 1 916 ? -45.917 -44.734 7.592 1.00 85.81 916 TRP A O 1
ATOM 6917 N N . VAL A 1 917 ? -45.869 -42.929 6.262 1.00 91.25 917 VAL A N 1
ATOM 6918 C CA . VAL A 1 917 ? -46.698 -42.066 7.116 1.00 91.25 917 VAL A CA 1
ATOM 6919 C C . VAL A 1 917 ? -48.135 -42.043 6.600 1.00 91.25 917 VAL A C 1
ATOM 6921 O O . VAL A 1 917 ? -48.376 -42.046 5.391 1.00 91.25 917 VAL A O 1
ATOM 6924 N N . GLN A 1 918 ? -49.109 -42.020 7.515 1.00 92.94 918 GLN A N 1
ATOM 6925 C CA . GLN A 1 918 ? -50.525 -41.876 7.163 1.00 92.94 918 GLN A CA 1
ATOM 6926 C C . GLN A 1 918 ? -50.914 -40.401 7.069 1.00 92.94 918 GLN A C 1
ATOM 6928 O O . GLN A 1 918 ? -50.768 -39.676 8.054 1.00 92.94 918 GLN A O 1
ATOM 6933 N N . ALA A 1 919 ? -51.518 -39.980 5.959 1.00 93.19 919 ALA A N 1
ATOM 6934 C CA . ALA A 1 919 ? -51.869 -38.578 5.712 1.00 93.19 919 ALA A CA 1
ATOM 6935 C C . ALA A 1 919 ? -52.743 -37.979 6.828 1.00 93.19 919 ALA A C 1
ATOM 6937 O O . ALA A 1 919 ? -52.568 -36.832 7.222 1.00 93.19 919 ALA A O 1
ATOM 6938 N N . SER A 1 920 ? -53.631 -38.787 7.419 1.00 92.88 920 SER A N 1
ATOM 6939 C CA . SER A 1 920 ? -54.505 -38.380 8.528 1.00 92.88 920 SER A CA 1
ATOM 6940 C C . SER A 1 920 ? -53.782 -38.066 9.844 1.00 92.88 920 SER A C 1
ATOM 6942 O O . SER A 1 920 ? -54.421 -37.583 10.775 1.00 92.88 920 SER A O 1
ATOM 6944 N N . SER A 1 921 ? -52.496 -38.408 9.967 1.00 92.69 921 SER A N 1
ATOM 6945 C CA . SER A 1 921 ? -51.680 -38.112 11.154 1.00 92.69 921 SER A CA 1
ATOM 6946 C C . SER A 1 921 ? -50.903 -36.799 11.046 1.00 92.69 921 SER A C 1
ATOM 6948 O O . SER A 1 921 ? -50.441 -36.289 12.066 1.00 92.69 921 SER A O 1
ATOM 6950 N N . ILE A 1 922 ? -50.819 -36.224 9.845 1.00 94.75 922 ILE A N 1
ATOM 6951 C CA . ILE A 1 922 ? -50.143 -34.955 9.591 1.00 94.75 922 ILE A CA 1
ATOM 6952 C C . ILE A 1 922 ? -51.129 -33.809 9.825 1.00 94.75 922 ILE A C 1
ATOM 6954 O O . ILE A 1 922 ? -52.247 -33.807 9.309 1.00 94.75 922 ILE A O 1
ATOM 6958 N N . ASN A 1 923 ? -50.732 -32.842 10.646 1.00 91.88 923 ASN A N 1
ATOM 6959 C CA . ASN A 1 923 ? -51.544 -31.672 10.983 1.00 91.88 923 ASN A CA 1
ATOM 6960 C C . ASN A 1 923 ? -50.644 -30.440 11.155 1.00 91.88 923 ASN A C 1
ATOM 6962 O O . ASN A 1 923 ? -49.434 -30.547 10.999 1.00 91.88 923 ASN A O 1
ATOM 6966 N N . SER A 1 924 ? -51.207 -29.280 11.498 1.00 91.31 924 SER A N 1
ATOM 6967 C CA . SER A 1 924 ? -50.442 -28.030 11.585 1.00 91.31 924 SER A CA 1
ATOM 6968 C C . SER A 1 924 ? -49.250 -28.080 12.547 1.00 91.31 924 SER A C 1
ATOM 6970 O O . SER A 1 924 ? -48.297 -27.350 12.335 1.00 91.31 924 SER A O 1
ATOM 6972 N N . SER A 1 925 ? -49.260 -28.931 13.584 1.00 90.31 925 SER A N 1
ATOM 6973 C CA . SER A 1 925 ? -48.110 -29.079 14.493 1.00 90.31 925 SER A CA 1
ATOM 6974 C C . SER A 1 925 ? -46.931 -29.835 13.874 1.00 90.31 925 SER A C 1
ATOM 6976 O O . SER A 1 925 ? -45.834 -29.810 14.425 1.00 90.31 925 SER A O 1
ATOM 6978 N N . SER A 1 926 ? -47.161 -30.548 12.769 1.00 93.38 926 SER A N 1
ATOM 6979 C CA . SER A 1 926 ? -46.117 -31.198 11.972 1.00 93.38 926 SER A CA 1
ATOM 6980 C C . SER A 1 926 ? -45.321 -30.195 11.137 1.00 93.38 926 SER A C 1
ATOM 6982 O O . SER A 1 926 ? -44.369 -30.607 10.491 1.00 93.38 926 SER A O 1
ATOM 6984 N N . PHE A 1 927 ? -45.709 -28.915 11.136 1.00 95.25 927 PHE A N 1
ATOM 6985 C CA . PHE A 1 927 ? -45.081 -27.862 10.350 1.00 95.25 927 PHE A CA 1
ATOM 6986 C C . PHE A 1 927 ? -44.611 -26.719 11.244 1.00 95.25 927 PHE A C 1
ATOM 6988 O O . PHE A 1 927 ? -45.196 -26.452 12.297 1.00 95.25 927 PHE A O 1
ATOM 6995 N N . VAL A 1 928 ? -43.580 -26.027 10.785 1.00 90.00 928 VAL A N 1
ATOM 6996 C CA . VAL A 1 928 ? -43.049 -24.804 11.381 1.00 90.00 928 VAL A CA 1
ATOM 6997 C C . VAL A 1 928 ? -42.692 -23.845 10.247 1.00 90.00 928 VAL A C 1
ATOM 6999 O O . VAL A 1 928 ? -42.265 -24.282 9.183 1.00 90.00 928 VAL A O 1
ATOM 7002 N N . THR A 1 929 ? -42.935 -22.551 10.430 1.00 78.75 929 THR A N 1
ATOM 7003 C CA . THR A 1 929 ? -42.395 -21.537 9.513 1.00 78.75 929 THR A CA 1
ATOM 7004 C C . THR A 1 929 ? -40.961 -21.285 9.937 1.00 78.75 929 THR A C 1
ATOM 7006 O O . THR A 1 929 ? -40.738 -21.020 11.122 1.00 78.75 929 THR A O 1
ATOM 7009 N N . VAL A 1 930 ? -40.033 -21.442 8.999 1.00 65.19 930 VAL A N 1
ATOM 7010 C CA . VAL A 1 930 ? -38.594 -21.273 9.235 1.00 65.19 930 VAL A CA 1
ATOM 7011 C C . VAL A 1 930 ? -38.143 -19.959 8.639 1.00 65.19 930 VAL A C 1
ATOM 7013 O O . VAL A 1 930 ? -38.654 -19.631 7.542 1.00 65.19 930 VAL A O 1
#

Radius of gyration: 34.42 Å; chains: 1; bounding box: 104×82×67 Å

Secondary structure (DSSP, 8-state):
-PPP--EEEEEEEEEE--SSTTHHHHHHTSTT-HHHHHHHHHHHHH--SEEEEEEE---TT-HHHHHHIIIIITS-STTPPP---SEEE----SBT-B-SS-TT-SS----STTSTTTGGGBSBS-SSTTTT-EEEEESSPB-TTS-EE-SS-BGGGSTT--PPPPTTSSSSS-SS-HHHHTT-BS-SSEEEEEEEEETTEEEEEEEEEPPPS-S--TT-HHHHHHHHHHHHHHHHHSTTGGGG-B-TT--B--PPTT--EEEEEE----SSSS--GGGTTHHHHT-TTB--SS----HHHHHHHHHH-GGGGG--S-GGG--EE--SSTT-EE--EEEEEBTTSEEEEEEES---TTSGGGGGT----TTSTTSSSS-SB--EEEEEE---SS----EEEEEEEEEEEEEEEETT-EETTEEP--EEEEEEETTTTEEEEEE---SSSSSSEEEEEEE--TTS-B-TTSEEEEEEEE-B-TTSPBPPTTS--EEEEEEETTTEEEEEE--EEETTEEE--EEEEEETTSBEEEEEPPPTTTS---SSTT--SPPTT-SS-EEEE-TTS-EEEEE-SS--TTT-PPP-SS---EEEEEEEETTTTEEEEEEEEEPPPPSS--SSTTS-EEEEEEEEEE-SSSSEEEEEEEEEETTTEEEEEEEEEE-TT--B-TT-S--TT---PPPEEEEEEEGGGG-SPP-EEEEEEEEEEPTTSPEEEEEEEE-TT-TT-EEEEEEEEEEEEEEPPPPPEE--SS--EEE--SS--EEE--BSS-EEE--BSS-EEEEEESS-EEEEEBSS-EEEEEES--EEEEESSS-EEEEEESS-EEE--BS--EEEEEEB--EEE--BS--EEEE-TTSB-EEEES--BTTBEEEE-TT--GGGEEEEEETTEEEEEETTEEEEEEET--GGG--GGGEEE-

pLDDT: mean 92.58, std 8.33, range [29.08, 98.88]

Foldseek 3Di:
DPPQDWAKEWEEQFLLFDQDPCVLLVLLQALPNQQLQLQLQQCLVSQHQKYKYWQHFDDPVCSSVVSSQPNHQCDDRPNRHHHHFPDKDWDWWQALAALQDQLQPPVDRDNDQQPVCSLVRTLAGHSHTRGGTMMMGHNFDWPPVPKFWQRQAFQVLDDVQQQFDDPVDPDGSPSDDPSSRNRRGLANTIWMFIWTQDPNDTETETEHDAAQQDDHDPRSRRLSSLLVVLLQLLLQAFAPSQQSGATPVGDGGHDFFQHKYKYWDQSNFFQFQAPHDPSSNCSPVVRLFWDPVDQAFAPQQQVLLVVQPALSVVDDDRSRNFFFAPGNYPSGTGNRTDIIITLQWDWPDWYWPRYHPPDPSNLSFDHFDPVDVQRGSGHRGTMIMTITRNQDPDPQQKDKDFPAKFFFEKDWFAQQDDDPNATDFQQQAKEADPVVQWMKTWHQQQCPRHFGWIWIWHADCAVVHGDDPRIDTDDIAHAAEQVRHTDDRNQFGWAYWYDAPSQKIWIKTFFAQDPVDFGQIWTFIAHPNRYTRGTFDDDPQQGQQHNDLQGWHADGPWQFNAWEAAPSRFKIKTKTFFDTSQADDFAAQVAWGWMKIWIAGSSRSYTDFIFTDTWDHQPDAAVVHPDDKHKTFQYWYHPHPQFWTWIKMWIQHHPPGIWIWIKTKGCVQWDGCVVPSYCHPPDTRHIDIDTHDTVVVVVDDDAAWHYKYWHDQHPVRFIKMKIWHGQVSDNVGITMITIITTDMDIDRGDPAAEADQEEEEEEAEQEAHEYEHDHYAYEEHREHYAYEYYNAYYAYEYEQYEEEYEYECHAEAYEYHNAYYAYEYECAHEAYEYEDHEYAYEYENHAYAYEYEYHYFQYEYEWEPNRAEYEYEPDDQPRYAYEYEPPDDPVQWDWDDDPQWIWIAGVPGTTYTYHNDDSVSDDRVSYDHD